Protein AF-A0A5E9BC52-F1 (afdb_monomer)

Sequence (1161 aa):
MSRKAGNPNKLNSGQIQVGRGRWITSNLLTKVRRGLVGYDMFISYARRDASAYADTLAKKLHQRYACFIDLKEAAVGSPLADTIQDALDLSRTLVLVCSEGATSSRYVSAEVAYFLTTGRPIIAIDIDDVLDRSPWSILRKRIFVDDTSEALTSGHPSGIVLDSIKTSFTITRRAVTRRRAAIAAAAIALILVGGAMLALNESRNANRIAALQGQLAAQQTASRKANVLVAVGERLVEADPTKAIEFALASARYSPEQAAVSLIRRALLGMPQFQAVKVEDRPSHDKVEVLSEDFRGVNRIFLVHGGSVAIVYHADGGLTSWEIANGKLAGTISSNPKPVIRTVLVESSETKLFALFEGGKLNSIQVHSDGSLTVTDVPGVFRELAGDMAQTQAVAWSQDGTVRDLARGRDVRKVAFDPQGDAAATLYAGGQALAVLSPAGEVQLIDLLDGKVSKFKVDGLGNGEIDRSKSVRSSITFLPAATALIVSVQDDYQLHVVVIDATTGKAVWTDKESYAALGVDAERSRFGLLSGAVTQYDVRRIDGELKVNQSDKWDVLPRGDDAGEPQGLVYGPFGRYVATLSAPIMTFVGPPPATAVLWYANPYSDTRAGDLHRGKVFAPRNPAVLNAAFDRRGEWLATFSIDGWLRIWNVFPEPLVTVRQKVQDYFAGYYHASASARLLLDDDTLDPKTFIGRASELFHERLTEAELQELDAALDRNESISAIASAALIPVPGSAALQNDGDADQRPGYFYPLPSGFNKENGLYDPVEGNTALSELVEDISINQLRDRAEILRRYAQAIRQDPLLLSGMQQKYIWESLQSSGQRQRTALVLAALSGMNSFLPMLQQVITTTSDFNTGELAKWSHDFLVDEGRSLTVGDFAPTDVDMGDWPLVAVPKTIRKSKDWQQTMLYPWSDQLRSTVVENYAAAGVATPVSRLALVAILTGGFGPLGKLQFAMCLKDAGALDAALSWGMLLTKDSKALSEVAPGSLENLIGYVLYLKKDEKQSIVWFEKAAASGRDDGWPERNIANAMIDLGQVLEAQAFLEEAYKKALARYGGKGVGSQHELAGFANALAWYLSAQKLQPSVADLEEAERLARLADKLEANEPGILDTLAMVLASQGKYRDAIDVERRAIQLVSSNSERSAYQNKIDTWNKNLPPK

Secondary structure (DSSP, 8-state):
---------------------SSSSHHHHHHHHHHHS--SEEEE--TTTSHHHHHHHHHHHHTTS-EE-HHHHS-TTS-HHHHHHHHHHH-SEEEEEE-HHHHT-HHHHHHHHHHHHTT--EEEEEETTHHHHSTTGGGGGS-EEEE-HHHHHHT---HHHHHHHHHHHHHHHHHHHHHHHHHHHHHHHHHHHHHHHHHHHHHHHHHHHHHHHHHHHHHHHHHHHHHHHHHHHHHHTTT-HHHHHHHHHHHHHH---HHHHHHHHHHHHHS--EEEEE----SSSS--PPPPTT---EEEEEEEGGGTEEEEEETTS-EEEEETTTTEEEEEE---SS-EEEEEEEGGGSSEEEEEETTS-EEEEEE-TTS-EEEEEESS-EEEEEEPTTSS-EEEEETTSEEEETTTTEEEEE----TTS--EEEEPTTSSEEEEE-TTSEEEEEETTT--EEEEE-TTS-SS---TTS--EEEEEEETTTTEEEEEEEETTEEEEEEEETTT--EEEEEEEEESEEEE-TTSSEEEEESSEEEEEEEEEETTEEEEEEEEEEES-SSS----EEEEEEE-TTSSEEEEEEE----SS-PPPBEEEEEESSGGG-TTSS-S---EES-SSBS-EEEEEE-TTSSEEEEEETTSEEEEEE---SSSS-HHHHHHHHHTT-TT--HHHHHTTS-TT--HHHHHHHHHHHS-----HHHHHHHHHHHHTT--HHHHHHHS------SGGGS-------------PPPTTEETTTTEE-TTTT-HHHHHHHHHHHTTS---HHHHHHHHHHHHHH-GGGGTTTTHHHHHHHHTS-THHHHHHHHHHHHTTBGGGHHHHHHHHHH---HHHHHHHHHHHHHHHHH-B---STT---SS--GGG-TTSSS-SGGGGSHHHHHHHTS---HHHHHHHHHHHHHS-S---HHHHHHHHHHTT-SSHHHHHHHHHHHHHTT-HHHHHHHHHHHTT-HHHHHHS-HHHHHHHHHHHHHHTT-HHHHHHHHHHHHHTT--SSHHHHHHHHHHHHTT-HHHHHHHHHHHHHHHHHHHHTTS---HHHHHHHHHHHHHIIIIISSS--HHHHHHHHHHHHHHHHHSTT-HHHHHHHHHHHHHTT-HHHHHHHHHHHHHH---HHHHHHHHHHHHHHHHTSPP-

Nearest PDB structures (foldseek):
  7s0u-assembly1_B  TM=5.809E-01  e=4.374E-06  Homo sapiens
  3fp4-assembly1_A  TM=3.237E-01  e=4.862E-05  Saccharomyces cerevisiae
  2c0m-assembly4_F  TM=5.232E-01  e=1.181E-02  Homo sapiens
  7dhg-assembly1_C  TM=3.587E-01  e=8.246E-04  Homo sapiens
  5a31-assembly1_Y  TM=2.157E-01  e=4.862E-05  Homo sapiens

pLDDT: mean 76.45, std 19.34, range [26.19, 98.0]

Structure (mmCIF, N/CA/C/O backbone):
data_AF-A0A5E9BC52-F1
#
_entry.id   AF-A0A5E9BC52-F1
#
loop_
_atom_site.group_PDB
_atom_site.id
_atom_site.type_symbol
_atom_site.label_atom_id
_atom_site.label_alt_id
_atom_site.label_comp_id
_atom_site.label_asym_id
_atom_site.label_entity_id
_atom_site.label_seq_id
_atom_site.pdbx_PDB_ins_code
_atom_site.Cartn_x
_atom_site.Cartn_y
_atom_site.Cartn_z
_atom_site.occupancy
_atom_site.B_iso_or_equiv
_atom_site.auth_seq_id
_atom_site.auth_comp_id
_atom_site.auth_asym_id
_atom_site.auth_atom_id
_atom_site.pdbx_PDB_model_num
ATOM 1 N N . MET A 1 1 ? -34.832 -82.811 23.026 1.00 32.53 1 MET A N 1
ATOM 2 C CA . MET A 1 1 ? -33.876 -83.880 22.647 1.00 32.53 1 MET A CA 1
ATOM 3 C C . MET A 1 1 ? -32.570 -83.185 22.246 1.00 32.53 1 MET A C 1
ATOM 5 O O . MET A 1 1 ? -32.608 -82.438 21.289 1.00 32.53 1 MET A O 1
ATOM 9 N N . SER A 1 2 ? -31.575 -83.024 23.135 1.00 32.78 2 SER A N 1
ATOM 10 C CA . SER A 1 2 ? -30.491 -83.968 23.521 1.00 32.78 2 SER A CA 1
ATOM 11 C C . SER A 1 2 ? -29.484 -84.216 22.385 1.00 32.78 2 SER A C 1
ATOM 13 O O . SER A 1 2 ? -29.939 -84.584 21.317 1.00 32.78 2 SER A O 1
ATOM 15 N N . ARG A 1 3 ? -28.145 -84.161 22.508 1.00 37.59 3 ARG A N 1
ATOM 16 C CA . ARG A 1 3 ? -27.135 -83.809 23.544 1.00 37.59 3 ARG A CA 1
ATOM 17 C C . ARG A 1 3 ? -25.740 -84.056 22.899 1.00 37.59 3 ARG A C 1
ATOM 19 O O . ARG A 1 3 ? -25.649 -85.032 22.172 1.00 37.59 3 ARG A O 1
ATOM 26 N N . LYS A 1 4 ? -24.699 -83.329 23.370 1.00 44.25 4 LYS A N 1
ATOM 27 C CA . LYS A 1 4 ? -23.303 -83.770 23.723 1.00 44.25 4 LYS A CA 1
ATOM 28 C C . LYS A 1 4 ? -22.414 -84.430 22.633 1.00 44.25 4 LYS A C 1
ATOM 30 O O . LYS A 1 4 ? -22.938 -84.972 21.684 1.00 44.25 4 LYS A O 1
ATOM 35 N N . ALA A 1 5 ? -21.074 -84.507 22.680 1.00 42.53 5 ALA A N 1
ATOM 36 C CA . ALA A 1 5 ? -19.932 -84.172 23.571 1.00 42.53 5 ALA A CA 1
ATOM 37 C C . ALA A 1 5 ? -18.692 -83.960 22.639 1.00 42.53 5 ALA A C 1
ATOM 39 O O . ALA A 1 5 ? -18.743 -84.426 21.509 1.00 42.53 5 ALA A O 1
ATOM 40 N N . GLY A 1 6 ? -17.592 -83.267 22.973 1.00 29.78 6 GLY A N 1
ATOM 41 C CA . GLY A 1 6 ? -16.550 -83.614 23.958 1.00 29.78 6 GLY A CA 1
ATOM 42 C C . GLY A 1 6 ? -15.216 -82.869 23.658 1.00 29.78 6 GLY A C 1
ATOM 43 O O . GLY A 1 6 ? -14.992 -82.444 22.532 1.00 29.78 6 GLY A O 1
ATOM 44 N N . ASN A 1 7 ? -14.376 -82.687 24.687 1.00 37.03 7 ASN A N 1
ATOM 45 C CA . ASN A 1 7 ? -13.131 -81.873 24.819 1.00 37.03 7 ASN A CA 1
ATOM 46 C C . ASN A 1 7 ? -11.880 -82.813 24.842 1.00 37.03 7 ASN A C 1
ATOM 48 O O . ASN A 1 7 ? -12.139 -83.963 25.217 1.00 37.03 7 ASN A O 1
ATOM 52 N N . PRO A 1 8 ? -10.581 -82.457 24.553 1.00 51.44 8 PRO A N 1
ATOM 53 C CA . PRO A 1 8 ? -9.720 -81.570 25.400 1.00 51.44 8 PRO A CA 1
ATOM 54 C C . PRO A 1 8 ? -8.431 -80.878 24.796 1.00 51.44 8 PRO A C 1
ATOM 56 O O . PRO A 1 8 ? -7.940 -81.256 23.742 1.00 51.44 8 PRO A O 1
ATOM 59 N N . ASN A 1 9 ? -7.828 -79.958 25.594 1.00 36.12 9 ASN A N 1
ATOM 60 C CA . ASN A 1 9 ? -6.391 -79.537 25.760 1.00 36.12 9 ASN A CA 1
ATOM 61 C C . ASN A 1 9 ? -5.617 -78.812 24.615 1.00 36.12 9 ASN A C 1
ATOM 63 O O . ASN A 1 9 ? -5.610 -79.295 23.498 1.00 36.12 9 ASN A O 1
ATOM 67 N N . LYS A 1 10 ? -4.953 -77.632 24.737 1.00 35.59 10 LYS A N 1
ATOM 68 C CA . LYS A 1 10 ? -3.995 -76.933 25.665 1.00 35.59 10 LYS A CA 1
ATOM 69 C C . LYS A 1 10 ? -2.570 -76.823 25.048 1.00 35.59 10 LYS A C 1
ATOM 71 O O . LYS A 1 10 ? -1.867 -77.824 25.050 1.00 35.59 10 LYS A O 1
ATOM 76 N N . LEU A 1 11 ? -2.131 -75.617 24.628 1.00 33.75 11 LEU A N 1
ATOM 77 C CA . LEU A 1 11 ? -0.854 -74.930 24.983 1.00 33.75 11 LEU A CA 1
ATOM 78 C C . LEU A 1 11 ? -0.521 -73.712 24.073 1.00 33.75 11 LEU A C 1
ATOM 80 O O . LEU A 1 11 ? -0.609 -73.798 22.857 1.00 33.75 11 LEU A O 1
ATOM 84 N N . ASN A 1 12 ? -0.027 -72.653 24.731 1.00 32.31 12 ASN A N 1
ATOM 85 C CA . ASN A 1 12 ? 0.810 -71.517 24.289 1.00 32.31 12 ASN A CA 1
ATOM 86 C C . ASN A 1 12 ? 0.258 -70.258 23.562 1.00 32.31 12 ASN A C 1
ATOM 88 O O . ASN A 1 12 ? -0.387 -70.312 22.524 1.00 32.31 12 ASN A O 1
ATOM 92 N N . SER A 1 13 ? 0.719 -69.120 24.125 1.00 31.66 13 SER A N 1
ATOM 93 C CA . SER A 1 13 ? 1.006 -67.769 23.579 1.00 31.66 13 SER A CA 1
ATOM 94 C C . SER A 1 13 ? -0.122 -66.799 23.158 1.00 31.66 13 SER A C 1
ATOM 96 O O . SER A 1 13 ? -0.884 -67.093 22.250 1.00 31.66 13 SER A O 1
ATOM 98 N N . GLY A 1 14 ? -0.112 -65.592 23.770 1.00 28.80 14 GLY A N 1
ATOM 99 C CA . GLY A 1 14 ? -0.770 -64.325 23.351 1.00 28.80 14 GLY A CA 1
ATOM 100 C C . GLY A 1 14 ? -2.293 -64.264 23.572 1.00 28.80 14 GLY A C 1
ATOM 101 O O . GLY A 1 14 ? -3.025 -64.952 22.882 1.00 28.80 14 GLY A O 1
ATOM 102 N N . GLN A 1 15 ? -2.908 -63.555 24.538 1.00 32.97 15 GLN A N 1
ATOM 103 C CA . GLN A 1 15 ? -2.852 -62.114 24.875 1.00 32.97 15 GLN A CA 1
ATOM 104 C C . GLN A 1 15 ? -2.947 -61.234 23.605 1.00 32.97 15 GLN A C 1
ATOM 106 O O . GLN A 1 15 ? -2.044 -61.292 22.787 1.00 32.97 15 GLN A O 1
ATOM 111 N N . ILE A 1 16 ? -3.982 -60.423 23.325 1.00 34.75 16 ILE A N 1
ATOM 112 C CA . ILE A 1 16 ? -4.945 -59.666 24.153 1.00 34.75 16 ILE A CA 1
ATOM 113 C C . ILE A 1 16 ? -6.282 -59.485 23.389 1.00 34.75 16 ILE A C 1
ATOM 115 O O . ILE A 1 16 ? -6.291 -59.218 22.190 1.00 34.75 16 ILE A O 1
ATOM 119 N N . GLN A 1 17 ? -7.408 -59.584 24.110 1.00 35.53 17 GLN A N 1
ATOM 120 C CA . GLN A 1 17 ? -8.760 -59.199 23.677 1.00 35.53 17 GLN A CA 1
ATOM 121 C C . GLN A 1 17 ? -8.961 -57.675 23.730 1.00 35.53 17 GLN A C 1
ATOM 123 O O . GLN A 1 17 ? -8.629 -57.042 24.731 1.00 35.53 17 GLN A O 1
ATOM 128 N N . VAL A 1 18 ? -9.619 -57.107 22.716 1.00 36.47 18 VAL A N 1
ATOM 129 C CA . VAL A 1 18 ? -10.174 -55.744 22.752 1.00 36.47 18 VAL A CA 1
ATOM 130 C C . VAL A 1 18 ? -11.635 -55.814 23.200 1.00 36.47 18 VAL A C 1
ATOM 132 O O . VAL A 1 18 ? -12.470 -56.423 22.534 1.00 36.47 18 VAL A O 1
ATOM 135 N N . GLY A 1 19 ? -11.957 -55.175 24.327 1.00 39.62 19 GLY A N 1
ATOM 136 C CA . GLY A 1 19 ? -13.326 -55.018 24.810 1.00 39.62 19 GLY A CA 1
ATOM 137 C C . GLY A 1 19 ? -13.470 -53.907 25.855 1.00 39.62 19 GLY A C 1
ATOM 138 O O . GLY A 1 19 ? -12.676 -53.825 26.785 1.00 39.62 19 GLY A O 1
ATOM 139 N N . ARG A 1 20 ? -14.569 -53.143 25.722 1.00 40.44 20 ARG A N 1
ATOM 140 C CA . ARG A 1 20 ? -15.162 -52.135 26.639 1.00 40.44 20 ARG A CA 1
ATOM 141 C C . ARG A 1 20 ? -14.589 -50.709 26.611 1.00 40.44 20 ARG A C 1
ATOM 143 O O . ARG A 1 20 ? -13.556 -50.420 27.193 1.00 40.44 20 ARG A O 1
ATOM 150 N N . GLY A 1 21 ? -15.394 -49.781 26.077 1.00 32.88 21 GLY A N 1
ATOM 151 C CA . GLY A 1 21 ? -15.145 -48.336 26.151 1.00 32.88 21 GLY A CA 1
ATOM 152 C C . GLY A 1 21 ? -16.378 -47.456 25.904 1.00 32.88 21 GLY A C 1
ATOM 153 O O . GLY A 1 21 ? -16.293 -46.513 25.129 1.00 32.88 21 GLY A O 1
ATOM 154 N N . ARG A 1 22 ? -17.544 -47.749 26.512 1.00 37.41 22 ARG A N 1
ATOM 155 C CA . ARG A 1 22 ? -18.755 -46.905 26.339 1.00 37.41 22 ARG A CA 1
ATOM 156 C C . ARG A 1 22 ? -19.568 -46.580 27.606 1.00 37.41 22 ARG A C 1
ATOM 158 O O . ARG A 1 22 ? -20.692 -46.121 27.487 1.00 37.41 22 ARG A O 1
ATOM 165 N N . TRP A 1 23 ? -19.013 -46.759 28.811 1.00 39.03 23 TRP A N 1
ATOM 166 C CA . TRP A 1 23 ? -19.745 -46.550 30.083 1.00 39.03 23 TRP A CA 1
ATOM 167 C C . TRP A 1 23 ? -19.240 -45.393 30.975 1.00 39.03 23 TRP A C 1
ATOM 169 O O . TRP A 1 23 ? -19.703 -45.253 32.103 1.00 39.03 23 TRP A O 1
ATOM 179 N N . ILE A 1 24 ? -18.309 -44.546 30.508 1.00 43.81 24 ILE A N 1
ATOM 180 C CA . ILE A 1 24 ? -17.670 -43.511 31.359 1.00 43.81 24 ILE A CA 1
ATOM 181 C C . ILE A 1 24 ? -18.176 -42.075 31.085 1.00 43.81 24 ILE A C 1
ATOM 183 O O . ILE A 1 24 ? -18.070 -41.217 31.959 1.00 43.81 24 ILE A O 1
ATOM 187 N N . THR A 1 25 ? -18.811 -41.780 29.947 1.00 43.78 25 THR A N 1
ATOM 188 C CA . THR A 1 25 ? -19.110 -40.381 29.565 1.00 43.78 25 THR A CA 1
ATOM 189 C C . THR A 1 25 ? -20.419 -39.796 30.121 1.00 43.78 25 THR A C 1
ATOM 191 O O . THR A 1 25 ? -20.516 -38.577 30.251 1.00 43.78 25 THR A O 1
ATOM 194 N N . SER A 1 26 ? -21.406 -40.598 30.544 1.00 45.00 26 SER A N 1
ATOM 195 C CA . SER A 1 26 ? -22.702 -40.075 31.035 1.00 45.00 26 SER A CA 1
ATOM 196 C C . SER A 1 26 ? -22.679 -39.569 32.490 1.00 45.00 26 SER A C 1
ATOM 198 O O . SER A 1 26 ? -23.438 -38.669 32.857 1.00 45.00 26 SER A O 1
ATOM 200 N N . ASN A 1 27 ? -21.766 -40.068 33.329 1.00 50.75 27 ASN A N 1
ATOM 201 C CA . ASN A 1 27 ? -21.689 -39.678 34.745 1.00 50.75 27 ASN A CA 1
ATOM 202 C C . ASN A 1 27 ? -20.960 -38.343 34.992 1.00 50.75 27 ASN A C 1
ATOM 204 O O . ASN A 1 27 ? -21.129 -37.746 36.059 1.00 50.75 27 ASN A O 1
ATOM 208 N N . LEU A 1 28 ? -20.169 -37.852 34.031 1.00 47.75 28 LEU A N 1
ATOM 209 C CA . LEU A 1 28 ? -19.436 -36.587 34.166 1.00 47.75 28 LEU A CA 1
ATOM 210 C C . LEU A 1 28 ? -20.314 -35.379 33.790 1.00 47.75 28 LEU A C 1
ATOM 212 O O . LEU A 1 28 ? -20.381 -34.410 34.544 1.00 47.75 28 LEU A O 1
ATOM 216 N N . LEU A 1 29 ? -21.072 -35.478 32.691 1.00 48.81 29 LEU A N 1
ATOM 217 C CA . LEU A 1 29 ? -22.004 -34.440 32.222 1.00 48.81 29 LEU A CA 1
ATOM 218 C C . LEU A 1 29 ? -23.129 -34.156 33.229 1.00 48.81 29 LEU A C 1
ATOM 220 O O . LEU A 1 29 ? -23.461 -32.999 33.487 1.00 48.81 29 LEU A O 1
ATOM 224 N N . THR A 1 30 ? -23.645 -35.194 33.890 1.00 54.47 30 THR A N 1
ATOM 225 C CA . THR A 1 30 ? -24.688 -35.054 34.921 1.00 54.47 30 THR A CA 1
ATOM 226 C C . THR A 1 30 ? -24.161 -34.355 36.185 1.00 54.47 30 THR A C 1
ATOM 228 O O . THR A 1 30 ? -24.878 -33.583 36.822 1.00 54.47 30 THR A O 1
ATOM 231 N N . LYS A 1 31 ? -22.877 -34.544 36.531 1.00 55.94 31 LYS A N 1
ATOM 232 C CA . LYS A 1 31 ? -22.227 -33.846 37.657 1.00 55.94 31 LYS A CA 1
ATOM 233 C C . LYS A 1 31 ? -21.936 -32.374 37.352 1.00 55.94 31 LYS A C 1
ATOM 235 O O . LYS A 1 31 ? -22.049 -31.551 38.257 1.00 55.94 31 LYS A O 1
ATOM 240 N N . VAL A 1 32 ? -21.618 -32.040 36.101 1.00 53.84 32 VAL A N 1
ATOM 241 C CA . VAL A 1 32 ? -21.403 -30.651 35.655 1.00 53.84 32 VAL A CA 1
ATOM 242 C C . VAL A 1 32 ? -22.730 -29.885 35.583 1.00 53.84 32 VAL A C 1
ATOM 244 O O . VAL A 1 32 ? -22.823 -28.781 36.118 1.00 53.84 32 VAL A O 1
ATOM 247 N N . ARG A 1 33 ? -23.798 -30.496 35.046 1.00 55.53 33 ARG A N 1
ATOM 248 C CA . ARG A 1 33 ? -25.141 -29.883 34.973 1.00 55.53 33 ARG A CA 1
ATOM 249 C C . ARG A 1 33 ? -25.716 -29.538 36.359 1.00 55.53 33 ARG A C 1
ATOM 251 O O . ARG A 1 33 ? -26.274 -28.458 36.537 1.00 55.53 33 ARG A O 1
ATOM 258 N N . ARG A 1 34 ? -25.480 -30.383 37.376 1.00 60.97 34 ARG A N 1
ATOM 259 C CA . ARG A 1 34 ? -25.846 -30.121 38.791 1.00 60.97 34 ARG A CA 1
ATOM 260 C C . ARG A 1 34 ? -25.126 -28.915 39.414 1.00 60.97 34 ARG A C 1
ATOM 262 O O . ARG A 1 34 ? -25.588 -28.375 40.420 1.00 60.97 34 ARG A O 1
ATOM 269 N N . GLY A 1 35 ? -23.979 -28.509 38.866 1.00 56.75 35 GLY A N 1
ATOM 270 C CA . GLY A 1 35 ? -23.209 -27.364 39.353 1.00 56.75 35 GLY A CA 1
ATOM 271 C C . GLY A 1 35 ? -23.783 -26.013 38.927 1.00 56.75 35 GLY A C 1
ATOM 272 O O . GLY A 1 35 ? -23.627 -25.046 39.669 1.00 56.75 35 GLY A O 1
ATOM 273 N N . LEU A 1 36 ? -24.462 -25.968 37.775 1.00 57.41 36 LEU A N 1
ATOM 274 C CA . LEU A 1 36 ? -24.861 -24.727 37.108 1.00 57.41 36 LEU A CA 1
ATOM 275 C C . LEU A 1 36 ? -26.376 -24.450 37.150 1.00 57.41 36 LEU A C 1
ATOM 277 O O . LEU A 1 36 ? -26.749 -23.285 37.088 1.00 57.41 36 LEU A O 1
ATOM 281 N N . VAL A 1 37 ? -27.246 -25.469 37.284 1.00 67.81 37 VAL A N 1
ATOM 282 C CA . VAL A 1 37 ? -28.717 -25.306 37.133 1.00 67.81 37 VAL A CA 1
ATOM 283 C C . VAL A 1 37 ? -29.540 -26.169 38.123 1.00 67.81 37 VAL A C 1
ATOM 285 O O . VAL A 1 37 ? -30.501 -26.822 37.737 1.00 67.81 37 VAL A O 1
ATOM 288 N N . GLY A 1 38 ? -29.144 -26.262 39.400 1.00 81.81 38 GLY A N 1
ATOM 289 C CA . GLY A 1 38 ? -29.833 -27.103 40.405 1.00 81.81 38 GLY A CA 1
ATOM 290 C C . GLY A 1 38 ? -30.627 -26.314 41.454 1.00 81.81 38 GLY A C 1
ATOM 291 O O . GLY A 1 38 ? -30.219 -25.213 41.822 1.00 81.81 38 GLY A O 1
ATOM 292 N N . TYR A 1 39 ? -31.708 -26.900 41.977 1.00 91.81 39 TYR A N 1
ATOM 293 C CA . TYR A 1 39 ? -32.488 -26.338 43.085 1.00 91.81 39 TYR A CA 1
ATOM 294 C C . TYR A 1 39 ? -31.710 -26.400 44.409 1.00 91.81 39 TYR A C 1
ATOM 296 O O . TYR A 1 39 ? -30.984 -27.358 44.702 1.00 91.81 39 TYR A O 1
ATOM 304 N N . ASP A 1 40 ? -31.868 -25.385 45.254 1.00 92.94 40 ASP A N 1
ATOM 305 C CA . ASP A 1 40 ? -31.287 -25.399 46.595 1.00 92.94 40 ASP A CA 1
ATOM 306 C C . ASP A 1 40 ? -32.085 -26.314 47.530 1.00 92.94 40 ASP A C 1
ATOM 308 O O . ASP A 1 40 ? -31.489 -26.997 48.368 1.00 92.94 40 ASP A O 1
ATOM 312 N N . MET A 1 41 ? -33.410 -26.378 47.360 1.00 94.38 41 MET A N 1
ATOM 313 C CA . MET A 1 41 ? -34.285 -27.206 48.186 1.00 94.38 41 MET A CA 1
ATOM 314 C C . MET A 1 41 ? -35.483 -27.794 47.435 1.00 94.38 41 MET A C 1
ATOM 316 O O . MET A 1 41 ? -36.086 -27.133 46.594 1.00 94.38 41 MET A O 1
ATOM 320 N N . PHE A 1 42 ? -35.850 -29.014 47.822 1.00 96.38 42 PHE A N 1
ATOM 321 C CA . PHE A 1 42 ? -37.123 -29.655 47.495 1.00 96.38 42 PHE A CA 1
ATOM 322 C C . PHE A 1 42 ? -38.014 -29.631 48.739 1.00 96.38 42 PHE A C 1
ATOM 324 O O . PHE A 1 42 ? -37.557 -30.063 49.799 1.00 96.38 42 PHE A O 1
ATOM 331 N N . ILE A 1 43 ? -39.253 -29.144 48.641 1.00 97.31 43 ILE A N 1
ATOM 332 C CA . ILE A 1 43 ? -40.188 -29.105 49.779 1.00 97.31 43 ILE A CA 1
ATOM 333 C C . ILE A 1 43 ? -41.206 -30.243 49.639 1.00 97.31 43 ILE A C 1
ATOM 335 O O . ILE A 1 43 ? -42.067 -30.203 48.764 1.00 97.31 43 ILE A O 1
ATOM 339 N N . SER A 1 44 ? -41.114 -31.238 50.523 1.00 97.06 44 SER A N 1
ATOM 340 C CA . SER A 1 44 ? -42.007 -32.400 50.590 1.00 97.06 44 SER A CA 1
ATOM 341 C C . SER A 1 44 ? -43.043 -32.221 51.701 1.00 97.06 44 SER A C 1
ATOM 343 O O . SER A 1 44 ? -42.697 -31.900 52.840 1.00 97.06 44 SER A O 1
ATOM 345 N N . TYR A 1 45 ? -44.323 -32.391 51.368 1.00 97.81 45 TYR A N 1
ATOM 346 C CA . TYR A 1 45 ? -45.450 -32.170 52.277 1.00 97.81 45 TYR A CA 1
ATOM 347 C C . TYR A 1 45 ? -46.682 -32.971 51.838 1.00 97.81 45 TYR A C 1
ATOM 349 O O . TYR A 1 45 ? -46.835 -33.330 50.668 1.00 97.81 45 TYR A O 1
ATOM 357 N N . ALA A 1 46 ? -47.605 -33.232 52.764 1.00 96.50 46 ALA A N 1
ATOM 358 C CA . ALA A 1 46 ? -48.895 -33.808 52.409 1.00 96.50 46 ALA A CA 1
ATOM 359 C C . ALA A 1 46 ? -49.881 -32.736 51.951 1.00 96.50 46 ALA A C 1
ATOM 361 O O . ALA A 1 46 ? -50.163 -31.762 52.646 1.00 96.50 46 ALA A O 1
ATOM 362 N N . ARG A 1 47 ? -50.491 -32.960 50.785 1.00 95.06 47 ARG A N 1
ATOM 363 C CA . ARG A 1 47 ? -51.492 -32.030 50.249 1.00 95.06 47 ARG A CA 1
ATOM 364 C C . ARG A 1 47 ? -52.748 -31.928 51.123 1.00 95.06 47 ARG A C 1
ATOM 366 O O . ARG A 1 47 ? -53.419 -30.900 51.087 1.00 95.06 47 ARG A O 1
ATOM 373 N N . ARG A 1 48 ? -53.056 -32.988 51.881 1.00 95.38 48 ARG A N 1
ATOM 374 C CA . ARG A 1 48 ? -54.271 -33.124 52.699 1.00 95.38 48 ARG A CA 1
ATOM 375 C C . ARG A 1 48 ? -54.386 -32.043 53.776 1.00 95.38 48 ARG A C 1
ATOM 377 O O . ARG A 1 48 ? -55.492 -31.586 54.030 1.00 95.38 48 ARG A O 1
ATOM 384 N N . ASP A 1 49 ? -53.275 -31.668 54.396 1.00 96.62 49 ASP A N 1
ATOM 385 C CA . ASP A 1 49 ? -53.250 -30.852 55.614 1.00 96.62 49 ASP A CA 1
ATOM 386 C C . ASP A 1 49 ? -52.145 -29.782 55.628 1.00 96.62 49 ASP A C 1
ATOM 388 O O . ASP A 1 49 ? -52.260 -28.818 56.374 1.00 96.62 49 ASP A O 1
ATOM 392 N N . ALA A 1 50 ? -51.114 -29.884 54.780 1.00 97.00 50 ALA A N 1
ATOM 393 C CA . ALA A 1 50 ? -49.966 -28.970 54.797 1.00 97.00 50 ALA A CA 1
ATOM 394 C C . ALA A 1 50 ? -49.834 -28.065 53.553 1.00 97.00 50 ALA A C 1
ATOM 396 O O . ALA A 1 50 ? -48.840 -27.352 53.419 1.00 97.00 50 ALA A O 1
ATOM 397 N N . SER A 1 51 ? -50.812 -28.050 52.635 1.00 95.81 51 SER A N 1
ATOM 398 C CA . SER A 1 51 ? -50.702 -27.304 51.363 1.00 95.81 51 SER A CA 1
ATOM 399 C C . SER A 1 51 ? -50.494 -25.798 51.529 1.00 95.81 51 SER A C 1
ATOM 401 O O . SER A 1 51 ? -49.591 -25.233 50.912 1.00 95.81 51 SER A O 1
ATOM 403 N N . ALA A 1 52 ? -51.310 -25.143 52.361 1.00 95.69 52 ALA A N 1
ATOM 404 C CA . ALA A 1 52 ? -51.202 -23.701 52.589 1.00 95.69 52 ALA A CA 1
ATOM 405 C C . ALA A 1 52 ? -49.876 -23.338 53.279 1.00 95.69 52 ALA A C 1
ATOM 407 O O . ALA A 1 52 ? -49.209 -22.381 52.891 1.00 95.69 52 ALA A O 1
ATOM 408 N N . TYR A 1 53 ? -49.464 -24.157 54.248 1.00 97.56 53 TYR A N 1
ATOM 409 C CA . TYR A 1 53 ? -48.204 -24.004 54.966 1.00 97.56 53 TYR A CA 1
ATOM 410 C C . TYR A 1 53 ? -46.991 -24.114 54.031 1.00 97.56 53 TYR A C 1
ATOM 412 O O . TYR A 1 53 ? -46.129 -23.233 54.025 1.00 97.56 53 TYR A O 1
ATOM 420 N N . ALA A 1 54 ? -46.944 -25.157 53.195 1.00 97.06 54 ALA A N 1
ATOM 421 C CA . ALA A 1 54 ? -45.850 -25.390 52.257 1.00 97.06 54 ALA A CA 1
ATOM 422 C C . ALA A 1 54 ? -45.745 -24.287 51.190 1.00 97.06 54 ALA A C 1
ATOM 424 O O . ALA A 1 54 ? -44.635 -23.867 50.861 1.00 97.06 54 ALA A O 1
ATOM 425 N N . ASP A 1 55 ? -46.872 -23.763 50.693 1.00 96.12 55 ASP A N 1
ATOM 426 C CA . ASP A 1 55 ? -46.866 -22.653 49.731 1.00 96.12 55 ASP A CA 1
ATOM 427 C C . ASP A 1 55 ? -46.301 -21.362 50.343 1.00 96.12 55 ASP A C 1
ATOM 429 O O . ASP A 1 55 ? -45.457 -20.689 49.742 1.00 96.12 55 ASP A O 1
ATOM 433 N N . THR A 1 56 ? -46.721 -21.023 51.564 1.00 96.62 56 THR A N 1
ATOM 434 C CA . THR A 1 56 ? -46.202 -19.853 52.285 1.00 96.62 56 THR A CA 1
ATOM 435 C C . THR A 1 56 ? -44.720 -20.017 52.619 1.00 96.62 56 THR A C 1
ATOM 437 O O . THR A 1 56 ? -43.945 -19.068 52.468 1.00 96.62 56 THR A O 1
ATOM 440 N N . LEU A 1 57 ? -44.304 -21.217 53.032 1.00 96.75 57 LEU A N 1
ATOM 441 C CA . LEU A 1 57 ? -42.903 -21.548 53.282 1.00 96.75 57 LEU A CA 1
ATOM 442 C C . LEU A 1 57 ? -42.056 -21.366 52.015 1.00 96.75 57 LEU A C 1
ATOM 444 O O . LEU A 1 57 ? -41.046 -20.661 52.053 1.00 96.75 57 LEU A O 1
ATOM 448 N N . ALA A 1 58 ? -42.504 -21.922 50.887 1.00 96.31 58 ALA A N 1
ATOM 449 C CA . ALA A 1 58 ? -41.836 -21.788 49.598 1.00 96.31 58 ALA A CA 1
ATOM 450 C C . ALA A 1 58 ? -41.701 -20.316 49.189 1.00 96.31 58 ALA A C 1
ATOM 452 O O . ALA A 1 58 ? -40.593 -19.871 48.907 1.00 96.31 58 ALA A O 1
ATOM 453 N N . LYS A 1 59 ? -42.787 -19.528 49.239 1.00 95.38 59 LYS A N 1
ATOM 454 C CA . LYS A 1 59 ? -42.779 -18.087 48.908 1.00 95.38 59 LYS A CA 1
ATOM 455 C C . LYS A 1 59 ? -41.763 -17.296 49.733 1.00 95.38 59 LYS A C 1
ATOM 457 O O . LYS A 1 59 ? -41.042 -16.464 49.183 1.00 95.38 59 LYS A O 1
ATOM 462 N N . LYS A 1 60 ? -41.689 -17.551 51.044 1.00 95.88 60 LYS A N 1
ATOM 463 C CA . LYS A 1 60 ? -40.747 -16.858 51.938 1.00 95.88 60 LYS A CA 1
ATOM 464 C C . LYS A 1 60 ? -39.291 -17.265 51.678 1.00 95.88 60 LYS A C 1
ATOM 466 O O . LYS A 1 60 ? -38.401 -16.428 51.809 1.00 95.88 60 LYS A O 1
ATOM 471 N N . LEU A 1 61 ? -39.032 -18.516 51.291 1.00 94.50 61 LEU A N 1
ATOM 472 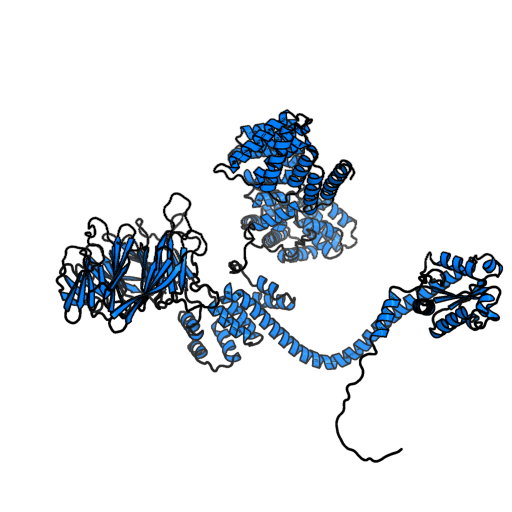C CA . LEU A 1 61 ? -37.682 -19.004 50.976 1.00 94.50 61 LEU A CA 1
ATOM 473 C C . LEU A 1 61 ? -37.221 -18.620 49.557 1.00 94.50 61 LEU A C 1
ATOM 475 O O . LEU A 1 61 ? -36.031 -18.362 49.359 1.00 94.50 61 LEU A O 1
ATOM 479 N N . HIS A 1 62 ? -38.151 -18.478 48.605 1.00 91.62 62 HIS A N 1
ATOM 480 C CA . HIS A 1 62 ? -37.869 -18.134 47.204 1.00 91.62 62 HIS A CA 1
ATOM 481 C C . HIS A 1 62 ? -37.192 -16.765 47.030 1.00 91.62 62 HIS A C 1
ATOM 483 O O . HIS A 1 62 ? -36.516 -16.526 46.036 1.00 91.62 62 HIS A O 1
ATOM 489 N N . GLN A 1 63 ? -37.300 -15.876 48.025 1.00 87.75 63 GLN A N 1
ATOM 490 C CA . GLN A 1 63 ? -36.587 -14.593 48.043 1.00 87.75 63 GLN A CA 1
ATOM 491 C C . GLN A 1 63 ? -35.055 -14.751 48.014 1.00 87.75 63 GLN A C 1
ATOM 493 O O . GLN A 1 63 ? -34.349 -13.798 47.690 1.00 87.75 63 GLN A O 1
ATOM 498 N N . ARG A 1 64 ? -34.519 -15.925 48.389 1.00 88.81 64 ARG A N 1
ATOM 499 C CA . ARG A 1 64 ? -33.066 -16.153 48.496 1.00 88.81 64 ARG A CA 1
ATOM 500 C C . ARG A 1 64 ? -32.579 -17.516 47.997 1.00 88.81 64 ARG A C 1
ATOM 502 O O . ARG A 1 64 ? -31.372 -17.673 47.811 1.00 88.81 64 ARG A O 1
ATOM 509 N N . TYR A 1 65 ? -33.471 -18.487 47.810 1.00 93.25 65 TYR A N 1
ATOM 510 C CA . TYR A 1 65 ? -33.123 -19.859 47.442 1.00 93.25 65 TYR A CA 1
ATOM 511 C C . TYR A 1 65 ? -34.008 -20.371 46.306 1.00 93.25 65 TYR A C 1
ATOM 513 O O . TYR A 1 65 ? -35.206 -20.095 46.287 1.00 93.25 65 TYR A O 1
ATOM 521 N N . ALA A 1 66 ? -33.443 -21.177 45.405 1.00 92.06 66 ALA A N 1
ATOM 522 C CA . ALA A 1 66 ? -34.236 -21.885 44.402 1.00 92.06 66 ALA A CA 1
ATOM 523 C C . ALA A 1 66 ? -34.973 -23.059 45.070 1.00 92.06 66 ALA A C 1
ATOM 525 O O . ALA A 1 66 ? -34.340 -24.030 45.496 1.00 92.06 66 ALA A O 1
ATOM 526 N N . CYS A 1 67 ? -36.296 -22.956 45.195 1.00 94.25 67 CYS A N 1
ATOM 527 C CA . CYS A 1 67 ? -37.135 -23.944 45.877 1.00 94.25 67 CYS A CA 1
ATOM 528 C C . CYS A 1 67 ? -38.063 -24.616 44.869 1.00 94.25 67 CYS A C 1
ATOM 530 O O . CYS A 1 67 ? -38.785 -23.896 44.192 1.00 94.25 67 CYS A O 1
ATOM 532 N N . PHE A 1 68 ? -38.087 -25.948 44.827 1.00 94.88 68 PHE A N 1
ATOM 533 C CA . PHE A 1 68 ? -39.057 -26.707 44.035 1.00 94.88 68 PHE A CA 1
ATOM 534 C C . PHE A 1 68 ? -40.253 -27.133 44.899 1.00 94.88 68 PHE A C 1
ATOM 536 O O . PHE A 1 68 ? -40.064 -27.682 45.993 1.00 94.88 68 PHE A O 1
ATOM 543 N N . ILE A 1 69 ? -41.474 -26.909 44.395 1.00 94.06 69 ILE A N 1
ATOM 544 C CA . ILE A 1 69 ? -42.733 -27.378 44.992 1.00 94.06 69 ILE A CA 1
ATOM 545 C C . ILE A 1 69 ? -43.640 -28.003 43.914 1.00 94.06 69 ILE A C 1
ATOM 547 O O . ILE A 1 69 ? -43.944 -27.383 42.895 1.00 94.06 69 ILE A O 1
ATOM 551 N N . ASP A 1 70 ? -44.091 -29.234 44.159 1.00 81.69 70 ASP A N 1
ATOM 552 C CA . ASP A 1 70 ? -44.769 -30.115 43.188 1.00 81.69 70 ASP A CA 1
ATOM 553 C C . ASP A 1 70 ? -46.000 -29.479 42.489 1.00 81.69 70 ASP A C 1
ATOM 555 O O . ASP A 1 70 ? -46.237 -29.673 41.302 1.00 81.69 70 ASP A O 1
ATOM 559 N N . LEU A 1 71 ? -46.763 -28.625 43.181 1.00 74.62 71 LEU A N 1
ATOM 560 C CA . LEU A 1 71 ? -48.022 -28.067 42.661 1.00 74.62 71 LEU A CA 1
ATOM 561 C C . LEU A 1 71 ? -47.885 -26.921 41.637 1.00 74.62 71 LEU A C 1
ATOM 563 O O . LEU A 1 71 ? -48.889 -26.563 41.024 1.00 74.62 71 LEU A O 1
ATOM 567 N N . LYS A 1 72 ? -46.700 -26.318 41.466 1.00 69.56 72 LYS A N 1
ATOM 568 C CA . LYS A 1 72 ? -46.534 -25.098 40.644 1.00 69.56 72 LYS A CA 1
ATOM 569 C C . LYS A 1 72 ? -45.615 -25.243 39.437 1.00 69.56 72 LYS A C 1
ATOM 571 O O . LYS A 1 72 ? -45.756 -24.467 38.498 1.00 69.56 72 LYS A O 1
ATOM 576 N N . GLU A 1 73 ? -44.686 -26.196 39.461 1.00 68.88 73 GLU A N 1
ATOM 577 C CA . GLU A 1 73 ? -43.596 -26.260 38.474 1.00 68.88 73 GLU A CA 1
ATOM 578 C C . GLU A 1 73 ? -43.711 -27.426 37.479 1.00 68.88 73 GLU A C 1
ATOM 580 O O . GLU A 1 73 ? -42.993 -27.448 36.481 1.00 68.88 73 GLU A O 1
ATOM 585 N N . ALA A 1 74 ? -44.639 -28.367 37.683 1.00 72.00 74 ALA A N 1
ATOM 586 C CA . ALA A 1 74 ? -44.922 -29.407 36.696 1.00 72.00 74 ALA A CA 1
ATOM 587 C C . ALA A 1 74 ? -45.817 -28.851 35.571 1.00 72.00 74 ALA A C 1
ATOM 589 O O . ALA A 1 74 ? -46.971 -28.482 35.801 1.00 72.00 74 ALA A O 1
ATOM 590 N N . ALA A 1 75 ? -45.288 -28.787 34.346 1.00 62.84 75 ALA A N 1
ATOM 591 C CA . ALA A 1 75 ? -46.058 -28.393 33.170 1.00 62.84 75 ALA A CA 1
ATOM 592 C C . ALA A 1 75 ? -47.237 -29.358 32.946 1.00 62.84 75 ALA A C 1
ATOM 594 O O . ALA A 1 75 ? -47.096 -30.576 33.070 1.00 62.84 75 ALA A O 1
ATOM 595 N N . VAL A 1 76 ? -48.408 -28.820 32.591 1.00 61.31 76 VAL A N 1
ATOM 596 C CA . VAL A 1 76 ? -49.603 -29.624 32.294 1.00 61.31 76 VAL A CA 1
ATOM 597 C C . VAL A 1 76 ? -49.285 -30.576 31.132 1.00 61.31 76 VAL A C 1
ATOM 599 O O . VAL A 1 76 ? -49.158 -30.136 29.993 1.00 61.31 76 VAL A O 1
ATOM 602 N N . GLY A 1 77 ? -49.133 -31.873 31.424 1.00 67.06 77 GLY A N 1
ATOM 603 C CA . GLY A 1 77 ? -48.888 -32.926 30.430 1.00 67.06 77 GLY A CA 1
ATOM 604 C C . GLY A 1 77 ? -47.576 -33.713 30.568 1.00 67.06 77 GLY A C 1
ATOM 605 O O . GLY A 1 77 ? -47.436 -34.723 29.880 1.00 67.06 77 GLY A O 1
ATOM 606 N N . SER A 1 78 ? -46.632 -33.331 31.441 1.00 61.53 78 SER A N 1
ATOM 607 C CA . SER A 1 78 ? -45.447 -34.166 31.706 1.00 61.53 78 SER A CA 1
ATOM 608 C C . SER A 1 78 ? -45.779 -35.342 32.645 1.00 61.53 78 SER A C 1
ATOM 610 O O . SER A 1 78 ? -46.620 -35.193 33.539 1.00 61.53 78 SER A O 1
ATOM 612 N N . PRO A 1 79 ? -45.152 -36.528 32.482 1.00 69.69 79 PRO A N 1
ATOM 613 C CA . PRO A 1 79 ? -45.293 -37.618 33.441 1.00 69.69 79 PRO A CA 1
ATOM 614 C C . PRO A 1 79 ? -44.822 -37.132 34.813 1.00 69.69 79 PRO A C 1
ATOM 616 O O . PRO A 1 79 ? -43.634 -36.904 35.030 1.00 69.69 79 PRO A O 1
ATOM 619 N N . LEU A 1 80 ? -45.768 -36.956 35.738 1.00 68.75 80 LEU A N 1
ATOM 620 C CA . LEU A 1 80 ? -45.530 -36.369 37.062 1.00 68.75 80 LEU A CA 1
ATOM 621 C C . LEU A 1 80 ? -44.374 -37.058 37.816 1.00 68.75 80 LEU A C 1
ATOM 623 O O . LEU A 1 80 ? -43.648 -36.411 38.563 1.00 68.75 80 LEU A O 1
ATOM 627 N N . ALA A 1 81 ? -44.170 -38.357 37.577 1.00 76.94 81 ALA A N 1
ATOM 628 C CA . ALA A 1 81 ? -43.100 -39.143 38.184 1.00 76.94 81 ALA A CA 1
ATOM 629 C C . ALA A 1 81 ? -41.688 -38.679 37.775 1.00 76.94 81 ALA A C 1
ATOM 631 O O . ALA A 1 81 ? -40.825 -38.556 38.642 1.00 76.94 81 ALA A O 1
ATOM 632 N N . ASP A 1 82 ? -41.464 -38.365 36.496 1.00 81.62 82 ASP A N 1
ATOM 633 C CA . ASP A 1 82 ? -40.126 -38.039 35.983 1.00 81.62 82 ASP A CA 1
ATOM 634 C C . ASP A 1 82 ? -39.704 -36.629 36.411 1.00 81.62 82 ASP A C 1
ATOM 636 O O . ASP A 1 82 ? -38.578 -36.417 36.853 1.00 81.62 82 ASP A O 1
ATOM 640 N N . THR A 1 83 ? -40.634 -35.665 36.378 1.00 84.44 83 THR A N 1
ATOM 641 C CA . THR A 1 83 ? -40.357 -34.280 36.799 1.00 84.44 83 THR A CA 1
ATOM 642 C C . THR A 1 83 ? -40.036 -34.190 38.293 1.00 84.44 83 THR A C 1
ATOM 644 O O . THR A 1 83 ? -39.107 -33.484 38.684 1.00 84.44 83 THR A O 1
ATOM 647 N N . ILE A 1 84 ? -40.765 -34.931 39.135 1.00 88.75 84 ILE A N 1
ATOM 648 C CA . ILE A 1 84 ? -40.498 -34.978 40.579 1.00 88.75 84 ILE A CA 1
ATOM 649 C C . ILE A 1 84 ? -39.150 -35.652 40.852 1.00 88.75 84 ILE A C 1
ATOM 651 O O . ILE A 1 84 ? -38.375 -35.158 41.672 1.00 88.75 84 ILE A O 1
ATOM 655 N N . GLN A 1 85 ? -38.836 -36.745 40.155 1.00 89.50 85 GLN A N 1
ATOM 656 C CA . GLN A 1 85 ? -37.567 -37.444 40.337 1.00 89.50 85 GLN A CA 1
ATOM 657 C C . GLN A 1 85 ? -36.369 -36.594 39.888 1.00 89.50 85 GLN A C 1
ATOM 659 O O . GLN A 1 85 ? -35.382 -36.505 40.621 1.00 89.50 85 GLN A O 1
ATOM 664 N N . ASP A 1 86 ? -36.482 -35.887 38.762 1.00 87.88 86 ASP A N 1
ATOM 665 C CA . ASP A 1 86 ? -35.471 -34.933 38.297 1.00 87.88 86 ASP A CA 1
ATOM 666 C C . ASP A 1 86 ? -35.278 -33.783 39.296 1.00 87.88 86 ASP A C 1
ATOM 668 O O . ASP A 1 86 ? -34.148 -33.417 39.633 1.00 87.88 86 ASP A O 1
ATOM 672 N N . ALA A 1 87 ? -36.368 -33.230 39.832 1.00 90.56 87 ALA A N 1
ATOM 673 C CA . ALA A 1 87 ? -36.298 -32.181 40.843 1.00 90.56 87 ALA A CA 1
ATOM 674 C C . ALA A 1 87 ? -35.647 -32.678 42.144 1.00 90.56 87 ALA A C 1
ATOM 676 O O . ALA A 1 87 ? -34.803 -31.980 42.718 1.00 90.56 87 ALA A O 1
ATOM 677 N N . LEU A 1 88 ? -35.956 -33.900 42.587 1.00 92.56 88 LEU A N 1
ATOM 678 C CA . LEU A 1 88 ? -35.273 -34.551 43.708 1.00 92.56 88 LEU A CA 1
ATOM 679 C C . LEU A 1 88 ? -33.786 -34.765 43.407 1.00 92.56 88 LEU A C 1
ATOM 681 O O . LEU A 1 88 ? -32.948 -34.582 44.289 1.00 92.56 88 LEU A O 1
ATOM 685 N N . ASP A 1 89 ? -33.416 -35.119 42.179 1.00 89.62 89 ASP A N 1
ATOM 686 C CA . ASP A 1 89 ? -32.024 -35.311 41.759 1.00 89.62 89 ASP A CA 1
ATOM 687 C C . ASP A 1 89 ? -31.219 -34.019 41.686 1.00 89.62 89 ASP A C 1
ATOM 689 O O . ASP A 1 89 ? -30.021 -34.011 41.995 1.00 89.62 89 ASP A O 1
ATOM 693 N N . LEU A 1 90 ? -31.873 -32.922 41.323 1.00 91.56 90 LEU A N 1
ATOM 694 C CA . LEU A 1 90 ? -31.261 -31.604 41.221 1.00 91.56 90 LEU A CA 1
ATOM 695 C C . LEU A 1 90 ? -31.216 -30.860 42.561 1.00 91.56 90 LEU A C 1
ATOM 697 O O . LEU A 1 90 ? -30.368 -29.983 42.730 1.00 91.56 90 LEU A O 1
ATOM 701 N N . SER A 1 91 ? -32.071 -31.225 43.519 1.00 94.12 91 SER A N 1
ATOM 702 C CA . SER A 1 91 ? -32.176 -30.544 44.812 1.00 94.12 91 SER A CA 1
ATOM 703 C C . SER A 1 91 ? -31.052 -30.905 45.781 1.00 94.12 91 SER A C 1
ATOM 705 O O . SER A 1 91 ? -30.684 -32.068 45.955 1.00 94.12 91 SER A O 1
ATOM 707 N N . ARG A 1 92 ? -30.485 -29.908 46.463 1.00 92.88 92 ARG A N 1
ATOM 708 C CA . ARG A 1 92 ? -29.371 -30.130 47.408 1.00 92.88 92 ARG A CA 1
ATOM 709 C C 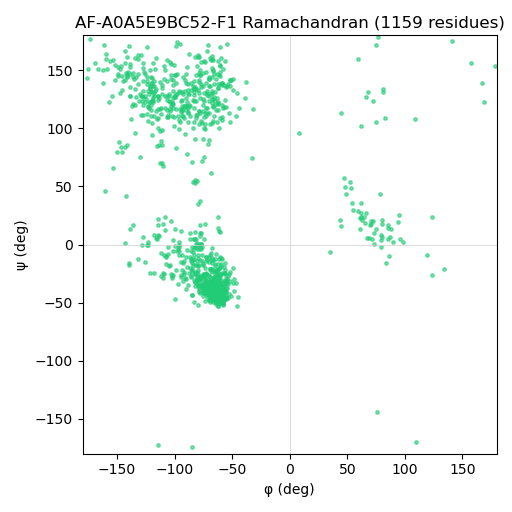. ARG A 1 92 ? -29.826 -30.600 48.786 1.00 92.88 92 ARG A C 1
ATOM 711 O O . ARG A 1 92 ? -29.109 -31.377 49.414 1.00 92.88 92 ARG A O 1
ATOM 718 N N . THR A 1 93 ? -31.001 -30.157 49.213 1.00 94.75 93 THR A N 1
ATOM 719 C CA . THR A 1 93 ? -31.594 -30.449 50.522 1.00 94.75 93 THR A CA 1
ATOM 720 C C . THR A 1 93 ? -33.072 -30.780 50.347 1.00 94.75 93 THR A C 1
ATOM 722 O O . THR A 1 93 ? -33.742 -30.170 49.516 1.00 94.75 93 THR A O 1
ATOM 725 N N . LEU A 1 94 ? -33.585 -31.709 51.149 1.00 96.88 94 LEU A N 1
ATOM 726 C CA . LEU A 1 94 ? -35.020 -31.954 51.279 1.00 96.88 94 LEU A CA 1
ATOM 727 C C . LEU A 1 94 ? -35.534 -31.239 52.530 1.00 96.88 94 LEU A C 1
ATOM 729 O O . LEU A 1 94 ? -34.971 -31.416 53.608 1.00 96.88 94 LEU A O 1
ATOM 733 N N . VAL A 1 95 ? -36.597 -30.455 52.402 1.00 97.44 95 VAL A N 1
ATOM 734 C CA . VAL A 1 95 ? -37.346 -29.903 53.535 1.00 97.44 95 VAL A CA 1
ATOM 735 C C . VAL A 1 95 ? -38.638 -30.701 53.652 1.00 97.44 95 VAL A C 1
ATOM 737 O O . VAL A 1 95 ? -39.451 -30.684 52.734 1.00 97.44 95 VAL A O 1
ATOM 740 N N . LEU A 1 96 ? -38.806 -31.429 54.753 1.00 97.88 96 LEU A N 1
ATOM 741 C CA . LEU A 1 96 ? -39.976 -32.263 55.021 1.00 97.88 96 LEU A CA 1
ATOM 742 C C . LEU A 1 96 ? -40.903 -31.533 55.994 1.00 97.88 96 LEU A C 1
ATOM 744 O O . LEU A 1 96 ? -40.507 -31.307 57.130 1.00 97.88 96 LEU A O 1
ATOM 748 N N . VAL A 1 97 ? -42.132 -31.213 55.588 1.00 97.94 97 VAL A N 1
ATOM 749 C CA . VAL A 1 97 ? -43.180 -30.751 56.514 1.00 97.94 97 VAL A CA 1
ATOM 750 C C . VAL A 1 97 ? -43.851 -31.983 57.122 1.00 97.94 97 VAL A C 1
ATOM 752 O O . VAL A 1 97 ? -44.663 -32.641 56.470 1.00 97.94 97 VAL A O 1
ATOM 755 N N . CYS A 1 98 ? -43.466 -32.338 58.347 1.00 97.81 98 CYS A N 1
ATOM 756 C CA . CYS A 1 98 ? -43.888 -33.557 59.030 1.00 97.81 98 CYS A CA 1
ATOM 757 C C . CYS A 1 98 ? -45.183 -33.325 59.824 1.00 97.81 98 CYS A C 1
ATOM 759 O O . CYS A 1 98 ? -45.158 -33.160 61.039 1.00 97.81 98 CYS A O 1
ATOM 761 N N . SER A 1 99 ? -46.314 -33.310 59.118 1.00 98.00 99 SER A N 1
ATOM 762 C CA . SER A 1 99 ? -47.667 -33.269 59.688 1.00 98.00 99 SER A CA 1
ATOM 763 C C . SER A 1 99 ? -48.319 -34.661 59.735 1.00 98.00 99 SER A C 1
ATOM 765 O O . SER A 1 99 ? -47.809 -35.618 59.147 1.00 98.00 99 SER A O 1
ATOM 767 N N . GLU A 1 100 ? -49.475 -34.803 60.390 1.00 97.06 100 GLU A N 1
ATOM 768 C CA . GLU A 1 100 ? -50.213 -36.081 60.449 1.00 97.06 100 GLU A CA 1
ATOM 769 C C . GLU A 1 100 ? -50.599 -36.616 59.055 1.00 97.06 100 GLU A C 1
ATOM 771 O O . GLU A 1 100 ? -50.576 -37.818 58.783 1.00 97.06 100 GLU A O 1
ATOM 776 N N . GLY A 1 101 ? -50.911 -35.736 58.104 1.00 96.50 101 GLY A N 1
ATOM 777 C CA . GLY A 1 101 ? -51.137 -36.127 56.716 1.00 96.50 101 GLY A CA 1
ATOM 778 C C . GLY A 1 101 ? -49.867 -36.611 56.016 1.00 96.50 101 GLY A C 1
ATOM 779 O O . GLY A 1 101 ? -49.955 -37.457 55.123 1.00 96.50 101 GLY A O 1
ATOM 780 N N . ALA A 1 102 ? -48.686 -36.126 56.413 1.00 96.94 102 ALA A N 1
ATOM 781 C CA . ALA A 1 102 ? -47.413 -36.557 55.843 1.00 96.94 102 ALA A CA 1
ATOM 782 C C . ALA A 1 102 ? -47.126 -38.023 56.180 1.00 96.94 102 ALA A C 1
ATOM 784 O O . ALA A 1 102 ? -46.780 -38.786 55.278 1.00 96.94 102 ALA A O 1
ATOM 785 N N . THR A 1 103 ? -47.362 -38.447 57.426 1.00 96.00 103 THR A N 1
ATOM 786 C CA . THR A 1 103 ? -47.099 -39.827 57.886 1.00 96.00 103 THR A CA 1
ATOM 787 C C . THR A 1 103 ? -47.898 -40.886 57.118 1.00 96.00 103 THR A C 1
ATOM 789 O O . THR A 1 103 ? -47.442 -42.020 56.973 1.00 96.00 103 THR A O 1
ATOM 792 N N . SER A 1 104 ? -49.060 -40.507 56.574 1.00 95.00 104 SER A N 1
ATOM 793 C CA . SER A 1 104 ? -49.937 -41.364 55.765 1.00 95.00 104 SER A CA 1
ATOM 794 C C . SER A 1 104 ? -49.800 -41.153 54.247 1.00 95.00 104 SER A C 1
ATOM 796 O O . SER A 1 104 ? -50.443 -41.853 53.459 1.00 95.00 104 SER A O 1
ATOM 798 N N . SER A 1 105 ? -48.952 -40.221 53.797 1.00 96.19 105 SER A N 1
ATOM 799 C CA . SER A 1 105 ? -48.776 -39.903 52.378 1.00 96.19 105 SER A CA 1
ATOM 800 C C . SER A 1 105 ? -47.736 -40.803 51.709 1.00 96.19 105 SER A C 1
ATOM 802 O O . SER A 1 105 ? -46.530 -40.641 51.898 1.00 96.19 105 SER A O 1
ATOM 804 N N . ARG A 1 106 ? -48.195 -41.690 50.813 1.00 94.38 106 ARG A N 1
ATOM 805 C CA . ARG A 1 106 ? -47.309 -42.559 50.011 1.00 94.38 106 ARG A CA 1
ATOM 806 C C . ARG A 1 106 ? -46.263 -41.791 49.190 1.00 94.38 106 ARG A C 1
ATOM 808 O O . ARG A 1 106 ? -45.181 -42.315 48.953 1.00 94.38 106 ARG A O 1
ATOM 815 N N . TYR A 1 107 ? -46.590 -40.571 48.753 1.00 93.69 107 TYR A N 1
ATOM 816 C CA . TYR A 1 107 ? -45.696 -39.734 47.947 1.00 93.69 107 TYR A CA 1
ATOM 817 C C . TYR A 1 107 ? -44.567 -39.164 48.803 1.00 93.69 107 TYR A C 1
ATOM 819 O O . TYR A 1 107 ? -43.401 -39.357 48.475 1.00 93.69 107 TYR A O 1
ATOM 827 N N . VAL A 1 108 ? -44.905 -38.597 49.965 1.00 96.25 108 VAL A N 1
ATOM 828 C CA . VAL A 1 108 ? -43.912 -38.093 50.926 1.00 96.25 108 VAL A CA 1
ATOM 829 C C . VAL A 1 108 ? -43.002 -39.235 51.392 1.00 96.25 108 VAL A C 1
ATOM 831 O O . VAL A 1 108 ? -41.785 -39.079 51.437 1.00 96.25 108 VAL A O 1
ATOM 834 N N . SER A 1 109 ? -43.554 -40.427 51.659 1.00 95.38 109 SER A N 1
ATOM 835 C CA . SER A 1 109 ? -42.740 -41.604 51.994 1.00 95.38 109 SER A CA 1
ATOM 836 C C . SER A 1 109 ? -41.753 -41.983 50.892 1.00 95.38 109 SER A C 1
ATOM 838 O O . SER A 1 109 ? -40.600 -42.281 51.205 1.00 95.38 109 SER A O 1
ATOM 840 N N . ALA A 1 110 ? -42.171 -41.956 49.623 1.00 93.69 110 ALA A N 1
ATOM 841 C CA . ALA A 1 110 ? -41.295 -42.260 48.494 1.00 93.69 110 ALA A CA 1
ATOM 842 C C . ALA A 1 110 ? -40.180 -41.212 48.332 1.00 93.69 110 ALA A C 1
ATOM 844 O O . ALA A 1 110 ? -39.018 -41.579 48.160 1.00 93.69 110 ALA A O 1
ATOM 845 N N . GLU A 1 111 ? -40.509 -39.926 48.456 1.00 95.88 111 GLU A N 1
ATOM 846 C CA . GLU A 1 111 ? -39.557 -38.812 48.359 1.00 95.88 111 GLU A CA 1
ATOM 847 C C . GLU A 1 111 ? -38.515 -38.851 49.485 1.00 95.88 111 GLU A C 1
ATOM 849 O O . GLU A 1 111 ? -37.314 -38.755 49.225 1.00 95.88 111 GLU A O 1
ATOM 854 N N . VAL A 1 112 ? -38.947 -39.061 50.734 1.00 96.19 112 VAL A N 1
ATOM 855 C CA . VAL A 1 112 ? -38.044 -39.178 51.890 1.00 96.19 112 VAL A CA 1
ATOM 856 C C . VAL A 1 112 ? -37.161 -40.419 51.765 1.00 96.19 112 VAL A C 1
ATOM 858 O O . VAL A 1 112 ? -35.950 -40.325 51.977 1.00 96.19 112 VAL A O 1
ATOM 861 N N . ALA A 1 113 ? -37.724 -41.569 51.378 1.00 94.62 113 ALA A N 1
ATOM 862 C CA . ALA A 1 113 ? -36.951 -42.789 51.153 1.00 94.62 113 ALA A CA 1
ATOM 863 C C . ALA A 1 113 ? -35.894 -42.582 50.061 1.00 94.62 113 ALA A C 1
ATOM 865 O O . ALA A 1 113 ? -34.730 -42.928 50.265 1.00 94.62 113 ALA A O 1
ATOM 866 N N . TYR A 1 114 ? -36.270 -41.950 48.946 1.00 94.25 114 TYR A N 1
ATOM 867 C CA . TYR A 1 114 ? -35.348 -41.599 47.870 1.00 94.25 114 TYR A CA 1
ATOM 868 C C . TYR A 1 114 ? -34.226 -40.684 48.361 1.00 94.25 114 TYR A C 1
ATOM 870 O O . TYR A 1 114 ? -33.045 -40.961 48.166 1.00 94.25 114 TYR A O 1
ATOM 878 N N . PHE A 1 115 ? -34.564 -39.601 49.057 1.00 94.00 115 PHE A N 1
ATOM 879 C CA . PHE A 1 115 ? -33.558 -38.645 49.502 1.00 94.00 115 PHE A CA 1
ATOM 880 C C . PHE A 1 115 ? -32.617 -39.235 50.561 1.00 94.00 115 PHE A C 1
ATOM 882 O O . PHE A 1 115 ? -31.422 -38.924 50.562 1.00 94.00 115 PHE A O 1
ATOM 889 N N . LEU A 1 116 ? -33.105 -40.152 51.402 1.00 92.94 116 LEU A N 1
ATOM 890 C CA . LEU A 1 116 ? -32.280 -40.898 52.352 1.00 92.94 116 LEU A CA 1
ATOM 891 C C . LEU A 1 116 ? -31.212 -41.753 51.659 1.00 92.94 116 LEU A C 1
ATOM 893 O O . LEU A 1 116 ? -30.076 -41.767 52.138 1.00 92.94 116 LEU A O 1
ATOM 897 N N . THR A 1 117 ? -31.520 -42.400 50.525 1.00 90.62 117 THR A N 1
ATOM 898 C CA . THR A 1 117 ? -30.511 -43.179 49.775 1.00 90.62 117 THR A CA 1
ATOM 899 C C . THR A 1 117 ? -29.413 -42.289 49.199 1.00 90.62 117 THR A C 1
ATOM 901 O O . THR A 1 117 ? -28.268 -42.719 49.070 1.00 90.62 117 THR A O 1
ATOM 904 N N . THR A 1 118 ? -29.724 -41.020 48.915 1.00 90.75 118 THR A N 1
ATOM 905 C CA . THR A 1 118 ? -28.742 -40.067 48.378 1.00 90.75 118 THR A CA 1
ATOM 906 C C . THR A 1 118 ? -27.758 -39.538 49.425 1.00 90.75 118 THR A C 1
ATOM 908 O O . THR A 1 118 ? -26.759 -38.915 49.068 1.00 90.75 118 THR A O 1
ATOM 911 N N . GLY A 1 119 ? -28.038 -39.739 50.719 1.00 89.69 119 GLY A N 1
ATOM 912 C CA . GLY A 1 119 ? -27.222 -39.226 51.825 1.00 89.69 119 GLY A CA 1
ATOM 913 C C . GLY A 1 119 ? -27.226 -37.698 51.972 1.00 89.69 119 GLY A C 1
ATOM 914 O O . GLY A 1 119 ? -26.491 -37.164 52.804 1.00 89.69 119 GLY A O 1
ATOM 915 N N . ARG A 1 120 ? -28.039 -36.984 51.184 1.00 93.12 120 ARG A N 1
ATOM 916 C CA . ARG A 1 120 ? -28.165 -35.523 51.238 1.00 93.12 120 ARG A CA 1
ATOM 917 C C . ARG A 1 120 ? -28.942 -35.071 52.491 1.00 93.12 120 ARG A C 1
ATOM 919 O O . ARG A 1 120 ? -29.681 -35.872 53.077 1.00 93.12 120 ARG A O 1
ATOM 926 N N . PRO A 1 121 ? -28.762 -33.815 52.948 1.00 93.81 121 PRO A N 1
ATOM 927 C CA . PRO A 1 121 ? -29.430 -33.315 54.145 1.00 93.81 121 PRO A CA 1
ATOM 928 C C . PRO A 1 121 ? -30.953 -33.310 53.997 1.00 93.81 121 PRO A C 1
ATOM 930 O O . PRO A 1 121 ? -31.483 -32.911 52.961 1.00 93.81 121 PRO A O 1
ATOM 933 N N . ILE A 1 122 ? -31.637 -33.718 55.063 1.00 95.94 122 ILE A N 1
ATOM 934 C CA . ILE A 1 122 ? -33.086 -33.594 55.214 1.00 95.94 122 ILE A CA 1
ATOM 935 C C . ILE A 1 122 ? -33.310 -32.716 56.441 1.00 95.94 122 ILE A C 1
ATOM 937 O O . ILE A 1 122 ? -32.731 -33.010 57.489 1.00 95.94 122 ILE A O 1
ATOM 941 N N . ILE A 1 123 ? -34.092 -31.649 56.291 1.00 96.38 123 ILE A N 1
ATOM 942 C CA . ILE A 1 123 ? -34.536 -30.780 57.382 1.00 96.38 123 ILE A CA 1
ATOM 943 C C . ILE A 1 123 ? -36.009 -31.093 57.618 1.00 96.38 123 ILE A C 1
ATOM 945 O O . ILE A 1 123 ? -36.840 -30.789 56.763 1.00 96.38 123 ILE A O 1
ATOM 949 N N . ALA A 1 124 ? -36.323 -31.734 58.740 1.00 97.62 124 ALA A N 1
ATOM 950 C CA . ALA A 1 124 ? -37.706 -32.010 59.114 1.00 97.62 124 ALA A CA 1
ATOM 951 C C . ALA A 1 124 ? -38.284 -30.822 59.893 1.00 97.62 124 ALA A C 1
ATOM 953 O O . ALA A 1 124 ? -37.663 -30.343 60.836 1.00 97.62 124 ALA A O 1
ATOM 954 N N . ILE A 1 125 ? -39.454 -30.343 59.490 1.00 98.00 125 ILE A N 1
ATOM 955 C CA . ILE A 1 125 ? -40.274 -29.416 60.263 1.00 98.00 125 ILE A CA 1
ATOM 956 C C . ILE A 1 125 ? -41.295 -30.280 60.989 1.00 98.00 125 ILE A C 1
ATOM 958 O O . ILE A 1 125 ? -42.169 -30.862 60.346 1.00 98.00 125 ILE A O 1
ATOM 962 N N . ASP A 1 126 ? -41.117 -30.436 62.289 1.00 98.00 126 ASP A N 1
ATOM 963 C CA . ASP A 1 126 ? -41.924 -31.302 63.132 1.00 98.00 126 ASP A CA 1
ATOM 964 C C . ASP A 1 126 ? -43.136 -30.530 63.652 1.00 98.00 126 ASP A C 1
ATOM 966 O O . ASP A 1 126 ? -42.974 -29.563 64.391 1.00 98.00 126 ASP A O 1
ATOM 970 N N . ILE A 1 127 ? -44.341 -30.908 63.226 1.00 98.00 127 ILE A N 1
ATOM 971 C CA . ILE A 1 127 ? -45.570 -30.260 63.688 1.00 98.00 127 ILE A CA 1
ATOM 972 C C . ILE A 1 127 ? -46.102 -31.047 64.884 1.00 98.00 127 ILE A C 1
ATOM 974 O O . ILE A 1 127 ? -46.502 -32.191 64.699 1.00 98.00 127 ILE A O 1
ATOM 978 N N . ASP A 1 128 ? -46.133 -30.453 66.079 1.00 96.31 128 ASP A N 1
ATOM 979 C CA . ASP A 1 128 ? -46.642 -31.081 67.317 1.00 96.31 128 ASP A CA 1
ATOM 980 C C . ASP A 1 128 ? -46.092 -32.506 67.582 1.00 96.31 128 ASP A C 1
ATOM 982 O O . ASP A 1 128 ? -46.842 -33.464 67.828 1.00 96.31 128 ASP A O 1
ATOM 986 N N . ASP A 1 129 ? -44.767 -32.665 67.503 1.00 96.38 129 ASP A N 1
ATOM 987 C CA . ASP A 1 129 ? -44.057 -33.928 67.775 1.00 96.38 129 ASP A CA 1
ATOM 988 C C . ASP A 1 129 ? -44.561 -35.124 66.935 1.00 96.38 129 ASP A C 1
ATOM 990 O O . ASP A 1 129 ? -44.542 -36.291 67.356 1.00 96.38 129 ASP A O 1
ATOM 994 N N . VAL A 1 130 ? -45.071 -34.866 65.729 1.00 97.12 130 VAL A N 1
ATOM 995 C CA . VAL A 1 130 ? -45.495 -35.915 64.793 1.00 97.12 130 VAL A CA 1
ATOM 996 C C . VAL A 1 130 ? -44.298 -36.729 64.302 1.00 97.12 130 VAL A C 1
ATOM 998 O O . VAL A 1 130 ? -44.439 -37.926 64.042 1.00 97.12 130 VAL A O 1
ATOM 1001 N N . LEU A 1 131 ? -43.103 -36.141 64.216 1.00 97.06 131 LEU A N 1
ATOM 1002 C CA . LEU A 1 131 ? -41.901 -36.826 63.747 1.00 97.06 131 LEU A CA 1
ATOM 1003 C C . LEU A 1 131 ? -41.574 -38.066 64.587 1.00 97.06 131 LEU A C 1
ATOM 1005 O O . LEU A 1 131 ? -41.206 -39.092 64.009 1.00 97.06 131 LEU A O 1
ATOM 1009 N N . ASP A 1 132 ? -41.775 -38.014 65.908 1.00 95.19 132 ASP A N 1
ATOM 1010 C CA . ASP A 1 132 ? -41.557 -39.149 66.822 1.00 95.19 132 ASP A CA 1
ATOM 1011 C C . ASP A 1 132 ? -42.483 -40.331 66.539 1.00 95.19 132 ASP A C 1
ATOM 1013 O O . ASP A 1 132 ? -42.101 -41.491 66.704 1.00 95.19 132 ASP A O 1
ATOM 1017 N N . ARG A 1 133 ? -43.701 -40.029 66.090 1.00 94.88 133 ARG A N 1
ATOM 1018 C CA . ARG A 1 133 ? -44.746 -41.010 65.780 1.00 94.88 133 ARG A CA 1
ATOM 1019 C C . ARG A 1 133 ? -44.737 -41.420 64.306 1.00 94.88 133 ARG A C 1
ATOM 1021 O O . ARG A 1 133 ? -45.422 -42.366 63.923 1.00 94.88 133 ARG A O 1
ATOM 1028 N N . SER A 1 134 ? -43.953 -40.730 63.478 1.00 95.38 134 SER A N 1
ATOM 1029 C CA . SER A 1 134 ? -43.821 -40.998 62.050 1.00 95.38 134 SER A CA 1
ATOM 1030 C C . SER A 1 134 ? -42.877 -42.178 61.755 1.00 95.38 134 SER A C 1
ATOM 1032 O O . SER A 1 134 ? -41.982 -42.490 62.548 1.00 95.38 134 SER A O 1
ATOM 1034 N N . PRO A 1 135 ? -42.958 -42.777 60.550 1.00 94.81 135 PRO A N 1
ATOM 1035 C CA . PRO A 1 135 ? -41.954 -43.730 60.064 1.00 94.81 135 PRO A CA 1
ATOM 1036 C C . PRO A 1 135 ? -40.531 -43.152 59.956 1.00 94.81 135 PRO A C 1
ATOM 1038 O O . PRO A 1 135 ? -39.575 -43.899 59.742 1.00 94.81 135 PRO A O 1
ATOM 1041 N N . TRP A 1 136 ? -40.373 -41.830 60.073 1.00 96.62 136 TRP A N 1
ATOM 1042 C CA . TRP A 1 136 ? -39.106 -41.119 59.922 1.00 96.62 136 TRP A CA 1
ATOM 1043 C C . TRP A 1 136 ? -38.553 -40.586 61.243 1.00 96.62 136 TRP A C 1
ATOM 1045 O O . TRP A 1 136 ? -37.716 -39.688 61.220 1.00 96.62 136 TRP A O 1
ATOM 1055 N N . SER A 1 137 ? -38.933 -41.165 62.385 1.00 95.12 137 SER A N 1
ATOM 1056 C CA . SER A 1 137 ? -38.380 -40.816 63.706 1.00 95.12 137 SER A CA 1
ATOM 1057 C C . SER A 1 137 ? -36.844 -40.857 63.761 1.00 95.12 137 SER A C 1
ATOM 1059 O O . SER A 1 137 ? -36.214 -40.130 64.524 1.00 95.12 137 SER A O 1
ATOM 1061 N N . ILE A 1 138 ? -36.195 -41.617 62.869 1.00 92.81 138 ILE A N 1
ATOM 1062 C CA . ILE A 1 138 ? -34.736 -41.586 62.674 1.00 92.81 138 ILE A CA 1
ATOM 1063 C C . ILE A 1 138 ? -34.187 -40.185 62.335 1.00 92.81 138 ILE A C 1
ATOM 1065 O O . ILE A 1 138 ? -33.021 -39.897 62.615 1.00 92.81 138 ILE A O 1
ATOM 1069 N N . LEU A 1 139 ? -35.007 -39.302 61.759 1.00 94.56 139 LEU A N 1
ATOM 1070 C CA . LEU A 1 139 ? -34.651 -37.918 61.453 1.00 94.56 139 LEU A CA 1
ATOM 1071 C C . LEU A 1 139 ? -34.552 -37.034 62.705 1.00 94.56 139 LEU A C 1
ATOM 1073 O O . LEU A 1 139 ? -33.911 -35.994 62.611 1.00 94.56 139 LEU A O 1
ATOM 1077 N N . ARG A 1 140 ? -35.035 -37.462 63.885 1.00 91.44 140 ARG A N 1
ATOM 1078 C CA . ARG A 1 140 ? -34.742 -36.781 65.169 1.00 91.44 140 ARG A CA 1
ATOM 1079 C C . ARG A 1 140 ? -33.245 -36.724 65.474 1.00 91.44 140 ARG A C 1
ATOM 1081 O O . ARG A 1 140 ? -32.779 -35.843 66.182 1.00 91.44 140 ARG A O 1
ATOM 1088 N N . LYS A 1 141 ? -32.462 -37.656 64.916 1.00 88.62 141 LYS A N 1
ATOM 1089 C CA . LYS A 1 141 ? -30.989 -37.639 64.997 1.00 88.62 141 LYS A CA 1
ATOM 1090 C C . LYS A 1 141 ? -30.344 -36.707 63.962 1.00 88.62 141 LYS A C 1
ATOM 1092 O O . LYS A 1 141 ? -29.119 -36.662 63.861 1.00 88.62 141 LYS A O 1
ATOM 1097 N N . ARG A 1 142 ? -31.146 -36.023 63.143 1.00 89.88 142 ARG A N 1
ATOM 1098 C CA . ARG A 1 142 ? -30.723 -35.046 62.133 1.00 89.88 142 ARG A CA 1
ATOM 1099 C C . ARG A 1 142 ? -31.237 -33.654 62.512 1.00 89.88 142 ARG A C 1
ATOM 1101 O O . ARG A 1 142 ? -31.724 -33.440 63.612 1.00 89.88 142 ARG A O 1
ATOM 1108 N N . ILE A 1 143 ? -31.055 -32.691 61.612 1.00 88.50 143 ILE A N 1
ATOM 1109 C CA . ILE A 1 143 ? -31.537 -31.323 61.801 1.00 88.50 143 ILE A CA 1
ATOM 1110 C C . ILE A 1 143 ? -33.061 -31.341 61.651 1.00 88.50 143 ILE A C 1
ATOM 1112 O O . ILE A 1 143 ? -33.568 -31.662 60.575 1.00 88.50 143 ILE A O 1
ATOM 1116 N N . PHE A 1 144 ? -33.770 -30.986 62.715 1.00 94.62 144 PHE A N 1
ATOM 1117 C CA . PHE A 1 144 ? -35.209 -30.763 62.697 1.00 94.62 144 PHE A CA 1
ATOM 1118 C C . PHE A 1 144 ? -35.543 -29.439 63.388 1.00 94.62 144 PHE A C 1
ATOM 1120 O O . PHE A 1 144 ? -34.693 -28.857 64.068 1.00 94.62 144 PHE A O 1
ATOM 1127 N N . VAL A 1 145 ? -36.752 -28.944 63.153 1.00 96.25 145 VAL A N 1
ATOM 1128 C CA . VAL A 1 145 ? -37.271 -27.713 63.743 1.00 96.25 145 VAL A CA 1
ATOM 1129 C C . VAL A 1 145 ? -38.721 -27.943 64.124 1.00 96.25 145 VAL A C 1
ATOM 1131 O O . VAL A 1 145 ? -39.496 -28.364 63.272 1.00 96.25 145 VAL A O 1
ATOM 1134 N N . ASP A 1 146 ? -39.080 -27.647 65.364 1.00 97.19 146 ASP A N 1
ATOM 1135 C CA . ASP A 1 146 ? -40.460 -27.774 65.819 1.00 97.19 146 ASP A CA 1
ATOM 1136 C C . ASP A 1 146 ? -41.301 -26.571 65.350 1.00 97.19 146 ASP A C 1
ATOM 1138 O O . ASP A 1 146 ? -40.836 -25.425 65.342 1.00 97.19 146 ASP A O 1
ATOM 1142 N N . ASP A 1 147 ? -42.545 -26.831 64.959 1.00 97.69 147 ASP A N 1
ATOM 1143 C CA . ASP A 1 147 ? -43.592 -25.835 64.729 1.00 97.69 147 ASP A CA 1
ATOM 1144 C C . ASP A 1 147 ? -44.931 -26.365 65.273 1.00 97.69 147 ASP A C 1
ATOM 1146 O O . ASP A 1 147 ? -45.039 -27.524 65.674 1.00 97.69 147 ASP A O 1
ATOM 1150 N N . THR A 1 148 ? -45.961 -25.523 65.319 1.00 97.00 148 THR A N 1
ATOM 1151 C CA . THR A 1 148 ? -47.232 -25.882 65.974 1.00 97.00 148 THR A CA 1
ATOM 1152 C C . THR A 1 148 ? -48.336 -26.256 64.983 1.00 97.00 148 THR A C 1
ATOM 1154 O O . THR A 1 148 ? -48.364 -25.771 63.846 1.00 97.00 148 THR A O 1
ATOM 1157 N N . SER A 1 149 ? -49.327 -27.047 65.412 1.00 95.50 149 SER A N 1
ATOM 1158 C CA . SER A 1 149 ? -50.543 -27.271 64.601 1.00 95.50 149 SER A CA 1
ATOM 1159 C C . SER A 1 149 ? -51.308 -25.980 64.300 1.00 95.50 149 SER A C 1
ATOM 1161 O O . SER A 1 149 ? -52.007 -25.897 63.288 1.00 95.50 149 SER A O 1
ATOM 1163 N N . GLU A 1 150 ? -51.176 -24.946 65.136 1.00 95.88 150 GLU A N 1
ATOM 1164 C CA . GLU A 1 150 ? -51.738 -23.618 64.868 1.00 95.88 150 GLU A CA 1
ATOM 1165 C C . GLU A 1 150 ? -51.046 -22.950 63.666 1.00 95.88 150 GLU A C 1
ATOM 1167 O O . GLU A 1 150 ? -51.717 -22.418 62.776 1.00 95.88 150 GLU A O 1
ATOM 1172 N N . ALA A 1 151 ? -49.714 -23.039 63.575 1.00 95.69 151 ALA A N 1
ATOM 1173 C CA . ALA A 1 151 ? -48.951 -22.569 62.419 1.00 95.69 151 ALA A CA 1
ATOM 1174 C C . ALA A 1 151 ? -49.333 -23.342 61.144 1.00 95.69 151 ALA A C 1
ATOM 1176 O O . ALA A 1 151 ? -49.549 -22.738 60.088 1.00 95.69 151 ALA A O 1
ATOM 1177 N N . LEU A 1 152 ? -49.505 -24.667 61.255 1.00 96.94 152 LEU A N 1
ATOM 1178 C CA . LEU A 1 152 ? -49.981 -25.519 60.161 1.00 96.94 152 LEU A CA 1
ATOM 1179 C C . LEU A 1 152 ? -51.379 -25.096 59.677 1.00 96.94 152 LEU A C 1
ATOM 1181 O O . LEU A 1 152 ? -51.572 -24.868 58.483 1.00 96.94 152 LEU A O 1
ATOM 1185 N N . THR A 1 153 ? -52.328 -24.929 60.604 1.00 94.69 153 THR A N 1
ATOM 1186 C CA . THR A 1 153 ? -53.734 -24.596 60.305 1.00 94.69 153 THR A CA 1
ATOM 1187 C C . THR A 1 153 ? -53.883 -23.183 59.746 1.00 94.69 153 THR A C 1
ATOM 1189 O O . THR A 1 153 ? -54.649 -22.959 58.811 1.00 94.69 153 THR A O 1
ATOM 1192 N N . SER A 1 154 ? -53.120 -22.224 60.275 1.00 95.56 154 SER A N 1
ATOM 1193 C CA . SER A 1 154 ? -53.080 -20.855 59.749 1.00 95.56 154 SER A CA 1
ATOM 1194 C C . SER A 1 154 ? -52.340 -20.750 58.411 1.00 95.56 154 SER A C 1
ATOM 1196 O O . SER A 1 154 ? -52.441 -19.722 57.741 1.00 95.56 154 SER A O 1
ATOM 1198 N N . GLY A 1 155 ? -51.588 -21.781 58.007 1.00 96.31 155 GLY A N 1
ATOM 1199 C CA . GLY A 1 155 ? -50.772 -21.792 56.793 1.00 96.31 155 GLY A CA 1
ATOM 1200 C C . GLY A 1 155 ? -49.544 -20.879 56.860 1.00 96.31 155 GLY A C 1
ATOM 1201 O O . GLY A 1 155 ? -48.985 -20.537 55.816 1.00 96.31 155 GLY A O 1
ATOM 1202 N N . HIS A 1 156 ? -49.129 -20.461 58.060 1.00 96.94 156 HIS A N 1
ATOM 1203 C CA . HIS A 1 156 ? -48.032 -19.522 58.272 1.00 96.94 156 HIS A CA 1
ATOM 1204 C C . HIS A 1 156 ? -46.915 -20.174 59.101 1.00 96.94 156 HIS A C 1
ATOM 1206 O O . HIS A 1 156 ? -47.057 -20.261 60.317 1.00 96.94 156 HIS A O 1
ATOM 1212 N N . PRO A 1 157 ? -45.777 -20.569 58.489 1.00 97.25 157 PRO A N 1
ATOM 1213 C CA . PRO A 1 157 ? -44.633 -21.078 59.243 1.00 97.25 157 PRO A CA 1
ATOM 1214 C C . PRO A 1 157 ? -44.140 -20.037 60.242 1.00 97.25 157 PRO A C 1
ATOM 1216 O O . PRO A 1 157 ? -44.028 -18.848 59.893 1.00 97.25 157 PRO A O 1
ATOM 1219 N N . SER A 1 158 ? -43.821 -20.488 61.457 1.00 96.19 158 SER A N 1
ATOM 1220 C CA . SER A 1 158 ? -43.290 -19.613 62.498 1.00 96.19 158 SER A CA 1
ATOM 1221 C C . SER A 1 158 ? -41.943 -19.002 62.088 1.00 96.19 158 SER A C 1
ATOM 1223 O O . SER A 1 158 ? -41.217 -19.505 61.221 1.00 96.19 158 SER A O 1
ATOM 1225 N N . GLY A 1 159 ? -41.586 -17.870 62.704 1.00 92.06 159 GLY A N 1
ATOM 1226 C CA . GLY A 1 159 ? -40.292 -17.222 62.452 1.00 92.06 159 GLY A CA 1
ATOM 1227 C C . GLY A 1 159 ? -39.107 -18.148 62.752 1.00 92.06 159 GLY A C 1
ATOM 1228 O O . GLY A 1 159 ? -38.124 -18.152 62.013 1.00 92.06 159 GLY A O 1
ATOM 1229 N N . ILE A 1 160 ? -39.260 -19.008 63.766 1.00 92.25 160 ILE A N 1
ATOM 1230 C CA . ILE A 1 160 ? -38.263 -19.995 64.196 1.00 92.25 160 ILE A CA 1
ATOM 1231 C C . ILE A 1 160 ? -37.956 -20.991 63.072 1.00 92.25 160 ILE A C 1
ATOM 1233 O O . ILE A 1 160 ? -36.783 -21.252 62.800 1.00 92.25 160 ILE A O 1
ATOM 1237 N N . VAL A 1 161 ? -38.976 -21.493 62.366 1.00 96.00 161 VAL A N 1
ATOM 1238 C CA . VAL A 1 161 ? -38.798 -22.373 61.199 1.00 96.00 161 VAL A CA 1
ATOM 1239 C C . VAL A 1 161 ? -37.974 -21.703 60.106 1.00 96.00 161 VAL A C 1
ATOM 1241 O O . VAL A 1 161 ? -36.988 -22.267 59.623 1.00 96.00 161 VAL A O 1
ATOM 1244 N N . LEU A 1 162 ? -38.324 -20.472 59.740 1.00 95.25 162 LEU A N 1
ATOM 1245 C CA . LEU A 1 162 ? -37.638 -19.748 58.669 1.00 95.25 162 LEU A CA 1
ATOM 1246 C C . LEU A 1 162 ? -36.175 -19.464 59.012 1.00 95.25 162 LEU A C 1
ATOM 1248 O O . LEU A 1 162 ? -35.292 -19.643 58.168 1.00 95.25 162 LEU A O 1
ATOM 1252 N N . ASP A 1 163 ? -35.906 -19.037 60.241 1.00 91.62 163 ASP A N 1
ATOM 1253 C CA . ASP A 1 163 ? -34.556 -18.700 60.681 1.00 91.62 163 ASP A CA 1
ATOM 1254 C C . ASP A 1 163 ? -33.694 -19.947 60.879 1.00 91.62 163 ASP A C 1
ATOM 1256 O O . ASP A 1 163 ? -32.510 -19.943 60.522 1.00 91.62 163 ASP A O 1
ATOM 1260 N N . SER A 1 164 ? -34.287 -21.053 61.327 1.00 90.56 164 SER A N 1
ATOM 1261 C CA . SER A 1 164 ? -33.596 -22.336 61.465 1.00 90.56 164 SER A CA 1
ATOM 1262 C C . SER A 1 164 ? -33.224 -22.935 60.106 1.00 90.56 164 SER A C 1
ATOM 1264 O O . SER A 1 164 ? -32.098 -23.412 59.934 1.00 90.56 164 SER A O 1
ATOM 1266 N N . ILE A 1 165 ? -34.099 -22.832 59.095 1.00 93.12 165 ILE A N 1
ATOM 1267 C CA . ILE A 1 165 ? -33.783 -23.240 57.714 1.00 93.12 165 ILE A CA 1
ATOM 1268 C C . ILE A 1 165 ? -32.656 -22.366 57.145 1.00 93.12 165 ILE A C 1
ATOM 1270 O O . ILE A 1 165 ? -31.652 -22.894 56.655 1.00 93.12 165 ILE A O 1
ATOM 1274 N N . LYS A 1 166 ? -32.744 -21.033 57.270 1.00 90.88 166 LYS A N 1
ATOM 1275 C CA . LYS A 1 166 ? -31.684 -20.106 56.815 1.00 90.88 166 LYS A CA 1
ATOM 1276 C C . LYS A 1 166 ? -30.338 -20.388 57.491 1.00 90.88 166 LYS A C 1
ATOM 1278 O O . LYS A 1 166 ? -29.289 -20.381 56.833 1.00 90.88 166 LYS A O 1
ATOM 1283 N N . THR A 1 167 ? -30.353 -20.652 58.795 1.00 84.88 167 THR A N 1
ATOM 1284 C CA . THR A 1 167 ? -29.150 -20.940 59.589 1.00 84.88 167 THR A CA 1
ATOM 1285 C C . THR A 1 167 ? -28.525 -22.264 59.162 1.00 84.88 167 THR A C 1
ATOM 1287 O O . THR A 1 167 ? -27.327 -22.311 58.865 1.00 84.88 167 THR A O 1
ATOM 1290 N N . SER A 1 168 ? -29.342 -23.306 58.998 1.00 83.19 168 SER A N 1
ATOM 1291 C CA . SER A 1 168 ? -28.909 -24.624 58.520 1.00 83.19 168 SER A CA 1
ATOM 1292 C C . SER A 1 168 ? -28.242 -24.537 57.143 1.00 83.19 168 SER A C 1
ATOM 1294 O O . SER A 1 168 ? -27.179 -25.123 56.919 1.00 83.19 168 SER A O 1
ATOM 1296 N N . PHE A 1 169 ? -28.778 -23.716 56.235 1.00 81.81 169 PHE A N 1
ATOM 1297 C CA . PHE A 1 169 ? -28.162 -23.466 54.929 1.00 81.81 169 PHE A CA 1
ATOM 1298 C C . PHE A 1 169 ? -26.867 -22.647 55.008 1.00 81.81 169 PHE A C 1
ATOM 1300 O O . PHE A 1 169 ? -25.923 -22.925 54.267 1.00 81.81 169 PHE A O 1
ATOM 1307 N N . THR A 1 170 ? -26.768 -21.672 55.913 1.00 75.06 170 THR A N 1
ATOM 1308 C CA . THR A 1 170 ? -25.553 -20.853 56.080 1.00 75.06 170 THR A CA 1
ATOM 1309 C C . THR A 1 170 ? -24.384 -21.686 56.618 1.00 75.06 170 THR A C 1
ATOM 1311 O O . THR A 1 170 ? -23.251 -21.559 56.138 1.00 75.06 170 THR A O 1
ATOM 1314 N N . ILE A 1 171 ? -24.666 -22.600 57.550 1.00 68.75 171 ILE A N 1
ATOM 1315 C CA . ILE A 1 171 ? -23.695 -23.564 58.088 1.00 68.75 171 ILE A CA 1
ATOM 1316 C C . ILE A 1 171 ? -23.270 -24.554 56.992 1.00 68.75 171 ILE A C 1
ATOM 1318 O O . ILE A 1 171 ? -22.072 -24.762 56.772 1.00 68.75 171 ILE A O 1
ATOM 1322 N N . THR A 1 172 ? -24.228 -25.080 56.223 1.00 60.97 172 THR A N 1
ATOM 1323 C CA . THR A 1 172 ? -23.962 -26.041 55.140 1.00 60.97 172 THR A CA 1
ATOM 1324 C C . THR A 1 172 ? -23.156 -25.410 53.996 1.00 60.97 172 THR A C 1
ATOM 1326 O O . THR A 1 172 ? -22.225 -26.028 53.478 1.00 60.97 172 THR A O 1
ATOM 1329 N N . ARG A 1 173 ? -23.411 -24.140 53.647 1.00 60.62 173 ARG A N 1
ATOM 1330 C CA . ARG A 1 173 ? -22.670 -23.420 52.596 1.00 60.62 173 ARG A CA 1
ATOM 1331 C C . ARG A 1 173 ? -21.231 -23.120 53.024 1.00 60.62 173 ARG A C 1
ATOM 1333 O O . ARG A 1 173 ? -20.319 -23.349 52.241 1.00 60.62 173 ARG A O 1
ATOM 1340 N N . ARG A 1 174 ? -20.981 -22.718 54.279 1.00 52.62 174 ARG A N 1
ATOM 1341 C CA . ARG A 1 174 ? -19.609 -22.505 54.792 1.00 52.62 174 ARG A CA 1
ATOM 1342 C C . ARG A 1 174 ? -18.816 -23.810 54.914 1.00 52.62 174 ARG A C 1
ATOM 1344 O O . ARG A 1 174 ? -17.625 -23.813 54.605 1.00 52.62 174 ARG A O 1
ATOM 1351 N N . ALA A 1 175 ? -19.459 -24.916 55.287 1.00 51.75 175 ALA A N 1
ATOM 1352 C CA . ALA A 1 175 ? -18.820 -26.229 55.334 1.00 51.75 175 ALA A CA 1
ATOM 1353 C C . ALA A 1 175 ? -18.501 -26.767 53.928 1.00 51.75 175 ALA A C 1
ATOM 1355 O O . ALA A 1 175 ? -17.402 -27.266 53.713 1.00 51.75 175 ALA A O 1
ATOM 1356 N N . VAL A 1 176 ? -19.395 -26.605 52.944 1.00 53.03 176 VAL A N 1
ATOM 1357 C CA . VAL A 1 176 ? -19.172 -27.068 51.561 1.00 53.03 176 VAL A CA 1
ATOM 1358 C C . VAL A 1 176 ? -18.171 -26.187 50.812 1.00 53.03 176 VAL A C 1
ATOM 1360 O O . VAL A 1 176 ? -17.342 -26.730 50.089 1.00 53.03 176 VAL A O 1
ATOM 1363 N N . THR A 1 177 ? -18.152 -24.865 51.015 1.00 49.62 177 THR A N 1
ATOM 1364 C CA . THR A 1 177 ? -17.128 -23.995 50.406 1.00 49.62 177 THR A CA 1
ATOM 1365 C C . THR A 1 177 ? -15.744 -24.250 51.009 1.00 49.62 177 THR A C 1
ATOM 1367 O O . THR A 1 177 ? -14.772 -24.308 50.265 1.00 49.62 177 THR A O 1
ATOM 1370 N N . ARG A 1 178 ? -15.636 -24.523 52.322 1.00 48.34 178 ARG A N 1
ATOM 1371 C CA . ARG A 1 178 ? -14.364 -24.935 52.953 1.00 48.34 178 ARG A CA 1
ATOM 1372 C C . ARG A 1 178 ? -13.940 -26.344 52.551 1.00 48.34 178 ARG A C 1
ATOM 1374 O O . ARG A 1 178 ? -12.762 -26.557 52.311 1.00 48.34 178 ARG A O 1
ATOM 1381 N N . ARG A 1 179 ? -14.873 -27.291 52.402 1.00 48.28 179 ARG A N 1
ATOM 1382 C CA . ARG A 1 179 ? -14.573 -28.647 51.909 1.00 48.28 179 ARG A CA 1
ATOM 1383 C C . ARG A 1 179 ? -14.219 -28.637 50.423 1.00 48.28 179 ARG A C 1
ATOM 1385 O O . ARG A 1 179 ? -13.389 -29.430 50.028 1.00 48.28 179 ARG A O 1
ATOM 1392 N N . ARG A 1 180 ? -14.763 -27.725 49.608 1.00 47.03 180 ARG A N 1
ATOM 1393 C CA . ARG A 1 180 ? -14.369 -27.529 48.199 1.00 47.03 180 ARG A CA 1
ATOM 1394 C C . ARG A 1 180 ? -13.048 -26.783 48.059 1.00 47.03 180 ARG A C 1
ATOM 1396 O O . ARG A 1 180 ? -12.271 -27.171 47.207 1.00 47.03 180 ARG A O 1
ATOM 1403 N N . ALA A 1 181 ? -12.755 -25.802 48.910 1.00 47.47 181 ALA A N 1
ATOM 1404 C CA . ALA A 1 181 ? -11.436 -25.173 48.964 1.00 47.47 181 ALA A CA 1
ATOM 1405 C C . ALA A 1 181 ? -10.370 -26.153 49.479 1.00 47.47 181 ALA A C 1
ATOM 1407 O O . ALA A 1 181 ? -9.287 -26.211 48.919 1.00 47.47 181 ALA A O 1
ATOM 1408 N N . ALA A 1 182 ? -10.695 -26.988 50.471 1.00 50.38 182 ALA A N 1
ATOM 1409 C CA . ALA A 1 182 ? -9.800 -28.013 50.998 1.00 50.38 182 ALA A CA 1
ATOM 1410 C C . ALA A 1 182 ? -9.676 -29.237 50.079 1.00 50.38 182 ALA A C 1
ATOM 1412 O O . ALA A 1 182 ? -8.597 -29.792 50.002 1.00 50.38 182 ALA A O 1
ATOM 1413 N N . ILE A 1 183 ? -10.724 -29.654 49.356 1.00 52.09 183 ILE A N 1
ATOM 1414 C CA . ILE A 1 183 ? -10.647 -30.718 48.336 1.00 52.09 183 ILE A CA 1
ATOM 1415 C C . ILE A 1 183 ? -9.998 -30.187 47.060 1.00 52.09 183 ILE A C 1
ATOM 1417 O O . ILE A 1 183 ? -9.265 -30.935 46.443 1.00 52.09 183 ILE A O 1
ATOM 1421 N N . ALA A 1 184 ? -10.187 -28.924 46.673 1.00 50.34 184 ALA A N 1
ATOM 1422 C CA . ALA A 1 184 ? -9.418 -28.320 45.587 1.00 50.34 184 ALA A CA 1
ATOM 1423 C C . ALA A 1 184 ? -7.950 -28.170 45.995 1.00 50.34 184 ALA A C 1
ATOM 1425 O O . ALA A 1 184 ? -7.089 -28.580 45.239 1.00 50.34 184 ALA A O 1
ATOM 1426 N N . ALA A 1 185 ? -7.650 -27.706 47.211 1.00 52.09 185 ALA A N 1
ATOM 1427 C CA . ALA A 1 185 ? -6.282 -27.617 47.719 1.00 52.09 185 ALA A CA 1
ATOM 1428 C C . ALA A 1 185 ? -5.647 -28.994 47.959 1.00 52.09 185 ALA A C 1
ATOM 1430 O O . ALA A 1 185 ? -4.465 -29.150 47.701 1.00 52.09 185 ALA A O 1
ATOM 1431 N N . ALA A 1 186 ? -6.407 -30.004 48.395 1.00 53.84 186 ALA A N 1
ATOM 1432 C CA . ALA A 1 186 ? -5.924 -31.371 48.586 1.00 53.84 186 ALA A CA 1
ATOM 1433 C C . ALA A 1 186 ? -5.869 -32.159 47.277 1.00 53.84 186 ALA A C 1
ATOM 1435 O O . ALA A 1 186 ? -5.004 -33.006 47.151 1.00 53.84 186 ALA A O 1
ATOM 1436 N N . ALA A 1 187 ? -6.736 -31.889 46.297 1.00 52.28 187 ALA A N 1
ATOM 1437 C CA . ALA A 1 187 ? -6.625 -32.430 44.945 1.00 52.28 187 ALA A CA 1
ATOM 1438 C C . ALA A 1 187 ? -5.463 -31.767 44.217 1.00 52.28 187 ALA A C 1
ATOM 1440 O O . ALA A 1 187 ? -4.695 -32.475 43.598 1.00 52.28 187 ALA A O 1
ATOM 1441 N N . ILE A 1 188 ? -5.258 -30.457 44.366 1.00 56.16 188 ILE A N 1
ATOM 1442 C CA . ILE A 1 188 ? -4.054 -29.769 43.896 1.00 56.16 188 ILE A CA 1
ATOM 1443 C C . ILE A 1 188 ? -2.836 -30.326 44.634 1.00 56.16 188 ILE A C 1
ATOM 1445 O O . ILE A 1 188 ? -1.883 -30.690 43.978 1.00 56.16 188 ILE A O 1
ATOM 1449 N N . ALA A 1 189 ? -2.868 -30.535 45.952 1.00 58.00 189 ALA A N 1
ATOM 1450 C CA . ALA A 1 189 ? -1.748 -31.117 46.693 1.00 58.00 189 ALA A CA 1
ATOM 1451 C C . ALA A 1 189 ? -1.507 -32.604 46.376 1.00 58.00 189 ALA A C 1
ATOM 1453 O O . ALA A 1 189 ? -0.362 -33.014 46.327 1.00 58.00 189 ALA A O 1
ATOM 1454 N N . LEU A 1 190 ? -2.532 -33.420 46.110 1.00 54.56 190 LEU A N 1
ATOM 1455 C CA . LEU A 1 190 ? -2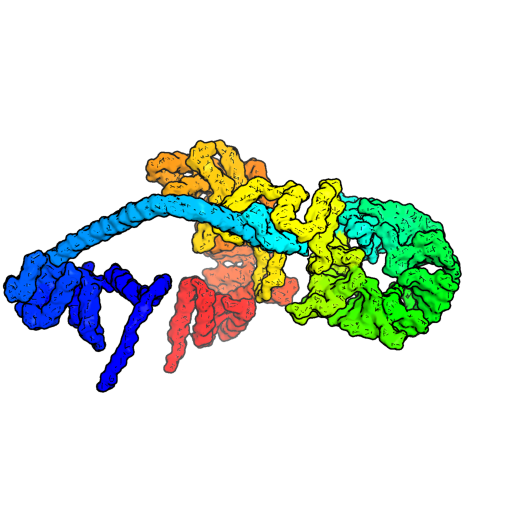.393 -34.819 45.673 1.00 54.56 190 LEU A CA 1
ATOM 1456 C C . LEU A 1 190 ? -2.024 -34.924 44.190 1.00 54.56 190 LEU A C 1
ATOM 1458 O O . LEU A 1 190 ? -1.329 -35.861 43.822 1.00 54.56 190 LEU A O 1
ATOM 1462 N N . ILE A 1 191 ? -2.425 -33.968 43.351 1.00 55.81 191 ILE A N 1
ATOM 1463 C CA . ILE A 1 191 ? -1.937 -33.803 41.975 1.00 55.81 191 ILE A CA 1
ATOM 1464 C C . ILE A 1 191 ? -0.501 -33.273 41.995 1.00 55.81 191 ILE A C 1
ATOM 1466 O O . ILE A 1 191 ? 0.278 -33.665 41.147 1.00 55.81 191 ILE A O 1
ATOM 1470 N N . LEU A 1 192 ? -0.105 -32.468 42.981 1.00 53.47 192 LEU A N 1
ATOM 1471 C CA . LEU A 1 192 ? 1.263 -31.977 43.149 1.00 53.47 192 LEU A CA 1
ATOM 1472 C C . LEU A 1 192 ? 2.171 -33.014 43.813 1.00 53.47 192 LEU A C 1
ATOM 1474 O O . LEU A 1 192 ? 3.333 -33.083 43.460 1.00 53.47 192 LEU A O 1
ATOM 1478 N N . VAL A 1 193 ? 1.677 -33.850 44.731 1.00 61.75 193 VAL A N 1
ATOM 1479 C CA . VAL A 1 193 ? 2.445 -34.921 45.399 1.00 61.75 193 VAL A CA 1
ATOM 1480 C C . VAL A 1 193 ? 2.454 -36.190 44.552 1.00 61.75 193 VAL A C 1
ATOM 1482 O O . VAL A 1 193 ? 3.503 -36.795 44.367 1.00 61.75 193 VAL A O 1
ATOM 1485 N N . GLY A 1 194 ? 1.313 -36.570 43.978 1.00 50.97 194 GLY A N 1
ATOM 1486 C CA . GLY A 1 194 ? 1.217 -37.613 42.959 1.00 50.97 194 GLY A CA 1
ATOM 1487 C C . GLY A 1 194 ? 1.919 -37.197 41.672 1.00 50.97 194 GLY A C 1
ATOM 1488 O O . GLY A 1 194 ? 2.618 -38.012 41.091 1.00 50.97 194 GLY A O 1
ATOM 1489 N N . GLY A 1 195 ? 1.832 -35.921 41.293 1.00 51.88 195 GLY A N 1
ATOM 1490 C CA . GLY A 1 195 ? 2.607 -35.315 40.215 1.00 51.88 195 GLY A CA 1
ATOM 1491 C C . GLY A 1 195 ? 4.070 -35.108 40.565 1.00 51.88 195 GLY A C 1
ATOM 1492 O O . GLY A 1 195 ? 4.861 -35.166 39.655 1.00 51.88 195 GLY A O 1
ATOM 1493 N N . ALA A 1 196 ? 4.479 -34.967 41.829 1.00 54.75 196 ALA A N 1
ATOM 1494 C CA . ALA A 1 196 ? 5.893 -34.951 42.216 1.00 54.75 196 ALA A CA 1
ATOM 1495 C C . ALA A 1 196 ? 6.481 -36.364 42.293 1.00 54.75 196 ALA A C 1
ATOM 1497 O O . ALA A 1 196 ? 7.628 -36.561 41.922 1.00 54.75 196 ALA A O 1
ATOM 1498 N N . MET A 1 197 ? 5.723 -37.373 42.734 1.00 45.12 197 MET A N 1
ATOM 1499 C CA . MET A 1 197 ? 6.176 -38.770 42.723 1.00 45.12 197 MET A CA 1
ATOM 1500 C C . MET A 1 197 ? 6.144 -39.371 41.312 1.00 45.12 197 MET A C 1
ATOM 1502 O O . MET A 1 197 ? 7.077 -40.088 40.945 1.00 45.12 197 MET A O 1
ATOM 1506 N N . LEU A 1 198 ? 5.136 -39.026 40.497 1.00 46.00 198 LEU A N 1
ATOM 1507 C CA . LEU A 1 198 ? 5.159 -39.261 39.056 1.00 46.00 198 LEU A CA 1
ATOM 1508 C C . LEU A 1 198 ? 6.268 -38.428 38.425 1.00 46.00 198 LEU A C 1
ATOM 1510 O O . LEU A 1 198 ? 7.108 -39.058 37.834 1.00 46.00 198 LEU A O 1
ATOM 1514 N N . ALA A 1 199 ? 6.436 -37.126 38.678 1.00 47.22 199 ALA A N 1
ATOM 1515 C CA . ALA A 1 199 ? 7.552 -36.319 38.156 1.00 47.22 199 ALA A CA 1
ATOM 1516 C C . ALA A 1 199 ? 8.931 -36.697 38.700 1.00 47.22 199 ALA A C 1
ATOM 1518 O O . ALA A 1 199 ? 9.907 -36.269 38.118 1.00 47.22 199 ALA A O 1
ATOM 1519 N N . LEU A 1 200 ? 9.082 -37.498 39.757 1.00 48.62 200 LEU A N 1
ATOM 1520 C CA . LEU A 1 200 ? 10.386 -38.038 40.176 1.00 48.62 200 LEU A CA 1
ATOM 1521 C C . LEU A 1 200 ? 10.694 -39.360 39.461 1.00 48.62 200 LEU A C 1
ATOM 1523 O O . LEU A 1 200 ? 11.841 -39.617 39.093 1.00 48.62 200 LEU A O 1
ATOM 1527 N N . ASN A 1 201 ? 9.674 -40.179 39.193 1.00 43.94 201 ASN A N 1
ATOM 1528 C CA . ASN A 1 201 ? 9.807 -41.400 38.393 1.00 43.94 201 ASN A CA 1
ATOM 1529 C C . ASN A 1 201 ? 9.832 -41.101 36.876 1.00 43.94 201 ASN A C 1
ATOM 1531 O O . ASN A 1 201 ? 10.574 -41.710 36.114 1.00 43.94 201 ASN A O 1
ATOM 1535 N N . GLU A 1 202 ? 9.083 -40.088 36.468 1.00 45.84 202 GLU A N 1
ATOM 1536 C CA . GLU A 1 202 ? 9.009 -39.394 35.188 1.00 45.84 202 GLU A CA 1
ATOM 1537 C C . GLU A 1 202 ? 10.094 -38.323 35.109 1.00 45.84 202 GLU A C 1
ATOM 1539 O O . GLU A 1 202 ? 10.411 -37.949 34.018 1.00 45.84 202 GLU A O 1
ATOM 1544 N N . SER A 1 203 ? 10.805 -37.903 36.159 1.00 46.16 203 SER A N 1
ATOM 1545 C CA . SER A 1 203 ? 12.101 -37.212 35.975 1.00 46.16 203 SER A CA 1
ATOM 1546 C C . SER A 1 203 ? 13.182 -38.238 35.687 1.00 46.16 203 SER A C 1
ATOM 1548 O O . SER A 1 203 ? 14.069 -37.977 34.901 1.00 46.16 203 SER A O 1
ATOM 1550 N N . ARG A 1 204 ? 13.109 -39.469 36.198 1.00 45.88 204 ARG A N 1
ATOM 1551 C CA . ARG A 1 204 ? 14.054 -40.515 35.765 1.00 45.88 204 ARG A CA 1
ATOM 1552 C C . ARG A 1 204 ? 13.730 -41.033 34.361 1.00 45.88 204 ARG A C 1
ATOM 1554 O O . ARG A 1 204 ? 14.637 -41.173 33.541 1.00 45.88 204 ARG A O 1
ATOM 1561 N N . ASN A 1 205 ? 12.448 -41.227 34.053 1.00 46.88 205 ASN A N 1
ATOM 1562 C CA . ASN A 1 205 ? 11.991 -41.621 32.723 1.00 46.88 205 ASN A CA 1
ATOM 1563 C C . ASN A 1 205 ? 11.894 -40.459 31.736 1.00 46.88 205 ASN A C 1
ATOM 1565 O O . ASN A 1 205 ? 12.122 -40.729 30.576 1.00 46.88 205 ASN A O 1
ATOM 1569 N N . ALA A 1 206 ? 11.673 -39.210 32.146 1.00 48.62 206 ALA A N 1
ATOM 1570 C CA . ALA A 1 206 ? 11.772 -37.984 31.340 1.00 48.62 206 ALA A CA 1
ATOM 1571 C C . ALA A 1 206 ? 13.104 -37.269 31.482 1.00 48.62 206 ALA A C 1
ATOM 1573 O O . ALA A 1 206 ? 13.315 -36.334 30.756 1.00 48.62 206 ALA A O 1
ATOM 1574 N N . ASN A 1 207 ? 14.091 -37.749 32.229 1.00 49.81 207 ASN A N 1
ATOM 1575 C CA . ASN A 1 207 ? 15.481 -37.418 31.899 1.00 49.81 207 ASN A CA 1
ATOM 1576 C C . ASN A 1 207 ? 15.954 -38.333 30.766 1.00 49.81 207 ASN A C 1
ATOM 1578 O O . ASN A 1 207 ? 16.735 -37.900 29.937 1.00 49.81 207 ASN A O 1
ATOM 1582 N N . ARG A 1 208 ? 15.431 -39.567 30.649 1.00 48.16 208 ARG A N 1
ATOM 1583 C CA . ARG A 1 208 ? 15.628 -40.411 29.452 1.00 48.16 208 ARG A CA 1
ATOM 1584 C C . ARG A 1 208 ? 14.725 -40.010 28.286 1.00 48.16 208 ARG A C 1
ATOM 1586 O O . ARG A 1 208 ? 15.210 -39.946 27.168 1.00 48.16 208 ARG A O 1
ATOM 1593 N N . ILE A 1 209 ? 13.458 -39.693 28.543 1.00 48.03 209 ILE A N 1
ATOM 1594 C CA . ILE A 1 209 ? 12.468 -39.217 27.573 1.00 48.03 209 ILE A CA 1
ATOM 1595 C C . ILE A 1 209 ? 12.652 -37.726 27.307 1.00 48.03 209 ILE A C 1
ATOM 1597 O O . ILE A 1 209 ? 12.345 -37.378 26.202 1.00 48.03 209 ILE A O 1
ATOM 1601 N N . ALA A 1 210 ? 13.235 -36.872 28.158 1.00 49.50 210 ALA A N 1
ATOM 1602 C CA . ALA A 1 210 ? 13.668 -35.504 27.797 1.00 49.50 210 ALA A CA 1
ATOM 1603 C C . ALA A 1 210 ? 15.146 -35.406 27.417 1.00 49.50 210 ALA A C 1
ATOM 1605 O O . ALA A 1 210 ? 15.546 -34.377 26.902 1.00 49.50 210 ALA A O 1
ATOM 1606 N N . ALA A 1 211 ? 15.948 -36.469 27.543 1.00 51.41 211 ALA A N 1
ATOM 1607 C CA . ALA A 1 211 ? 17.153 -36.608 26.722 1.00 51.41 211 ALA A CA 1
ATOM 1608 C C . ALA A 1 211 ? 16.786 -37.099 25.316 1.00 51.41 211 ALA A C 1
ATOM 1610 O O . ALA A 1 211 ? 17.301 -36.559 24.349 1.00 51.41 211 ALA A O 1
ATOM 1611 N N . LEU A 1 212 ? 15.848 -38.048 25.177 1.00 51.06 212 LEU A N 1
ATOM 1612 C CA . LEU A 1 212 ? 15.335 -38.499 23.876 1.00 51.06 212 LEU A CA 1
ATOM 1613 C C . LEU A 1 212 ? 14.384 -37.491 23.228 1.00 51.06 212 LEU A C 1
ATOM 1615 O O . LEU A 1 212 ? 14.485 -37.321 22.031 1.00 51.06 212 LEU A O 1
ATOM 1619 N N . GLN A 1 213 ? 13.521 -36.796 23.974 1.00 46.81 213 GLN A N 1
ATOM 1620 C CA . GLN A 1 213 ? 12.729 -35.621 23.565 1.00 46.81 213 GLN A CA 1
ATOM 1621 C C . GLN A 1 213 ? 13.586 -34.371 23.596 1.00 46.81 213 GLN A C 1
ATOM 1623 O O . GLN A 1 213 ? 13.216 -33.425 22.945 1.00 46.81 213 GLN A O 1
ATOM 1628 N N . GLY A 1 214 ? 14.722 -34.333 24.285 1.00 57.44 214 GLY A N 1
ATOM 1629 C CA . GLY A 1 214 ? 15.697 -33.251 24.144 1.00 57.44 214 GLY A CA 1
ATOM 1630 C C . GLY A 1 214 ? 16.463 -33.401 22.843 1.00 57.44 214 GLY A C 1
ATOM 1631 O O . GLY A 1 214 ? 16.678 -32.418 22.159 1.00 57.44 214 GLY A O 1
ATOM 1632 N N . GLN A 1 215 ? 16.781 -34.634 22.439 1.00 57.78 215 GLN A N 1
ATOM 1633 C CA . GLN A 1 215 ? 17.320 -34.953 21.121 1.00 57.78 215 GLN A CA 1
ATOM 1634 C C . GLN A 1 215 ? 16.247 -34.870 20.035 1.00 57.78 215 GLN A C 1
ATOM 1636 O O . GLN A 1 215 ? 16.526 -34.284 19.006 1.00 57.78 215 GLN A O 1
ATOM 1641 N N . LEU A 1 216 ? 15.020 -35.357 20.253 1.00 56.91 216 LEU A N 1
ATOM 1642 C CA . LEU A 1 216 ? 13.899 -35.219 19.314 1.00 56.91 216 LEU A CA 1
ATOM 1643 C C . LEU A 1 216 ? 13.393 -33.784 19.249 1.00 56.91 216 LEU A C 1
ATOM 1645 O O . LEU A 1 216 ? 13.031 -33.376 18.166 1.00 56.91 216 LEU A O 1
ATOM 1649 N N . ALA A 1 217 ? 13.395 -33.004 20.331 1.00 56.59 217 ALA A N 1
ATOM 1650 C CA . ALA A 1 217 ? 13.078 -31.577 20.298 1.00 56.59 217 ALA A CA 1
ATOM 1651 C C . ALA A 1 217 ? 14.258 -30.786 19.758 1.00 56.59 217 ALA A C 1
ATOM 1653 O O . ALA A 1 217 ? 14.019 -29.878 18.999 1.00 56.59 217 ALA A O 1
ATOM 1654 N N . ALA A 1 218 ? 15.519 -31.131 20.022 1.00 60.75 218 ALA A N 1
ATOM 1655 C CA . ALA A 1 218 ? 16.639 -30.492 19.329 1.00 60.75 218 ALA A CA 1
ATOM 1656 C C . ALA A 1 218 ? 16.616 -30.824 17.831 1.00 60.75 218 ALA A C 1
ATOM 1658 O O . ALA A 1 218 ? 16.871 -29.947 17.020 1.00 60.75 218 ALA A O 1
ATOM 1659 N N . GLN A 1 219 ? 16.243 -32.048 17.449 1.00 66.75 219 GLN A N 1
ATOM 1660 C CA . GLN A 1 219 ? 16.120 -32.482 16.058 1.00 66.75 219 GLN A CA 1
ATOM 1661 C C . GLN A 1 219 ? 14.851 -31.925 15.398 1.00 66.75 219 GLN A C 1
ATOM 1663 O O . GLN A 1 219 ? 14.899 -31.549 14.232 1.00 66.75 219 GLN A O 1
ATOM 1668 N N . GLN A 1 220 ? 13.737 -31.793 16.125 1.00 65.88 220 GLN A N 1
ATOM 1669 C CA . GLN A 1 220 ? 12.509 -31.138 15.665 1.00 65.88 220 GLN A CA 1
ATOM 1670 C C . GLN A 1 220 ? 12.690 -29.630 15.607 1.00 65.88 220 GLN A C 1
ATOM 1672 O O . GLN A 1 220 ? 12.240 -29.041 14.644 1.00 65.88 220 GLN A O 1
ATOM 1677 N N . THR A 1 221 ? 13.378 -29.005 16.559 1.00 68.38 221 THR A N 1
ATOM 1678 C CA . THR A 1 221 ? 13.732 -27.583 16.541 1.00 68.38 221 THR A CA 1
ATOM 1679 C C . THR A 1 221 ? 14.714 -27.330 15.412 1.00 68.38 221 THR A C 1
ATOM 1681 O O . THR A 1 221 ? 14.453 -26.447 14.617 1.00 68.38 221 THR A O 1
ATOM 1684 N N . ALA A 1 222 ? 15.753 -28.149 15.226 1.00 70.69 222 ALA A N 1
ATOM 1685 C CA . ALA A 1 222 ? 16.643 -28.049 14.069 1.00 70.69 222 ALA A CA 1
ATOM 1686 C C . ALA A 1 222 ? 15.888 -28.248 12.744 1.00 70.69 222 ALA A C 1
ATOM 1688 O O . ALA A 1 222 ? 16.083 -27.467 11.820 1.00 70.69 222 ALA A O 1
ATOM 1689 N N . SER A 1 223 ? 14.956 -29.205 12.666 1.00 73.19 223 SER A N 1
ATOM 1690 C CA . SER A 1 223 ? 14.104 -29.397 11.479 1.00 73.19 223 SER A CA 1
ATOM 1691 C C . SER A 1 223 ? 13.104 -28.252 11.295 1.00 73.19 223 SER A C 1
ATOM 1693 O O . SER A 1 223 ? 12.789 -27.885 10.173 1.00 73.19 223 SER A O 1
ATOM 1695 N N . ARG A 1 224 ? 12.600 -27.640 12.370 1.00 71.06 224 ARG A N 1
ATOM 1696 C CA . ARG A 1 224 ? 11.657 -26.513 12.325 1.00 71.06 224 ARG A CA 1
ATOM 1697 C C . ARG A 1 224 ? 12.376 -25.230 11.930 1.00 71.06 224 ARG A C 1
ATOM 1699 O O . ARG A 1 224 ? 11.858 -24.512 11.088 1.00 71.06 224 ARG A O 1
ATOM 1706 N N . LYS A 1 225 ? 13.588 -24.999 12.446 1.00 74.94 225 LYS A N 1
ATOM 1707 C CA . LYS A 1 225 ? 14.503 -23.942 11.999 1.00 74.94 225 LYS A CA 1
ATOM 1708 C C . LYS A 1 225 ? 14.847 -24.152 10.525 1.00 74.94 225 LYS A C 1
ATOM 1710 O O . LYS A 1 225 ? 14.623 -23.249 9.733 1.00 74.94 225 LYS A O 1
ATOM 1715 N N . ALA A 1 226 ? 15.242 -25.362 10.122 1.00 76.81 226 ALA A N 1
ATOM 1716 C CA . ALA A 1 226 ? 15.493 -25.696 8.720 1.00 76.81 226 ALA A CA 1
ATOM 1717 C C . ALA A 1 226 ? 14.271 -25.420 7.819 1.00 76.81 226 ALA A C 1
ATOM 1719 O O . ALA A 1 226 ? 14.408 -24.773 6.782 1.00 76.81 226 ALA A O 1
ATOM 1720 N N . ASN A 1 227 ? 13.069 -25.826 8.234 1.00 76.38 227 ASN A N 1
ATOM 1721 C CA . ASN A 1 227 ? 11.834 -25.611 7.477 1.00 76.38 227 ASN A CA 1
ATOM 1722 C C . ASN A 1 227 ? 11.397 -24.143 7.429 1.00 76.38 227 ASN A C 1
ATOM 1724 O O . ASN A 1 227 ? 10.885 -23.698 6.408 1.00 76.38 227 ASN A O 1
ATOM 1728 N N . VAL A 1 228 ? 11.606 -23.376 8.500 1.00 76.50 228 VAL A N 1
ATOM 1729 C CA . VAL A 1 228 ? 11.335 -21.932 8.511 1.00 76.50 228 VAL A CA 1
ATOM 1730 C C . VAL A 1 228 ? 12.310 -21.219 7.587 1.00 76.50 228 VAL A C 1
ATOM 1732 O O . VAL A 1 228 ? 11.872 -20.420 6.774 1.00 76.50 228 VAL A O 1
ATOM 1735 N N . LEU A 1 229 ? 13.601 -21.547 7.644 1.00 77.75 229 LEU A N 1
ATOM 1736 C CA . LEU A 1 229 ? 14.611 -20.983 6.748 1.00 77.75 229 LEU A CA 1
ATOM 1737 C C . LEU A 1 229 ? 14.310 -21.311 5.286 1.00 77.75 229 LEU A C 1
ATOM 1739 O O . LEU A 1 229 ? 14.411 -20.436 4.431 1.00 77.75 229 LEU A O 1
ATOM 1743 N N . VAL A 1 230 ? 13.850 -22.534 5.004 1.00 79.31 230 VAL A N 1
ATOM 1744 C CA . VAL A 1 230 ? 13.351 -22.883 3.670 1.00 79.31 230 VAL A CA 1
ATOM 1745 C C . VAL A 1 230 ? 12.110 -22.070 3.327 1.00 79.31 230 VAL A C 1
ATOM 1747 O O . VAL A 1 230 ? 12.058 -21.496 2.256 1.00 79.31 230 VAL A O 1
ATOM 1750 N N . ALA A 1 231 ? 11.127 -21.938 4.211 1.00 75.25 231 ALA A N 1
ATOM 1751 C CA . ALA A 1 231 ? 9.909 -21.185 3.917 1.00 75.25 231 ALA A CA 1
ATOM 1752 C C . ALA A 1 231 ? 10.139 -19.668 3.752 1.00 75.25 231 ALA A C 1
ATOM 1754 O O . ALA A 1 231 ? 9.438 -19.019 2.977 1.00 75.25 231 ALA A O 1
ATOM 1755 N N . VAL A 1 232 ? 11.117 -19.099 4.460 1.00 75.25 232 VAL A N 1
ATOM 1756 C CA . VAL A 1 232 ? 11.573 -17.712 4.290 1.00 75.25 232 VAL A CA 1
ATOM 1757 C C . VAL A 1 232 ? 12.281 -17.578 2.949 1.00 75.25 232 VAL A C 1
ATOM 1759 O O . VAL A 1 232 ? 11.915 -16.723 2.146 1.00 75.25 232 VAL A O 1
ATOM 1762 N N . GLY A 1 233 ? 13.224 -18.476 2.655 1.00 75.00 233 GLY A N 1
ATOM 1763 C CA . GLY A 1 233 ? 13.893 -18.491 1.364 1.00 75.00 233 GLY A CA 1
ATOM 1764 C C . GLY A 1 233 ? 12.930 -18.746 0.197 1.00 75.00 233 GLY A C 1
ATOM 1765 O O . GLY A 1 233 ? 13.080 -18.120 -0.839 1.00 75.00 233 GLY A O 1
ATOM 1766 N N . GLU A 1 234 ? 11.888 -19.570 0.351 1.00 77.56 234 GLU A N 1
ATOM 1767 C CA . GLU A 1 234 ? 10.835 -19.809 -0.658 1.00 77.56 234 GLU A CA 1
ATOM 1768 C C . GLU A 1 234 ? 10.107 -18.521 -1.040 1.00 77.56 234 GLU A C 1
ATOM 1770 O O . GLU A 1 234 ? 9.762 -18.329 -2.199 1.00 77.56 234 GLU A O 1
ATOM 1775 N N . ARG A 1 235 ? 9.889 -17.624 -0.076 1.00 75.12 235 ARG A N 1
ATOM 1776 C CA . ARG A 1 235 ? 9.271 -16.313 -0.322 1.00 75.12 235 ARG A CA 1
ATOM 1777 C C . ARG A 1 235 ? 10.249 -15.325 -0.946 1.00 75.12 235 ARG A C 1
ATOM 1779 O O . ARG A 1 235 ? 9.833 -14.413 -1.649 1.00 75.12 235 ARG A O 1
ATOM 1786 N N . LEU A 1 236 ? 11.539 -15.515 -0.684 1.00 68.06 236 LEU A N 1
ATOM 1787 C CA . LEU A 1 236 ? 12.618 -14.706 -1.238 1.00 68.06 236 LEU A CA 1
ATOM 1788 C C . LEU A 1 236 ? 13.058 -15.176 -2.625 1.00 68.06 236 LEU A C 1
ATOM 1790 O O . LEU A 1 236 ? 13.668 -14.396 -3.336 1.00 68.06 236 LEU A O 1
ATOM 1794 N N . VAL A 1 237 ? 12.725 -16.401 -3.043 1.00 71.75 237 VAL A N 1
ATOM 1795 C CA . VAL A 1 237 ? 13.099 -16.966 -4.354 1.00 71.75 237 VAL A CA 1
ATOM 1796 C C . VAL A 1 237 ? 12.800 -16.024 -5.513 1.00 71.75 237 VAL A C 1
ATOM 1798 O O . VAL A 1 237 ? 13.600 -15.941 -6.438 1.00 71.75 237 VAL A O 1
ATOM 1801 N N . GLU A 1 238 ? 11.663 -15.335 -5.468 1.00 59.09 238 GLU A N 1
ATOM 1802 C CA . GLU A 1 238 ? 11.243 -14.414 -6.528 1.00 59.09 238 GLU A CA 1
ATOM 1803 C C . GLU A 1 238 ? 11.705 -12.968 -6.287 1.00 59.09 238 GLU A C 1
ATOM 1805 O O . GLU A 1 238 ? 11.813 -12.202 -7.240 1.00 59.09 238 GLU A O 1
ATOM 1810 N N . ALA A 1 239 ? 11.968 -12.589 -5.030 1.00 56.06 239 ALA A N 1
ATOM 1811 C CA . ALA A 1 239 ? 12.237 -11.207 -4.621 1.00 56.06 239 ALA A CA 1
ATOM 1812 C C . ALA A 1 239 ? 13.736 -10.900 -4.446 1.00 56.06 239 ALA A C 1
ATOM 1814 O O . ALA A 1 239 ? 14.224 -9.887 -4.937 1.00 56.06 239 ALA A O 1
ATOM 1815 N N . ASP A 1 240 ? 14.461 -11.779 -3.752 1.00 64.19 240 ASP A N 1
ATOM 1816 C CA . ASP A 1 240 ? 15.913 -11.752 -3.562 1.00 64.19 240 ASP A CA 1
ATOM 1817 C C . ASP A 1 240 ? 16.462 -13.195 -3.509 1.00 64.19 240 ASP A C 1
ATOM 1819 O O . ASP A 1 240 ? 16.700 -13.781 -2.446 1.00 64.19 240 ASP A O 1
ATOM 1823 N N . PRO A 1 241 ? 16.620 -13.818 -4.676 1.00 66.00 241 PRO A N 1
ATOM 1824 C CA . PRO A 1 241 ? 17.097 -15.189 -4.811 1.00 66.00 241 PRO A CA 1
ATOM 1825 C C . PRO A 1 241 ? 18.519 -15.416 -4.290 1.00 66.00 241 PRO A C 1
ATOM 1827 O O . PRO A 1 241 ? 18.840 -16.544 -3.920 1.00 66.00 241 PRO A O 1
ATOM 1830 N N . THR A 1 242 ? 19.368 -14.387 -4.221 1.00 61.97 242 THR A N 1
ATOM 1831 C CA . THR A 1 242 ? 20.689 -14.498 -3.580 1.00 61.97 242 THR A CA 1
ATOM 1832 C C . THR A 1 242 ? 20.504 -14.785 -2.095 1.00 61.97 242 THR A C 1
ATOM 1834 O O . THR A 1 242 ? 20.980 -15.808 -1.598 1.00 61.97 242 THR A O 1
ATOM 1837 N N . LYS A 1 243 ? 19.679 -13.976 -1.419 1.00 68.62 243 LYS A N 1
ATOM 1838 C CA . LYS A 1 243 ? 19.281 -14.236 -0.031 1.00 68.62 243 LYS A CA 1
ATOM 1839 C C . LYS A 1 243 ? 18.547 -15.562 0.124 1.00 68.62 243 LYS A C 1
ATOM 1841 O O . LYS A 1 243 ? 18.776 -16.280 1.091 1.00 68.62 243 LYS A O 1
ATOM 1846 N N . ALA A 1 244 ? 17.689 -15.948 -0.819 1.00 75.62 244 ALA A N 1
ATOM 1847 C CA . ALA A 1 244 ? 17.008 -17.241 -0.755 1.00 75.62 244 ALA A CA 1
ATOM 1848 C C . ALA A 1 244 ? 17.985 -18.434 -0.762 1.00 75.62 244 ALA A C 1
ATOM 1850 O O . ALA A 1 244 ? 17.747 -19.414 -0.050 1.00 75.62 244 ALA A O 1
ATOM 1851 N N . ILE A 1 245 ? 19.093 -18.353 -1.513 1.00 71.88 245 ILE A N 1
ATOM 1852 C CA . ILE A 1 245 ? 20.175 -19.352 -1.482 1.00 71.88 245 ILE A CA 1
ATOM 1853 C C . ILE A 1 245 ? 20.884 -19.332 -0.128 1.00 71.88 245 ILE A C 1
ATOM 1855 O O . ILE A 1 245 ? 21.140 -20.400 0.424 1.00 71.88 245 ILE A O 1
ATOM 1859 N N . GLU A 1 246 ? 21.156 -18.157 0.440 1.00 75.81 246 GLU A N 1
ATOM 1860 C CA . GLU A 1 246 ? 21.754 -18.032 1.776 1.00 75.81 246 GLU A CA 1
ATOM 1861 C C . GLU A 1 246 ? 20.874 -18.665 2.858 1.00 75.81 246 GLU A C 1
ATOM 1863 O O . GLU A 1 246 ? 21.362 -19.468 3.656 1.00 75.81 246 GLU A O 1
ATOM 1868 N N . PHE A 1 247 ? 19.565 -18.396 2.846 1.00 76.94 247 PHE A N 1
ATOM 1869 C CA . PHE A 1 247 ? 18.599 -19.016 3.757 1.00 76.94 247 PHE A CA 1
ATOM 1870 C C . PHE A 1 247 ? 18.512 -20.532 3.561 1.00 76.94 247 PHE A C 1
ATOM 1872 O O . PHE A 1 247 ? 18.425 -21.288 4.531 1.00 76.94 247 PHE A O 1
ATOM 1879 N N . ALA A 1 248 ? 18.596 -21.009 2.321 1.00 78.69 248 ALA A N 1
ATOM 1880 C CA . ALA A 1 248 ? 18.592 -22.433 2.029 1.00 78.69 248 ALA A CA 1
ATOM 1881 C C . ALA A 1 248 ? 19.898 -23.135 2.457 1.00 78.69 248 ALA A C 1
ATOM 1883 O O . ALA A 1 248 ? 19.856 -24.234 3.011 1.00 78.69 248 ALA A O 1
ATOM 1884 N N . LEU A 1 249 ? 21.058 -22.495 2.284 1.00 74.56 249 LEU A N 1
ATOM 1885 C CA . LEU A 1 249 ? 22.348 -22.979 2.789 1.00 74.56 249 LEU A CA 1
ATOM 1886 C C . LEU A 1 249 ? 22.399 -22.943 4.322 1.00 74.56 249 LEU A C 1
ATOM 1888 O O . LEU A 1 249 ? 22.931 -23.867 4.939 1.00 74.56 249 LEU A O 1
ATOM 1892 N N . ALA A 1 250 ? 21.810 -21.921 4.948 1.00 75.44 250 ALA A N 1
ATOM 1893 C CA . ALA A 1 250 ? 21.650 -21.842 6.395 1.00 75.44 250 ALA A CA 1
ATOM 1894 C C . ALA A 1 250 ? 20.745 -22.972 6.907 1.00 75.44 250 ALA A C 1
ATOM 1896 O O . ALA A 1 250 ? 21.118 -23.660 7.853 1.00 75.44 250 ALA A O 1
ATOM 1897 N N . SER A 1 251 ? 19.619 -23.242 6.237 1.00 81.56 251 SER A N 1
ATOM 1898 C CA . SER A 1 251 ? 18.728 -24.373 6.539 1.00 81.56 251 SER A CA 1
ATOM 1899 C C . SER A 1 251 ? 19.462 -25.715 6.520 1.00 81.56 251 SER A C 1
ATOM 1901 O O . SER A 1 251 ? 19.366 -26.508 7.461 1.00 81.56 251 SER A O 1
ATOM 1903 N N . ALA A 1 252 ? 20.283 -25.923 5.489 1.00 71.88 252 ALA A N 1
ATOM 1904 C CA . ALA A 1 252 ? 21.052 -27.141 5.280 1.00 71.88 252 ALA A CA 1
ATOM 1905 C C . ALA A 1 252 ? 22.077 -27.433 6.400 1.00 71.88 252 ALA A C 1
ATOM 1907 O O . ALA A 1 252 ? 22.465 -28.590 6.582 1.00 71.88 252 ALA A O 1
ATOM 1908 N N . ARG A 1 253 ? 22.486 -26.418 7.184 1.00 71.06 253 ARG A N 1
ATOM 1909 C CA . ARG A 1 253 ? 23.339 -26.582 8.379 1.00 71.06 253 ARG A CA 1
ATOM 1910 C C . ARG A 1 253 ? 22.591 -27.173 9.577 1.00 71.06 253 ARG A C 1
ATOM 1912 O O . ARG A 1 253 ? 23.221 -27.825 10.406 1.00 71.06 253 ARG A O 1
ATOM 1919 N N . TYR A 1 254 ? 21.277 -26.961 9.670 1.00 70.19 254 TYR A N 1
ATOM 1920 C CA . TYR A 1 254 ? 20.445 -27.473 10.765 1.00 70.19 254 TYR A CA 1
ATOM 1921 C C . TYR A 1 254 ? 19.861 -28.857 10.453 1.00 70.19 254 TYR A C 1
ATOM 1923 O O . TYR A 1 254 ? 19.804 -29.709 11.339 1.00 70.19 254 TYR A O 1
ATOM 1931 N N . SER A 1 255 ? 19.463 -29.113 9.203 1.00 69.88 255 SER A N 1
ATOM 1932 C CA . SER A 1 255 ? 19.067 -30.443 8.725 1.00 69.88 255 SER A CA 1
ATOM 1933 C C . SER A 1 255 ? 19.233 -30.508 7.200 1.00 69.88 255 SER A C 1
ATOM 1935 O O . SER A 1 255 ? 18.648 -29.676 6.506 1.00 69.88 255 SER A O 1
ATOM 1937 N N . PRO A 1 256 ? 20.022 -31.446 6.639 1.00 58.44 256 PRO A N 1
ATOM 1938 C CA . PRO A 1 256 ? 20.224 -31.558 5.195 1.00 58.44 256 PRO A CA 1
ATOM 1939 C C . PRO A 1 256 ? 18.979 -32.170 4.533 1.00 58.44 256 PRO A C 1
ATOM 1941 O O . PRO A 1 256 ? 18.952 -33.348 4.180 1.00 58.44 256 PRO A O 1
ATOM 1944 N N . GLU A 1 257 ? 17.914 -31.381 4.405 1.00 70.00 257 GLU A N 1
ATOM 1945 C CA . GLU A 1 257 ? 16.666 -31.795 3.764 1.00 70.00 257 GLU A CA 1
ATOM 1946 C C . GLU A 1 257 ? 16.663 -31.485 2.260 1.00 70.00 257 GLU A C 1
ATOM 1948 O O . GLU A 1 257 ? 17.174 -30.462 1.800 1.00 70.00 257 GLU A O 1
ATOM 1953 N N . GLN A 1 258 ? 15.993 -32.344 1.482 1.00 67.12 258 GLN A N 1
ATOM 1954 C CA . GLN A 1 258 ? 15.720 -32.125 0.052 1.00 67.12 258 GLN A CA 1
ATOM 1955 C C . GLN A 1 258 ? 15.056 -30.767 -0.235 1.00 67.12 258 GLN A C 1
ATOM 1957 O O . GLN A 1 258 ? 15.205 -30.241 -1.336 1.00 67.12 258 GLN A O 1
ATOM 1962 N N . ALA A 1 259 ? 14.345 -30.194 0.740 1.00 67.56 259 ALA A N 1
ATOM 1963 C CA . ALA A 1 259 ? 13.670 -28.909 0.622 1.00 67.56 259 ALA A CA 1
ATOM 1964 C C . ALA A 1 259 ? 14.660 -27.738 0.473 1.00 67.56 259 ALA A C 1
ATOM 1966 O O . ALA A 1 259 ? 14.474 -26.900 -0.406 1.00 67.56 259 ALA A O 1
ATOM 1967 N N . ALA A 1 260 ? 15.764 -27.736 1.229 1.00 71.94 260 ALA A N 1
ATOM 1968 C CA . ALA A 1 260 ? 16.838 -26.752 1.079 1.00 71.94 260 ALA A CA 1
ATOM 1969 C C . ALA A 1 260 ? 17.521 -26.870 -0.292 1.00 71.94 260 ALA A C 1
ATOM 1971 O O . ALA A 1 260 ? 17.733 -25.873 -0.974 1.00 71.94 260 ALA A O 1
ATOM 1972 N N . VAL A 1 261 ? 17.778 -28.097 -0.756 1.00 68.44 261 VAL A N 1
ATOM 1973 C CA . VAL A 1 261 ? 18.352 -28.341 -2.092 1.00 68.44 261 VAL A CA 1
ATOM 1974 C C . VAL A 1 261 ? 17.397 -27.883 -3.204 1.00 68.44 261 VAL A C 1
ATOM 1976 O O . VAL A 1 261 ? 17.826 -27.232 -4.154 1.00 68.44 261 VAL A O 1
ATOM 1979 N N . SER A 1 262 ? 16.097 -28.174 -3.081 1.00 70.69 262 SER A N 1
ATOM 1980 C CA . SER A 1 262 ? 15.045 -27.728 -4.011 1.00 70.69 262 SER A CA 1
ATOM 1981 C C . SER A 1 262 ? 14.909 -26.204 -4.047 1.00 70.69 262 SER A C 1
ATOM 1983 O O . SER A 1 262 ? 14.708 -25.611 -5.109 1.00 70.69 262 SER A O 1
ATOM 1985 N N . LEU A 1 263 ? 15.049 -25.563 -2.890 1.00 72.25 263 LEU A N 1
ATOM 1986 C CA . LEU A 1 263 ? 15.002 -24.120 -2.750 1.00 72.25 263 LEU A CA 1
ATOM 1987 C C . LEU A 1 263 ? 16.215 -23.434 -3.382 1.00 72.25 263 LEU A C 1
ATOM 1989 O O . LEU A 1 263 ? 16.017 -22.534 -4.190 1.00 72.25 263 LEU A O 1
ATOM 1993 N N . ILE A 1 264 ? 17.442 -23.900 -3.109 1.00 67.94 264 ILE A N 1
ATOM 1994 C CA . ILE A 1 264 ? 18.656 -23.416 -3.800 1.00 67.94 264 ILE A CA 1
ATOM 1995 C C . ILE A 1 264 ? 18.451 -23.521 -5.313 1.00 67.94 264 ILE A C 1
ATOM 1997 O O . ILE A 1 264 ? 18.736 -22.586 -6.056 1.00 67.94 264 ILE A O 1
ATOM 2001 N N . ARG A 1 265 ? 17.876 -24.640 -5.773 1.00 62.28 265 ARG A N 1
ATOM 2002 C CA . ARG A 1 265 ? 17.587 -24.872 -7.189 1.00 62.28 265 ARG A CA 1
ATOM 2003 C C . ARG A 1 265 ? 16.617 -23.853 -7.788 1.00 62.28 265 ARG A C 1
ATOM 2005 O O . ARG A 1 265 ? 16.833 -23.442 -8.921 1.00 62.28 265 ARG A O 1
ATOM 2012 N N . ARG A 1 266 ? 15.559 -23.475 -7.062 1.00 64.06 266 ARG A N 1
ATOM 2013 C CA . ARG A 1 266 ? 14.551 -22.495 -7.509 1.00 64.06 266 ARG A CA 1
ATOM 2014 C C . ARG A 1 266 ? 15.019 -21.053 -7.376 1.00 64.06 266 ARG A C 1
ATOM 2016 O O . ARG A 1 266 ? 14.762 -20.263 -8.271 1.00 64.06 266 ARG A O 1
ATOM 2023 N N . ALA A 1 267 ? 15.752 -20.724 -6.323 1.00 64.50 267 ALA A N 1
ATOM 2024 C CA . ALA A 1 267 ? 16.327 -19.400 -6.129 1.00 64.50 267 ALA A CA 1
ATOM 2025 C C . ALA A 1 267 ? 17.344 -19.076 -7.234 1.00 64.50 267 ALA A C 1
ATOM 2027 O O . ALA A 1 267 ? 17.274 -18.026 -7.860 1.00 64.50 267 ALA A O 1
ATOM 2028 N N . LEU A 1 268 ? 18.185 -20.044 -7.610 1.00 51.34 268 LEU A N 1
ATOM 2029 C CA . LEU A 1 268 ? 19.062 -19.928 -8.781 1.00 51.34 268 LEU A CA 1
ATOM 2030 C C . LEU A 1 268 ? 18.307 -19.706 -10.113 1.00 51.34 268 LEU A C 1
ATOM 2032 O O . LEU A 1 268 ? 18.922 -19.307 -11.101 1.00 51.34 268 LEU A O 1
ATOM 2036 N N . LEU A 1 269 ? 16.994 -19.967 -10.176 1.00 50.19 269 LEU A N 1
ATOM 2037 C CA . LEU A 1 269 ? 16.157 -19.664 -11.344 1.00 50.19 269 LEU A CA 1
ATOM 2038 C C . LEU A 1 269 ? 15.545 -18.249 -11.308 1.00 50.19 269 LEU A C 1
ATOM 2040 O O . LEU A 1 269 ? 15.155 -17.774 -12.370 1.00 50.19 269 LEU A O 1
ATOM 2044 N N . GLY A 1 270 ? 15.474 -17.586 -10.144 1.00 47.47 270 GLY A N 1
ATOM 2045 C CA . GLY A 1 270 ? 14.777 -16.305 -9.944 1.00 47.47 270 GLY A CA 1
ATOM 2046 C C . GLY A 1 270 ? 15.636 -15.031 -9.981 1.00 47.47 270 GLY A C 1
ATOM 2047 O O . GLY A 1 270 ? 15.074 -13.945 -9.886 1.00 47.47 270 GLY A O 1
ATOM 2048 N N . MET A 1 271 ? 16.976 -15.118 -10.071 1.00 49.88 271 MET A N 1
ATOM 2049 C CA . MET A 1 271 ? 17.893 -13.950 -9.992 1.00 49.88 271 MET A CA 1
ATOM 2050 C C . MET A 1 271 ? 17.561 -12.834 -10.994 1.00 49.88 271 MET A C 1
ATOM 2052 O O . MET A 1 271 ? 17.252 -13.158 -12.144 1.00 49.88 271 MET A O 1
ATOM 2056 N N . PRO A 1 272 ? 17.594 -11.536 -10.577 1.00 37.81 272 PRO A N 1
ATOM 2057 C CA . PRO A 1 272 ? 17.127 -10.424 -11.392 1.00 37.81 272 PRO A CA 1
ATOM 2058 C C . PRO A 1 272 ? 17.850 -10.419 -12.724 1.00 37.81 272 PRO A C 1
ATOM 2060 O O . PRO A 1 272 ? 19.075 -10.426 -12.828 1.00 37.81 272 PRO A O 1
ATOM 2063 N N . GLN A 1 273 ? 17.015 -10.452 -13.747 1.00 47.56 273 GLN A N 1
ATOM 2064 C CA . GLN A 1 273 ? 17.418 -10.813 -15.078 1.00 47.56 273 GLN A CA 1
ATOM 2065 C C . GLN A 1 273 ? 17.996 -9.633 -15.859 1.00 47.56 273 GLN A C 1
ATOM 2067 O O . GLN A 1 273 ? 18.392 -9.850 -16.983 1.00 47.56 273 GLN A O 1
ATOM 2072 N N . PHE A 1 274 ? 18.077 -8.395 -15.365 1.00 43.78 274 PHE A N 1
ATOM 2073 C CA . PHE A 1 274 ? 18.488 -7.313 -16.264 1.00 43.78 274 PHE A CA 1
ATOM 2074 C C . PHE A 1 274 ? 19.377 -6.238 -15.660 1.00 43.78 274 PHE A C 1
ATOM 2076 O O . PHE A 1 274 ? 19.188 -5.804 -14.527 1.00 43.78 274 PHE A O 1
ATOM 2083 N N . GLN A 1 275 ? 20.337 -5.796 -16.469 1.00 45.84 275 GLN A N 1
ATOM 2084 C CA . GLN A 1 275 ? 21.249 -4.702 -16.176 1.00 45.84 275 GLN A CA 1
ATOM 2085 C C . GLN A 1 275 ? 20.829 -3.492 -17.017 1.00 45.84 275 GLN A C 1
ATOM 2087 O O . GLN A 1 275 ? 20.672 -3.587 -18.237 1.00 45.84 275 GLN A O 1
ATOM 2092 N N . ALA A 1 276 ? 20.583 -2.355 -16.368 1.00 41.03 276 ALA A N 1
ATOM 2093 C CA . ALA A 1 276 ? 20.295 -1.101 -17.055 1.00 41.03 276 ALA A CA 1
ATOM 2094 C C . ALA A 1 276 ? 21.594 -0.307 -17.213 1.00 41.03 276 ALA A C 1
ATOM 2096 O O . ALA A 1 276 ? 22.261 -0.012 -16.224 1.00 41.03 276 ALA A O 1
ATOM 2097 N N . VAL A 1 277 ? 21.936 0.044 -18.452 1.00 47.34 277 VAL A N 1
ATOM 2098 C CA . VAL A 1 277 ? 23.102 0.866 -18.785 1.00 47.34 277 VAL A CA 1
ATOM 2099 C C . VAL A 1 277 ? 22.596 2.185 -19.363 1.00 47.34 277 VAL A C 1
ATOM 2101 O O . VAL A 1 277 ? 21.916 2.227 -20.391 1.00 47.34 277 VAL A O 1
ATOM 2104 N N . LYS A 1 278 ? 22.892 3.285 -18.672 1.00 47.47 278 LYS A N 1
ATOM 2105 C CA . LYS A 1 278 ? 22.549 4.630 -19.136 1.00 47.47 278 LYS A CA 1
ATOM 2106 C C . LYS A 1 278 ? 23.511 5.016 -20.260 1.00 47.47 278 LYS A C 1
ATOM 2108 O O . LYS A 1 278 ? 24.705 5.117 -20.008 1.00 47.47 278 LYS A O 1
ATOM 2113 N N . VAL A 1 279 ? 23.004 5.194 -21.481 1.00 52.84 279 VAL A N 1
ATOM 2114 C CA . VAL A 1 279 ? 23.826 5.545 -22.656 1.00 52.84 279 VAL A CA 1
ATOM 2115 C C . VAL A 1 279 ? 23.877 7.068 -22.866 1.00 52.84 279 VAL A C 1
ATOM 2117 O O . VAL A 1 279 ? 24.846 7.558 -23.436 1.00 52.84 279 VAL A O 1
ATOM 2120 N N . GLU A 1 280 ? 22.907 7.834 -22.343 1.00 44.78 280 GLU A N 1
ATOM 2121 C CA . GLU A 1 280 ? 22.871 9.308 -22.387 1.00 44.78 280 GLU A CA 1
ATOM 2122 C C . GLU A 1 280 ? 22.343 9.916 -21.070 1.00 44.78 280 GLU A C 1
ATOM 2124 O O . GLU A 1 280 ? 21.471 9.348 -20.408 1.00 44.78 280 GLU A O 1
ATOM 2129 N N . ASP A 1 281 ? 22.828 11.110 -20.714 1.00 40.41 281 ASP A N 1
ATOM 2130 C CA . ASP A 1 281 ? 22.219 11.977 -19.702 1.00 40.41 281 ASP A CA 1
ATOM 2131 C C . ASP A 1 281 ? 21.636 13.226 -20.380 1.00 40.41 281 ASP A C 1
ATOM 2133 O O . ASP A 1 281 ? 22.355 14.177 -20.684 1.00 40.41 281 ASP A O 1
ATOM 2137 N N . ARG A 1 282 ? 20.323 13.239 -20.646 1.00 36.78 282 ARG A N 1
ATOM 2138 C CA . ARG A 1 282 ? 19.624 14.493 -20.967 1.00 36.78 282 ARG A CA 1
ATOM 2139 C C . ARG A 1 282 ? 19.357 15.246 -19.665 1.00 36.78 282 ARG A C 1
ATOM 2141 O O . ARG A 1 282 ? 19.019 14.615 -18.667 1.00 36.78 282 ARG A O 1
ATOM 2148 N N . PRO A 1 283 ? 19.519 16.576 -19.636 1.00 35.91 283 PRO A N 1
ATOM 2149 C CA . PRO A 1 283 ? 19.707 17.316 -18.397 1.00 35.91 283 PRO A CA 1
ATOM 2150 C C . PRO A 1 283 ? 18.548 17.138 -17.408 1.00 35.91 283 PRO A C 1
ATOM 2152 O O . PRO A 1 283 ? 17.442 17.615 -17.636 1.00 35.91 283 PRO A O 1
ATOM 2155 N N . SER A 1 284 ? 18.868 16.607 -16.229 1.00 34.47 284 SER A N 1
ATOM 2156 C CA . SER A 1 284 ? 18.792 17.425 -15.018 1.00 34.47 284 SER A CA 1
ATOM 2157 C C . SER A 1 284 ? 20.193 17.493 -14.400 1.00 34.47 284 SER A C 1
ATOM 2159 O O . SER A 1 284 ? 20.618 16.565 -13.722 1.00 34.47 284 SER A O 1
ATOM 2161 N N . HIS A 1 285 ? 20.919 18.558 -14.752 1.00 36.78 285 HIS A N 1
ATOM 2162 C CA . HIS A 1 285 ? 22.175 19.066 -14.179 1.00 36.78 285 HIS A CA 1
ATOM 2163 C C . HIS A 1 285 ? 22.887 18.193 -13.120 1.00 36.78 285 HIS A C 1
ATOM 2165 O O . HIS A 1 285 ? 22.576 18.282 -11.939 1.00 36.78 285 HIS A O 1
ATOM 2171 N N . ASP A 1 286 ? 23.874 17.383 -13.518 1.00 36.03 286 ASP A N 1
ATOM 2172 C CA . ASP A 1 286 ? 25.306 17.710 -13.378 1.00 36.03 286 ASP A CA 1
ATOM 2173 C C . ASP A 1 286 ? 26.210 16.487 -13.662 1.00 36.03 286 ASP A C 1
ATOM 2175 O O . ASP A 1 286 ? 26.150 15.471 -12.979 1.00 36.03 286 ASP A O 1
ATOM 2179 N N . LYS A 1 287 ? 27.112 16.675 -14.644 1.00 46.53 287 LYS A N 1
ATOM 2180 C CA . LYS A 1 287 ? 28.297 15.876 -15.044 1.00 46.53 287 LYS A CA 1
ATOM 2181 C C . LYS A 1 287 ? 28.098 14.427 -15.530 1.00 46.53 287 LYS A C 1
ATOM 2183 O O . LYS A 1 287 ? 28.117 13.502 -14.727 1.00 46.53 287 LYS A O 1
ATOM 2188 N N . VAL A 1 288 ? 28.150 14.227 -16.857 1.00 38.41 288 VAL A N 1
ATOM 2189 C CA . VAL A 1 288 ? 28.379 12.916 -17.509 1.00 38.41 288 VAL A CA 1
ATOM 2190 C C . VAL A 1 288 ? 29.279 13.057 -18.745 1.00 38.41 288 VAL A C 1
ATOM 2192 O O . VAL A 1 288 ? 29.277 14.092 -19.410 1.00 38.41 288 VAL A O 1
ATOM 2195 N N . GLU A 1 289 ? 30.089 12.025 -19.004 1.00 46.25 289 GLU A N 1
ATOM 2196 C CA . GLU A 1 289 ? 30.959 11.865 -20.175 1.00 46.25 289 GLU A CA 1
ATOM 2197 C C . GLU A 1 289 ? 30.135 11.932 -21.479 1.00 46.25 289 GLU A C 1
ATOM 2199 O O . GLU A 1 289 ? 29.210 11.156 -21.698 1.00 46.25 289 GLU A O 1
ATOM 2204 N N . VAL A 1 290 ? 30.443 12.924 -22.317 1.00 42.09 290 VAL A N 1
ATOM 2205 C CA . VAL A 1 290 ? 29.586 13.416 -23.408 1.00 42.09 290 VAL A CA 1
ATOM 2206 C C . VAL A 1 290 ? 29.726 12.549 -24.673 1.00 42.09 290 VAL A C 1
ATOM 2208 O O . VAL A 1 290 ? 30.802 12.488 -25.270 1.00 42.09 290 VAL A O 1
ATOM 2211 N N . LEU A 1 291 ? 28.630 11.906 -25.106 1.00 52.28 291 LEU A N 1
ATOM 2212 C CA . LEU A 1 291 ? 28.422 11.501 -26.508 1.00 52.28 291 LEU A CA 1
ATOM 2213 C C . LEU A 1 291 ? 28.209 12.745 -27.388 1.00 52.28 291 LEU A C 1
ATOM 2215 O O . LEU A 1 291 ? 27.896 13.809 -26.869 1.00 52.28 291 LEU A O 1
ATOM 2219 N N . SER A 1 292 ? 28.392 12.632 -28.708 1.00 56.28 292 SER A N 1
ATOM 2220 C CA . SER A 1 292 ? 28.329 13.783 -29.632 1.00 56.28 292 SER A CA 1
ATOM 2221 C C . SER A 1 292 ? 27.036 14.610 -29.461 1.00 56.28 292 SER A C 1
ATOM 2223 O O . SER A 1 292 ? 25.962 14.039 -29.271 1.00 56.28 292 SER A O 1
ATOM 2225 N N . GLU A 1 293 ? 27.129 15.946 -29.559 1.00 57.31 293 GLU A N 1
ATOM 2226 C CA . GLU A 1 293 ? 25.971 16.867 -29.495 1.00 57.31 293 GLU A CA 1
ATOM 2227 C C . GLU A 1 293 ? 24.915 16.586 -30.589 1.00 57.31 293 GLU A C 1
ATOM 2229 O O . GLU A 1 293 ? 23.786 17.065 -30.500 1.00 57.31 293 GLU A O 1
ATOM 2234 N N . ASP A 1 294 ? 25.259 15.771 -31.593 1.00 61.31 294 ASP A N 1
ATOM 2235 C CA . ASP A 1 294 ? 24.437 15.437 -32.754 1.00 61.31 294 ASP A CA 1
ATOM 2236 C C . ASP A 1 294 ? 23.713 14.080 -32.639 1.00 61.31 294 ASP A C 1
ATOM 2238 O O . ASP A 1 294 ? 23.190 13.586 -33.640 1.00 61.31 294 ASP A O 1
ATOM 2242 N N . PHE A 1 295 ? 23.657 13.453 -31.458 1.00 63.97 295 PHE A N 1
ATOM 2243 C CA . PHE A 1 295 ? 23.041 12.133 -31.282 1.00 63.97 295 PHE A CA 1
ATOM 2244 C C . PHE A 1 295 ? 21.575 12.078 -31.776 1.00 63.97 295 PHE A C 1
ATOM 2246 O O . PHE A 1 295 ? 20.686 12.751 -31.251 1.00 63.97 295 PHE A O 1
ATOM 2253 N N . ARG A 1 296 ? 21.297 11.227 -32.780 1.00 70.19 296 ARG A N 1
ATOM 2254 C CA . ARG A 1 296 ? 19.967 11.097 -33.426 1.00 70.19 296 ARG A CA 1
ATOM 2255 C C . ARG A 1 296 ? 19.210 9.801 -33.106 1.00 70.19 296 ARG A C 1
ATOM 2257 O O . ARG A 1 296 ? 18.229 9.497 -33.780 1.00 70.19 296 ARG A O 1
ATOM 2264 N N . GLY A 1 297 ? 19.653 9.023 -32.117 1.00 74.12 297 GLY A N 1
ATOM 2265 C CA . GLY A 1 297 ? 19.099 7.698 -31.796 1.00 74.12 297 GLY A CA 1
ATOM 2266 C C . GLY A 1 297 ? 20.048 6.548 -32.149 1.00 74.12 297 GLY A C 1
ATOM 2267 O O . GLY A 1 297 ? 21.210 6.774 -32.473 1.00 74.12 297 GLY A O 1
ATOM 2268 N N . VAL A 1 298 ? 19.565 5.302 -32.095 1.00 78.12 298 VAL A N 1
ATOM 2269 C CA . VAL A 1 298 ? 20.373 4.091 -32.342 1.00 78.12 298 VAL A CA 1
ATOM 2270 C C . VAL A 1 298 ? 19.842 3.313 -33.536 1.00 78.12 298 VAL A C 1
ATOM 2272 O O . VAL A 1 298 ? 18.696 2.869 -33.549 1.00 78.12 298 VAL A O 1
ATOM 2275 N N . ASN A 1 299 ? 20.713 3.097 -34.520 1.00 79.19 299 ASN A N 1
ATOM 2276 C CA . ASN A 1 299 ? 20.436 2.300 -35.710 1.00 79.19 299 ASN A CA 1
ATOM 2277 C C . ASN A 1 299 ? 20.537 0.794 -35.443 1.00 79.19 299 ASN A C 1
ATOM 2279 O O . ASN A 1 299 ? 19.765 0.019 -36.008 1.00 79.19 299 ASN A O 1
ATOM 2283 N N . ARG A 1 300 ? 21.509 0.351 -34.633 1.00 83.25 300 ARG A N 1
ATOM 2284 C CA . ARG A 1 300 ? 21.706 -1.075 -34.322 1.00 83.25 300 ARG A CA 1
ATOM 2285 C C . ARG A 1 300 ? 22.485 -1.266 -33.024 1.00 83.25 300 ARG A C 1
ATOM 2287 O O . ARG A 1 300 ? 23.335 -0.450 -32.683 1.00 83.25 300 ARG A O 1
ATOM 2294 N N . ILE A 1 301 ? 22.232 -2.377 -32.342 1.00 84.81 301 ILE A N 1
ATOM 2295 C CA . ILE A 1 301 ? 22.978 -2.810 -31.158 1.00 84.81 301 ILE A CA 1
ATOM 2296 C C . ILE A 1 301 ? 23.598 -4.170 -31.466 1.00 84.81 301 ILE A C 1
ATOM 2298 O O . ILE A 1 301 ? 22.948 -5.026 -32.067 1.00 84.81 301 ILE A O 1
ATOM 2302 N N . PHE A 1 302 ? 24.838 -4.372 -31.042 1.00 86.94 302 PHE A N 1
ATOM 2303 C CA . PHE A 1 302 ? 25.503 -5.668 -31.060 1.00 86.94 302 PHE A CA 1
ATOM 2304 C C . PHE A 1 302 ? 25.918 -6.036 -29.640 1.00 86.94 302 PHE A C 1
ATOM 2306 O O . PHE A 1 302 ? 26.476 -5.204 -28.931 1.00 86.94 302 PHE A O 1
ATOM 2313 N N . LEU A 1 303 ? 25.685 -7.283 -29.240 1.00 82.94 303 LEU A N 1
ATOM 2314 C CA . LEU A 1 303 ? 26.249 -7.851 -28.019 1.00 82.94 303 LEU A CA 1
ATOM 2315 C C . LEU A 1 303 ? 27.416 -8.756 -28.420 1.00 82.94 303 LEU A C 1
ATOM 2317 O O . LEU A 1 303 ? 27.236 -9.679 -29.215 1.00 82.94 303 LEU A O 1
ATOM 2321 N N . VAL A 1 304 ? 28.612 -8.460 -27.916 1.00 84.38 304 VAL A N 1
ATOM 2322 C CA . VAL A 1 304 ? 29.854 -9.188 -28.226 1.00 84.38 304 VAL A CA 1
ATOM 2323 C C . VAL A 1 304 ? 30.509 -9.695 -26.938 1.00 84.38 304 VAL A C 1
ATOM 2325 O O . VAL A 1 304 ? 30.060 -9.347 -25.845 1.00 84.38 304 VAL A O 1
ATOM 2328 N N . HIS A 1 305 ? 31.533 -10.552 -27.051 1.00 84.94 305 HIS A N 1
ATOM 2329 C CA . HIS A 1 305 ? 32.197 -11.191 -25.899 1.00 84.94 305 HIS A CA 1
ATOM 2330 C C . HIS A 1 305 ? 31.227 -11.920 -24.958 1.00 84.94 305 HIS A C 1
ATOM 2332 O O . HIS A 1 305 ? 31.212 -11.691 -23.751 1.00 84.94 305 HIS A O 1
ATOM 2338 N N . GLY A 1 306 ? 30.341 -12.750 -25.514 1.00 76.12 306 GLY A N 1
ATOM 2339 C CA . GLY A 1 306 ? 29.308 -13.425 -24.718 1.00 76.12 306 GLY A CA 1
ATOM 2340 C C . GLY A 1 306 ? 28.338 -12.476 -23.997 1.00 76.12 306 GLY A C 1
ATOM 2341 O O . GLY A 1 306 ? 27.749 -12.866 -22.996 1.00 76.12 306 GLY A O 1
ATOM 2342 N N . GLY A 1 307 ? 28.190 -11.236 -24.478 1.00 77.88 307 GLY A N 1
ATOM 2343 C CA . GLY A 1 307 ? 27.315 -10.235 -23.873 1.00 77.88 307 GLY A CA 1
ATOM 2344 C C . GLY A 1 307 ? 27.958 -9.438 -22.739 1.00 77.88 307 GLY A C 1
ATOM 2345 O O . GLY A 1 307 ? 27.230 -8.797 -21.992 1.00 77.88 307 GLY A O 1
ATOM 2346 N N . SER A 1 308 ? 29.289 -9.440 -22.594 1.00 80.56 308 SER A N 1
ATOM 2347 C CA . SER A 1 308 ? 29.975 -8.541 -21.651 1.00 80.56 308 SER A CA 1
ATOM 2348 C C . SER A 1 308 ? 30.199 -7.131 -22.211 1.00 80.56 308 SER A C 1
ATOM 2350 O O . SER A 1 308 ? 30.419 -6.196 -21.440 1.00 80.56 308 SER A O 1
ATOM 2352 N N . VAL A 1 309 ? 30.110 -6.953 -23.535 1.00 85.31 309 VAL A N 1
ATOM 2353 C CA . VAL A 1 309 ? 30.265 -5.655 -24.205 1.00 85.31 309 VAL A CA 1
ATOM 2354 C C . VAL A 1 309 ? 29.100 -5.403 -25.165 1.00 85.31 309 VAL A C 1
ATOM 2356 O O . VAL A 1 309 ? 28.800 -6.231 -26.027 1.00 85.31 309 VAL A O 1
ATOM 2359 N N . ALA A 1 310 ? 28.471 -4.230 -25.056 1.00 88.25 310 ALA A N 1
ATOM 2360 C CA . ALA A 1 310 ? 27.485 -3.739 -26.016 1.00 88.25 310 ALA A CA 1
ATOM 2361 C C . ALA A 1 310 ? 28.130 -2.739 -26.976 1.00 88.25 310 ALA A C 1
ATOM 2363 O O . ALA A 1 310 ? 28.711 -1.750 -26.542 1.00 88.25 310 ALA A O 1
ATOM 2364 N N . ILE A 1 311 ? 27.984 -2.952 -28.281 1.00 90.25 311 ILE A N 1
ATOM 2365 C CA . ILE A 1 311 ? 28.335 -1.968 -29.304 1.00 90.25 311 ILE A CA 1
ATOM 2366 C C . ILE A 1 311 ? 27.053 -1.311 -29.791 1.00 90.25 311 ILE A C 1
ATOM 2368 O O . ILE A 1 311 ? 26.151 -1.980 -30.295 1.00 90.25 311 ILE A O 1
ATOM 2372 N N . VAL A 1 312 ? 26.988 0.005 -29.669 1.00 87.75 312 VAL A N 1
ATOM 2373 C CA . VAL A 1 312 ? 25.854 0.824 -30.074 1.00 87.75 312 VAL A CA 1
ATOM 2374 C C . VAL A 1 312 ? 26.243 1.580 -31.341 1.00 87.75 312 VAL A C 1
ATOM 2376 O O . VAL A 1 312 ? 27.167 2.392 -31.339 1.00 87.75 312 VAL A O 1
ATOM 2379 N N . TYR A 1 313 ? 25.556 1.276 -32.442 1.00 87.44 313 TYR A N 1
ATOM 2380 C CA . TYR A 1 313 ? 25.654 2.000 -33.704 1.00 87.44 313 TYR A CA 1
ATOM 2381 C C . TYR A 1 313 ? 24.574 3.076 -33.743 1.00 87.44 313 TYR A C 1
ATOM 2383 O O . TYR A 1 313 ? 23.380 2.780 -33.829 1.00 87.44 313 TYR A O 1
ATOM 2391 N N . HIS A 1 314 ? 25.011 4.325 -33.668 1.00 84.56 314 HIS A N 1
ATOM 2392 C CA . HIS A 1 314 ? 24.162 5.501 -33.564 1.00 84.56 314 HIS A CA 1
ATOM 2393 C C . HIS A 1 314 ? 23.603 5.918 -34.929 1.00 84.56 314 HIS A C 1
ATOM 2395 O O . HIS A 1 314 ? 24.189 5.658 -35.981 1.00 84.56 314 HIS A O 1
ATOM 2401 N N . ALA A 1 315 ? 22.451 6.581 -34.920 1.00 78.25 315 ALA A N 1
ATOM 2402 C CA . ALA A 1 315 ? 21.769 7.076 -36.113 1.00 78.25 315 ALA A CA 1
ATOM 2403 C C . ALA A 1 315 ? 22.502 8.243 -36.792 1.00 78.25 315 ALA A C 1
ATOM 2405 O O . ALA A 1 315 ? 22.315 8.473 -37.984 1.00 78.25 315 ALA A O 1
ATOM 2406 N N . ASP A 1 316 ? 23.368 8.944 -36.058 1.00 79.56 316 ASP A N 1
ATOM 2407 C CA . ASP A 1 316 ? 24.286 9.961 -36.586 1.00 79.56 316 ASP A CA 1
ATOM 2408 C C . ASP A 1 316 ? 25.525 9.351 -37.276 1.00 79.56 316 ASP A C 1
ATOM 2410 O O . ASP A 1 316 ? 26.395 10.076 -37.757 1.00 79.56 316 ASP A O 1
ATOM 2414 N N . GLY A 1 317 ? 25.624 8.018 -37.328 1.00 81.56 317 GLY A N 1
ATOM 2415 C CA . GLY A 1 317 ? 26.749 7.307 -37.917 1.00 81.56 317 GLY A CA 1
ATOM 2416 C C . GLY A 1 317 ? 27.894 7.005 -36.948 1.00 81.56 317 GLY A C 1
ATOM 2417 O O . GLY A 1 317 ? 28.912 6.480 -37.396 1.00 81.56 317 GLY A O 1
ATOM 2418 N N . GLY A 1 318 ? 27.784 7.352 -35.663 1.00 86.31 318 GLY A N 1
ATOM 2419 C CA . GLY A 1 318 ? 28.801 7.057 -34.654 1.00 86.31 318 GLY A CA 1
ATOM 2420 C C . GLY A 1 318 ? 28.755 5.605 -34.168 1.00 86.31 318 GLY A C 1
ATOM 2421 O O . GLY A 1 318 ? 27.744 4.914 -34.297 1.00 86.31 318 GLY A O 1
ATOM 2422 N N . LEU A 1 319 ? 29.841 5.137 -33.552 1.00 89.25 319 LEU A N 1
ATOM 2423 C CA . LEU A 1 319 ? 29.893 3.848 -32.854 1.00 89.25 319 LEU A CA 1
ATOM 2424 C C . LEU A 1 319 ? 30.419 4.049 -31.439 1.00 89.25 319 LEU A C 1
ATOM 2426 O O . LEU A 1 319 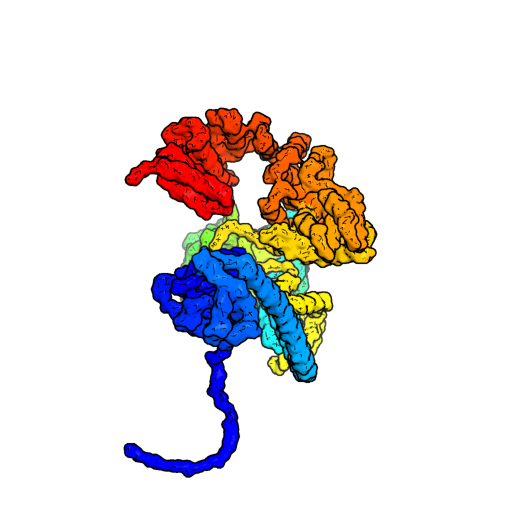? 31.457 4.681 -31.253 1.00 89.25 319 LEU A O 1
ATOM 2430 N N . THR A 1 320 ? 29.745 3.474 -30.449 1.00 90.62 320 THR A N 1
ATOM 2431 C CA . THR A 1 320 ? 30.272 3.385 -29.082 1.00 90.62 320 THR A CA 1
ATOM 2432 C C . THR A 1 320 ? 30.239 1.960 -28.576 1.00 90.62 320 THR A C 1
ATOM 2434 O O . THR A 1 320 ? 29.417 1.156 -29.006 1.00 90.62 320 THR A O 1
ATOM 2437 N N . SER A 1 321 ? 31.148 1.637 -27.672 1.00 91.94 321 SER A N 1
ATOM 2438 C CA . SER A 1 321 ? 31.189 0.366 -26.963 1.00 91.94 321 SER A CA 1
ATOM 2439 C C . SER A 1 321 ? 31.086 0.589 -25.464 1.00 91.94 321 SER A C 1
ATOM 2441 O O . SER A 1 321 ? 31.690 1.508 -24.913 1.00 91.94 321 SER A O 1
ATOM 2443 N N . TRP A 1 322 ? 30.320 -0.271 -24.809 1.00 87.69 322 TRP A N 1
ATOM 2444 C CA . TRP A 1 322 ? 29.980 -0.180 -23.399 1.00 87.69 322 TRP A CA 1
ATOM 2445 C C . TRP A 1 322 ? 30.314 -1.498 -22.733 1.00 87.69 322 TRP A C 1
ATOM 2447 O O . TRP A 1 322 ? 29.859 -2.550 -23.183 1.00 87.69 322 TRP A O 1
ATOM 2457 N N . GLU A 1 323 ? 31.091 -1.438 -21.662 1.00 84.94 323 GLU A N 1
ATOM 2458 C CA . GLU A 1 323 ? 31.265 -2.575 -20.775 1.00 84.94 323 GLU A CA 1
ATOM 2459 C C . GLU A 1 323 ? 29.970 -2.750 -19.976 1.00 84.94 323 GLU A C 1
ATOM 2461 O O . GLU A 1 323 ? 29.535 -1.859 -19.245 1.00 84.94 323 GLU A O 1
ATOM 2466 N N . ILE A 1 324 ? 29.309 -3.891 -20.155 1.00 76.62 324 ILE A N 1
ATOM 2467 C CA . ILE A 1 324 ? 27.967 -4.115 -19.612 1.00 76.62 324 ILE A CA 1
ATOM 2468 C C . ILE A 1 324 ? 28.024 -4.209 -18.092 1.00 76.62 324 ILE A C 1
ATOM 2470 O O . ILE A 1 324 ? 27.221 -3.567 -17.424 1.00 76.62 324 ILE A O 1
ATOM 2474 N N . ALA A 1 325 ? 29.029 -4.911 -17.557 1.00 71.25 325 ALA A N 1
ATOM 2475 C CA . ALA A 1 325 ? 29.170 -5.206 -16.133 1.00 71.25 325 ALA A CA 1
ATOM 2476 C C . ALA A 1 325 ? 29.150 -3.961 -15.230 1.00 71.25 325 ALA A C 1
ATOM 2478 O O . ALA A 1 325 ? 28.646 -4.032 -14.111 1.00 71.25 325 ALA A O 1
ATOM 2479 N N . ASN A 1 326 ? 29.660 -2.825 -15.703 1.00 73.31 326 ASN A N 1
ATOM 2480 C CA . ASN A 1 326 ? 29.714 -1.571 -14.946 1.00 73.31 326 ASN A CA 1
ATOM 2481 C C . ASN A 1 326 ? 29.021 -0.396 -15.661 1.00 73.31 326 ASN A C 1
ATOM 2483 O O . ASN A 1 326 ? 28.993 0.708 -15.121 1.00 73.31 326 ASN A O 1
ATOM 2487 N N . GLY A 1 327 ? 28.469 -0.621 -16.857 1.00 73.25 327 GLY A N 1
ATOM 2488 C CA . GLY A 1 327 ? 27.844 0.408 -17.683 1.00 73.25 327 GLY A CA 1
ATOM 2489 C C . GLY A 1 327 ? 28.808 1.483 -18.192 1.00 73.25 327 GLY A C 1
ATOM 2490 O O . GLY A 1 327 ? 28.362 2.570 -18.551 1.00 73.25 327 GLY A O 1
ATOM 2491 N N . LYS A 1 328 ? 30.119 1.222 -18.194 1.00 81.44 328 LYS A N 1
ATOM 2492 C CA . LYS A 1 328 ? 31.138 2.207 -18.559 1.00 81.44 328 LYS A CA 1
ATOM 2493 C C . LYS A 1 328 ? 31.309 2.284 -20.073 1.00 81.44 328 LYS A C 1
ATOM 2495 O O . LYS A 1 328 ? 31.468 1.265 -20.745 1.00 81.44 328 LYS A O 1
ATOM 2500 N N . LEU A 1 329 ? 31.358 3.505 -20.602 1.00 84.50 329 LEU A N 1
ATOM 2501 C CA . LEU A 1 329 ? 31.780 3.762 -21.975 1.00 84.50 329 LEU A CA 1
ATOM 2502 C C . LEU A 1 329 ? 33.256 3.361 -22.134 1.00 84.50 329 LEU A C 1
ATOM 2504 O O . LEU A 1 329 ? 34.146 3.929 -21.500 1.00 84.50 329 LEU A O 1
ATOM 2508 N N . ALA A 1 330 ? 33.513 2.362 -22.969 1.00 86.88 330 ALA A N 1
ATOM 2509 C CA . ALA A 1 330 ? 34.831 1.761 -23.144 1.00 86.88 330 ALA A CA 1
ATOM 2510 C C . ALA A 1 330 ? 35.532 2.216 -24.432 1.00 86.88 330 ALA A C 1
ATOM 2512 O O . ALA A 1 330 ? 36.763 2.230 -24.509 1.00 86.88 330 ALA A O 1
ATOM 2513 N N . GLY A 1 331 ? 34.770 2.630 -25.446 1.00 88.06 331 GLY A N 1
ATOM 2514 C CA . GLY A 1 331 ? 35.320 3.126 -26.700 1.00 88.06 331 GLY A CA 1
ATOM 2515 C C . GLY A 1 331 ? 34.313 3.919 -27.524 1.00 88.06 331 GLY A C 1
ATOM 2516 O O . GLY A 1 331 ? 33.112 3.666 -27.486 1.00 88.06 331 GLY A O 1
ATOM 2517 N N . THR A 1 332 ? 34.827 4.871 -28.302 1.00 89.69 332 THR A N 1
ATOM 2518 C CA . THR A 1 332 ? 34.027 5.734 -29.181 1.00 89.69 332 THR A CA 1
ATOM 2519 C C . THR A 1 332 ? 34.734 5.917 -30.515 1.00 89.69 332 THR A C 1
ATOM 2521 O O . THR A 1 332 ? 35.932 6.196 -30.565 1.00 89.69 332 THR A O 1
ATOM 2524 N N . ILE A 1 333 ? 33.981 5.808 -31.605 1.00 86.06 333 ILE A N 1
ATOM 2525 C CA . ILE A 1 333 ? 34.388 6.187 -32.955 1.00 86.06 333 ILE A CA 1
ATOM 2526 C C . ILE A 1 333 ? 33.398 7.254 -33.421 1.00 86.06 333 ILE A C 1
ATOM 2528 O O . ILE A 1 333 ? 32.217 6.972 -33.631 1.00 86.06 333 ILE A O 1
ATOM 2532 N N . SER A 1 334 ? 33.886 8.489 -33.538 1.00 80.50 334 SER A N 1
ATOM 2533 C CA . SER A 1 334 ? 33.081 9.626 -33.991 1.00 80.50 334 SER A CA 1
ATOM 2534 C C . SER A 1 334 ? 32.689 9.476 -35.464 1.00 80.50 334 SER A C 1
ATOM 2536 O O . SER A 1 334 ? 33.473 8.984 -36.278 1.00 80.50 334 SER A O 1
ATOM 2538 N N . SER A 1 335 ? 31.481 9.931 -35.800 1.00 66.00 335 SER A N 1
ATOM 2539 C CA . SER A 1 335 ? 30.940 10.004 -37.163 1.00 66.00 335 SER A CA 1
ATOM 2540 C C . SER A 1 335 ? 31.578 11.105 -38.015 1.00 66.00 335 SER A C 1
ATOM 2542 O O . SER A 1 335 ? 31.361 11.152 -39.222 1.00 66.00 335 SER A O 1
ATOM 2544 N N . ASN A 1 336 ? 32.368 12.007 -37.430 1.00 62.09 336 ASN A N 1
ATOM 2545 C CA . ASN A 1 336 ? 32.902 13.166 -38.138 1.00 62.09 336 ASN A CA 1
ATOM 2546 C C . ASN A 1 336 ? 34.254 12.829 -38.811 1.00 62.09 336 ASN A C 1
ATOM 2548 O O . ASN A 1 336 ? 35.182 12.417 -38.105 1.00 62.09 336 ASN A O 1
ATOM 2552 N N . PRO A 1 337 ? 34.423 12.991 -40.147 1.00 62.09 337 PRO A N 1
ATOM 2553 C CA . PRO A 1 337 ? 33.558 13.728 -41.087 1.00 62.09 337 PRO A CA 1
ATOM 2554 C C . PRO A 1 337 ? 32.601 12.911 -41.963 1.00 62.09 337 PRO A C 1
ATOM 2556 O O . PRO A 1 337 ? 31.958 13.495 -42.831 1.00 62.09 337 PRO A O 1
ATOM 2559 N N . LYS A 1 338 ? 32.520 11.588 -41.812 1.00 77.69 338 LYS A N 1
ATOM 2560 C CA . LYS A 1 338 ? 31.688 10.724 -42.662 1.00 77.69 338 LYS A CA 1
ATOM 2561 C C . LYS A 1 338 ? 30.955 9.702 -41.789 1.00 77.69 338 LYS A C 1
ATOM 2563 O O . LYS A 1 338 ? 31.648 8.925 -41.140 1.00 77.69 338 LYS A O 1
ATOM 2568 N N . PRO A 1 339 ? 29.613 9.661 -41.757 1.00 81.25 339 PRO A N 1
ATOM 2569 C CA . PRO A 1 339 ? 28.861 8.721 -40.933 1.00 81.25 339 PRO A CA 1
ATOM 2570 C C . PRO A 1 339 ? 29.121 7.274 -41.356 1.00 81.25 339 PRO A C 1
ATOM 2572 O O . PRO A 1 339 ? 29.304 6.978 -42.540 1.00 81.25 339 PRO A O 1
ATOM 2575 N N . VAL A 1 340 ? 29.113 6.342 -40.401 1.00 79.75 340 VAL A N 1
ATOM 2576 C CA . VAL A 1 340 ? 29.001 4.914 -40.721 1.00 79.75 340 VAL A CA 1
ATOM 2577 C C . VAL A 1 340 ? 27.649 4.694 -41.395 1.00 79.75 340 VAL A C 1
ATOM 2579 O O . VAL A 1 340 ? 26.625 5.085 -40.845 1.00 79.75 340 VAL A O 1
ATOM 2582 N N . ILE A 1 341 ? 27.650 4.080 -42.577 1.00 82.12 341 ILE A N 1
ATOM 2583 C CA . ILE A 1 341 ? 26.453 3.749 -43.366 1.00 82.12 341 ILE A CA 1
ATOM 2584 C C . ILE A 1 341 ? 26.065 2.275 -43.231 1.00 82.12 341 ILE A C 1
ATOM 2586 O O . ILE A 1 341 ? 24.894 1.927 -43.369 1.00 82.12 341 ILE A O 1
ATOM 2590 N N . ARG A 1 342 ? 27.031 1.394 -42.930 1.00 82.12 342 ARG A N 1
ATOM 2591 C CA . ARG A 1 342 ? 26.760 -0.028 -42.701 1.00 82.12 342 ARG A CA 1
ATOM 2592 C C . ARG A 1 342 ? 27.734 -0.651 -41.714 1.00 82.12 342 ARG A C 1
ATOM 2594 O O . ARG A 1 342 ? 28.916 -0.319 -41.693 1.00 82.12 342 ARG A O 1
ATOM 2601 N N . THR A 1 343 ? 27.245 -1.615 -40.944 1.00 83.06 343 THR A N 1
ATOM 2602 C CA . THR A 1 343 ? 28.043 -2.396 -39.995 1.00 83.06 343 THR A CA 1
ATOM 2603 C C . THR A 1 343 ? 27.773 -3.886 -40.156 1.00 83.06 343 THR A C 1
ATOM 2605 O O . THR A 1 343 ? 26.627 -4.312 -40.325 1.00 83.06 343 THR A O 1
ATOM 2608 N N . VAL A 1 344 ? 28.840 -4.681 -40.103 1.00 82.62 344 VAL A N 1
ATOM 2609 C CA . VAL A 1 344 ? 28.791 -6.145 -40.140 1.00 82.62 344 VAL A CA 1
ATOM 2610 C C . VAL A 1 344 ? 29.716 -6.693 -39.069 1.00 82.62 344 VAL A C 1
ATOM 2612 O O . VAL A 1 344 ? 30.917 -6.437 -39.088 1.00 82.62 344 VAL A O 1
ATOM 2615 N N . LEU A 1 345 ? 29.153 -7.455 -38.139 1.00 81.88 345 LEU A N 1
ATOM 2616 C CA . LEU A 1 345 ? 29.915 -8.204 -37.148 1.00 81.88 345 LEU A CA 1
ATOM 2617 C C . LEU A 1 345 ? 30.381 -9.530 -37.762 1.00 81.88 345 LEU A C 1
ATOM 2619 O O . LEU A 1 345 ? 29.624 -10.133 -38.521 1.00 81.88 345 LEU A O 1
ATOM 2623 N N . VAL A 1 346 ? 31.612 -9.959 -37.460 1.00 79.25 346 VAL A N 1
ATOM 2624 C CA . VAL A 1 346 ? 32.164 -11.255 -37.887 1.00 79.25 346 VAL A CA 1
ATOM 2625 C C . VAL A 1 346 ? 32.419 -12.153 -36.654 1.00 79.25 346 VAL A C 1
ATOM 2627 O O . VAL A 1 346 ? 33.333 -11.903 -35.870 1.00 79.25 346 VAL A O 1
ATOM 2630 N N . GLU A 1 347 ? 31.597 -13.199 -36.484 1.00 60.88 347 GLU A N 1
ATOM 2631 C CA . GLU A 1 347 ? 31.525 -14.214 -35.413 1.00 60.88 347 GLU A CA 1
ATOM 2632 C C . GLU A 1 347 ? 32.814 -14.987 -35.157 1.00 60.88 347 GLU A C 1
ATOM 2634 O O . GLU A 1 347 ? 33.046 -15.356 -34.008 1.00 60.88 347 GLU A O 1
ATOM 2639 N N . SER A 1 348 ? 33.651 -15.279 -36.166 1.00 57.91 348 SER A N 1
ATOM 2640 C CA . SER A 1 348 ? 34.770 -16.225 -35.974 1.00 57.91 348 SER A CA 1
ATOM 2641 C C . SER A 1 348 ? 35.823 -15.745 -34.967 1.00 57.91 348 SER A C 1
ATOM 2643 O O . SER A 1 348 ? 36.729 -16.505 -34.630 1.00 57.91 348 SER A O 1
ATOM 2645 N N . SER A 1 349 ? 35.728 -14.499 -34.497 1.00 55.03 349 SER A N 1
ATOM 2646 C CA . SER A 1 349 ? 36.574 -13.972 -33.432 1.00 55.03 349 SER A CA 1
ATOM 2647 C C . SER A 1 349 ? 35.821 -13.319 -32.265 1.00 55.03 349 SER A C 1
ATOM 2649 O O . SER A 1 349 ? 36.507 -12.826 -31.379 1.00 55.03 349 SER A O 1
ATOM 2651 N N . GLU A 1 350 ? 34.478 -13.248 -32.257 1.00 60.59 350 GLU A N 1
ATOM 2652 C CA . GLU A 1 350 ? 33.634 -12.472 -31.301 1.00 60.59 350 GLU A CA 1
ATOM 2653 C C . GLU A 1 350 ? 34.110 -11.032 -31.000 1.00 60.59 350 GLU A C 1
ATOM 2655 O O . GLU A 1 350 ? 33.676 -10.389 -30.050 1.00 60.59 350 GLU A O 1
ATOM 2660 N N . THR A 1 351 ? 35.000 -10.502 -31.835 1.00 73.12 351 THR A N 1
ATOM 2661 C CA . THR A 1 351 ? 35.811 -9.322 -31.521 1.00 73.12 351 THR A CA 1
ATOM 2662 C C . THR A 1 351 ? 36.019 -8.424 -32.728 1.00 73.12 351 THR A C 1
ATOM 2664 O O . THR A 1 351 ? 36.742 -7.448 -32.615 1.00 73.12 351 THR A O 1
ATOM 2667 N N . LYS A 1 352 ? 35.465 -8.727 -33.908 1.00 85.75 352 LYS A N 1
ATOM 2668 C CA . LYS A 1 352 ? 35.780 -7.971 -35.127 1.00 85.75 352 LYS A CA 1
ATOM 2669 C C . LYS A 1 352 ? 34.515 -7.484 -35.820 1.00 85.75 352 LYS A C 1
ATOM 2671 O O . LYS A 1 352 ? 33.734 -8.265 -36.355 1.00 85.75 352 LYS A O 1
ATOM 2676 N N . LEU A 1 353 ? 34.327 -6.170 -35.802 1.00 89.62 353 LEU A N 1
ATOM 2677 C CA . LEU A 1 353 ? 33.244 -5.443 -36.447 1.00 89.62 353 LEU A CA 1
ATOM 2678 C C . LEU A 1 353 ? 33.803 -4.707 -37.664 1.00 89.62 353 LEU A C 1
ATOM 2680 O O . LEU A 1 353 ? 34.759 -3.953 -37.547 1.00 89.62 353 LEU A O 1
ATOM 2684 N N . PHE A 1 354 ? 33.203 -4.871 -38.832 1.00 90.06 354 PHE A N 1
ATOM 2685 C CA . PHE A 1 354 ? 33.504 -4.037 -39.987 1.00 90.06 354 PHE A CA 1
ATOM 2686 C C . PHE A 1 354 ? 32.492 -2.896 -40.068 1.00 90.06 354 PHE A C 1
ATOM 2688 O O . PHE A 1 354 ? 31.285 -3.125 -39.976 1.00 90.06 354 PHE A O 1
ATOM 2695 N N . ALA A 1 355 ? 32.982 -1.672 -40.239 1.00 89.38 355 ALA A N 1
ATOM 2696 C CA . ALA A 1 355 ? 32.166 -0.474 -40.390 1.00 89.38 355 ALA A CA 1
ATOM 2697 C C . ALA A 1 355 ? 32.511 0.218 -41.708 1.00 89.38 355 ALA A C 1
ATOM 2699 O O . ALA A 1 355 ? 33.659 0.607 -41.938 1.00 89.38 355 ALA A O 1
ATOM 2700 N N . LEU A 1 356 ? 31.515 0.342 -42.578 1.00 87.75 356 LEU A N 1
ATOM 2701 C CA . LEU A 1 356 ? 31.595 1.075 -43.831 1.00 87.75 356 LEU A CA 1
ATOM 2702 C C . LEU A 1 356 ? 31.093 2.498 -43.600 1.00 87.75 356 LEU A C 1
ATOM 2704 O O . LEU A 1 356 ? 29.969 2.688 -43.146 1.00 87.75 356 LEU A O 1
ATOM 2708 N N . PHE A 1 357 ? 31.921 3.480 -43.930 1.00 87.69 357 PHE A N 1
ATOM 2709 C CA . PHE A 1 357 ? 31.656 4.905 -43.784 1.00 87.69 357 PHE A CA 1
ATOM 2710 C C . PHE A 1 357 ? 31.246 5.517 -45.123 1.00 87.69 357 PHE A C 1
ATOM 2712 O O . PHE A 1 357 ? 31.639 5.043 -46.194 1.00 87.69 357 PHE A O 1
ATOM 2719 N N . GLU A 1 358 ? 30.492 6.610 -45.060 1.00 83.44 358 GLU A N 1
ATOM 2720 C CA . GLU A 1 358 ? 30.097 7.391 -46.225 1.00 83.44 358 GLU A CA 1
ATOM 2721 C C . GLU A 1 358 ? 31.323 7.797 -47.065 1.00 83.44 358 GLU A C 1
ATOM 2723 O O . GLU A 1 358 ? 32.395 8.134 -46.559 1.00 83.44 358 GLU A O 1
ATOM 2728 N N . GLY A 1 359 ? 31.213 7.715 -48.392 1.00 84.81 359 GLY A N 1
ATOM 2729 C CA . GLY A 1 359 ? 32.353 7.890 -49.299 1.00 84.81 359 GLY A CA 1
ATOM 2730 C C . GLY A 1 359 ? 33.323 6.702 -49.340 1.00 84.81 359 GLY A C 1
ATOM 2731 O O . GLY A 1 359 ? 34.423 6.838 -49.874 1.00 84.81 359 GLY A O 1
ATOM 2732 N N . GLY A 1 360 ? 32.918 5.559 -48.784 1.00 86.00 360 GLY A N 1
ATOM 2733 C CA . GLY A 1 360 ? 33.471 4.240 -49.059 1.00 86.00 360 GLY A CA 1
ATOM 2734 C C . GLY A 1 360 ? 34.695 3.826 -48.259 1.00 86.00 360 GLY A C 1
ATOM 2735 O O . GLY A 1 360 ? 35.352 2.843 -48.600 1.00 86.00 360 GLY A O 1
ATOM 2736 N N . LYS A 1 361 ? 35.016 4.540 -47.181 1.00 90.31 361 LYS A N 1
ATOM 2737 C CA . LYS A 1 361 ? 36.066 4.098 -46.262 1.00 90.31 361 LYS A CA 1
ATOM 2738 C C . LYS A 1 361 ? 35.554 2.894 -45.469 1.00 90.31 361 LYS A C 1
ATOM 2740 O O . LYS A 1 361 ? 34.479 2.966 -44.888 1.00 90.31 361 LYS A O 1
ATOM 2745 N N . LEU A 1 362 ? 36.310 1.802 -45.429 1.00 90.44 362 LEU A N 1
ATOM 2746 C CA . LEU A 1 362 ? 35.961 0.611 -44.657 1.00 90.44 362 LEU A CA 1
ATOM 2747 C C . LEU A 1 362 ? 36.970 0.418 -43.532 1.00 90.44 362 LEU A C 1
ATOM 2749 O O . LEU A 1 362 ? 38.167 0.319 -43.795 1.00 90.44 362 LEU A O 1
ATOM 2753 N N . ASN A 1 363 ? 36.487 0.303 -42.298 1.00 91.50 363 ASN A N 1
ATOM 2754 C CA . ASN A 1 363 ? 37.333 0.011 -41.149 1.00 91.50 363 ASN A CA 1
ATOM 2755 C C . ASN A 1 363 ? 37.018 -1.370 -40.591 1.00 91.50 363 ASN A C 1
ATOM 2757 O O . ASN A 1 363 ? 35.861 -1.760 -40.453 1.00 91.50 363 ASN A O 1
ATOM 2761 N N . SER A 1 364 ? 38.072 -2.079 -40.215 1.00 91.50 364 SER A N 1
ATOM 2762 C CA . SER A 1 364 ? 38.032 -3.229 -39.328 1.00 91.50 364 SER A CA 1
ATOM 2763 C C . SER A 1 364 ? 38.210 -2.735 -37.896 1.00 91.50 364 SER A C 1
ATOM 2765 O O . SER A 1 364 ? 39.272 -2.228 -37.546 1.00 91.50 364 SER A O 1
ATOM 2767 N N . ILE A 1 365 ? 37.201 -2.910 -37.060 1.00 91.81 365 ILE A N 1
ATOM 2768 C CA . ILE A 1 365 ? 37.179 -2.511 -35.657 1.00 91.81 365 ILE A CA 1
ATOM 2769 C C . ILE A 1 365 ? 37.315 -3.773 -34.811 1.00 91.81 365 ILE A C 1
ATOM 2771 O O . ILE A 1 365 ? 36.408 -4.600 -34.753 1.00 91.81 365 ILE A O 1
ATOM 2775 N N . GLN A 1 366 ? 38.463 -3.922 -34.165 1.00 91.88 366 GLN A N 1
ATOM 2776 C CA . GLN A 1 366 ? 38.677 -4.937 -33.149 1.00 91.88 366 GLN A CA 1
ATOM 2777 C C . GLN A 1 366 ? 38.100 -4.429 -31.819 1.00 91.88 366 GLN A C 1
ATOM 2779 O O . GLN A 1 366 ? 38.479 -3.359 -31.352 1.00 91.88 366 GLN A O 1
ATOM 2784 N N . VAL A 1 367 ? 37.187 -5.186 -31.229 1.00 90.69 367 VAL A N 1
ATOM 2785 C CA . VAL A 1 367 ? 36.503 -4.927 -29.966 1.00 90.69 367 VAL A CA 1
ATOM 2786 C C . VAL A 1 367 ? 37.129 -5.844 -28.931 1.00 90.69 367 VAL A C 1
ATOM 2788 O O . VAL A 1 367 ? 37.073 -7.068 -29.066 1.00 90.69 367 VAL A O 1
ATOM 2791 N N . HIS A 1 368 ? 37.758 -5.271 -27.916 1.00 91.00 368 HIS A N 1
ATOM 2792 C CA . HIS A 1 368 ? 38.410 -6.022 -26.846 1.00 91.00 368 HIS A CA 1
ATOM 2793 C C . HIS A 1 368 ? 37.420 -6.355 -25.729 1.00 91.00 368 HIS A C 1
ATOM 2795 O O . HIS A 1 368 ? 36.321 -5.805 -25.678 1.00 91.00 368 HIS A O 1
ATOM 2801 N N . SER A 1 369 ? 37.780 -7.297 -24.858 1.00 87.06 369 SER A N 1
ATOM 2802 C CA . SER A 1 369 ? 36.897 -7.776 -23.784 1.00 87.06 369 SER A CA 1
ATOM 2803 C C . SER A 1 369 ? 36.613 -6.722 -22.712 1.00 87.06 369 SER A C 1
ATOM 2805 O O . SER A 1 369 ? 35.619 -6.834 -22.008 1.00 87.06 369 SER A O 1
ATOM 2807 N N . ASP A 1 370 ? 37.471 -5.705 -22.598 1.00 87.44 370 ASP A N 1
ATOM 2808 C CA . ASP A 1 370 ? 37.269 -4.514 -21.760 1.00 87.44 370 ASP A CA 1
ATOM 2809 C C . ASP A 1 370 ? 36.410 -3.440 -22.455 1.00 87.44 370 ASP A C 1
ATOM 2811 O O . ASP A 1 370 ? 36.251 -2.333 -21.950 1.00 87.44 370 ASP A O 1
ATOM 2815 N N . GLY A 1 371 ? 35.895 -3.751 -23.647 1.00 88.38 371 GLY A N 1
ATOM 2816 C CA . GLY A 1 371 ? 35.106 -2.866 -24.487 1.00 88.38 371 GLY A CA 1
ATOM 2817 C C . GLY A 1 371 ? 35.916 -1.850 -25.293 1.00 88.38 371 GLY A C 1
ATOM 2818 O O . GLY A 1 371 ? 35.318 -1.124 -26.084 1.00 88.38 371 GLY A O 1
ATOM 2819 N N . SER A 1 372 ? 37.244 -1.775 -25.168 1.00 91.56 372 SER A N 1
ATOM 2820 C CA . SER A 1 372 ? 38.041 -0.834 -25.961 1.00 91.56 372 SER A CA 1
ATOM 2821 C C . SER A 1 372 ? 38.032 -1.193 -27.457 1.00 91.56 372 SER A C 1
ATOM 2823 O O . SER A 1 372 ? 37.867 -2.354 -27.844 1.00 91.56 372 SER A O 1
ATOM 2825 N N . LEU A 1 373 ? 38.189 -0.185 -28.327 1.00 92.44 373 LEU A N 1
ATOM 2826 C CA . LEU A 1 373 ? 38.104 -0.338 -29.786 1.00 92.44 373 LEU A CA 1
ATOM 2827 C C . LEU A 1 373 ? 39.454 -0.054 -30.456 1.00 92.44 373 LEU A C 1
ATOM 2829 O O . LEU A 1 373 ? 40.043 1.005 -30.261 1.00 92.44 373 LEU A O 1
ATOM 2833 N N . THR A 1 374 ? 39.935 -0.967 -31.300 1.00 92.00 374 THR A N 1
ATOM 2834 C CA . THR A 1 374 ? 41.100 -0.751 -32.176 1.00 92.00 374 THR A CA 1
ATOM 2835 C C . THR A 1 374 ? 40.661 -0.719 -33.632 1.00 92.00 374 THR A C 1
ATOM 2837 O O . THR A 1 374 ? 40.160 -1.705 -34.165 1.00 92.00 374 THR A O 1
ATOM 2840 N N . VAL A 1 375 ? 40.870 0.415 -34.296 1.00 91.75 375 VAL A N 1
ATOM 2841 C CA . VAL A 1 375 ? 40.418 0.650 -35.673 1.00 91.75 375 VAL A CA 1
ATOM 2842 C C . VAL A 1 375 ? 41.574 0.437 -36.648 1.00 91.75 375 VAL A C 1
ATOM 2844 O O . VAL A 1 375 ? 42.640 1.023 -36.494 1.00 91.75 375 VAL A O 1
ATOM 2847 N N . THR A 1 376 ? 41.364 -0.403 -37.659 1.00 92.50 376 THR A N 1
ATOM 2848 C CA . THR A 1 376 ? 42.307 -0.655 -38.756 1.00 92.50 376 THR A CA 1
ATOM 2849 C C . THR A 1 376 ? 41.636 -0.342 -40.087 1.00 92.50 376 THR A C 1
ATOM 2851 O O . THR A 1 376 ? 40.605 -0.931 -40.411 1.00 92.50 376 THR A O 1
ATOM 2854 N N . ASP A 1 377 ? 42.220 0.559 -40.874 1.00 91.62 377 ASP A N 1
ATOM 2855 C CA . ASP A 1 377 ? 41.712 0.895 -42.206 1.00 91.62 377 ASP A CA 1
ATOM 2856 C C . ASP A 1 377 ? 41.875 -0.305 -43.161 1.00 91.62 377 ASP A C 1
ATOM 2858 O O . ASP A 1 377 ? 42.955 -0.892 -43.274 1.00 91.62 377 ASP A O 1
ATOM 2862 N N . VAL A 1 378 ? 40.805 -0.667 -43.876 1.00 89.88 378 VAL A N 1
ATOM 2863 C CA . VAL A 1 378 ? 40.848 -1.654 -44.961 1.00 89.88 378 VAL A CA 1
ATOM 2864 C C . VAL A 1 378 ? 41.128 -0.904 -46.271 1.00 89.88 378 VAL A C 1
ATOM 2866 O O . VAL A 1 378 ? 40.322 -0.060 -46.664 1.00 89.88 378 VAL A O 1
ATOM 2869 N N . PRO A 1 379 ? 42.235 -1.189 -46.986 1.00 88.75 379 PRO A N 1
ATOM 2870 C CA . PRO A 1 379 ? 42.606 -0.426 -48.178 1.00 88.75 379 PRO A CA 1
ATOM 2871 C C . PRO A 1 379 ? 41.562 -0.526 -49.298 1.00 88.75 379 PRO A C 1
ATOM 2873 O O . PRO A 1 379 ? 41.297 -1.619 -49.786 1.00 88.75 379 PRO A O 1
ATOM 2876 N N . GLY A 1 380 ? 41.007 0.593 -49.761 1.00 87.69 380 GLY A N 1
ATOM 2877 C CA . GLY A 1 380 ? 40.078 0.629 -50.897 1.00 87.69 380 GLY A CA 1
ATOM 2878 C C . GLY A 1 380 ? 38.926 1.611 -50.696 1.00 87.69 380 GLY A C 1
ATOM 2879 O O . GLY A 1 380 ? 38.793 2.211 -49.633 1.00 87.69 380 GLY A O 1
ATOM 2880 N N . VAL A 1 381 ? 38.102 1.775 -51.735 1.00 88.44 381 VAL A N 1
ATOM 2881 C CA . VAL A 1 381 ? 36.848 2.543 -51.681 1.00 88.44 381 VAL A CA 1
ATOM 2882 C C . VAL A 1 381 ? 35.706 1.571 -51.911 1.00 88.44 381 VAL A C 1
ATOM 2884 O O . VAL A 1 381 ? 35.535 1.075 -53.024 1.00 88.44 381 VAL A O 1
ATOM 2887 N N . PHE A 1 382 ? 34.962 1.281 -50.855 1.00 87.25 382 PHE A N 1
ATOM 2888 C CA . PHE A 1 382 ? 33.891 0.297 -50.794 1.00 87.25 382 PHE A CA 1
ATOM 2889 C C . PHE A 1 382 ? 32.528 0.953 -50.957 1.00 87.25 382 PHE A C 1
ATOM 2891 O O . PHE A 1 382 ? 32.328 2.091 -50.559 1.00 87.25 382 PHE A O 1
ATOM 2898 N N . ARG A 1 383 ? 31.587 0.260 -51.584 1.00 82.56 383 ARG A N 1
ATOM 2899 C CA . ARG A 1 383 ? 30.217 0.763 -51.725 1.00 82.56 383 ARG A CA 1
ATOM 2900 C C . ARG A 1 383 ? 29.259 0.129 -50.752 1.00 82.56 383 ARG A C 1
ATOM 2902 O O . ARG A 1 383 ? 28.286 0.761 -50.373 1.00 82.56 383 ARG A O 1
ATOM 2909 N N . GLU A 1 384 ? 29.542 -1.103 -50.364 1.00 84.88 384 GLU A N 1
ATOM 2910 C CA . GLU A 1 384 ? 28.643 -1.855 -49.517 1.00 84.88 384 GLU A CA 1
ATOM 2911 C C . GLU A 1 384 ? 29.393 -2.987 -48.814 1.00 84.88 384 GLU A C 1
ATOM 2913 O O . GLU A 1 384 ? 30.489 -3.391 -49.226 1.00 84.88 384 GLU A O 1
ATOM 2918 N N . LEU A 1 385 ? 28.801 -3.469 -47.725 1.00 86.56 385 LEU A N 1
ATOM 2919 C CA . LEU A 1 385 ? 29.413 -4.419 -46.804 1.00 86.56 385 LEU A CA 1
ATOM 2920 C C . LEU A 1 385 ? 28.401 -5.492 -46.397 1.00 86.56 385 LEU A C 1
ATOM 2922 O O . LEU A 1 385 ? 27.510 -5.227 -45.607 1.00 86.56 385 LEU A O 1
ATOM 2926 N N . ALA A 1 386 ? 28.532 -6.726 -46.861 1.00 83.69 386 ALA A N 1
ATOM 2927 C CA . ALA A 1 386 ? 27.682 -7.835 -46.429 1.00 83.69 386 ALA A CA 1
ATOM 2928 C C . ALA A 1 386 ? 28.423 -8.744 -45.435 1.00 83.69 386 ALA A C 1
ATOM 2930 O O . ALA A 1 386 ? 29.627 -8.949 -45.550 1.00 83.69 386 ALA A O 1
ATOM 2931 N N . GLY A 1 387 ? 27.702 -9.307 -44.466 1.00 80.69 387 GLY A N 1
ATOM 2932 C CA . GLY A 1 387 ? 28.173 -10.418 -43.631 1.00 80.69 387 GLY A CA 1
ATOM 2933 C C . GLY A 1 387 ? 27.536 -11.718 -44.082 1.00 80.69 387 GLY A C 1
ATOM 2934 O O . GLY A 1 387 ? 26.370 -11.704 -44.487 1.00 80.69 387 GLY A O 1
ATOM 2935 N N . ASP A 1 388 ? 28.284 -12.819 -44.055 1.00 72.81 388 ASP A N 1
ATOM 2936 C CA . ASP A 1 388 ? 27.682 -14.141 -44.173 1.00 72.81 388 ASP A CA 1
ATOM 2937 C C . ASP A 1 388 ? 26.840 -14.438 -42.924 1.00 72.81 388 ASP A C 1
ATOM 2939 O O . ASP A 1 388 ? 26.901 -13.769 -41.892 1.00 72.81 388 ASP A O 1
ATOM 2943 N N . MET A 1 389 ? 25.953 -15.415 -43.047 1.00 61.16 389 MET A N 1
ATOM 2944 C CA . MET A 1 389 ? 24.861 -15.558 -42.082 1.00 61.16 389 MET A CA 1
ATOM 2945 C C . MET A 1 389 ? 25.275 -16.239 -40.781 1.00 61.16 389 MET A C 1
ATOM 2947 O O . MET A 1 389 ? 24.600 -16.051 -39.778 1.00 61.16 389 MET A O 1
ATOM 2951 N N . ALA A 1 390 ? 26.373 -16.997 -40.816 1.00 63.22 390 ALA A N 1
ATOM 2952 C CA . ALA A 1 390 ? 27.059 -17.522 -39.636 1.00 63.22 390 ALA A CA 1
ATOM 2953 C C . ALA A 1 390 ? 28.084 -16.515 -39.080 1.00 63.22 390 ALA A C 1
ATOM 2955 O O . ALA A 1 390 ? 28.966 -16.909 -38.318 1.00 63.22 390 ALA A O 1
ATOM 2956 N N . GLN A 1 391 ? 28.043 -15.277 -39.600 1.00 69.50 391 GLN A N 1
ATOM 2957 C CA . GLN A 1 391 ? 28.984 -14.183 -39.392 1.00 69.50 391 GLN A CA 1
ATOM 2958 C C . GLN A 1 391 ? 30.457 -14.631 -39.457 1.00 69.50 391 GLN A C 1
ATOM 2960 O O . GLN A 1 391 ? 31.341 -13.960 -38.960 1.00 69.50 391 GLN A O 1
ATOM 2965 N N . THR A 1 392 ? 30.805 -15.757 -40.070 1.00 72.06 392 THR A N 1
ATOM 2966 C CA . THR A 1 392 ? 32.191 -16.218 -40.180 1.00 72.06 392 THR A CA 1
ATOM 2967 C C . THR A 1 392 ? 32.999 -15.435 -41.211 1.00 72.06 392 THR A C 1
ATOM 2969 O O . THR A 1 392 ? 34.228 -15.494 -41.214 1.00 72.06 392 THR A O 1
ATOM 2972 N N . GLN A 1 393 ? 32.325 -14.703 -42.094 1.00 78.19 393 GLN A N 1
ATOM 2973 C CA . GLN A 1 393 ? 32.907 -13.954 -43.192 1.00 78.19 393 GLN A CA 1
ATOM 2974 C C . GLN A 1 393 ? 32.174 -12.627 -43.361 1.00 78.19 393 GLN A C 1
ATOM 2976 O O . GLN A 1 393 ? 30.958 -12.528 -43.242 1.00 78.19 393 GLN A O 1
ATOM 2981 N N . ALA A 1 394 ? 32.924 -11.594 -43.713 1.00 84.75 394 ALA A N 1
ATOM 2982 C CA . ALA A 1 394 ? 32.353 -10.383 -44.272 1.00 84.75 394 ALA A CA 1
ATOM 2983 C C . ALA A 1 394 ? 32.939 -10.177 -45.657 1.00 84.75 394 ALA A C 1
ATOM 2985 O O . ALA A 1 394 ? 34.114 -10.460 -45.900 1.00 84.75 394 ALA A O 1
ATOM 2986 N N . VAL A 1 395 ? 32.115 -9.679 -46.562 1.00 85.81 395 VAL A N 1
ATOM 2987 C CA . VAL A 1 395 ? 32.519 -9.325 -47.908 1.00 85.81 395 VAL A CA 1
ATOM 2988 C C . VAL A 1 395 ? 32.140 -7.877 -48.133 1.00 85.81 395 VAL A C 1
ATOM 2990 O O . VAL A 1 395 ? 30.986 -7.495 -47.965 1.00 85.81 395 VAL A O 1
ATOM 2993 N N . ALA A 1 396 ? 33.110 -7.065 -48.521 1.00 85.81 396 ALA A N 1
ATOM 2994 C CA . ALA A 1 396 ? 32.832 -5.739 -49.050 1.00 85.81 396 ALA A CA 1
ATOM 2995 C C . ALA A 1 396 ? 33.140 -5.730 -50.533 1.00 85.81 396 ALA A C 1
ATOM 2997 O O . ALA A 1 396 ? 33.999 -6.483 -50.991 1.00 85.81 396 ALA A O 1
ATOM 2998 N N . TRP A 1 397 ? 32.482 -4.858 -51.285 1.00 85.69 397 TRP A N 1
ATOM 2999 C CA . TRP A 1 397 ? 32.881 -4.634 -52.666 1.00 85.69 397 TRP A CA 1
ATOM 3000 C C . TRP A 1 397 ? 33.193 -3.181 -52.945 1.00 85.69 397 TRP A C 1
ATOM 3002 O O . TRP A 1 397 ? 32.549 -2.261 -52.437 1.00 85.69 397 TRP A O 1
ATOM 3012 N N . SER A 1 398 ? 34.234 -2.984 -53.740 1.00 84.81 398 SER A N 1
ATOM 3013 C CA . SER A 1 398 ? 34.738 -1.676 -54.102 1.00 84.81 398 SER A CA 1
ATOM 3014 C C . SER A 1 398 ? 33.936 -1.015 -55.210 1.00 84.81 398 SER A C 1
ATOM 3016 O O . SER A 1 398 ? 33.177 -1.648 -55.944 1.00 84.81 398 SER A O 1
ATOM 3018 N N . GLN A 1 399 ? 34.122 0.295 -55.343 1.00 80.12 399 GLN A N 1
ATOM 3019 C CA . GLN A 1 399 ? 33.544 1.108 -56.408 1.00 80.12 399 GLN A CA 1
ATOM 3020 C C . GLN A 1 399 ? 33.902 0.596 -57.813 1.00 80.12 399 GLN A C 1
ATOM 3022 O O . GLN A 1 399 ? 33.154 0.844 -58.754 1.00 80.12 399 GLN A O 1
ATOM 3027 N N . ASP A 1 400 ? 35.012 -0.128 -57.963 1.00 79.88 400 ASP A N 1
ATOM 3028 C CA . ASP A 1 400 ? 35.419 -0.750 -59.225 1.00 79.88 400 ASP A CA 1
ATOM 3029 C C . ASP A 1 400 ? 34.808 -2.149 -59.455 1.00 79.88 400 ASP A C 1
ATOM 3031 O O . ASP A 1 400 ? 35.148 -2.805 -60.441 1.00 79.88 400 ASP A O 1
ATOM 3035 N N . GLY A 1 401 ? 33.926 -2.609 -58.561 1.00 74.69 401 GLY A N 1
ATOM 3036 C CA . GLY A 1 401 ? 33.261 -3.910 -58.630 1.00 74.69 401 GLY A CA 1
ATOM 3037 C C . GLY A 1 401 ? 34.057 -5.073 -58.030 1.00 74.69 401 GLY A C 1
ATOM 3038 O O . GLY A 1 401 ? 33.627 -6.221 -58.136 1.00 74.69 401 GLY A O 1
ATOM 3039 N N . THR A 1 402 ? 35.216 -4.830 -57.409 1.00 82.19 402 THR A N 1
ATOM 3040 C CA . THR A 1 402 ? 35.993 -5.903 -56.766 1.00 82.19 402 THR A CA 1
ATOM 3041 C C . THR A 1 402 ? 35.358 -6.327 -55.449 1.00 82.19 402 THR A C 1
ATOM 3043 O O . THR A 1 402 ? 35.217 -5.533 -54.531 1.00 82.19 402 THR A O 1
ATOM 3046 N N . VAL A 1 403 ? 34.984 -7.598 -55.353 1.00 82.94 403 VAL A N 1
ATOM 3047 C CA . VAL A 1 403 ? 34.434 -8.254 -54.169 1.00 82.94 403 VAL A CA 1
ATOM 3048 C C . VAL A 1 403 ? 35.595 -8.812 -53.343 1.00 82.94 403 VAL A C 1
ATOM 3050 O O . VAL A 1 403 ? 36.363 -9.652 -53.821 1.00 82.94 403 VAL A O 1
ATOM 3053 N N . ARG A 1 404 ? 35.735 -8.344 -52.102 1.00 85.56 404 ARG A N 1
ATOM 3054 C CA . ARG A 1 404 ? 36.814 -8.699 -51.174 1.00 85.56 404 ARG A CA 1
ATOM 3055 C C . ARG A 1 404 ? 36.274 -9.456 -49.972 1.00 85.56 404 ARG A C 1
ATOM 3057 O O . ARG A 1 404 ? 35.441 -8.929 -49.241 1.00 85.56 404 ARG A O 1
ATOM 3064 N N . ASP A 1 405 ? 36.822 -10.644 -49.730 1.00 85.25 405 ASP A N 1
ATOM 3065 C CA . ASP A 1 405 ? 36.624 -11.409 -48.497 1.00 85.25 405 ASP A CA 1
ATOM 3066 C C . ASP A 1 405 ? 37.493 -10.774 -47.407 1.00 85.25 405 ASP A C 1
ATOM 3068 O O . ASP A 1 405 ? 38.728 -10.854 -47.417 1.00 85.25 405 ASP A O 1
ATOM 3072 N N . LEU A 1 406 ? 36.829 -10.078 -46.489 1.00 83.88 406 LEU A N 1
ATOM 3073 C CA . LEU A 1 406 ? 37.449 -9.304 -45.421 1.00 83.88 406 LEU A CA 1
ATOM 3074 C C . LEU A 1 406 ? 38.007 -10.190 -44.310 1.00 83.88 406 LEU A C 1
ATOM 3076 O O . LEU A 1 406 ? 38.946 -9.781 -43.626 1.00 83.88 406 LEU A O 1
ATOM 3080 N N . ALA A 1 407 ? 37.466 -11.399 -44.138 1.00 75.06 407 ALA A N 1
ATOM 3081 C CA . ALA A 1 407 ? 37.975 -12.350 -43.159 1.00 75.06 407 ALA A CA 1
ATOM 3082 C C . ALA A 1 407 ? 39.321 -12.922 -43.618 1.00 75.06 407 ALA A C 1
ATOM 3084 O O . ALA A 1 407 ? 40.255 -13.034 -42.823 1.00 75.06 407 ALA A O 1
ATOM 3085 N N . ARG A 1 408 ? 39.453 -13.226 -44.915 1.00 78.69 408 ARG A N 1
ATOM 3086 C CA . ARG A 1 408 ? 40.696 -13.763 -45.492 1.00 78.69 408 ARG A CA 1
ATOM 3087 C C . ARG A 1 408 ? 41.667 -12.695 -45.992 1.00 78.69 408 ARG A C 1
ATOM 3089 O O . ARG A 1 408 ? 42.802 -13.034 -46.326 1.00 78.69 408 ARG A O 1
ATOM 3096 N N . GLY A 1 409 ? 41.239 -11.434 -46.072 1.00 79.88 409 GLY A N 1
ATOM 3097 C CA . GLY A 1 409 ? 42.041 -10.330 -46.606 1.00 79.88 409 GLY A CA 1
ATOM 3098 C C . GLY A 1 409 ? 42.417 -10.518 -48.079 1.00 79.88 409 GLY A C 1
ATOM 3099 O O . GLY A 1 409 ? 43.464 -10.037 -48.508 1.00 79.88 409 GLY A O 1
ATOM 3100 N N . ARG A 1 410 ? 41.605 -11.259 -48.844 1.00 80.69 410 ARG A N 1
ATOM 3101 C CA . ARG A 1 410 ? 41.863 -11.571 -50.255 1.00 80.69 410 ARG A CA 1
ATOM 3102 C C . ARG A 1 410 ? 40.750 -11.012 -51.125 1.00 80.69 410 ARG A C 1
ATOM 3104 O O . ARG A 1 410 ? 39.568 -11.158 -50.812 1.00 80.69 410 ARG A O 1
ATOM 3111 N N . ASP A 1 411 ? 41.141 -10.411 -52.241 1.00 80.56 411 ASP A N 1
ATOM 3112 C CA . ASP A 1 411 ? 40.208 -10.120 -53.323 1.00 80.56 411 ASP A CA 1
ATOM 3113 C C . ASP A 1 411 ? 39.711 -11.454 -53.880 1.00 80.56 411 ASP A C 1
ATOM 3115 O O . ASP A 1 411 ? 40.507 -12.294 -54.303 1.00 80.56 411 ASP A O 1
ATOM 3119 N N . VAL A 1 412 ? 38.399 -11.677 -53.815 1.00 74.81 412 VAL A N 1
ATOM 3120 C CA . VAL A 1 412 ? 37.783 -12.916 -54.299 1.00 74.81 412 VAL A CA 1
ATOM 3121 C C . VAL A 1 412 ? 37.653 -12.827 -55.808 1.00 74.81 412 VAL A C 1
ATOM 3123 O O . VAL A 1 412 ? 38.099 -13.721 -56.526 1.00 74.81 412 VAL A O 1
ATOM 3126 N N . ARG A 1 413 ? 37.045 -11.737 -56.301 1.00 74.75 413 ARG A N 1
ATOM 3127 C CA . ARG A 1 413 ? 36.800 -11.545 -57.733 1.00 74.75 413 ARG A CA 1
ATOM 3128 C C . ARG A 1 413 ? 36.340 -10.131 -58.071 1.00 74.75 413 ARG A C 1
ATOM 3130 O O . ARG A 1 413 ? 35.710 -9.470 -57.257 1.00 74.75 413 ARG A O 1
ATOM 3137 N N . LYS A 1 414 ? 36.559 -9.705 -59.316 1.00 76.88 414 LYS A N 1
ATOM 3138 C CA . LYS A 1 414 ? 35.931 -8.512 -59.898 1.00 76.88 414 LYS A CA 1
ATOM 3139 C C . LYS A 1 414 ? 34.591 -8.877 -60.537 1.00 76.88 414 LYS A C 1
ATOM 3141 O O . LYS A 1 414 ? 34.559 -9.675 -61.474 1.00 76.88 414 LYS A O 1
ATOM 3146 N N . VAL A 1 415 ? 33.500 -8.318 -60.028 1.00 70.44 415 VAL A N 1
ATOM 3147 C CA . VAL A 1 415 ? 32.145 -8.502 -60.556 1.00 70.44 415 VAL A CA 1
ATOM 3148 C C . VAL A 1 415 ? 31.711 -7.196 -61.215 1.00 70.44 415 VAL A C 1
ATOM 3150 O O . VAL A 1 415 ? 31.819 -6.121 -60.631 1.00 70.44 415 VAL A O 1
ATOM 3153 N N . ALA A 1 416 ? 31.249 -7.272 -62.462 1.00 66.06 416 ALA A N 1
ATOM 3154 C CA . ALA A 1 416 ? 30.743 -6.110 -63.183 1.00 66.06 416 ALA A CA 1
ATOM 3155 C C . ALA A 1 416 ? 29.346 -5.743 -62.656 1.00 66.06 416 ALA A C 1
ATOM 3157 O O . ALA A 1 416 ? 28.338 -6.268 -63.129 1.00 66.06 416 ALA A O 1
ATOM 3158 N N . PHE A 1 417 ? 29.299 -4.869 -61.653 1.00 66.75 417 PHE A N 1
ATOM 3159 C CA . PHE A 1 417 ? 28.064 -4.260 -61.163 1.00 66.75 417 PHE A CA 1
ATOM 3160 C C . PHE A 1 417 ? 27.750 -2.972 -61.921 1.00 66.75 417 PHE A C 1
ATOM 3162 O O . PHE A 1 417 ? 28.663 -2.294 -62.389 1.00 66.75 417 PHE A O 1
ATOM 3169 N N . ASP A 1 418 ? 26.466 -2.622 -62.005 1.00 64.81 418 ASP A N 1
ATOM 3170 C CA . ASP A 1 418 ? 26.048 -1.287 -62.428 1.00 64.81 418 ASP A CA 1
ATOM 3171 C C . ASP A 1 418 ? 26.421 -0.281 -61.319 1.00 64.81 418 ASP A C 1
ATOM 3173 O O . ASP A 1 418 ? 25.889 -0.364 -60.208 1.00 64.81 418 ASP A O 1
ATOM 3177 N N . PRO A 1 419 ? 27.363 0.646 -61.560 1.00 57.09 419 PRO A N 1
ATOM 3178 C CA . PRO A 1 419 ? 27.896 1.537 -60.539 1.00 57.09 419 PRO A CA 1
ATOM 3179 C C . PRO A 1 419 ? 26.964 2.715 -60.199 1.00 57.09 419 PRO A C 1
ATOM 3181 O O . PRO A 1 419 ? 27.441 3.696 -59.624 1.00 57.09 419 PRO A O 1
ATOM 3184 N N . GLN A 1 420 ? 25.670 2.691 -60.539 1.00 61.00 420 GLN A N 1
ATOM 3185 C CA . GLN A 1 420 ? 24.788 3.862 -60.396 1.00 61.00 420 GLN A CA 1
ATOM 3186 C C . GLN A 1 420 ? 23.631 3.767 -59.382 1.00 61.00 420 GLN A C 1
ATOM 3188 O O . GLN A 1 420 ? 22.727 4.595 -59.444 1.00 61.00 420 GLN A O 1
ATOM 3193 N N . GLY A 1 421 ? 23.667 2.896 -58.365 1.00 59.97 421 GLY A N 1
ATOM 3194 C CA . GLY A 1 421 ? 22.804 3.155 -57.199 1.00 59.97 421 GLY A CA 1
ATOM 3195 C C . GLY A 1 421 ? 22.957 2.248 -55.982 1.00 59.97 421 GLY A C 1
ATOM 3196 O O . GLY A 1 421 ? 23.767 1.320 -55.980 1.00 59.97 421 GLY A O 1
ATOM 3197 N N . ASP A 1 422 ? 22.184 2.584 -54.947 1.00 59.97 422 ASP A N 1
ATOM 3198 C CA . ASP A 1 422 ? 22.173 1.963 -53.619 1.00 59.97 422 ASP A CA 1
ATOM 3199 C C . ASP A 1 422 ? 21.588 0.550 -53.688 1.00 59.97 422 ASP A C 1
ATOM 3201 O O . ASP A 1 422 ? 20.380 0.331 -53.619 1.00 59.97 422 ASP A O 1
ATOM 3205 N N . ALA A 1 423 ? 22.466 -0.424 -53.906 1.00 62.53 423 ALA A N 1
ATOM 3206 C CA . ALA A 1 423 ? 22.098 -1.826 -53.984 1.00 62.53 423 ALA A CA 1
ATOM 3207 C C . ALA A 1 423 ? 22.186 -2.475 -52.596 1.00 62.53 423 ALA A C 1
ATOM 3209 O O . ALA A 1 423 ? 23.270 -2.545 -52.017 1.00 62.53 423 ALA A O 1
ATOM 3210 N N . ALA A 1 424 ? 21.076 -3.002 -52.077 1.00 68.69 424 ALA A N 1
ATOM 3211 C CA . ALA A 1 424 ? 21.103 -3.822 -50.870 1.00 68.69 424 ALA A CA 1
ATOM 3212 C C . ALA A 1 424 ? 21.680 -5.206 -51.204 1.00 68.69 424 ALA A C 1
ATOM 3214 O O . ALA A 1 424 ? 21.218 -5.858 -52.135 1.00 68.69 424 ALA A O 1
ATOM 3215 N N . ALA A 1 425 ? 22.653 -5.710 -50.442 1.00 68.50 425 ALA A N 1
ATOM 3216 C CA . ALA A 1 425 ? 23.083 -7.107 -50.583 1.00 68.50 425 ALA A CA 1
ATOM 3217 C C . ALA A 1 425 ? 23.195 -7.879 -49.276 1.00 68.50 425 ALA A C 1
ATOM 3219 O O . ALA A 1 425 ? 23.374 -7.307 -48.192 1.00 68.50 425 ALA A O 1
ATOM 3220 N N . THR A 1 426 ? 23.166 -9.201 -49.439 1.00 73.56 426 THR A N 1
ATOM 3221 C CA . THR A 1 426 ? 23.290 -10.217 -48.396 1.00 73.56 426 THR A CA 1
ATOM 3222 C C . THR A 1 426 ? 24.112 -11.405 -48.903 1.00 73.56 426 THR A C 1
ATOM 3224 O O . THR A 1 426 ? 24.089 -11.722 -50.093 1.00 73.56 426 THR A O 1
ATOM 3227 N N . LEU A 1 427 ? 24.866 -12.060 -48.019 1.00 69.44 427 LEU A N 1
ATOM 3228 C CA . LEU A 1 427 ? 25.691 -13.231 -48.348 1.00 69.44 427 LEU A CA 1
ATOM 3229 C C . LEU A 1 427 ? 24.995 -14.536 -47.951 1.00 69.44 427 LEU A C 1
ATOM 3231 O O . LEU A 1 427 ? 24.312 -14.615 -46.933 1.00 69.44 427 LEU A O 1
ATOM 3235 N N . TYR A 1 428 ? 25.224 -15.577 -48.744 1.00 69.81 428 TYR A N 1
ATOM 3236 C CA . TYR A 1 428 ? 24.741 -16.944 -48.557 1.00 69.81 428 TYR A CA 1
ATOM 3237 C C . TYR A 1 428 ? 25.470 -17.675 -47.409 1.00 69.81 428 TYR A C 1
ATOM 3239 O O . TYR A 1 428 ? 26.661 -17.452 -47.172 1.00 69.81 428 TYR A O 1
ATOM 3247 N N . ALA A 1 429 ? 24.777 -18.595 -46.722 1.00 52.53 429 ALA A N 1
ATOM 3248 C CA . ALA A 1 429 ? 25.346 -19.439 -45.661 1.00 52.53 429 ALA A CA 1
ATOM 3249 C C . ALA A 1 429 ? 26.543 -20.267 -46.169 1.00 52.53 429 ALA A C 1
ATOM 3251 O O . ALA A 1 429 ? 26.383 -21.115 -47.041 1.00 52.53 429 ALA A O 1
ATOM 3252 N N . GLY A 1 430 ? 27.738 -20.045 -45.617 1.00 58.53 430 GLY A N 1
ATOM 3253 C CA . GLY A 1 430 ? 28.973 -20.725 -46.036 1.00 58.53 430 GLY A CA 1
ATOM 3254 C C . GLY A 1 430 ? 29.828 -19.944 -47.041 1.00 58.53 430 GLY A C 1
ATOM 3255 O O . GLY A 1 430 ? 30.838 -20.470 -47.509 1.00 58.53 430 GLY A O 1
ATOM 3256 N N . GLY A 1 431 ? 29.448 -18.704 -47.380 1.00 62.66 431 GLY A N 1
ATOM 3257 C CA . GLY A 1 431 ? 30.268 -17.802 -48.199 1.00 62.66 431 GLY A CA 1
ATOM 3258 C C . GLY A 1 431 ? 30.379 -18.207 -49.672 1.00 62.66 431 GLY A C 1
ATOM 3259 O O . GLY A 1 431 ? 31.321 -17.804 -50.347 1.00 62.66 431 GLY A O 1
ATOM 3260 N N . GLN A 1 432 ? 29.447 -19.027 -50.173 1.00 76.44 432 GLN A N 1
ATOM 3261 C CA . GLN A 1 432 ? 29.481 -19.546 -51.546 1.00 76.44 432 GLN A CA 1
ATOM 3262 C C . GLN A 1 432 ? 28.665 -18.728 -52.544 1.00 76.44 432 GLN A C 1
ATOM 3264 O O . GLN A 1 432 ? 28.870 -18.894 -53.735 1.00 76.44 432 GLN A O 1
ATOM 3269 N N . ALA A 1 433 ? 27.766 -17.844 -52.106 1.00 80.50 433 ALA A N 1
ATOM 3270 C CA . ALA A 1 433 ? 27.040 -16.962 -53.014 1.00 80.50 433 ALA A CA 1
ATOM 3271 C C . ALA A 1 433 ? 26.740 -15.588 -52.390 1.00 80.50 433 ALA A C 1
ATOM 3273 O O . ALA A 1 433 ? 26.631 -15.450 -51.174 1.00 80.50 433 ALA A O 1
ATOM 3274 N N . LEU A 1 434 ? 26.599 -14.562 -53.223 1.00 85.00 434 LEU A N 1
ATOM 3275 C CA . LEU A 1 434 ? 26.246 -13.192 -52.859 1.00 85.00 434 LEU A CA 1
ATOM 3276 C C . LEU A 1 434 ? 24.961 -12.812 -53.599 1.00 85.00 434 LEU A C 1
ATOM 3278 O O . LEU A 1 434 ? 24.922 -12.875 -54.824 1.00 85.00 434 LEU A O 1
ATOM 3282 N N . ALA A 1 435 ? 23.921 -12.424 -52.864 1.00 86.69 435 ALA A N 1
ATOM 3283 C CA . ALA A 1 435 ? 22.672 -11.933 -53.430 1.00 86.69 435 ALA A CA 1
ATOM 3284 C C . ALA A 1 435 ? 22.640 -10.405 -53.347 1.00 86.69 435 ALA A C 1
ATOM 3286 O O . ALA A 1 435 ? 22.713 -9.843 -52.254 1.00 86.69 435 ALA A O 1
ATOM 3287 N N . VAL A 1 436 ? 22.522 -9.740 -54.491 1.00 84.56 436 VAL A N 1
ATOM 3288 C CA . VAL A 1 436 ? 22.509 -8.278 -54.607 1.00 84.56 436 VAL A CA 1
ATOM 3289 C C . VAL A 1 436 ? 21.190 -7.843 -55.221 1.00 84.56 436 VAL A C 1
ATOM 3291 O O . VAL A 1 436 ? 20.861 -8.277 -56.318 1.00 84.56 436 VAL A O 1
ATOM 3294 N N . LEU A 1 437 ? 20.449 -6.985 -54.534 1.00 84.75 437 LEU A N 1
ATOM 3295 C CA . LEU A 1 437 ? 19.261 -6.314 -55.040 1.00 84.75 437 LEU A CA 1
ATOM 3296 C C . LEU A 1 437 ? 19.670 -4.956 -55.607 1.00 84.75 437 LEU A C 1
ATOM 3298 O O . LEU A 1 437 ? 20.157 -4.095 -54.878 1.00 84.75 437 LEU A O 1
ATOM 3302 N N . SER A 1 438 ? 19.481 -4.761 -56.906 1.00 80.56 438 SER A N 1
ATOM 3303 C CA . SER A 1 438 ? 19.718 -3.474 -57.545 1.00 80.56 438 SER A CA 1
ATOM 3304 C C . SER A 1 438 ? 18.566 -2.496 -57.266 1.00 80.56 438 SER A C 1
ATOM 3306 O O . SER A 1 438 ? 17.426 -2.926 -57.069 1.00 80.56 438 SER A O 1
ATOM 3308 N N . PRO A 1 439 ? 18.810 -1.177 -57.363 1.00 72.31 439 PRO A N 1
ATOM 3309 C CA . PRO A 1 439 ? 17.751 -0.164 -57.318 1.00 72.31 439 PRO A CA 1
ATOM 3310 C C . PRO A 1 439 ? 16.663 -0.346 -58.386 1.00 72.31 439 PRO A C 1
ATOM 3312 O O . PRO A 1 439 ? 15.576 0.206 -58.269 1.00 72.31 439 PRO A O 1
ATOM 3315 N N . ALA A 1 440 ? 16.949 -1.102 -59.452 1.00 73.56 440 ALA A N 1
ATOM 3316 C CA . ALA A 1 440 ? 15.983 -1.434 -60.494 1.00 73.56 440 ALA A CA 1
ATOM 3317 C C . ALA A 1 440 ? 15.081 -2.633 -60.126 1.00 73.56 440 ALA A C 1
ATOM 3319 O O . ALA A 1 440 ? 14.317 -3.094 -60.974 1.00 73.56 440 ALA A O 1
ATOM 3320 N N . GLY A 1 441 ? 15.187 -3.167 -58.902 1.00 76.50 441 GLY A N 1
ATOM 3321 C CA . GLY A 1 441 ? 14.445 -4.351 -58.462 1.00 76.50 441 GLY A CA 1
ATOM 3322 C C . GLY A 1 441 ? 14.944 -5.656 -59.096 1.00 76.50 441 GLY A C 1
ATOM 3323 O O . GLY A 1 441 ? 14.207 -6.639 -59.158 1.00 76.50 441 GLY A O 1
ATOM 3324 N N . GLU A 1 442 ? 16.176 -5.676 -59.612 1.00 84.50 442 GLU A N 1
ATOM 3325 C CA . GLU A 1 442 ? 16.813 -6.890 -60.133 1.00 84.50 442 GLU A CA 1
ATOM 3326 C C . GLU A 1 442 ? 17.638 -7.540 -59.025 1.00 84.50 442 GLU A C 1
ATOM 3328 O O . GLU A 1 442 ? 18.481 -6.879 -58.419 1.00 84.50 442 GLU A O 1
ATOM 3333 N N . VAL A 1 443 ? 17.445 -8.835 -58.791 1.00 85.69 443 VAL A N 1
ATOM 3334 C CA . VAL A 1 443 ? 18.299 -9.601 -57.885 1.00 85.69 443 VAL A CA 1
ATOM 3335 C C . VAL A 1 443 ? 19.349 -10.362 -58.688 1.00 85.69 443 VAL A C 1
ATOM 3337 O O . VAL A 1 443 ? 19.045 -11.063 -59.655 1.00 85.69 443 VAL A O 1
ATOM 3340 N N . GLN A 1 444 ? 20.605 -10.226 -58.277 1.00 87.31 444 GLN A N 1
ATOM 3341 C CA . GLN A 1 444 ? 21.755 -10.919 -58.840 1.00 87.31 444 GLN A CA 1
ATOM 3342 C C . GLN A 1 444 ? 22.310 -11.887 -57.795 1.00 87.31 444 GLN A C 1
ATOM 3344 O O . GLN A 1 444 ? 22.768 -11.462 -56.738 1.00 87.31 444 GLN A O 1
ATOM 3349 N N . LEU A 1 445 ? 22.271 -13.185 -58.090 1.00 86.00 445 LEU A N 1
ATOM 3350 C CA . LEU A 1 445 ? 22.936 -14.235 -57.322 1.00 86.00 445 LEU A CA 1
ATOM 3351 C C . LEU A 1 445 ? 24.291 -14.537 -57.946 1.00 86.00 445 LEU A C 1
ATOM 3353 O O . LEU A 1 445 ? 24.365 -14.996 -59.083 1.00 86.00 445 LEU A O 1
ATOM 3357 N N . ILE A 1 446 ? 25.355 -14.286 -57.202 1.00 84.94 446 ILE A N 1
ATOM 3358 C CA . ILE A 1 446 ? 26.733 -14.464 -57.645 1.00 84.94 446 ILE A CA 1
ATOM 3359 C C . ILE A 1 446 ? 27.323 -15.618 -56.858 1.00 84.94 446 ILE A C 1
ATOM 3361 O O . ILE A 1 446 ? 27.535 -15.471 -55.662 1.00 84.94 446 ILE A O 1
ATOM 3365 N N . ASP A 1 447 ? 27.611 -16.736 -57.507 1.00 82.38 447 ASP A N 1
ATOM 3366 C CA . ASP A 1 447 ? 28.390 -17.813 -56.898 1.00 82.38 447 ASP A CA 1
ATOM 3367 C C . ASP A 1 447 ? 29.834 -17.319 -56.684 1.00 82.38 447 ASP A C 1
ATOM 3369 O O . ASP A 1 447 ? 30.497 -16.862 -57.610 1.00 82.38 447 ASP A O 1
ATOM 3373 N N . LEU A 1 448 ? 30.317 -17.327 -55.447 1.00 78.69 448 LEU A N 1
ATOM 3374 C CA . LEU A 1 448 ? 31.640 -16.833 -55.067 1.00 78.69 448 LEU A CA 1
ATOM 3375 C C . LEU A 1 448 ? 32.756 -17.854 -55.343 1.00 78.69 448 LEU A C 1
ATOM 3377 O O . LEU A 1 448 ? 33.925 -17.468 -55.347 1.00 78.69 448 LEU A O 1
ATOM 3381 N N . LEU A 1 449 ? 32.425 -19.126 -55.593 1.00 79.06 449 LEU A N 1
ATOM 3382 C CA . LEU A 1 449 ? 33.389 -20.166 -55.955 1.00 79.06 449 LEU A CA 1
ATOM 3383 C C . LEU A 1 449 ? 33.715 -20.132 -57.450 1.00 79.06 449 LEU A C 1
ATOM 3385 O O . LEU A 1 449 ? 34.891 -20.135 -57.816 1.00 79.06 449 LEU A O 1
ATOM 3389 N N . ASP A 1 450 ? 32.699 -20.087 -58.316 1.00 81.06 450 ASP A N 1
ATOM 3390 C CA . ASP A 1 450 ? 32.887 -20.134 -59.775 1.00 81.06 450 ASP A CA 1
ATOM 3391 C C . ASP A 1 450 ? 32.635 -18.786 -60.487 1.00 81.06 450 ASP A C 1
ATOM 3393 O O . ASP A 1 450 ? 33.025 -18.602 -61.649 1.00 81.06 450 ASP A O 1
ATOM 3397 N N . GLY A 1 451 ? 32.081 -17.796 -59.774 1.00 74.12 451 GLY A N 1
ATOM 3398 C CA . GLY A 1 451 ? 31.735 -16.451 -60.255 1.00 74.12 451 GLY A CA 1
ATOM 3399 C C . GLY A 1 451 ? 30.573 -16.390 -61.230 1.00 74.12 451 GLY A C 1
ATOM 3400 O O . GLY A 1 451 ? 30.447 -15.391 -61.946 1.00 74.12 451 GLY A O 1
ATOM 3401 N N . LYS A 1 452 ? 29.754 -17.437 -61.313 1.00 82.56 452 LYS A N 1
ATOM 3402 C CA . LYS A 1 452 ? 28.546 -17.440 -62.125 1.00 82.56 452 LYS A CA 1
ATOM 3403 C C . LYS A 1 452 ? 27.537 -16.459 -61.539 1.00 82.56 452 LYS A C 1
ATOM 3405 O O . LYS A 1 452 ? 27.164 -16.547 -60.373 1.00 82.56 452 LYS A O 1
ATOM 3410 N N . VAL A 1 453 ? 27.071 -15.534 -62.375 1.00 83.38 453 VAL A N 1
ATOM 3411 C CA . VAL A 1 453 ? 26.033 -14.563 -62.014 1.00 83.38 453 VAL A CA 1
ATOM 3412 C C . VAL A 1 453 ? 24.711 -15.006 -62.622 1.00 83.38 453 VAL A C 1
ATOM 3414 O O . VAL A 1 453 ? 24.585 -15.102 -63.842 1.00 83.38 453 VAL A O 1
ATOM 3417 N N . SER A 1 454 ? 23.722 -15.259 -61.774 1.00 84.62 454 SER A N 1
ATOM 3418 C CA . SER A 1 454 ? 22.336 -15.501 -62.165 1.00 84.62 454 SER A CA 1
ATOM 3419 C C . SER A 1 454 ? 21.530 -14.247 -61.857 1.00 84.62 454 SER A C 1
ATOM 3421 O O . SER A 1 454 ? 21.520 -13.789 -60.719 1.00 84.62 454 SER A O 1
ATOM 3423 N N . LYS A 1 455 ? 20.880 -13.672 -62.868 1.00 86.56 455 LYS A N 1
ATOM 3424 C CA . LYS A 1 455 ? 20.071 -12.460 -62.717 1.00 86.56 455 LYS A CA 1
ATOM 3425 C C . LYS A 1 455 ? 18.600 -12.787 -62.888 1.00 86.56 455 LYS A C 1
ATOM 3427 O O . LYS A 1 455 ? 18.245 -13.530 -63.802 1.00 86.56 455 LYS A O 1
ATOM 3432 N N . PHE A 1 456 ? 17.759 -12.223 -62.037 1.00 84.88 456 PHE A N 1
ATOM 3433 C CA . PHE A 1 456 ? 16.315 -12.355 -62.153 1.00 84.88 456 PHE A CA 1
ATOM 3434 C C . PHE A 1 456 ? 15.626 -11.064 -61.722 1.00 84.88 456 PHE A C 1
ATOM 3436 O O . PHE A 1 456 ? 16.037 -10.384 -60.780 1.00 84.88 456 PHE A O 1
ATOM 3443 N N . LYS A 1 457 ? 14.571 -10.718 -62.459 1.00 82.50 457 LYS A N 1
ATOM 3444 C CA . LYS A 1 457 ? 13.714 -9.577 -62.161 1.00 82.50 457 LYS A CA 1
ATOM 3445 C C . LYS A 1 457 ? 12.689 -10.003 -61.115 1.00 82.50 457 LYS A C 1
ATOM 3447 O O . LYS A 1 457 ? 12.073 -11.057 -61.264 1.00 82.50 457 LYS A O 1
ATOM 3452 N N . VAL A 1 458 ? 12.519 -9.207 -60.064 1.00 79.19 458 VAL A N 1
ATOM 3453 C CA . VAL A 1 458 ? 11.530 -9.506 -59.025 1.00 79.19 458 VAL A CA 1
ATOM 3454 C C . VAL A 1 458 ? 10.159 -9.024 -59.489 1.00 79.19 458 VAL A C 1
ATOM 3456 O O . VAL A 1 458 ? 9.774 -7.875 -59.273 1.00 79.19 458 VAL A O 1
ATOM 3459 N N . ASP A 1 459 ? 9.424 -9.906 -60.160 1.00 70.56 459 ASP A N 1
ATOM 3460 C CA . ASP A 1 459 ? 8.025 -9.665 -60.504 1.00 70.56 459 ASP A CA 1
ATOM 3461 C C . ASP A 1 459 ? 7.196 -9.637 -59.207 1.00 70.56 459 ASP A C 1
ATOM 3463 O O . ASP A 1 459 ? 7.171 -10.615 -58.464 1.00 70.56 459 ASP A O 1
ATOM 3467 N N . GLY A 1 460 ? 6.540 -8.511 -58.904 1.00 67.88 460 GLY A N 1
ATOM 3468 C CA . GLY A 1 460 ? 5.698 -8.374 -57.704 1.00 67.88 460 GLY A CA 1
ATOM 3469 C C . GLY A 1 460 ? 5.907 -7.092 -56.899 1.00 67.88 460 GLY A C 1
ATOM 3470 O O . GLY A 1 460 ? 4.968 -6.655 -56.240 1.00 67.88 460 GLY A O 1
ATOM 3471 N N . LEU A 1 461 ? 7.055 -6.420 -57.045 1.00 67.56 461 LEU A N 1
ATOM 3472 C CA . LEU A 1 461 ? 7.368 -5.138 -56.381 1.00 67.56 461 LEU A CA 1
ATOM 3473 C C . LEU A 1 461 ? 6.625 -3.916 -56.973 1.00 67.56 461 LEU A C 1
ATOM 3475 O O . LEU A 1 461 ? 7.006 -2.777 -56.740 1.00 67.56 461 LEU A O 1
ATOM 3479 N N . GLY A 1 462 ? 5.554 -4.155 -57.739 1.00 60.22 462 GLY A N 1
ATOM 3480 C CA . GLY A 1 462 ? 4.851 -3.146 -58.530 1.00 60.22 462 GLY A CA 1
ATOM 3481 C C . GLY A 1 462 ? 5.553 -2.866 -59.864 1.00 60.22 462 GLY A C 1
ATOM 3482 O O . GLY A 1 462 ? 6.761 -2.696 -59.933 1.00 60.22 462 GLY A O 1
ATOM 3483 N N . ASN A 1 463 ? 4.790 -2.818 -60.961 1.00 54.34 463 ASN A N 1
ATOM 3484 C CA . ASN A 1 463 ? 5.302 -2.368 -62.267 1.00 54.34 463 ASN A CA 1
ATOM 3485 C C . ASN A 1 463 ? 5.430 -0.835 -62.355 1.00 54.34 463 ASN A C 1
ATOM 3487 O O . ASN A 1 463 ? 5.869 -0.324 -63.383 1.00 54.34 463 ASN A O 1
ATOM 3491 N N . GLY A 1 464 ? 5.008 -0.107 -61.316 1.00 55.12 464 GLY A N 1
ATOM 3492 C CA . GLY A 1 464 ? 5.332 1.306 -61.183 1.00 55.12 464 GLY A CA 1
ATOM 3493 C C . GLY A 1 464 ? 6.817 1.406 -60.886 1.00 55.12 464 GLY A C 1
ATOM 3494 O O . GLY A 1 464 ? 7.295 0.708 -59.996 1.00 55.12 464 GLY A O 1
ATOM 3495 N N . GLU A 1 465 ? 7.547 2.209 -61.658 1.00 54.19 465 GLU A N 1
ATOM 3496 C CA . GLU A 1 465 ? 8.916 2.578 -61.310 1.00 54.19 465 GLU A CA 1
ATOM 3497 C C . GLU A 1 465 ? 8.941 2.913 -59.819 1.00 54.19 465 GLU A C 1
ATOM 3499 O O . GLU A 1 465 ? 8.217 3.811 -59.389 1.00 54.19 465 GLU A O 1
ATOM 3504 N N . ILE A 1 466 ? 9.711 2.148 -59.035 1.00 56.75 466 ILE A N 1
ATOM 3505 C CA . ILE A 1 466 ? 10.083 2.540 -57.677 1.00 56.75 466 ILE A CA 1
ATOM 3506 C C . ILE A 1 466 ? 10.534 3.988 -57.815 1.00 56.75 466 ILE A C 1
ATOM 3508 O O . ILE A 1 466 ? 11.519 4.244 -58.514 1.00 56.75 466 ILE A O 1
ATOM 3512 N N . ASP A 1 467 ? 9.749 4.922 -57.276 1.00 60.62 467 ASP A N 1
ATOM 3513 C CA . ASP A 1 467 ? 9.986 6.343 -57.473 1.00 60.62 467 ASP A CA 1
ATOM 3514 C C . ASP A 1 467 ? 11.353 6.655 -56.872 1.00 60.62 467 ASP A C 1
ATOM 3516 O O . ASP A 1 467 ? 11.506 6.764 -55.656 1.00 60.62 467 ASP A O 1
ATOM 3520 N N . ARG A 1 468 ? 12.370 6.750 -57.738 1.00 57.31 468 ARG A N 1
ATOM 3521 C CA . ARG A 1 468 ? 13.772 6.938 -57.346 1.00 57.31 468 ARG A CA 1
ATOM 3522 C C . ARG A 1 468 ? 13.983 8.248 -56.586 1.00 57.31 468 ARG A C 1
ATOM 3524 O O . ARG A 1 468 ? 15.059 8.445 -56.032 1.00 57.31 468 ARG A O 1
ATOM 3531 N N . SER A 1 469 ? 12.995 9.149 -56.594 1.00 58.12 469 SER A N 1
ATOM 3532 C CA . SER A 1 469 ? 13.028 10.385 -55.817 1.00 58.12 469 SER A CA 1
ATOM 3533 C C . SER A 1 469 ? 12.687 10.184 -54.335 1.00 58.12 469 SER A C 1
ATOM 3535 O O . SER A 1 469 ? 13.030 11.041 -53.521 1.00 58.12 469 SER A O 1
ATOM 3537 N N . LYS A 1 470 ? 12.070 9.055 -53.963 1.00 60.78 470 LYS A N 1
ATOM 3538 C CA . LYS A 1 470 ? 11.741 8.712 -52.575 1.00 60.78 470 LYS A CA 1
ATOM 3539 C C . LYS A 1 470 ? 12.796 7.768 -52.005 1.00 60.78 470 LYS A C 1
ATOM 3541 O O . LYS A 1 470 ? 13.278 6.869 -52.689 1.00 60.78 470 LYS A O 1
ATOM 3546 N N . SER A 1 471 ? 13.188 7.980 -50.749 1.00 53.81 471 SER A N 1
ATOM 3547 C CA . SER A 1 471 ? 14.202 7.157 -50.083 1.00 53.81 471 SER A CA 1
ATOM 3548 C C . SER A 1 471 ? 13.646 5.764 -49.780 1.00 53.81 471 SER A C 1
ATOM 3550 O O . SER A 1 471 ? 13.122 5.512 -48.696 1.00 53.81 471 SER A O 1
ATOM 3552 N N . VAL A 1 472 ? 13.742 4.859 -50.746 1.00 62.81 472 VAL A N 1
ATOM 3553 C CA . VAL A 1 472 ? 13.268 3.486 -50.596 1.00 62.81 472 VAL A CA 1
ATOM 3554 C C . VAL A 1 472 ? 14.316 2.673 -49.848 1.00 62.81 472 VAL A C 1
ATOM 3556 O O . VAL A 1 472 ? 15.403 2.402 -50.361 1.00 62.81 472 VAL A O 1
ATOM 3559 N N . ARG A 1 473 ? 13.996 2.267 -48.615 1.00 74.00 473 ARG A N 1
ATOM 3560 C CA . ARG A 1 473 ? 14.819 1.296 -47.889 1.00 74.00 473 ARG A CA 1
ATOM 3561 C C . ARG A 1 473 ? 14.487 -0.086 -48.423 1.00 74.00 473 ARG A C 1
ATOM 3563 O O . ARG A 1 473 ? 13.371 -0.573 -48.262 1.00 74.00 473 ARG A O 1
ATOM 3570 N N . SER A 1 474 ? 15.462 -0.717 -49.063 1.00 82.06 474 SER A N 1
ATOM 3571 C CA . SER A 1 474 ? 15.346 -2.102 -49.497 1.00 82.06 474 SER A CA 1
ATOM 3572 C C . SER A 1 474 ? 16.241 -2.999 -48.651 1.00 82.06 474 SER A C 1
ATOM 3574 O O . SER A 1 474 ? 17.340 -2.615 -48.247 1.00 82.06 474 SER A O 1
ATOM 3576 N N . SER A 1 475 ? 15.756 -4.196 -48.341 1.00 85.38 475 SER A N 1
ATOM 3577 C CA . SER A 1 475 ? 16.538 -5.225 -47.671 1.00 85.38 475 SER A CA 1
ATOM 3578 C C . SER A 1 475 ? 16.379 -6.547 -48.408 1.00 85.38 475 SER A C 1
ATOM 3580 O O . SER A 1 475 ? 15.336 -6.839 -48.993 1.00 85.38 475 SER A O 1
ATOM 3582 N N . ILE A 1 476 ? 17.439 -7.345 -48.402 1.00 87.62 476 ILE A N 1
ATOM 3583 C CA . ILE A 1 476 ? 17.424 -8.697 -48.940 1.00 87.62 476 ILE A CA 1
ATOM 3584 C C . ILE A 1 476 ? 17.993 -9.630 -47.878 1.00 87.62 476 ILE A C 1
ATOM 3586 O O . ILE A 1 476 ? 19.066 -9.386 -47.325 1.00 87.62 476 ILE A O 1
ATOM 3590 N N . THR A 1 477 ? 17.258 -10.688 -47.562 1.00 88.38 477 THR A N 1
ATOM 3591 C CA . THR A 1 477 ? 17.629 -11.670 -46.544 1.00 88.38 477 THR A CA 1
ATOM 3592 C C . THR A 1 477 ? 17.544 -13.060 -47.139 1.00 88.38 477 THR A C 1
ATOM 3594 O O . THR A 1 477 ? 16.506 -13.469 -47.647 1.00 88.38 477 THR A O 1
ATOM 3597 N N . PHE A 1 478 ? 18.641 -13.807 -47.090 1.00 86.81 478 PHE A N 1
ATOM 3598 C CA . PHE A 1 478 ? 18.664 -15.174 -47.589 1.00 86.81 478 PHE A CA 1
ATOM 3599 C C . PHE A 1 478 ? 18.197 -16.174 -46.517 1.00 86.81 478 PHE A C 1
ATOM 3601 O O . PHE A 1 478 ? 18.563 -16.044 -45.346 1.00 86.81 478 PHE A O 1
ATOM 3608 N N . LEU A 1 479 ? 17.404 -17.164 -46.935 1.00 87.62 479 LEU A N 1
ATOM 3609 C CA . LEU A 1 479 ? 16.886 -18.291 -46.159 1.00 87.62 479 LEU A CA 1
ATOM 3610 C C . LEU A 1 479 ? 17.528 -19.592 -46.679 1.00 87.62 479 LEU A C 1
ATOM 3612 O O . LEU A 1 479 ? 17.089 -20.146 -47.694 1.00 87.62 479 LEU A O 1
ATOM 3616 N N . PRO A 1 480 ? 18.583 -20.101 -46.024 1.00 82.06 480 PRO A N 1
ATOM 3617 C CA . PRO A 1 480 ? 19.394 -21.195 -46.536 1.00 82.06 480 PRO A CA 1
ATOM 3618 C C . PRO A 1 480 ? 18.646 -22.522 -46.501 1.00 82.06 480 PRO A C 1
ATOM 3620 O O . PRO A 1 480 ? 18.705 -23.266 -47.477 1.00 82.06 480 PRO A O 1
ATOM 3623 N N . ALA A 1 481 ? 17.875 -22.774 -45.438 1.00 81.62 481 ALA A N 1
ATOM 3624 C CA . ALA A 1 481 ? 17.110 -24.004 -45.259 1.00 81.62 481 ALA A CA 1
ATOM 3625 C C . ALA A 1 481 ? 16.131 -24.260 -46.416 1.00 81.62 481 ALA A C 1
ATOM 3627 O O . ALA A 1 481 ? 15.881 -25.406 -46.780 1.00 81.62 481 ALA A O 1
ATOM 3628 N N . ALA A 1 482 ? 15.616 -23.192 -47.031 1.00 83.81 482 ALA A N 1
ATOM 3629 C CA . ALA A 1 482 ? 14.683 -23.278 -48.147 1.00 83.81 482 ALA A CA 1
ATOM 3630 C C . ALA A 1 482 ? 15.314 -22.929 -49.507 1.00 83.81 482 ALA A C 1
ATOM 3632 O O . ALA A 1 482 ? 14.685 -23.107 -50.551 1.00 83.81 482 ALA A O 1
ATOM 3633 N N . THR A 1 483 ? 16.558 -22.438 -49.521 1.00 89.50 483 THR A N 1
ATOM 3634 C CA . THR A 1 483 ? 17.173 -21.819 -50.705 1.00 89.50 483 THR A CA 1
ATOM 3635 C C . THR A 1 483 ? 16.261 -20.726 -51.276 1.00 89.50 483 THR A C 1
ATOM 3637 O O . THR A 1 483 ? 15.858 -20.767 -52.441 1.00 89.50 483 THR A O 1
ATOM 3640 N N . ALA A 1 484 ? 15.876 -19.786 -50.412 1.00 91.94 484 ALA A N 1
ATOM 3641 C CA . ALA A 1 484 ? 14.948 -18.705 -50.724 1.00 91.94 484 ALA A CA 1
ATOM 3642 C C . ALA A 1 484 ? 15.533 -17.337 -50.365 1.00 91.94 484 ALA A C 1
ATOM 3644 O O . ALA A 1 484 ? 16.411 -17.226 -49.516 1.00 91.94 484 ALA A O 1
ATOM 3645 N N . LEU A 1 485 ? 15.043 -16.285 -51.009 1.00 91.44 485 LEU A N 1
ATOM 3646 C CA . LEU A 1 485 ? 15.385 -14.896 -50.716 1.00 91.44 485 LEU A CA 1
ATOM 3647 C C . LEU A 1 485 ? 14.122 -14.165 -50.283 1.00 91.44 485 LEU A C 1
ATOM 3649 O O . LEU A 1 485 ? 13.136 -14.194 -51.007 1.00 91.44 485 LEU A O 1
ATOM 3653 N N . ILE A 1 486 ? 14.165 -13.487 -49.144 1.00 92.19 486 ILE A N 1
ATOM 3654 C CA . ILE A 1 486 ? 13.170 -12.489 -48.762 1.00 92.19 486 ILE A CA 1
ATOM 3655 C C . ILE A 1 486 ? 13.686 -11.139 -49.244 1.00 92.19 486 ILE A C 1
ATOM 3657 O O . ILE A 1 486 ? 14.753 -10.698 -48.820 1.00 92.19 486 ILE A O 1
ATOM 3661 N N . VAL A 1 487 ? 12.938 -10.486 -50.119 1.00 90.69 487 VAL A N 1
ATOM 3662 C CA . VAL A 1 487 ? 13.158 -9.099 -50.521 1.00 90.69 487 VAL A CA 1
ATOM 3663 C C . VAL A 1 487 ? 12.093 -8.256 -49.844 1.00 90.69 487 VAL A C 1
ATOM 3665 O O . VAL A 1 487 ? 10.907 -8.529 -50.012 1.00 90.69 487 VAL A O 1
ATOM 3668 N N . SER A 1 488 ? 12.509 -7.248 -49.083 1.00 89.56 488 SER A N 1
ATOM 3669 C CA . SER A 1 488 ? 11.600 -6.272 -48.494 1.00 89.56 488 SER A CA 1
ATOM 3670 C C . SER A 1 488 ? 11.871 -4.886 -49.061 1.00 89.56 488 SER A C 1
ATOM 3672 O O . SER A 1 488 ? 13.026 -4.459 -49.135 1.00 89.56 488 SER A O 1
ATOM 3674 N N . VAL A 1 489 ? 10.821 -4.172 -49.442 1.00 85.56 489 VAL A N 1
ATOM 3675 C CA . VAL A 1 489 ? 10.906 -2.811 -49.978 1.00 85.56 489 VAL A CA 1
ATOM 3676 C C . VAL A 1 489 ? 9.962 -1.935 -49.177 1.00 85.56 489 VAL A C 1
ATOM 3678 O O . VAL A 1 489 ? 8.770 -2.214 -49.127 1.00 85.56 489 VAL A O 1
ATOM 3681 N N . GLN A 1 490 ? 10.507 -0.911 -48.527 1.00 82.69 490 GLN A N 1
ATOM 3682 C CA . GLN A 1 490 ? 9.727 0.053 -47.765 1.00 82.69 490 GLN A CA 1
ATOM 3683 C C . GLN A 1 490 ? 9.466 1.298 -48.624 1.00 82.69 490 GLN A C 1
ATOM 3685 O O . GLN A 1 490 ? 10.409 2.038 -48.922 1.00 82.69 490 GLN A O 1
ATOM 3690 N N . ASP A 1 491 ? 8.213 1.511 -49.029 1.00 79.31 491 ASP A N 1
ATOM 3691 C CA . ASP A 1 491 ? 7.714 2.797 -49.541 1.00 79.31 491 ASP A CA 1
ATOM 3692 C C . ASP A 1 491 ? 7.001 3.562 -48.409 1.00 79.31 491 ASP A C 1
ATOM 3694 O O . ASP A 1 491 ? 6.938 3.032 -47.306 1.00 79.31 491 ASP A O 1
ATOM 3698 N N . ASP A 1 492 ? 6.569 4.813 -48.637 1.00 67.94 492 ASP A N 1
ATOM 3699 C CA . ASP A 1 492 ? 5.925 5.756 -47.692 1.00 67.94 492 ASP A CA 1
ATOM 3700 C C . ASP A 1 492 ? 5.027 5.097 -46.607 1.00 67.94 492 ASP A C 1
ATOM 3702 O O . ASP A 1 492 ? 3.806 5.199 -46.663 1.00 67.94 492 ASP A O 1
ATOM 3706 N N . TYR A 1 493 ? 5.627 4.466 -45.592 1.00 68.62 493 TYR A N 1
ATOM 3707 C CA . TYR A 1 493 ? 5.010 3.690 -44.502 1.00 68.62 493 TYR A CA 1
ATOM 3708 C C . TYR A 1 493 ? 4.563 2.234 -44.783 1.00 68.62 493 TYR A C 1
ATOM 3710 O O . TYR A 1 493 ? 4.035 1.613 -43.862 1.00 68.62 493 TYR A O 1
ATOM 3718 N N . GLN A 1 494 ? 4.789 1.637 -45.964 1.00 75.44 494 GLN A N 1
ATOM 3719 C CA . GLN A 1 494 ? 4.439 0.223 -46.214 1.00 75.44 494 GLN A CA 1
ATOM 3720 C C . GLN A 1 494 ? 5.665 -0.632 -46.534 1.00 75.44 494 GLN A C 1
ATOM 3722 O O . GLN A 1 494 ? 6.481 -0.302 -47.391 1.00 75.44 494 GLN A O 1
ATOM 3727 N N . LEU A 1 495 ? 5.794 -1.764 -45.841 1.00 83.56 495 LEU A N 1
ATOM 3728 C CA . LEU A 1 495 ? 6.805 -2.775 -46.127 1.00 83.56 495 LEU A CA 1
ATOM 3729 C C . LEU A 1 495 ? 6.217 -3.875 -47.019 1.00 83.56 495 LEU A C 1
ATOM 3731 O O . LEU A 1 495 ? 5.500 -4.750 -46.541 1.00 83.56 495 LEU A O 1
ATOM 3735 N N . HIS A 1 496 ? 6.583 -3.870 -48.298 1.00 86.62 496 HIS A N 1
ATOM 3736 C CA . HIS A 1 496 ? 6.247 -4.940 -49.242 1.00 86.62 496 HIS A CA 1
ATOM 3737 C C . HIS A 1 496 ? 7.252 -6.076 -49.114 1.00 86.62 496 HIS A C 1
ATOM 3739 O O . HIS A 1 496 ? 8.460 -5.821 -49.097 1.00 86.62 496 HIS A O 1
ATOM 3745 N N . VAL A 1 497 ? 6.783 -7.325 -49.065 1.00 91.69 497 VAL A N 1
ATOM 3746 C CA . VAL A 1 497 ? 7.654 -8.497 -48.883 1.00 91.69 497 VAL A CA 1
ATOM 3747 C C . VAL A 1 497 ? 7.435 -9.512 -49.999 1.00 91.69 497 VAL A C 1
ATOM 3749 O O . VAL A 1 497 ? 6.317 -9.946 -50.267 1.00 91.69 497 VAL A O 1
ATOM 3752 N N . VAL A 1 498 ? 8.524 -9.919 -50.651 1.00 92.62 498 VAL A N 1
ATOM 3753 C CA . VAL A 1 498 ? 8.537 -10.928 -51.717 1.00 92.62 498 VAL A CA 1
ATOM 3754 C C . VAL A 1 498 ? 9.478 -12.058 -51.328 1.00 92.62 498 VAL A C 1
ATOM 3756 O O . VAL A 1 498 ? 10.639 -11.817 -51.005 1.00 92.62 498 VAL A O 1
ATOM 3759 N N . VAL A 1 499 ? 9.008 -13.302 -51.407 1.00 94.12 499 VAL A N 1
ATOM 3760 C CA . VAL A 1 499 ? 9.853 -14.491 -51.250 1.00 94.12 499 VAL A CA 1
ATOM 3761 C C . VAL A 1 499 ? 10.141 -15.083 -52.624 1.00 94.12 499 VAL A C 1
ATOM 3763 O O . VAL A 1 499 ? 9.227 -15.450 -53.363 1.00 94.12 499 VAL A O 1
ATOM 3766 N N . ILE A 1 500 ? 11.422 -15.191 -52.961 1.00 92.81 500 ILE A N 1
ATOM 3767 C CA . ILE A 1 500 ? 11.926 -15.666 -54.248 1.00 92.81 500 ILE A CA 1
ATOM 3768 C C . ILE A 1 500 ? 12.606 -17.016 -54.051 1.00 92.81 500 ILE A C 1
ATOM 3770 O O . ILE A 1 500 ? 13.423 -17.186 -53.145 1.00 92.81 500 ILE A O 1
ATOM 3774 N N . ASP A 1 501 ? 12.322 -17.967 -54.933 1.00 92.56 501 ASP A N 1
ATOM 3775 C CA . ASP A 1 501 ? 13.090 -19.201 -55.024 1.00 92.56 501 ASP A CA 1
ATOM 3776 C C . ASP A 1 501 ? 14.456 -18.904 -55.651 1.00 92.56 501 ASP A C 1
ATOM 3778 O O . ASP A 1 501 ? 14.554 -18.612 -56.842 1.00 92.56 501 ASP A O 1
ATOM 3782 N N . ALA A 1 502 ? 15.527 -19.006 -54.862 1.00 88.75 502 ALA A N 1
ATOM 3783 C CA . ALA A 1 502 ? 16.872 -18.665 -55.316 1.00 88.75 502 ALA A CA 1
ATOM 3784 C C . ALA A 1 502 ? 17.418 -19.626 -56.391 1.00 88.75 502 ALA A C 1
ATOM 3786 O O . ALA A 1 502 ? 18.370 -19.283 -57.085 1.00 88.75 502 ALA A O 1
ATOM 3787 N N . THR A 1 503 ? 16.820 -20.810 -56.571 1.00 88.62 503 THR A N 1
ATOM 3788 C CA . THR A 1 503 ? 17.213 -21.758 -57.629 1.00 88.62 503 THR A CA 1
ATOM 3789 C C . THR A 1 503 ? 16.590 -21.419 -58.980 1.00 88.62 503 THR A C 1
ATOM 3791 O O . THR A 1 503 ? 17.206 -21.661 -60.017 1.00 88.62 503 THR A O 1
ATOM 3794 N N . THR A 1 504 ? 15.381 -20.849 -58.982 1.00 89.56 504 THR A N 1
ATOM 3795 C CA . THR A 1 504 ? 14.637 -20.541 -60.216 1.00 89.56 504 THR A CA 1
ATOM 3796 C C . THR A 1 504 ? 14.582 -19.049 -60.535 1.00 89.56 504 THR A C 1
ATOM 3798 O O . THR A 1 504 ? 14.254 -18.684 -61.662 1.00 89.56 504 THR A O 1
ATOM 3801 N N . GLY A 1 505 ? 14.869 -18.190 -59.554 1.00 86.75 505 GLY A N 1
ATOM 3802 C CA . GLY A 1 505 ? 14.712 -16.740 -59.633 1.00 86.75 505 GLY A CA 1
ATOM 3803 C C . GLY A 1 505 ? 13.256 -16.260 -59.619 1.00 86.75 505 GLY A C 1
ATOM 3804 O O . GLY A 1 505 ? 13.015 -15.070 -59.795 1.00 86.75 505 GLY A O 1
ATOM 3805 N N . LYS A 1 506 ? 12.273 -17.154 -59.437 1.00 90.44 506 LYS A N 1
ATOM 3806 C CA . LYS A 1 506 ? 10.844 -16.808 -59.475 1.00 90.44 506 LYS A CA 1
ATOM 3807 C C . LYS A 1 506 ? 10.332 -16.382 -58.103 1.00 90.44 506 LYS A C 1
ATOM 3809 O O . LYS A 1 506 ? 10.638 -17.031 -57.103 1.00 90.44 506 LYS A O 1
ATOM 3814 N N . ALA A 1 507 ? 9.507 -15.336 -58.066 1.00 91.31 507 ALA A N 1
ATOM 3815 C CA . ALA A 1 507 ? 8.717 -14.997 -56.887 1.00 91.31 507 ALA A CA 1
ATOM 3816 C C . ALA A 1 507 ? 7.698 -16.115 -56.618 1.00 91.31 507 ALA A C 1
ATOM 3818 O O . ALA A 1 507 ? 6.915 -16.484 -57.492 1.00 91.31 507 ALA A O 1
ATOM 3819 N N . VAL A 1 508 ? 7.748 -16.682 -55.418 1.00 93.81 508 VAL A N 1
ATOM 3820 C CA . VAL A 1 508 ? 6.879 -17.783 -54.976 1.00 93.81 508 VAL A CA 1
ATOM 3821 C C . VAL A 1 508 ? 5.767 -17.273 -54.070 1.00 93.81 508 VAL A C 1
ATOM 3823 O O . VAL A 1 508 ? 4.692 -17.864 -54.013 1.00 93.81 508 VAL A O 1
ATOM 3826 N N . TRP A 1 509 ? 6.014 -16.161 -53.382 1.00 95.00 509 TRP A N 1
ATOM 3827 C CA . TRP A 1 509 ? 5.050 -15.526 -52.498 1.00 95.00 509 TRP A CA 1
ATOM 3828 C C . TRP A 1 509 ? 5.279 -14.016 -52.474 1.00 95.00 509 TRP A C 1
ATOM 3830 O O . TRP A 1 509 ? 6.411 -13.542 -52.596 1.00 95.00 509 TRP A O 1
ATOM 3840 N N . THR A 1 510 ? 4.202 -13.249 -52.364 1.00 91.88 510 THR A N 1
ATOM 3841 C CA . THR A 1 510 ? 4.234 -11.788 -52.283 1.00 91.88 510 THR A CA 1
ATOM 3842 C C . THR A 1 510 ? 3.116 -11.338 -51.373 1.00 91.88 510 THR A C 1
ATOM 3844 O O . THR A 1 510 ? 1.975 -11.764 -51.556 1.00 91.88 510 THR A O 1
ATOM 3847 N N . ASP A 1 511 ? 3.450 -10.444 -50.457 1.00 88.75 511 ASP A N 1
ATOM 3848 C CA . ASP A 1 511 ? 2.499 -9.799 -49.573 1.00 88.75 511 ASP A CA 1
ATOM 3849 C C . ASP A 1 511 ? 2.563 -8.289 -49.755 1.00 88.75 511 ASP A C 1
ATOM 3851 O O . ASP A 1 511 ? 3.641 -7.699 -49.872 1.00 88.75 511 ASP A O 1
ATOM 3855 N N . LYS A 1 512 ? 1.372 -7.706 -49.860 1.00 79.94 512 LYS A N 1
ATOM 3856 C CA . LYS A 1 512 ? 1.135 -6.287 -50.129 1.00 79.94 512 LYS A CA 1
ATOM 3857 C C . LYS A 1 512 ? 0.448 -5.596 -48.955 1.00 79.94 512 LYS A C 1
ATOM 3859 O O . LYS A 1 512 ? 0.022 -4.453 -49.101 1.00 79.94 512 LYS A O 1
ATOM 3864 N N . GLU A 1 513 ? 0.244 -6.292 -47.839 1.00 80.69 513 GLU A N 1
ATOM 3865 C CA . GLU A 1 513 ? -0.245 -5.651 -46.627 1.00 80.69 513 GLU A CA 1
ATOM 3866 C C . GLU A 1 513 ? 0.803 -4.673 -46.071 1.00 80.69 513 GLU A C 1
ATOM 3868 O O . GLU A 1 513 ? 2.012 -4.848 -46.228 1.00 80.69 513 GLU A O 1
ATOM 3873 N N . SER A 1 514 ? 0.327 -3.617 -45.410 1.00 77.88 514 SER A N 1
ATOM 3874 C CA . SER A 1 514 ? 1.192 -2.624 -44.777 1.00 77.88 514 SER A CA 1
ATOM 3875 C C . SER A 1 514 ? 1.797 -3.196 -43.498 1.00 77.88 514 SER A C 1
ATOM 3877 O O . SER A 1 514 ? 1.144 -3.221 -42.453 1.00 77.88 514 SER A O 1
ATOM 3879 N N . TYR A 1 515 ? 3.050 -3.640 -43.568 1.00 80.56 515 TYR A N 1
ATOM 3880 C CA . TYR A 1 515 ? 3.816 -4.036 -42.388 1.00 80.56 515 TYR A CA 1
ATOM 3881 C C . TYR A 1 515 ? 4.767 -2.933 -41.938 1.00 80.56 515 TYR A C 1
ATOM 3883 O O . TYR A 1 515 ? 5.330 -2.203 -42.751 1.00 80.56 515 TYR A O 1
ATOM 3891 N N . ALA A 1 516 ? 4.964 -2.840 -40.627 1.00 82.12 516 ALA A N 1
ATOM 3892 C CA . ALA A 1 516 ? 5.882 -1.897 -40.008 1.00 82.12 516 ALA A CA 1
ATOM 3893 C C . ALA A 1 516 ? 7.276 -2.507 -39.787 1.00 82.12 516 ALA A C 1
ATOM 3895 O O . ALA A 1 516 ? 8.282 -1.805 -39.874 1.00 82.12 516 ALA A O 1
ATOM 3896 N N . ALA A 1 517 ? 7.361 -3.821 -39.541 1.00 88.06 517 ALA A N 1
ATOM 3897 C CA . ALA A 1 517 ? 8.636 -4.511 -39.352 1.00 88.06 517 ALA A CA 1
ATOM 3898 C C . ALA A 1 517 ? 8.629 -5.961 -39.864 1.00 88.06 517 ALA A C 1
ATOM 3900 O O . ALA A 1 517 ? 7.605 -6.646 -39.834 1.00 88.06 517 ALA A O 1
ATOM 3901 N N . LEU A 1 518 ? 9.812 -6.427 -40.282 1.00 93.50 518 LEU A N 1
ATOM 3902 C CA . LEU A 1 518 ? 10.126 -7.804 -40.675 1.00 93.50 518 LEU A CA 1
ATOM 3903 C C . LEU A 1 518 ? 11.243 -8.334 -39.771 1.00 93.50 518 LEU A C 1
ATOM 3905 O O . LEU A 1 518 ? 12.283 -7.692 -39.624 1.00 93.50 518 LEU A O 1
ATOM 3909 N N . GLY A 1 519 ? 11.050 -9.534 -39.233 1.00 90.94 519 GLY A N 1
ATOM 3910 C CA . GLY A 1 519 ? 12.070 -10.292 -38.511 1.00 90.94 519 GLY A CA 1
ATOM 3911 C C . GLY A 1 519 ? 12.227 -11.680 -39.122 1.00 90.94 519 GLY A C 1
ATOM 3912 O O . GLY A 1 519 ? 11.255 -12.258 -39.597 1.00 90.94 519 GLY A O 1
ATOM 3913 N N . VAL A 1 520 ? 13.436 -12.236 -39.109 1.00 90.94 520 VAL A N 1
ATOM 3914 C CA . VAL A 1 520 ? 13.714 -13.591 -39.618 1.00 90.94 520 VAL A CA 1
ATOM 3915 C C . VAL A 1 520 ? 14.300 -14.429 -38.494 1.00 90.94 520 VAL A C 1
ATOM 3917 O O . VAL A 1 520 ? 15.149 -13.936 -37.750 1.00 90.94 520 VAL A O 1
ATOM 3920 N N . ASP A 1 521 ? 13.846 -15.675 -38.358 1.00 89.19 521 ASP A N 1
ATOM 3921 C CA . ASP A 1 521 ? 14.353 -16.576 -37.329 1.00 89.19 521 ASP A CA 1
ATOM 3922 C C . ASP A 1 521 ? 15.803 -16.991 -37.600 1.00 89.19 521 ASP A C 1
ATOM 3924 O O . ASP A 1 521 ? 16.309 -16.893 -38.714 1.00 89.19 521 ASP A O 1
ATOM 3928 N N . ALA A 1 522 ? 16.520 -17.427 -36.570 1.00 80.31 522 ALA A N 1
ATOM 3929 C CA . ALA A 1 522 ? 17.948 -17.707 -36.704 1.00 80.31 522 ALA A CA 1
ATOM 3930 C C . ALA A 1 522 ? 18.262 -18.930 -37.577 1.00 80.31 522 ALA A C 1
ATOM 3932 O O . ALA A 1 522 ? 19.259 -18.937 -38.297 1.00 80.31 522 ALA A O 1
ATOM 3933 N N . GLU A 1 523 ? 17.381 -19.935 -37.563 1.00 80.50 523 GLU A N 1
ATOM 3934 C CA . GLU A 1 523 ? 17.441 -21.069 -38.494 1.00 80.50 523 GLU A CA 1
ATOM 3935 C C . GLU A 1 523 ? 17.119 -20.641 -39.935 1.00 80.50 523 GLU A C 1
ATOM 3937 O O . GLU A 1 523 ? 17.376 -21.385 -40.886 1.00 80.50 523 GLU A O 1
ATOM 3942 N N . ARG A 1 524 ? 16.575 -19.427 -40.098 1.00 79.50 524 ARG A N 1
ATOM 3943 C CA . ARG A 1 524 ? 16.141 -18.819 -41.353 1.00 79.50 524 ARG A CA 1
ATOM 3944 C C . ARG A 1 524 ? 15.274 -19.769 -42.168 1.00 79.50 524 ARG A C 1
ATOM 3946 O O . ARG A 1 524 ? 15.429 -19.915 -43.382 1.00 79.50 524 ARG A O 1
ATOM 3953 N N . SER A 1 525 ? 14.372 -20.431 -41.463 1.00 87.44 525 SER A N 1
ATOM 3954 C CA . SER A 1 525 ? 13.292 -21.236 -42.019 1.00 87.44 525 SER A CA 1
ATOM 3955 C C . SER A 1 525 ? 11.942 -20.545 -41.834 1.00 87.44 525 SER A C 1
ATOM 3957 O O . SER A 1 525 ? 10.951 -20.972 -42.425 1.00 87.44 525 SER A O 1
ATOM 3959 N N . ARG A 1 526 ? 11.902 -19.467 -41.038 1.00 92.38 526 ARG A N 1
ATOM 3960 C CA . ARG A 1 526 ? 10.702 -18.696 -40.729 1.00 92.38 526 ARG A CA 1
ATOM 3961 C C . ARG A 1 526 ? 10.980 -17.203 -40.741 1.00 92.38 526 ARG A C 1
ATOM 3963 O O . ARG A 1 526 ? 12.091 -16.753 -40.460 1.00 92.38 526 ARG A O 1
ATOM 3970 N N . PHE A 1 527 ? 9.949 -16.428 -41.028 1.00 94.81 527 PHE A N 1
ATOM 3971 C CA . PHE A 1 527 ? 9.967 -14.985 -40.837 1.00 94.81 527 PHE A CA 1
ATOM 3972 C C . PHE A 1 527 ? 8.640 -14.512 -40.257 1.00 94.81 527 PHE A C 1
ATOM 3974 O O . PHE A 1 527 ? 7.615 -15.171 -40.406 1.00 94.81 527 PHE A O 1
ATOM 3981 N N . GLY A 1 528 ? 8.676 -13.375 -39.578 1.00 94.44 528 GLY A N 1
ATOM 3982 C CA . GLY A 1 528 ? 7.517 -12.734 -38.984 1.00 94.44 528 GLY A CA 1
ATOM 3983 C C . GLY A 1 528 ? 7.333 -11.338 -39.555 1.00 94.44 528 GLY A C 1
ATOM 3984 O O . GLY A 1 528 ? 8.315 -10.640 -39.825 1.00 94.44 528 GLY A O 1
ATOM 3985 N N . LEU A 1 529 ? 6.079 -10.938 -39.720 1.00 94.94 529 LEU A N 1
ATOM 3986 C CA . LEU A 1 529 ? 5.668 -9.601 -40.131 1.00 94.94 529 LEU A CA 1
ATOM 3987 C C . LEU A 1 529 ? 4.824 -8.960 -39.032 1.00 94.94 529 LEU A C 1
ATOM 3989 O O . LEU A 1 529 ? 4.019 -9.641 -38.397 1.00 94.94 529 LEU A O 1
ATOM 3993 N N . LEU A 1 530 ? 5.016 -7.662 -38.805 1.00 92.69 530 LEU A N 1
ATOM 3994 C CA . LEU A 1 530 ? 4.378 -6.918 -37.721 1.00 92.69 530 LEU A CA 1
ATOM 3995 C C . LEU A 1 530 ? 3.565 -5.733 -38.268 1.00 92.69 530 LEU A C 1
ATOM 3997 O O . LEU A 1 530 ? 4.145 -4.821 -38.849 1.00 92.69 530 LEU A O 1
ATOM 4001 N N . SER A 1 531 ? 2.243 -5.734 -38.065 1.00 86.06 531 SER A N 1
ATOM 4002 C CA . SER A 1 531 ? 1.303 -4.669 -38.503 1.00 86.06 531 SER A CA 1
ATOM 4003 C C . SER A 1 531 ? 0.218 -4.321 -37.463 1.00 86.06 531 SER A C 1
ATOM 4005 O O . SER A 1 531 ? -0.763 -3.652 -37.772 1.00 86.06 531 SER A O 1
ATOM 4007 N N . GLY A 1 532 ? 0.387 -4.790 -36.221 1.00 84.94 532 GLY A N 1
ATOM 4008 C CA . GLY A 1 532 ? -0.617 -4.783 -35.137 1.00 84.94 532 GLY A CA 1
ATOM 4009 C C . GLY A 1 532 ? -0.863 -6.193 -34.583 1.00 84.94 532 GLY A C 1
ATOM 4010 O O . GLY A 1 532 ? -1.141 -6.383 -33.401 1.00 84.94 532 GLY A O 1
ATOM 4011 N N . ALA A 1 533 ? -0.617 -7.187 -35.433 1.00 90.94 533 ALA A N 1
ATOM 4012 C CA . ALA A 1 533 ? -0.407 -8.585 -35.088 1.00 90.94 533 ALA A CA 1
ATOM 4013 C C . ALA A 1 533 ? 0.995 -9.011 -35.541 1.00 90.94 533 ALA A C 1
ATOM 4015 O O . ALA A 1 533 ? 1.547 -8.423 -36.477 1.00 90.94 533 ALA A O 1
ATOM 4016 N N . VAL A 1 534 ? 1.552 -10.043 -34.911 1.00 93.06 534 VAL A N 1
ATOM 4017 C CA . VAL A 1 534 ? 2.672 -10.793 -35.484 1.00 93.06 534 VAL A CA 1
ATOM 4018 C C . VAL A 1 534 ? 2.082 -11.893 -36.353 1.00 93.06 534 VAL A C 1
ATOM 4020 O O . VAL A 1 534 ? 1.346 -12.743 -35.860 1.00 93.06 534 VAL A O 1
ATOM 4023 N N . THR A 1 535 ? 2.402 -11.879 -37.645 1.00 94.50 535 THR A N 1
ATOM 4024 C CA . THR A 1 535 ? 2.056 -12.957 -38.582 1.00 94.50 535 THR A CA 1
ATOM 4025 C C . THR A 1 535 ? 3.327 -13.707 -38.943 1.00 94.50 535 THR A C 1
ATOM 4027 O O . THR A 1 535 ? 4.256 -13.116 -39.494 1.00 94.50 535 THR A O 1
ATOM 4030 N N . GLN A 1 536 ? 3.389 -14.993 -38.611 1.00 94.75 536 GLN A N 1
ATOM 4031 C CA . GLN A 1 536 ? 4.557 -15.832 -38.843 1.00 94.75 536 GLN A CA 1
ATOM 4032 C C . GLN A 1 536 ? 4.360 -16.720 -40.070 1.00 94.75 536 GLN A C 1
ATOM 4034 O O . GLN A 1 536 ? 3.306 -17.328 -40.259 1.00 94.75 536 GLN A O 1
ATOM 4039 N N . TYR A 1 537 ? 5.410 -16.828 -40.876 1.00 95.25 537 TYR A N 1
ATOM 4040 C CA . TYR A 1 537 ? 5.457 -17.618 -42.093 1.00 95.25 537 TYR A CA 1
ATOM 4041 C C . TYR A 1 537 ? 6.596 -18.630 -42.034 1.00 95.25 537 TYR A C 1
ATOM 4043 O O . TYR A 1 537 ? 7.742 -18.284 -41.749 1.00 95.25 537 TYR A O 1
ATOM 4051 N N . ASP A 1 538 ? 6.282 -19.875 -42.372 1.00 94.38 538 ASP A N 1
ATOM 4052 C CA . ASP A 1 538 ? 7.234 -20.954 -42.586 1.00 94.38 538 ASP A CA 1
ATOM 4053 C C . ASP A 1 538 ? 7.597 -21.035 -44.067 1.00 94.38 538 ASP A C 1
ATOM 4055 O O . ASP A 1 538 ? 6.728 -21.101 -44.940 1.00 94.38 538 ASP A O 1
ATOM 4059 N N . VAL A 1 539 ? 8.896 -21.097 -44.347 1.00 94.75 539 VAL A N 1
ATOM 4060 C CA . VAL A 1 539 ? 9.442 -21.192 -45.699 1.00 94.75 539 VAL A CA 1
ATOM 4061 C C . VAL A 1 539 ? 10.205 -22.500 -45.827 1.00 94.75 539 VAL A C 1
ATOM 4063 O O . VAL A 1 539 ? 11.248 -22.695 -45.203 1.00 94.75 539 VAL A O 1
ATOM 4066 N N . ARG A 1 540 ? 9.678 -23.435 -46.621 1.00 94.69 540 ARG A N 1
ATOM 4067 C CA . ARG A 1 540 ? 10.242 -24.788 -46.763 1.00 94.69 540 ARG A CA 1
ATOM 4068 C C . ARG A 1 540 ? 10.107 -25.286 -48.193 1.00 94.69 540 ARG A C 1
ATOM 4070 O O . ARG A 1 540 ? 9.218 -24.851 -48.921 1.00 94.69 540 ARG A O 1
ATOM 4077 N N . ARG A 1 541 ? 10.960 -26.233 -48.589 1.00 92.94 541 ARG A N 1
ATOM 4078 C CA . ARG A 1 541 ? 10.751 -26.996 -49.825 1.00 92.94 541 ARG A CA 1
ATOM 4079 C C . ARG A 1 541 ? 9.925 -28.242 -49.543 1.00 92.94 541 ARG A C 1
ATOM 4081 O O . ARG A 1 541 ? 10.301 -29.040 -48.690 1.00 92.94 541 ARG A O 1
ATOM 4088 N N . ILE A 1 542 ? 8.830 -28.405 -50.273 1.00 92.56 542 ILE A N 1
ATOM 4089 C CA . ILE A 1 542 ? 7.974 -29.593 -50.245 1.00 92.56 542 ILE A CA 1
ATOM 4090 C C . ILE A 1 542 ? 7.970 -30.138 -51.670 1.00 92.56 542 ILE A C 1
ATOM 4092 O O . ILE A 1 542 ? 7.643 -29.410 -52.603 1.00 92.56 542 ILE A O 1
ATOM 4096 N N . ASP A 1 543 ? 8.429 -31.378 -51.843 1.00 93.25 543 ASP A N 1
ATOM 4097 C CA . ASP A 1 543 ? 8.569 -32.032 -53.154 1.00 93.25 543 ASP A CA 1
ATOM 4098 C C . ASP A 1 543 ? 9.403 -31.225 -54.174 1.00 93.25 543 ASP A C 1
ATOM 4100 O O . ASP A 1 543 ? 9.136 -31.209 -55.372 1.00 93.25 543 ASP A O 1
ATOM 4104 N N . GLY A 1 544 ? 10.440 -30.532 -53.687 1.00 90.56 544 GLY A N 1
ATOM 4105 C CA . GLY A 1 544 ? 11.342 -29.704 -54.498 1.00 90.56 544 GLY A CA 1
ATOM 4106 C C . GLY A 1 544 ? 10.831 -28.286 -54.775 1.00 90.56 544 GLY A C 1
ATOM 4107 O O . GLY A 1 544 ? 11.634 -27.408 -55.098 1.00 90.56 544 GLY A O 1
ATOM 4108 N N . GLU A 1 545 ? 9.543 -28.020 -54.566 1.00 94.19 545 GLU A N 1
ATOM 4109 C CA . GLU A 1 545 ? 8.958 -26.689 -54.706 1.00 94.19 545 GLU A CA 1
ATOM 4110 C C . GLU A 1 545 ? 9.103 -25.884 -53.418 1.00 94.19 545 GLU A C 1
ATOM 4112 O O . GLU A 1 545 ? 8.791 -26.364 -52.328 1.00 94.19 545 GLU A O 1
ATOM 4117 N N . LEU A 1 546 ? 9.544 -24.632 -53.538 1.00 95.19 546 LEU A N 1
ATOM 4118 C CA . LEU A 1 546 ? 9.501 -23.696 -52.425 1.00 95.19 546 LEU A CA 1
ATOM 4119 C C . LEU A 1 546 ? 8.038 -23.365 -52.091 1.00 95.19 546 LEU A C 1
ATOM 4121 O O . LEU A 1 546 ? 7.247 -23.051 -52.980 1.00 95.19 546 LEU A O 1
ATOM 4125 N N . LYS A 1 547 ? 7.677 -23.431 -50.811 1.00 95.69 547 LYS A N 1
ATOM 4126 C CA . LYS A 1 547 ? 6.362 -23.050 -50.287 1.00 95.69 547 LYS A CA 1
ATOM 4127 C C . LYS A 1 547 ? 6.544 -22.073 -49.132 1.00 95.69 547 LYS A C 1
ATOM 4129 O O . LYS A 1 547 ? 7.445 -22.242 -48.310 1.00 95.69 547 LYS A O 1
ATOM 4134 N N . VAL A 1 548 ? 5.668 -21.074 -49.087 1.00 96.25 548 VAL A N 1
ATOM 4135 C CA . VAL A 1 548 ? 5.533 -20.127 -47.977 1.00 96.25 548 VAL A CA 1
ATOM 4136 C C . VAL A 1 548 ? 4.146 -20.329 -47.399 1.00 96.25 548 VAL A C 1
ATOM 4138 O O . VAL A 1 548 ? 3.155 -20.113 -48.092 1.00 96.25 548 VAL A O 1
ATOM 4141 N N . ASN A 1 549 ? 4.081 -20.788 -46.156 1.00 95.12 549 ASN A N 1
ATOM 4142 C CA . ASN A 1 549 ? 2.826 -21.046 -45.465 1.00 95.12 549 ASN A CA 1
ATOM 4143 C C . ASN A 1 549 ? 2.776 -20.168 -44.222 1.00 95.12 549 ASN A C 1
ATOM 4145 O O . ASN A 1 549 ? 3.732 -20.164 -43.451 1.00 95.12 549 ASN A O 1
ATOM 4149 N N . GLN A 1 550 ? 1.672 -19.459 -44.001 1.00 94.81 550 GLN A N 1
ATOM 4150 C CA . GLN A 1 550 ? 1.439 -18.813 -42.714 1.00 94.81 550 GLN A CA 1
ATOM 4151 C C . GLN A 1 550 ? 1.352 -19.909 -41.646 1.00 94.81 550 GLN A C 1
ATOM 4153 O O . GLN A 1 550 ? 0.471 -20.768 -41.716 1.00 94.81 550 GLN A O 1
ATOM 4158 N N . SER A 1 551 ? 2.296 -19.918 -40.709 1.00 91.94 551 SER A N 1
ATOM 4159 C CA . SER A 1 551 ? 2.326 -20.895 -39.623 1.00 91.94 551 SER A CA 1
ATOM 4160 C C . SER A 1 551 ? 1.562 -20.417 -38.402 1.00 91.94 551 SER A C 1
ATOM 4162 O O . SER A 1 551 ? 1.005 -21.255 -37.699 1.00 91.94 551 SER A O 1
ATOM 4164 N N . ASP A 1 552 ? 1.497 -19.102 -38.173 1.00 92.00 552 ASP A N 1
ATOM 4165 C CA . ASP A 1 552 ? 0.778 -18.548 -37.029 1.00 92.00 552 ASP A CA 1
ATOM 4166 C C . ASP A 1 552 ? 0.400 -17.070 -37.194 1.00 92.00 552 ASP A C 1
ATOM 4168 O O . ASP A 1 552 ? 0.948 -16.369 -38.051 1.00 92.00 552 ASP A O 1
ATOM 4172 N N . LYS A 1 553 ? -0.533 -16.587 -36.367 1.00 92.06 553 LYS A N 1
ATOM 4173 C CA . LYS A 1 553 ? -0.871 -15.163 -36.245 1.00 92.06 553 LYS A CA 1
ATOM 4174 C C . LYS A 1 553 ? -1.462 -14.851 -34.875 1.00 92.06 553 LYS A C 1
ATOM 4176 O O . LYS A 1 553 ? -2.463 -15.450 -34.491 1.00 92.06 553 LYS A O 1
ATOM 4181 N N . TRP A 1 554 ? -0.905 -13.854 -34.192 1.00 90.81 554 TRP A N 1
ATOM 4182 C CA . TRP A 1 554 ? -1.418 -13.392 -32.902 1.00 90.81 554 TRP A CA 1
ATOM 4183 C C . TRP A 1 554 ? -1.353 -11.872 -32.764 1.00 90.81 554 TRP A C 1
ATOM 4185 O O . TRP A 1 554 ? -0.431 -11.221 -33.261 1.00 90.81 554 TRP A O 1
ATOM 4195 N N . ASP A 1 555 ? -2.349 -11.305 -32.085 1.00 88.38 555 ASP A N 1
ATOM 4196 C CA . ASP A 1 555 ? -2.438 -9.866 -31.858 1.00 88.38 555 ASP A CA 1
ATOM 4197 C C . ASP A 1 555 ? -1.391 -9.410 -30.836 1.00 88.38 555 ASP A C 1
ATOM 4199 O O . ASP A 1 555 ? -1.167 -10.053 -29.810 1.00 88.38 555 ASP A O 1
ATOM 4203 N N . VAL A 1 556 ? -0.758 -8.265 -31.100 1.00 83.06 556 VAL A N 1
ATOM 4204 C CA . VAL A 1 556 ? 0.210 -7.648 -30.174 1.00 83.06 556 VAL A CA 1
ATOM 4205 C C . VAL A 1 556 ? -0.511 -6.884 -29.054 1.00 83.06 556 VAL A C 1
ATOM 4207 O O . VAL A 1 556 ? 0.112 -6.526 -28.057 1.00 83.06 556 VAL A O 1
ATOM 4210 N N . LEU A 1 557 ? -1.829 -6.672 -29.186 1.00 70.94 557 LEU A N 1
ATOM 4211 C CA . LEU A 1 557 ? -2.682 -5.927 -28.255 1.00 70.94 557 LEU A CA 1
ATOM 4212 C C . LEU A 1 557 ? -3.481 -6.863 -27.334 1.00 70.94 557 LEU A C 1
ATOM 4214 O O . LEU A 1 557 ? -4.538 -7.363 -27.730 1.00 70.94 557 LEU A O 1
ATOM 4218 N N . PRO A 1 558 ? -3.079 -7.063 -26.069 1.00 52.22 558 PRO A N 1
ATOM 4219 C CA . PRO A 1 558 ? -3.954 -7.696 -25.107 1.00 52.22 558 PRO A CA 1
ATOM 4220 C C . PRO A 1 558 ? -4.968 -6.648 -24.615 1.00 52.22 558 PRO A C 1
ATOM 4222 O O . PRO A 1 558 ? -4.651 -5.837 -23.757 1.00 52.22 558 PRO A O 1
ATOM 4225 N N . ARG A 1 559 ? -6.216 -6.715 -25.104 1.00 53.31 559 ARG A N 1
ATOM 4226 C CA . ARG A 1 559 ? -7.418 -6.133 -24.452 1.00 53.31 559 ARG A CA 1
ATOM 4227 C C . ARG A 1 559 ? -7.680 -4.616 -24.570 1.00 53.31 559 ARG A C 1
ATOM 4229 O O . ARG A 1 559 ? -8.172 -4.015 -23.623 1.00 53.31 559 ARG A O 1
ATOM 4236 N N . GLY A 1 560 ? -7.515 -4.027 -25.753 1.00 52.72 560 GLY A N 1
ATOM 4237 C CA . GLY A 1 560 ? -8.169 -2.746 -26.083 1.00 52.72 560 GLY A CA 1
ATOM 4238 C C . GLY A 1 560 ? -7.426 -1.464 -25.690 1.00 52.72 560 GLY A C 1
ATOM 4239 O O . GLY A 1 560 ? -7.975 -0.386 -25.902 1.00 52.72 560 GLY A O 1
ATOM 4240 N N . ASP A 1 561 ? -6.192 -1.568 -25.195 1.00 55.91 561 ASP A N 1
ATOM 4241 C CA . ASP A 1 561 ? -5.273 -0.431 -25.070 1.00 55.91 561 ASP A CA 1
ATOM 4242 C C . ASP A 1 561 ? -4.434 -0.281 -26.357 1.00 55.91 561 ASP A C 1
ATOM 4244 O O . ASP A 1 561 ? -3.961 -1.274 -26.916 1.00 55.91 561 ASP A O 1
ATOM 4248 N N . ASP A 1 562 ? -4.223 0.952 -26.829 1.00 60.97 562 ASP A N 1
ATOM 4249 C CA . ASP A 1 562 ? -3.331 1.255 -27.959 1.00 60.97 562 ASP A CA 1
ATOM 4250 C C . ASP A 1 562 ? -1.868 0.933 -27.576 1.00 60.97 562 ASP A C 1
ATOM 4252 O O . ASP A 1 562 ? -1.271 1.651 -26.775 1.00 60.97 562 ASP A O 1
ATOM 4256 N N . ALA A 1 563 ? -1.236 -0.104 -28.152 1.00 64.88 563 ALA A N 1
ATOM 4257 C CA . ALA A 1 563 ? 0.194 -0.396 -27.912 1.00 64.88 563 ALA A CA 1
ATOM 4258 C C . ALA A 1 563 ? 1.164 0.515 -28.690 1.00 64.88 563 ALA A C 1
ATOM 4260 O O . ALA A 1 563 ? 2.371 0.281 -28.671 1.00 64.88 563 ALA A O 1
ATOM 4261 N N . GLY A 1 564 ? 0.665 1.553 -29.363 1.00 72.62 564 GLY A N 1
ATOM 4262 C CA . GLY A 1 564 ? 1.454 2.378 -30.274 1.00 72.62 564 GLY A CA 1
ATOM 4263 C C . GLY A 1 564 ? 1.752 1.687 -31.612 1.00 72.62 564 GLY A C 1
ATOM 4264 O O . GLY A 1 564 ? 1.464 0.509 -31.818 1.00 72.62 564 GLY A O 1
ATOM 4265 N N . GLU A 1 565 ? 2.323 2.443 -32.544 1.00 82.50 565 GLU A N 1
ATOM 4266 C CA . GLU A 1 565 ? 2.748 1.978 -33.860 1.00 82.50 565 GLU A CA 1
ATOM 4267 C C . GLU A 1 565 ? 3.941 1.015 -33.732 1.00 82.50 565 GLU A C 1
ATOM 4269 O O . GLU A 1 565 ? 4.933 1.352 -33.071 1.00 82.50 565 GLU A O 1
ATOM 4274 N N . PRO A 1 566 ? 3.890 -0.173 -34.355 1.00 87.19 566 PRO A N 1
ATOM 4275 C CA . PRO A 1 566 ? 4.992 -1.113 -34.285 1.00 87.19 566 PRO A CA 1
ATOM 4276 C C . PRO A 1 566 ? 6.271 -0.542 -34.914 1.00 87.19 566 PRO A C 1
ATOM 4278 O O . PRO A 1 566 ? 6.247 0.028 -35.994 1.00 87.19 566 PRO A O 1
ATOM 4281 N N . GLN A 1 567 ? 7.401 -0.707 -34.234 1.00 86.94 567 GLN A N 1
ATOM 4282 C CA . GLN A 1 567 ? 8.711 -0.174 -34.621 1.00 86.94 567 GLN A CA 1
ATOM 4283 C C . GLN A 1 567 ? 9.702 -1.263 -35.035 1.00 86.94 567 GLN A C 1
ATOM 4285 O O . GLN A 1 567 ? 10.631 -1.006 -35.797 1.00 86.94 567 GLN A O 1
ATOM 4290 N N . GLY A 1 568 ? 9.550 -2.485 -34.519 1.00 89.06 568 GLY A N 1
ATOM 4291 C CA . GLY A 1 568 ? 10.541 -3.533 -34.741 1.00 89.06 568 GLY A CA 1
ATOM 4292 C C . GLY A 1 568 ? 10.061 -4.926 -34.365 1.00 89.06 568 GLY A C 1
ATOM 4293 O O . GLY A 1 568 ? 9.237 -5.097 -33.469 1.00 89.06 568 GLY A O 1
ATOM 4294 N N . LEU A 1 569 ? 10.615 -5.924 -35.052 1.00 92.81 569 LEU A N 1
ATOM 4295 C CA . LEU A 1 569 ? 10.395 -7.342 -34.795 1.00 92.81 569 LEU A CA 1
ATOM 4296 C C . LEU A 1 569 ? 11.741 -8.069 -34.854 1.00 92.81 569 LEU A C 1
ATOM 4298 O O . LEU A 1 569 ? 12.414 -8.040 -35.883 1.00 92.81 569 LEU A O 1
ATOM 4302 N N . VAL A 1 570 ? 12.139 -8.724 -33.766 1.00 92.06 570 VAL A N 1
ATOM 4303 C CA . VAL A 1 570 ? 13.450 -9.384 -33.669 1.00 92.06 570 VAL A CA 1
ATOM 4304 C C . VAL A 1 570 ? 13.271 -10.804 -33.154 1.00 92.06 570 VAL A C 1
ATOM 4306 O O . VAL A 1 570 ? 12.713 -11.004 -32.080 1.00 92.06 570 VAL A O 1
ATOM 4309 N N . TYR A 1 571 ? 13.749 -11.801 -33.897 1.00 92.31 571 TYR A N 1
ATOM 4310 C CA . TYR A 1 571 ? 13.771 -13.185 -33.421 1.00 92.31 571 TYR A CA 1
ATOM 4311 C C . TYR A 1 571 ? 14.968 -13.438 -32.505 1.00 92.31 571 TYR A C 1
ATOM 4313 O O . TYR A 1 571 ? 16.065 -12.930 -32.735 1.00 92.31 571 TYR A O 1
ATOM 4321 N N . GLY A 1 572 ? 14.767 -14.293 -31.504 1.00 87.31 572 GLY A N 1
ATOM 4322 C CA . GLY A 1 572 ? 15.865 -14.876 -30.743 1.00 87.31 572 GLY A CA 1
ATOM 4323 C C . GLY A 1 572 ? 16.708 -15.837 -31.600 1.00 87.31 572 GLY A C 1
ATOM 4324 O O . GLY A 1 572 ? 16.211 -16.390 -32.589 1.00 87.31 572 GLY A O 1
ATOM 4325 N N . PRO A 1 573 ? 17.957 -16.125 -31.199 1.00 79.81 573 PRO A N 1
ATOM 4326 C CA . PRO A 1 573 ? 18.934 -16.906 -31.972 1.00 79.81 573 PRO A CA 1
ATOM 4327 C C . PRO A 1 573 ? 18.585 -18.390 -32.157 1.00 79.81 573 PRO A C 1
ATOM 4329 O O . PRO A 1 573 ? 19.299 -19.112 -32.842 1.00 79.81 573 PRO A O 1
ATOM 4332 N N . PHE A 1 574 ? 17.483 -18.862 -31.576 1.00 82.31 574 PHE A N 1
ATOM 4333 C CA . PHE A 1 574 ? 16.961 -20.215 -31.797 1.00 82.31 574 PHE A CA 1
ATOM 4334 C C . PHE A 1 574 ? 15.568 -20.213 -32.431 1.00 82.31 574 PHE A C 1
ATOM 4336 O O . PHE A 1 574 ? 14.890 -21.236 -32.436 1.00 82.31 574 PHE A O 1
ATOM 4343 N N . GLY A 1 575 ? 15.070 -19.049 -32.863 1.00 83.06 575 GLY A N 1
ATOM 4344 C CA . GLY A 1 575 ? 13.729 -18.908 -33.433 1.00 83.06 575 GLY A CA 1
ATOM 4345 C C . GLY A 1 575 ? 12.585 -19.293 -32.485 1.00 83.06 575 GLY A C 1
ATOM 4346 O O . GLY A 1 575 ? 11.462 -19.510 -32.932 1.00 83.06 575 GLY A O 1
ATOM 4347 N N . ARG A 1 576 ? 12.855 -19.446 -31.183 1.00 83.69 576 ARG A N 1
ATOM 4348 C CA . ARG A 1 576 ? 11.852 -19.813 -30.166 1.00 83.69 576 ARG A CA 1
ATOM 4349 C C . ARG A 1 576 ? 11.105 -18.610 -29.616 1.00 83.69 576 ARG A C 1
ATOM 4351 O O . ARG A 1 576 ? 9.960 -18.745 -29.201 1.00 83.69 576 ARG A O 1
ATOM 4358 N N . TYR A 1 577 ? 11.757 -17.456 -29.636 1.00 87.75 577 TYR A N 1
ATOM 4359 C CA . TYR A 1 577 ? 11.237 -16.203 -29.118 1.00 87.75 577 TYR A CA 1
ATOM 4360 C C . TYR A 1 577 ? 11.213 -15.164 -30.225 1.00 87.75 577 TYR A C 1
ATOM 4362 O O . TYR A 1 577 ? 12.074 -15.181 -31.109 1.00 87.75 577 TYR A O 1
ATOM 4370 N N . VAL A 1 578 ? 10.268 -14.239 -30.137 1.00 91.56 578 VAL A N 1
ATOM 4371 C CA . VAL A 1 578 ? 10.258 -13.027 -30.949 1.00 91.56 578 VAL A CA 1
ATOM 4372 C C . VAL A 1 578 ? 9.942 -11.834 -30.055 1.00 91.56 578 VAL A C 1
ATOM 4374 O O . VAL A 1 578 ? 9.057 -11.908 -29.212 1.00 91.56 578 VAL A O 1
ATOM 4377 N N . ALA A 1 579 ? 10.695 -10.751 -30.185 1.00 92.62 579 ALA A N 1
ATOM 4378 C CA . ALA A 1 579 ? 10.450 -9.500 -29.486 1.00 92.62 579 ALA A CA 1
ATOM 4379 C C . ALA A 1 579 ? 9.782 -8.511 -30.447 1.00 92.62 579 ALA A C 1
ATOM 4381 O O . ALA A 1 579 ? 10.313 -8.262 -31.531 1.00 92.62 579 ALA A O 1
ATOM 4382 N N . THR A 1 580 ? 8.638 -7.948 -30.057 1.00 93.44 580 THR A N 1
ATOM 4383 C CA . THR A 1 580 ? 7.993 -6.830 -30.762 1.00 93.44 580 THR A CA 1
ATOM 4384 C C . THR A 1 580 ? 8.277 -5.530 -30.035 1.00 93.44 580 THR A C 1
ATOM 4386 O O . THR A 1 580 ? 8.244 -5.486 -28.804 1.00 93.44 580 THR A O 1
ATOM 4389 N N . LEU A 1 581 ? 8.504 -4.469 -30.796 1.00 90.88 581 LEU A N 1
ATOM 4390 C CA . LEU A 1 581 ? 8.698 -3.112 -30.301 1.00 90.88 581 LEU A CA 1
ATOM 4391 C C . LEU A 1 581 ? 7.582 -2.240 -30.861 1.00 90.88 581 LEU A C 1
ATOM 4393 O O . LEU A 1 581 ? 7.306 -2.337 -32.055 1.00 90.88 581 LEU A O 1
ATOM 4397 N N . SER A 1 582 ? 6.995 -1.380 -30.036 1.00 87.38 582 SER A N 1
ATOM 4398 C CA . SER A 1 582 ? 5.966 -0.422 -30.442 1.00 87.38 582 SER A CA 1
ATOM 4399 C C . SER A 1 582 ? 6.191 0.936 -29.773 1.00 87.38 582 SER A C 1
ATOM 4401 O O . SER A 1 582 ? 6.677 1.009 -28.640 1.00 87.38 582 SER A O 1
ATOM 4403 N N . ALA A 1 583 ? 5.850 2.023 -30.467 1.00 80.69 583 ALA A N 1
ATOM 4404 C CA . ALA A 1 583 ? 6.016 3.398 -30.003 1.00 80.69 583 ALA A CA 1
ATOM 4405 C C . ALA A 1 583 ? 4.777 4.252 -30.312 1.00 80.69 583 ALA A C 1
ATOM 4407 O O . ALA A 1 583 ? 4.125 4.030 -31.326 1.00 80.69 583 ALA A O 1
ATOM 4408 N N . PRO A 1 584 ? 4.432 5.247 -29.480 1.00 72.12 584 PRO A N 1
ATOM 4409 C CA . PRO A 1 584 ? 3.289 6.114 -29.744 1.00 72.12 584 PRO A CA 1
ATOM 4410 C C . PRO A 1 584 ? 3.401 6.852 -31.079 1.00 72.12 584 PRO A C 1
ATOM 4412 O O . PRO A 1 584 ? 4.454 7.400 -31.407 1.00 72.12 584 PRO A O 1
ATOM 4415 N N . ILE A 1 585 ? 2.277 6.943 -31.794 1.00 63.94 585 ILE A N 1
ATOM 4416 C CA . ILE A 1 585 ? 2.131 7.851 -32.934 1.00 63.94 585 ILE A CA 1
ATOM 4417 C C . ILE A 1 585 ? 2.303 9.282 -32.404 1.00 63.94 585 ILE A C 1
ATOM 4419 O O . ILE A 1 585 ? 1.716 9.643 -31.381 1.00 63.94 585 ILE A O 1
ATOM 4423 N N . MET A 1 586 ? 3.088 10.117 -33.093 1.00 52.69 586 MET A N 1
ATOM 4424 C CA . MET A 1 586 ? 3.179 11.561 -32.822 1.00 52.69 586 MET A CA 1
ATOM 4425 C C . MET A 1 586 ? 1.869 12.287 -33.191 1.00 52.69 586 MET A C 1
ATOM 4427 O O . MET A 1 586 ? 1.839 13.147 -34.067 1.00 52.69 586 MET A O 1
ATOM 4431 N N . THR A 1 587 ? 0.758 11.945 -32.546 1.00 43.22 587 THR A N 1
ATOM 4432 C CA . THR A 1 587 ? -0.520 12.653 -32.669 1.00 43.22 587 THR A CA 1
ATOM 4433 C C . THR A 1 587 ? -0.796 13.469 -31.412 1.00 43.22 587 THR A C 1
ATOM 4435 O O . THR A 1 587 ? -0.540 13.028 -30.299 1.00 43.22 587 THR A O 1
ATOM 4438 N N . PHE A 1 588 ? -1.339 14.675 -31.595 1.00 43.56 588 PHE A N 1
ATOM 4439 C CA . PHE A 1 588 ? -1.636 15.704 -30.582 1.00 43.56 588 PHE A CA 1
ATOM 4440 C C . PHE A 1 588 ? -2.645 15.300 -29.475 1.00 43.56 588 PHE A C 1
ATOM 4442 O O . PHE A 1 588 ? -3.123 16.154 -28.729 1.00 43.56 588 PHE A O 1
ATOM 4449 N N . VAL A 1 589 ? -2.988 14.018 -29.356 1.00 43.56 589 VAL A N 1
ATOM 4450 C CA . VAL A 1 589 ? -3.916 13.446 -28.373 1.00 43.56 589 VAL A CA 1
ATOM 4451 C C . VAL A 1 589 ? -3.095 12.430 -27.574 1.00 43.56 589 VAL A C 1
ATOM 4453 O O . VAL A 1 589 ? -2.422 11.617 -28.191 1.00 43.56 589 VAL A O 1
ATOM 4456 N N . GLY A 1 590 ? -3.052 12.560 -26.242 1.00 49.41 590 GLY A N 1
ATOM 4457 C CA . GLY A 1 590 ? -2.009 12.009 -25.351 1.00 49.41 590 GLY A CA 1
ATOM 4458 C C . GLY A 1 590 ? -1.446 10.616 -25.708 1.00 49.41 590 GLY A C 1
ATOM 4459 O O . GLY A 1 590 ? -2.205 9.736 -26.103 1.00 49.41 590 GLY A O 1
ATOM 4460 N N . PRO A 1 591 ? -0.122 10.399 -25.569 1.00 49.16 591 PRO A N 1
ATOM 4461 C CA . PRO A 1 591 ? 0.552 9.276 -26.210 1.00 49.16 591 PRO A CA 1
ATOM 4462 C C . PRO A 1 591 ? 0.206 7.927 -25.552 1.00 49.16 591 PRO A C 1
ATOM 4464 O O . PRO A 1 591 ? 0.333 7.810 -24.328 1.00 49.16 591 PRO A O 1
ATOM 4467 N N . PRO A 1 592 ? -0.150 6.889 -26.333 1.00 57.28 592 PRO A N 1
ATOM 4468 C CA . PRO A 1 592 ? -0.126 5.514 -25.847 1.00 57.28 592 PRO A CA 1
ATOM 4469 C C . PRO A 1 592 ? 1.282 5.112 -25.359 1.00 57.28 592 PRO A C 1
ATOM 4471 O O . PRO A 1 592 ? 2.286 5.657 -25.829 1.00 57.28 592 PRO A O 1
ATOM 4474 N N . PRO A 1 593 ? 1.407 4.187 -24.394 1.00 65.25 593 PRO A N 1
ATOM 4475 C CA . PRO A 1 593 ? 2.710 3.771 -23.886 1.00 65.25 593 PRO A CA 1
ATOM 4476 C C . PRO A 1 593 ? 3.520 3.049 -24.970 1.00 65.25 593 PRO A C 1
ATOM 4478 O O . PRO A 1 593 ? 2.999 2.196 -25.684 1.00 65.25 593 PRO A O 1
ATOM 4481 N N . ALA A 1 594 ? 4.818 3.346 -25.071 1.00 74.38 594 ALA A N 1
ATOM 4482 C CA . ALA A 1 594 ? 5.714 2.497 -25.847 1.00 74.38 594 ALA A CA 1
ATOM 4483 C C . ALA A 1 594 ? 5.911 1.163 -25.127 1.00 74.38 594 ALA A C 1
ATOM 4485 O O . ALA A 1 594 ? 6.019 1.132 -23.899 1.00 74.38 594 ALA A O 1
ATOM 4486 N N . THR A 1 595 ? 5.984 0.073 -25.889 1.00 81.94 595 THR A N 1
ATOM 4487 C CA . THR A 1 595 ? 6.079 -1.279 -25.336 1.00 81.94 595 THR A CA 1
ATOM 4488 C C . THR A 1 595 ? 7.138 -2.106 -26.059 1.00 81.94 595 THR A C 1
ATOM 4490 O O . THR A 1 595 ? 7.325 -2.010 -27.269 1.00 81.94 595 THR A O 1
ATOM 4493 N N . ALA A 1 596 ? 7.852 -2.932 -25.295 1.00 86.88 596 ALA A N 1
ATOM 4494 C CA . ALA A 1 596 ? 8.652 -4.037 -25.813 1.00 86.88 596 ALA A CA 1
ATOM 4495 C C . ALA A 1 596 ? 8.095 -5.328 -25.213 1.00 86.88 596 ALA A C 1
ATOM 4497 O O . ALA A 1 596 ? 7.988 -5.435 -23.987 1.00 86.88 596 ALA A O 1
ATOM 4498 N N . VAL A 1 597 ? 7.715 -6.284 -26.058 1.00 88.25 597 VAL A N 1
ATOM 4499 C CA . VAL A 1 597 ? 7.026 -7.510 -25.636 1.00 88.25 597 VAL A CA 1
ATOM 4500 C C . VAL A 1 597 ? 7.744 -8.730 -26.199 1.00 88.25 597 VAL A C 1
ATOM 4502 O O . VAL A 1 597 ? 8.003 -8.792 -27.398 1.00 88.25 597 VAL A O 1
ATOM 4505 N N . LEU A 1 598 ? 8.077 -9.698 -25.342 1.00 88.81 598 LEU A N 1
ATOM 4506 C CA . LEU A 1 598 ? 8.581 -11.008 -25.757 1.00 88.81 598 LEU A CA 1
ATOM 4507 C C . LEU A 1 598 ? 7.433 -11.973 -25.982 1.00 88.81 598 LEU A C 1
ATOM 4509 O O . LEU A 1 598 ? 6.642 -12.200 -25.075 1.00 88.81 598 LEU A O 1
ATOM 4513 N N . TRP A 1 599 ? 7.427 -12.636 -27.121 1.00 88.56 599 TRP A N 1
ATOM 4514 C CA . TRP A 1 599 ? 6.476 -13.675 -27.468 1.00 88.56 599 TRP A CA 1
ATOM 4515 C C . TRP A 1 599 ? 7.203 -14.996 -27.670 1.00 88.56 599 TRP A C 1
ATOM 4517 O O . TRP A 1 599 ? 8.354 -15.031 -28.118 1.00 88.56 599 TRP A O 1
ATOM 4527 N N . TYR A 1 600 ? 6.505 -16.094 -27.406 1.00 86.25 600 TYR A N 1
ATOM 4528 C CA . TYR A 1 600 ? 6.898 -17.391 -27.937 1.00 86.25 600 TYR A CA 1
ATOM 4529 C C . TYR A 1 600 ? 6.533 -17.439 -29.417 1.00 86.25 600 TYR A C 1
ATOM 4531 O O . TYR A 1 600 ? 5.386 -17.222 -29.787 1.00 86.25 600 TYR A O 1
ATOM 4539 N N . ALA A 1 601 ? 7.510 -17.736 -30.265 1.00 83.81 601 ALA A N 1
ATOM 4540 C CA . ALA A 1 601 ? 7.321 -17.842 -31.710 1.00 83.81 601 ALA A CA 1
ATOM 4541 C C . ALA A 1 601 ? 6.733 -19.203 -32.138 1.00 83.81 601 ALA A C 1
ATOM 4543 O O . ALA A 1 601 ? 6.556 -19.461 -33.327 1.00 83.81 601 ALA A O 1
ATOM 4544 N N . ASN A 1 602 ? 6.496 -20.119 -31.194 1.00 78.25 602 ASN A N 1
ATOM 4545 C CA . ASN A 1 602 ? 5.946 -21.443 -31.462 1.00 78.25 602 ASN A CA 1
ATOM 4546 C C . ASN A 1 602 ? 4.694 -21.671 -30.591 1.00 78.25 602 ASN A C 1
ATOM 4548 O O . ASN A 1 602 ? 4.824 -21.632 -29.368 1.00 78.25 602 ASN A O 1
ATOM 4552 N N . PRO A 1 603 ? 3.521 -21.963 -31.180 1.00 60.38 603 PRO A N 1
ATOM 4553 C CA . PRO A 1 603 ? 2.270 -22.133 -30.435 1.00 60.38 603 PRO A CA 1
ATOM 4554 C C . PRO A 1 603 ? 2.287 -23.342 -29.486 1.00 60.38 603 PRO A C 1
ATOM 4556 O O . PRO A 1 603 ? 1.494 -23.423 -28.552 1.00 60.38 603 PRO A O 1
ATOM 4559 N N . TYR A 1 604 ? 3.196 -24.304 -29.685 1.00 55.34 604 TYR A N 1
ATOM 4560 C CA . TYR A 1 604 ? 3.233 -25.539 -28.897 1.00 55.34 604 TYR A CA 1
ATOM 4561 C C . TYR A 1 604 ? 3.968 -25.426 -27.551 1.00 55.34 604 TYR A C 1
ATOM 4563 O O . TYR A 1 604 ? 4.012 -26.414 -26.817 1.00 55.34 604 TYR A O 1
ATOM 4571 N N . SER A 1 605 ? 4.570 -24.279 -27.208 1.00 50.22 605 SER A N 1
ATOM 4572 C CA . SER A 1 605 ? 5.455 -24.205 -26.034 1.00 50.22 605 SER A CA 1
ATOM 4573 C C . SER A 1 605 ? 4.769 -23.970 -24.682 1.00 50.22 605 SER A C 1
ATOM 4575 O O . SER A 1 605 ? 5.408 -24.256 -23.673 1.00 50.22 605 SER A O 1
ATOM 4577 N N . ASP A 1 606 ? 3.500 -23.537 -24.606 1.00 46.28 606 ASP A N 1
ATOM 4578 C CA . ASP A 1 606 ? 2.794 -23.457 -23.309 1.00 46.28 606 ASP A CA 1
ATOM 4579 C C . ASP A 1 606 ? 1.269 -23.668 -23.398 1.00 46.28 606 ASP A C 1
ATOM 4581 O O . ASP A 1 606 ? 0.461 -22.745 -23.348 1.00 46.28 606 ASP A O 1
ATOM 4585 N N . THR A 1 607 ? 0.840 -24.928 -23.488 1.00 42.06 607 THR A N 1
ATOM 4586 C CA . THR A 1 607 ? -0.583 -25.308 -23.599 1.00 42.06 607 THR A CA 1
ATOM 4587 C C . THR A 1 607 ? -1.382 -25.187 -22.290 1.00 42.06 607 THR A C 1
ATOM 4589 O O . THR A 1 607 ? -2.539 -25.600 -22.240 1.00 42.06 607 THR A O 1
ATOM 4592 N N . ARG A 1 608 ? -0.795 -24.680 -21.197 1.00 45.47 608 ARG A N 1
ATOM 4593 C CA . ARG A 1 608 ? -1.393 -24.740 -19.847 1.00 45.47 608 ARG A CA 1
ATOM 4594 C C . ARG A 1 608 ? -2.388 -23.615 -19.535 1.00 45.47 608 ARG A C 1
ATOM 4596 O O . ARG A 1 608 ? -3.107 -23.734 -18.547 1.00 45.47 608 ARG A O 1
ATOM 4603 N N . ALA A 1 609 ? -2.460 -22.558 -20.350 1.00 41.06 609 ALA A N 1
ATOM 4604 C CA . ALA A 1 609 ? -3.235 -21.348 -20.032 1.00 41.06 609 ALA A CA 1
ATOM 4605 C C . ALA A 1 609 ? -4.314 -20.943 -21.060 1.00 41.06 609 ALA A C 1
ATOM 4607 O O . ALA A 1 609 ? -4.968 -19.923 -20.863 1.00 41.06 609 ALA A O 1
ATOM 4608 N N . GLY A 1 610 ? -4.527 -21.712 -22.134 1.00 44.25 610 GLY A N 1
ATOM 4609 C CA . GLY A 1 610 ? -5.567 -21.423 -23.139 1.00 44.25 610 GLY A CA 1
ATOM 4610 C C . GLY A 1 610 ? -5.285 -20.235 -24.075 1.00 44.25 610 GLY A C 1
ATOM 4611 O O . GLY A 1 610 ? -6.097 -19.975 -24.956 1.00 44.25 610 GLY A O 1
ATOM 4612 N N . ASP A 1 611 ? -4.141 -19.565 -23.922 1.00 50.22 611 ASP A N 1
ATOM 4613 C CA . ASP A 1 611 ? -3.647 -18.483 -24.780 1.00 50.22 611 ASP A CA 1
ATOM 4614 C C . ASP A 1 611 ? -2.242 -18.868 -25.284 1.00 50.22 611 ASP A C 1
ATOM 4616 O O . ASP A 1 611 ? -1.322 -19.027 -24.478 1.00 50.22 611 ASP A O 1
ATOM 4620 N N . LEU A 1 612 ? -2.104 -19.133 -26.591 1.00 58.94 612 LEU A N 1
ATOM 4621 C CA . LEU A 1 612 ? -0.935 -19.805 -27.195 1.00 58.94 612 LEU A CA 1
ATOM 4622 C C . LEU A 1 612 ? 0.313 -18.905 -27.274 1.00 58.94 612 LEU A C 1
ATOM 4624 O O . LEU A 1 612 ? 1.430 -19.418 -27.342 1.00 58.94 612 LEU A O 1
ATOM 4628 N N . HIS A 1 613 ? 0.143 -17.579 -27.199 1.00 67.06 613 HIS A N 1
ATOM 4629 C CA . HIS A 1 613 ? 1.233 -16.599 -27.252 1.00 67.06 613 HIS A CA 1
ATOM 4630 C C . HIS A 1 613 ? 1.122 -15.597 -26.100 1.00 67.06 613 HIS A C 1
ATOM 4632 O O . HIS A 1 613 ? 0.763 -14.438 -26.293 1.00 67.06 613 HIS A O 1
ATOM 4638 N N . ARG A 1 614 ? 1.467 -16.009 -24.873 1.00 66.62 614 ARG A N 1
ATOM 4639 C CA . ARG A 1 614 ? 1.583 -15.052 -23.762 1.00 66.62 614 ARG A CA 1
ATOM 4640 C C . ARG A 1 614 ? 2.789 -14.135 -23.962 1.00 66.62 614 ARG A C 1
ATOM 4642 O O . ARG A 1 614 ? 3.929 -14.532 -23.722 1.00 66.62 614 ARG A O 1
ATOM 4649 N N . GLY A 1 615 ? 2.514 -12.903 -24.378 1.00 73.12 615 GLY A N 1
ATOM 4650 C CA . GLY A 1 615 ? 3.495 -11.828 -24.428 1.00 73.12 615 GLY A CA 1
ATOM 4651 C C . GLY A 1 615 ? 3.965 -11.424 -23.026 1.00 73.12 615 GLY A C 1
ATOM 4652 O O . GLY A 1 615 ? 3.147 -11.076 -22.175 1.00 73.12 615 GLY A O 1
ATOM 4653 N N . LYS A 1 616 ? 5.278 -11.432 -22.766 1.00 81.44 616 LYS A N 1
ATOM 4654 C CA . LYS A 1 616 ? 5.883 -10.826 -21.569 1.00 81.44 616 LYS A CA 1
ATOM 4655 C C . LYS A 1 616 ? 6.279 -9.389 -21.893 1.00 81.44 616 LYS A C 1
ATOM 4657 O O . LYS A 1 616 ? 7.225 -9.161 -22.643 1.00 81.44 616 LYS A O 1
ATOM 4662 N N . VAL A 1 617 ? 5.561 -8.422 -21.328 1.00 79.31 617 VAL A N 1
ATOM 4663 C CA . VAL A 1 617 ? 5.874 -6.995 -21.483 1.00 79.31 617 VAL A CA 1
ATOM 4664 C C . VAL A 1 617 ? 7.093 -6.652 -20.625 1.00 79.31 617 VAL A C 1
ATOM 4666 O O . VAL A 1 617 ? 7.075 -6.861 -19.414 1.00 79.31 617 VAL A O 1
ATOM 4669 N N . PHE A 1 618 ? 8.150 -6.114 -21.232 1.00 72.06 618 PHE A N 1
ATOM 4670 C CA . PHE A 1 618 ? 9.356 -5.684 -20.514 1.00 72.06 618 PHE A CA 1
ATOM 4671 C C . PHE A 1 618 ? 9.304 -4.225 -20.064 1.00 72.06 618 PHE A C 1
ATOM 4673 O O . PHE A 1 618 ? 9.900 -3.864 -19.055 1.00 72.06 618 PHE A O 1
ATOM 4680 N N . ALA A 1 619 ? 8.585 -3.373 -20.791 1.00 64.88 619 ALA A N 1
ATOM 4681 C CA . ALA A 1 619 ? 8.560 -1.939 -20.532 1.00 64.88 619 ALA A CA 1
ATOM 4682 C C . ALA A 1 619 ? 7.147 -1.382 -20.750 1.00 64.88 619 ALA A C 1
ATOM 4684 O O . ALA A 1 619 ? 6.852 -0.923 -21.845 1.00 64.88 619 ALA A O 1
ATOM 4685 N N . PRO A 1 620 ? 6.253 -1.430 -19.745 1.00 53.59 620 PRO A N 1
ATOM 4686 C CA . PRO A 1 620 ? 4.884 -0.949 -19.917 1.00 53.59 620 PRO A CA 1
ATOM 4687 C C . PRO A 1 620 ? 4.761 0.586 -19.931 1.00 53.59 620 PRO A C 1
ATOM 4689 O O . PRO A 1 620 ? 3.724 1.086 -20.349 1.00 53.59 620 PRO A O 1
ATOM 4692 N N . ARG A 1 621 ? 5.763 1.346 -19.448 1.00 55.03 621 ARG A N 1
ATOM 4693 C CA . ARG A 1 621 ? 5.741 2.828 -19.372 1.00 55.03 621 ARG A CA 1
ATOM 4694 C C . ARG A 1 621 ? 7.141 3.454 -19.413 1.00 55.03 621 ARG A C 1
ATOM 4696 O O . ARG A 1 621 ? 7.591 4.044 -18.437 1.00 55.03 621 ARG A O 1
ATOM 4703 N N . ASN A 1 622 ? 7.836 3.315 -20.533 1.00 58.94 622 ASN A N 1
ATOM 4704 C CA . ASN A 1 622 ? 9.085 4.030 -20.808 1.00 58.94 622 ASN A CA 1
ATOM 4705 C C . ASN A 1 622 ? 9.033 4.584 -22.235 1.00 58.94 622 ASN A C 1
ATOM 4707 O O . ASN A 1 622 ? 8.195 4.148 -23.020 1.00 58.94 622 ASN A O 1
ATOM 4711 N N . PRO A 1 623 ? 9.852 5.580 -22.576 1.00 72.88 623 PRO A N 1
ATOM 4712 C CA . PRO A 1 623 ? 9.755 6.240 -23.872 1.00 72.88 623 PRO A CA 1
ATOM 4713 C C . PRO A 1 623 ? 10.130 5.280 -25.019 1.00 72.88 623 PRO A C 1
ATOM 4715 O O . PRO A 1 623 ? 10.768 4.255 -24.788 1.00 72.88 623 PRO A O 1
ATOM 4718 N N . ALA A 1 624 ? 9.677 5.597 -26.242 1.00 75.75 624 ALA A N 1
ATOM 4719 C CA . ALA A 1 624 ? 9.732 4.756 -27.450 1.00 75.75 624 ALA A CA 1
ATOM 4720 C C . ALA A 1 624 ? 10.951 3.824 -27.527 1.00 75.75 624 ALA A C 1
ATOM 4722 O O . ALA A 1 624 ? 12.081 4.308 -27.615 1.00 75.75 624 ALA A O 1
ATOM 4723 N N . VAL A 1 625 ? 10.727 2.503 -27.518 1.00 80.56 625 VAL A N 1
ATOM 4724 C CA . VAL A 1 625 ? 11.787 1.514 -27.763 1.00 80.56 625 VAL A CA 1
ATOM 4725 C C . VAL A 1 625 ? 11.999 1.419 -29.268 1.00 80.56 625 VAL A C 1
ATOM 4727 O O . VAL A 1 625 ? 11.126 0.962 -30.000 1.00 80.56 625 VAL A O 1
ATOM 4730 N N . LEU A 1 626 ? 13.155 1.889 -29.725 1.00 79.06 626 LEU A N 1
ATOM 4731 C CA . LEU A 1 626 ? 13.473 2.026 -31.146 1.00 79.06 626 LEU A CA 1
ATOM 4732 C C . LEU A 1 626 ? 14.170 0.787 -31.703 1.00 79.06 626 LEU A C 1
ATOM 4734 O O . LEU A 1 626 ? 14.138 0.542 -32.905 1.00 79.06 626 LEU A O 1
ATOM 4738 N N . ASN A 1 627 ? 14.853 0.027 -30.845 1.00 84.38 627 ASN A N 1
ATOM 4739 C CA . ASN A 1 627 ? 15.671 -1.094 -31.284 1.00 84.38 627 ASN A CA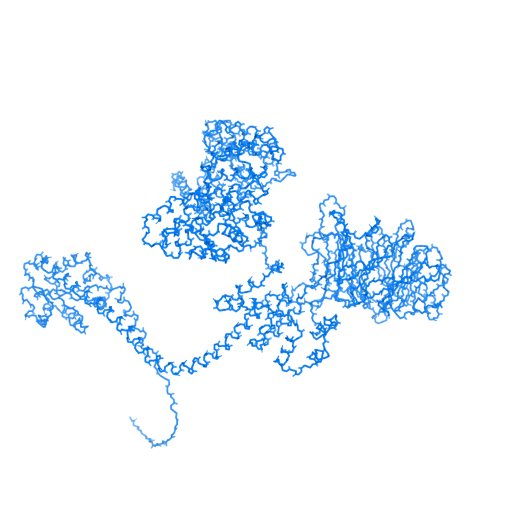 1
ATOM 4740 C C . ASN A 1 627 ? 15.788 -2.174 -30.213 1.00 84.38 627 ASN A C 1
ATOM 4742 O O . ASN A 1 627 ? 15.703 -1.885 -29.016 1.00 84.38 627 ASN A O 1
ATOM 4746 N N . ALA A 1 628 ? 16.039 -3.404 -30.650 1.00 88.62 628 ALA A N 1
ATOM 4747 C CA . ALA A 1 628 ? 16.368 -4.505 -29.770 1.00 88.62 628 ALA A CA 1
ATOM 4748 C C . ALA A 1 628 ? 17.299 -5.514 -30.447 1.00 88.62 628 ALA A C 1
ATOM 4750 O O . ALA A 1 628 ? 17.301 -5.659 -31.667 1.00 88.62 628 ALA A O 1
ATOM 4751 N N . ALA A 1 629 ? 18.089 -6.224 -29.652 1.00 87.44 629 ALA A N 1
ATOM 4752 C CA . ALA A 1 629 ? 18.996 -7.255 -30.130 1.00 87.44 629 ALA A CA 1
ATOM 4753 C C . ALA A 1 629 ? 19.126 -8.361 -29.085 1.00 87.44 629 ALA A C 1
ATOM 4755 O O . ALA A 1 629 ? 19.394 -8.075 -27.921 1.00 87.44 629 ALA A O 1
ATOM 4756 N N . PHE A 1 630 ? 18.963 -9.615 -29.497 1.00 85.31 630 PHE A N 1
ATOM 4757 C CA . PHE A 1 630 ? 19.335 -10.745 -28.651 1.00 85.31 630 PHE A CA 1
ATOM 4758 C C . PHE A 1 630 ? 20.850 -10.949 -28.676 1.00 85.31 630 PHE A C 1
ATOM 4760 O O . PHE A 1 630 ? 21.503 -10.675 -29.686 1.00 85.31 630 PHE A O 1
ATOM 4767 N N . ASP A 1 631 ? 21.408 -11.468 -27.587 1.00 82.12 631 ASP A N 1
ATOM 4768 C CA . ASP A 1 631 ? 22.740 -12.054 -27.631 1.00 82.12 631 ASP A CA 1
ATOM 4769 C C . ASP A 1 631 ? 22.706 -13.385 -28.401 1.00 82.12 631 ASP A C 1
ATOM 4771 O O . ASP A 1 631 ? 21.651 -13.922 -28.743 1.00 82.12 631 ASP A O 1
ATOM 4775 N N . ARG A 1 632 ? 23.885 -13.945 -28.670 1.00 73.31 632 ARG A N 1
ATOM 4776 C CA . ARG A 1 632 ? 24.027 -15.178 -29.452 1.00 73.31 632 ARG A CA 1
ATOM 4777 C C . ARG A 1 632 ? 23.408 -16.398 -28.774 1.00 73.31 632 ARG A C 1
ATOM 4779 O O . ARG A 1 632 ? 22.931 -17.298 -29.461 1.00 73.31 632 ARG A O 1
ATOM 4786 N N . ARG A 1 633 ? 23.430 -16.449 -27.440 1.00 76.19 633 ARG A N 1
ATOM 4787 C CA . ARG A 1 633 ? 22.831 -17.550 -26.675 1.00 76.19 633 ARG A CA 1
ATOM 4788 C C . ARG A 1 633 ? 21.330 -17.349 -26.483 1.00 76.19 633 ARG A C 1
ATOM 4790 O O . ARG A 1 633 ? 20.649 -18.256 -26.025 1.00 76.19 633 ARG A O 1
ATOM 4797 N N . GLY A 1 634 ? 20.809 -16.176 -26.833 1.00 76.69 634 GLY A N 1
ATOM 4798 C CA . GLY A 1 634 ? 19.421 -15.783 -26.628 1.00 76.69 634 GLY A CA 1
ATOM 4799 C C . GLY A 1 634 ? 19.084 -15.589 -25.159 1.00 76.69 634 GLY A C 1
ATOM 4800 O O . GLY A 1 634 ? 17.914 -15.391 -24.853 1.00 76.69 634 GLY A O 1
ATOM 4801 N N . GLU A 1 635 ? 20.091 -15.676 -24.286 1.00 77.31 635 GLU A N 1
ATOM 4802 C CA . GLU A 1 635 ? 20.047 -15.484 -22.843 1.00 77.31 635 GLU A CA 1
ATOM 4803 C C . GLU A 1 635 ? 19.741 -14.039 -22.497 1.00 77.31 635 GLU A C 1
ATOM 4805 O O . GLU A 1 635 ? 19.064 -13.805 -21.502 1.00 77.31 635 GLU A O 1
ATOM 4810 N N . TRP A 1 636 ? 20.161 -13.096 -23.339 1.00 79.94 636 TRP A N 1
ATOM 4811 C CA . TRP A 1 636 ? 19.998 -11.667 -23.141 1.00 79.94 636 TRP A CA 1
ATOM 4812 C C . TRP A 1 636 ? 19.324 -11.001 -24.344 1.00 79.94 636 TRP A C 1
ATOM 4814 O O . TRP A 1 636 ? 19.497 -11.399 -25.491 1.00 79.94 636 TRP A O 1
ATOM 4824 N N . LEU A 1 637 ? 18.564 -9.950 -24.073 1.00 86.75 637 LEU A N 1
ATOM 4825 C CA . LEU A 1 637 ? 17.881 -9.072 -25.004 1.00 86.75 637 LEU A CA 1
ATOM 4826 C C . LEU A 1 637 ? 18.257 -7.649 -24.611 1.00 86.75 637 LEU A C 1
ATOM 4828 O O . LEU A 1 637 ? 17.850 -7.161 -23.568 1.00 86.75 637 LEU A O 1
ATOM 4832 N N . ALA A 1 638 ? 19.020 -6.956 -25.436 1.00 83.56 638 ALA A N 1
ATOM 4833 C CA . ALA A 1 638 ? 19.214 -5.525 -25.307 1.00 83.56 638 ALA A CA 1
ATOM 4834 C C . ALA A 1 638 ? 18.042 -4.785 -25.961 1.00 83.56 638 ALA A C 1
ATOM 4836 O O . ALA A 1 638 ? 17.659 -5.122 -27.075 1.00 83.56 638 ALA A O 1
ATOM 4837 N N . THR A 1 639 ? 17.497 -3.760 -25.313 1.00 86.88 639 THR A N 1
ATOM 4838 C CA . THR A 1 639 ? 16.536 -2.809 -25.891 1.00 86.88 639 THR A CA 1
ATOM 4839 C C . THR A 1 639 ? 17.070 -1.395 -25.748 1.00 86.88 639 THR A C 1
ATOM 4841 O O . THR A 1 639 ? 17.561 -1.047 -24.673 1.00 86.88 639 THR A O 1
ATOM 4844 N N . PHE A 1 640 ? 16.921 -0.571 -26.780 1.00 81.56 640 PHE A N 1
ATOM 4845 C CA . PHE A 1 640 ? 17.290 0.839 -26.744 1.00 81.56 640 PHE A CA 1
ATOM 4846 C C . PHE A 1 640 ? 16.071 1.734 -26.939 1.00 81.56 640 PHE A C 1
ATOM 4848 O O . PHE A 1 640 ? 15.292 1.531 -27.873 1.00 81.56 640 PHE A O 1
ATOM 4855 N N . SER A 1 641 ? 15.924 2.735 -26.077 1.00 80.12 641 SER A N 1
ATOM 4856 C CA . SER A 1 641 ? 14.810 3.685 -26.105 1.00 80.12 641 SER A CA 1
ATOM 4857 C C . SER A 1 641 ? 15.247 5.120 -26.382 1.00 80.12 641 SER A C 1
ATOM 4859 O O . SER A 1 641 ? 16.403 5.493 -26.206 1.00 80.12 641 SER A O 1
ATOM 4861 N N . ILE A 1 642 ? 14.296 5.944 -26.824 1.00 74.56 642 ILE A N 1
ATOM 4862 C CA . ILE A 1 642 ? 14.519 7.342 -27.233 1.00 74.56 642 ILE A CA 1
ATOM 4863 C C . ILE A 1 642 ? 14.972 8.274 -26.088 1.00 74.56 642 ILE A C 1
ATOM 4865 O O . ILE A 1 642 ? 15.421 9.387 -26.346 1.00 74.56 642 ILE A O 1
ATOM 4869 N N . ASP A 1 643 ? 14.884 7.834 -24.832 1.00 69.81 643 ASP A N 1
ATOM 4870 C CA . ASP A 1 643 ? 15.498 8.498 -23.668 1.00 69.81 643 ASP A CA 1
ATOM 4871 C C . ASP A 1 643 ? 17.010 8.269 -23.547 1.00 69.81 643 ASP A C 1
ATOM 4873 O O . ASP A 1 643 ? 17.608 8.743 -22.584 1.00 69.81 643 ASP A O 1
ATOM 4877 N N . GLY A 1 644 ? 17.625 7.528 -24.470 1.00 70.69 644 GLY A N 1
ATOM 4878 C CA . GLY A 1 644 ? 19.053 7.242 -24.413 1.00 70.69 644 GLY A CA 1
ATOM 4879 C C . GLY A 1 644 ? 19.414 6.109 -23.455 1.00 70.69 644 GLY A C 1
ATOM 4880 O O . GLY A 1 644 ? 20.554 6.027 -23.007 1.00 70.69 644 GLY A O 1
ATOM 4881 N N . TRP A 1 645 ? 18.473 5.227 -23.107 1.00 74.44 645 TRP A N 1
ATOM 4882 C CA . TRP A 1 645 ? 18.754 4.074 -22.248 1.00 74.44 645 TRP A CA 1
ATOM 4883 C C . TRP A 1 645 ? 18.894 2.775 -23.035 1.00 74.44 645 TRP A C 1
ATOM 4885 O O . TRP A 1 645 ? 18.020 2.405 -23.820 1.00 74.44 645 TRP A O 1
ATOM 4895 N N . LEU A 1 646 ? 19.966 2.038 -22.734 1.00 77.12 646 LEU A N 1
ATOM 4896 C CA . LEU A 1 646 ? 20.156 0.648 -23.128 1.00 77.12 646 LEU A CA 1
ATOM 4897 C C . LEU A 1 646 ? 19.789 -0.250 -21.941 1.00 77.12 646 LEU A C 1
ATOM 4899 O O . LEU A 1 646 ? 20.420 -0.212 -20.887 1.00 77.12 646 LEU A O 1
ATOM 4903 N N . ARG A 1 647 ? 18.758 -1.076 -22.093 1.00 82.00 647 ARG A N 1
ATOM 4904 C CA . ARG A 1 647 ? 18.326 -2.033 -21.060 1.00 82.00 647 ARG A CA 1
ATOM 4905 C C . ARG A 1 647 ? 18.620 -3.445 -21.541 1.00 82.00 647 ARG A C 1
ATOM 4907 O O . ARG A 1 647 ? 18.260 -3.766 -22.667 1.00 82.00 647 ARG A O 1
ATOM 4914 N N . ILE A 1 648 ? 19.280 -4.265 -20.728 1.00 77.19 648 ILE A N 1
ATOM 4915 C CA . ILE A 1 648 ? 19.717 -5.614 -21.111 1.00 77.19 648 ILE A CA 1
ATOM 4916 C C . ILE A 1 648 ? 18.961 -6.632 -20.278 1.00 77.19 648 ILE A C 1
ATOM 4918 O O . ILE A 1 648 ? 19.318 -6.857 -19.131 1.00 77.19 648 ILE A O 1
ATOM 4922 N N . TRP A 1 649 ? 17.929 -7.231 -20.859 1.00 79.81 649 TRP A N 1
ATOM 4923 C CA . TRP A 1 649 ? 17.017 -8.199 -20.260 1.00 79.81 649 TRP A CA 1
ATOM 4924 C C . TRP A 1 649 ? 17.520 -9.622 -20.407 1.00 79.81 649 TRP A C 1
ATOM 4926 O O . TRP A 1 649 ? 17.825 -10.029 -21.510 1.00 79.81 649 TRP A O 1
ATOM 4936 N N . ASN A 1 650 ? 17.519 -10.427 -19.359 1.00 77.88 650 ASN A N 1
ATOM 4937 C CA . ASN A 1 650 ? 17.708 -11.864 -19.466 1.00 77.88 650 ASN A CA 1
ATOM 4938 C C . ASN A 1 650 ? 16.358 -12.482 -19.795 1.00 77.88 650 ASN A C 1
ATOM 4940 O O . ASN A 1 650 ? 15.339 -12.228 -19.153 1.00 77.88 650 ASN A O 1
ATOM 4944 N N . VAL A 1 651 ? 16.361 -13.222 -20.887 1.00 73.25 651 VAL A N 1
ATOM 4945 C CA . VAL A 1 651 ? 15.180 -13.725 -21.579 1.00 73.25 651 VAL A CA 1
ATOM 4946 C C . VAL A 1 651 ? 14.987 -15.224 -21.342 1.00 73.25 651 VAL A C 1
ATOM 4948 O O . VAL A 1 651 ? 13.963 -15.768 -21.748 1.00 73.25 651 VAL A O 1
ATOM 4951 N N . PHE A 1 652 ? 15.899 -15.878 -20.603 1.00 66.38 652 PHE A N 1
ATOM 4952 C CA . PHE A 1 652 ? 15.847 -17.306 -20.265 1.00 66.38 652 PHE A CA 1
ATOM 4953 C C . PHE A 1 652 ? 15.572 -17.587 -18.775 1.00 66.38 652 PHE A C 1
ATOM 4955 O O . PHE A 1 652 ? 16.489 -17.885 -17.997 1.00 66.38 652 PHE A O 1
ATOM 4962 N N . PRO A 1 653 ? 14.297 -17.623 -18.353 1.00 47.72 653 PRO A N 1
ATOM 4963 C CA . PRO A 1 653 ? 13.889 -18.310 -17.141 1.00 47.72 653 PRO A CA 1
ATOM 4964 C C . PRO A 1 653 ? 13.040 -19.545 -17.498 1.00 47.72 653 PRO A C 1
ATOM 4966 O O . PRO A 1 653 ? 11.842 -19.501 -17.299 1.00 47.72 653 PRO A O 1
ATOM 4969 N N . GLU A 1 654 ? 13.609 -20.618 -18.074 1.00 36.22 654 GLU A N 1
ATOM 4970 C CA . GLU A 1 654 ? 13.116 -22.018 -17.952 1.00 36.22 654 GLU A CA 1
ATOM 4971 C C . GLU A 1 654 ? 14.096 -23.017 -18.644 1.00 36.22 654 GLU A C 1
ATOM 4973 O O . GLU A 1 654 ? 14.882 -22.622 -19.506 1.00 36.22 654 GLU A O 1
ATOM 4978 N N . PRO A 1 655 ? 14.204 -24.286 -18.195 1.00 43.12 655 PRO A N 1
ATOM 4979 C CA . PRO A 1 655 ? 15.490 -24.924 -17.905 1.00 43.12 655 PRO A CA 1
ATOM 4980 C C . PRO A 1 655 ? 15.994 -25.874 -19.008 1.00 43.12 655 PRO A C 1
ATOM 4982 O O . PRO A 1 655 ? 15.510 -26.992 -19.146 1.00 43.12 655 PRO A O 1
ATOM 4985 N N . LEU A 1 656 ? 17.055 -25.497 -19.725 1.00 37.84 656 LEU A N 1
ATOM 4986 C CA . LEU A 1 656 ? 17.959 -26.466 -20.384 1.00 37.84 656 LEU A CA 1
ATOM 4987 C C . LEU A 1 656 ? 19.429 -26.277 -20.005 1.00 37.84 656 LEU A C 1
ATOM 4989 O O . LEU A 1 656 ? 20.231 -27.197 -20.160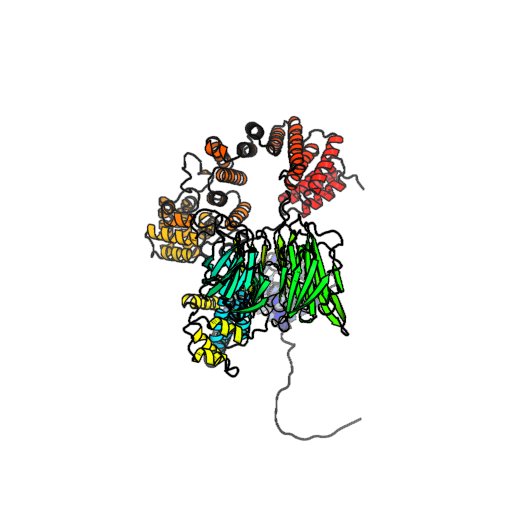 1.00 37.84 656 LEU A O 1
ATOM 4993 N N . VAL A 1 657 ? 19.777 -25.138 -19.410 1.00 42.00 657 VAL A N 1
ATOM 4994 C CA . VAL A 1 657 ? 21.035 -25.007 -18.686 1.00 42.00 657 VAL A CA 1
ATOM 4995 C C . VAL A 1 657 ? 20.846 -25.775 -17.386 1.00 42.00 657 VAL A C 1
ATOM 4997 O O . VAL A 1 657 ? 20.121 -25.343 -16.485 1.00 42.00 657 VAL A O 1
ATOM 5000 N N . THR A 1 658 ? 21.430 -26.973 -17.319 1.00 41.56 658 THR A N 1
ATOM 5001 C CA . THR A 1 658 ? 21.514 -27.703 -16.054 1.00 41.56 658 THR A CA 1
ATOM 5002 C C . THR A 1 658 ? 22.066 -26.740 -15.006 1.00 41.56 658 THR A C 1
ATOM 5004 O O . THR A 1 658 ? 22.928 -25.915 -15.304 1.00 41.56 658 THR A O 1
ATOM 5007 N N . VAL A 1 659 ? 21.564 -26.816 -13.775 1.00 42.66 659 VAL A N 1
ATOM 5008 C CA . VAL A 1 659 ? 22.040 -25.978 -12.657 1.00 42.66 659 VAL A CA 1
ATOM 5009 C C . VAL A 1 659 ? 23.579 -25.954 -12.599 1.00 42.66 659 VAL A C 1
ATOM 5011 O O . VAL A 1 659 ? 24.166 -24.914 -12.336 1.00 42.66 659 VAL A O 1
ATOM 5014 N N . ARG A 1 660 ? 24.210 -27.071 -12.990 1.00 41.41 660 ARG A N 1
ATOM 5015 C CA . ARG A 1 660 ? 25.645 -27.255 -13.251 1.00 41.41 660 ARG A CA 1
ATOM 5016 C C . ARG A 1 660 ? 26.287 -26.149 -14.103 1.00 41.41 660 ARG A C 1
ATOM 5018 O O . ARG A 1 660 ? 27.279 -25.575 -13.674 1.00 41.41 660 ARG A O 1
ATOM 5025 N N . GLN A 1 661 ? 25.738 -25.830 -15.273 1.00 43.34 661 GLN A N 1
ATOM 5026 C CA . GLN A 1 661 ? 26.346 -24.878 -16.210 1.00 43.34 661 GLN A CA 1
ATOM 5027 C C . GLN A 1 661 ? 26.082 -23.415 -15.803 1.00 43.34 661 GLN A C 1
ATOM 5029 O O . GLN A 1 661 ? 26.980 -22.589 -15.921 1.00 43.34 661 GLN A O 1
ATOM 5034 N N . LYS A 1 662 ? 24.917 -23.102 -15.204 1.00 45.00 662 LYS A N 1
ATOM 5035 C CA . LYS A 1 662 ? 24.650 -21.765 -14.620 1.00 45.00 662 LYS A CA 1
ATOM 5036 C C . LYS A 1 662 ? 25.624 -21.439 -13.487 1.00 45.00 662 LYS A C 1
ATOM 5038 O O . LYS A 1 662 ? 26.093 -20.314 -13.374 1.00 45.00 662 LYS A O 1
ATOM 5043 N N . VAL A 1 663 ? 25.940 -22.439 -12.665 1.00 42.28 663 VAL A N 1
ATOM 5044 C CA . VAL A 1 663 ? 26.893 -22.306 -11.559 1.00 42.28 663 VAL A CA 1
ATOM 5045 C C . VAL A 1 663 ? 28.333 -22.200 -12.085 1.00 42.28 663 VAL A C 1
ATOM 5047 O O . VAL A 1 663 ? 29.087 -21.361 -11.602 1.00 42.28 663 VAL A O 1
ATOM 5050 N N . GLN A 1 664 ? 28.717 -22.981 -13.102 1.00 43.47 664 GLN A N 1
ATOM 5051 C CA . GLN A 1 664 ? 30.044 -22.878 -13.729 1.00 43.47 664 GLN A CA 1
ATOM 5052 C C . GLN A 1 664 ? 30.290 -21.510 -14.383 1.00 43.47 664 GLN A C 1
ATOM 5054 O O . GLN A 1 664 ? 31.347 -20.924 -14.152 1.00 43.47 664 GLN A O 1
ATOM 5059 N N . ASP A 1 665 ? 29.323 -20.984 -15.136 1.00 46.22 665 ASP A N 1
ATOM 5060 C CA . ASP A 1 665 ? 29.450 -19.695 -15.828 1.00 46.22 665 ASP A CA 1
ATOM 5061 C C . ASP A 1 665 ? 29.454 -18.519 -14.828 1.00 46.22 665 ASP A C 1
ATOM 5063 O O . ASP A 1 665 ? 30.239 -17.584 -14.984 1.00 46.22 665 ASP A O 1
ATOM 5067 N N . TYR A 1 666 ? 28.673 -18.603 -13.741 1.00 43.44 666 TYR A N 1
ATOM 5068 C CA . TYR A 1 666 ? 28.686 -17.617 -12.650 1.00 43.44 666 TYR A CA 1
ATOM 5069 C C . TYR A 1 666 ? 30.043 -17.555 -11.926 1.00 43.44 666 TYR A C 1
ATOM 5071 O O . TYR A 1 666 ? 30.549 -16.474 -11.630 1.00 43.44 666 TYR A O 1
ATOM 5079 N N . PHE A 1 667 ? 30.684 -18.703 -11.680 1.00 42.59 667 PHE A N 1
ATOM 5080 C CA . PHE A 1 667 ? 31.979 -18.754 -10.990 1.00 42.59 667 PHE A CA 1
ATOM 5081 C C . PHE A 1 667 ? 33.200 -18.577 -11.899 1.00 42.59 667 PHE A C 1
ATOM 5083 O O . PHE A 1 667 ? 34.300 -18.343 -11.393 1.00 42.59 667 PHE A O 1
ATOM 5090 N N . ALA A 1 668 ? 33.037 -18.641 -13.223 1.00 41.75 668 ALA A N 1
ATOM 5091 C CA . ALA A 1 668 ? 34.125 -18.444 -14.179 1.00 41.75 668 ALA A CA 1
ATOM 5092 C C . ALA A 1 668 ? 34.736 -17.028 -14.119 1.00 41.75 668 ALA A C 1
ATOM 5094 O O . ALA A 1 668 ? 35.911 -16.864 -14.446 1.00 41.75 668 ALA A O 1
ATOM 5095 N N . GLY A 1 669 ? 33.978 -16.028 -13.647 1.00 39.41 669 GLY A N 1
ATOM 5096 C CA . GLY A 1 669 ? 34.446 -14.648 -13.450 1.00 39.41 669 GLY A CA 1
ATOM 5097 C C . GLY A 1 669 ? 35.194 -14.388 -12.134 1.00 39.41 669 GLY A C 1
ATOM 5098 O O . GLY A 1 669 ? 35.841 -13.352 -11.990 1.00 39.41 669 GLY A O 1
ATOM 5099 N N . TYR A 1 670 ? 35.160 -15.318 -11.173 1.00 35.12 670 TYR A N 1
ATOM 5100 C CA . TYR A 1 670 ? 35.814 -15.150 -9.874 1.00 35.12 670 TYR A CA 1
ATOM 5101 C C . TYR A 1 670 ? 37.200 -15.813 -9.886 1.00 35.12 670 TYR A C 1
ATOM 5103 O O . TYR A 1 670 ? 37.343 -17.022 -9.692 1.00 35.12 670 TYR A O 1
ATOM 5111 N N . TYR A 1 671 ? 38.251 -15.007 -10.069 1.00 31.59 671 TYR A N 1
ATOM 5112 C CA . TYR A 1 671 ? 39.666 -15.418 -10.176 1.00 31.59 671 TYR A CA 1
ATOM 5113 C C . TYR A 1 671 ? 40.271 -16.146 -8.946 1.00 31.59 671 TYR A C 1
ATOM 5115 O O . TYR A 1 671 ? 41.475 -16.401 -8.911 1.00 31.59 671 TYR A O 1
ATOM 5123 N N . HIS A 1 672 ? 39.468 -16.554 -7.956 1.00 33.22 672 HIS A N 1
ATOM 5124 C CA . HIS A 1 672 ? 39.933 -17.206 -6.724 1.00 33.22 672 HIS A CA 1
ATOM 5125 C C . HIS A 1 672 ? 39.260 -18.547 -6.376 1.00 33.22 672 HIS A C 1
ATOM 5127 O O . HIS A 1 672 ? 39.570 -19.125 -5.335 1.00 33.22 672 HIS A O 1
ATOM 5133 N N . ALA A 1 673 ? 38.407 -19.117 -7.235 1.00 38.22 673 ALA A N 1
ATOM 5134 C CA . ALA A 1 673 ? 37.855 -20.449 -6.971 1.00 38.22 673 ALA A CA 1
ATOM 5135 C C . ALA A 1 673 ? 38.915 -21.554 -7.189 1.00 38.22 673 ALA A C 1
ATOM 5137 O O . ALA A 1 673 ? 39.356 -21.793 -8.320 1.00 38.22 673 ALA A O 1
ATOM 5138 N N . SER A 1 674 ? 39.326 -22.230 -6.104 1.00 38.38 674 SER A N 1
ATOM 5139 C CA . SER A 1 674 ? 40.349 -23.292 -6.126 1.00 38.38 674 SER A CA 1
ATOM 5140 C C . SER A 1 674 ? 39.952 -24.478 -7.023 1.00 38.38 674 SER A C 1
ATOM 5142 O O . SER A 1 674 ? 38.773 -24.754 -7.227 1.00 38.38 674 SER A O 1
ATOM 5144 N N . ALA A 1 675 ? 40.921 -25.233 -7.553 1.00 38.81 675 ALA A N 1
ATOM 5145 C CA . ALA A 1 675 ? 40.643 -26.425 -8.372 1.00 38.81 675 ALA A CA 1
ATOM 5146 C C . ALA A 1 675 ? 39.752 -27.458 -7.644 1.00 38.81 675 ALA A C 1
ATOM 5148 O O . ALA A 1 675 ? 38.943 -28.140 -8.273 1.00 38.81 675 ALA A O 1
ATOM 5149 N N . SER A 1 676 ? 39.833 -27.500 -6.311 1.00 39.62 676 SER A N 1
ATOM 5150 C CA . SER A 1 676 ? 38.975 -28.306 -5.442 1.00 39.62 676 SER A CA 1
ATOM 5151 C C . SER A 1 676 ? 37.500 -27.900 -5.523 1.00 39.62 676 SER A C 1
ATOM 5153 O O . SER A 1 676 ? 36.643 -28.774 -5.489 1.00 39.62 676 SER A O 1
ATOM 5155 N N . ALA A 1 677 ? 37.198 -26.607 -5.691 1.00 40.94 677 ALA A N 1
ATOM 5156 C CA . ALA A 1 677 ? 35.838 -26.092 -5.859 1.00 40.94 677 ALA A CA 1
ATOM 5157 C C . ALA A 1 677 ? 35.198 -26.508 -7.191 1.00 40.94 677 ALA A C 1
ATOM 5159 O O . ALA A 1 677 ? 34.000 -26.767 -7.252 1.00 40.94 677 ALA A O 1
ATOM 5160 N N . ARG A 1 678 ? 36.008 -26.611 -8.251 1.00 44.88 678 ARG A N 1
ATOM 5161 C CA . ARG A 1 678 ? 35.551 -27.030 -9.585 1.00 44.88 678 ARG A CA 1
ATOM 5162 C C . ARG A 1 678 ? 35.289 -28.539 -9.640 1.00 44.88 678 ARG A C 1
ATOM 5164 O O . ARG A 1 678 ? 34.270 -28.949 -10.176 1.00 44.88 678 ARG A O 1
ATOM 5171 N N . LEU A 1 679 ? 36.147 -29.341 -8.998 1.00 41.41 679 LEU A N 1
ATOM 5172 C CA . LEU A 1 679 ? 35.992 -30.802 -8.863 1.00 41.41 679 LEU A CA 1
ATOM 5173 C C . LEU A 1 679 ? 34.788 -31.220 -8.001 1.00 41.41 679 LEU A C 1
ATOM 5175 O O . LEU A 1 679 ? 34.280 -32.325 -8.134 1.00 41.41 679 LEU A O 1
ATOM 5179 N N . LEU A 1 680 ? 34.327 -30.338 -7.117 1.00 40.69 680 LEU A N 1
ATOM 5180 C CA . LEU A 1 680 ? 33.188 -30.557 -6.223 1.00 40.69 680 LEU A CA 1
ATOM 5181 C C . LEU A 1 680 ? 31.825 -30.513 -6.916 1.00 40.69 680 LEU A C 1
ATOM 5183 O O . LEU A 1 680 ? 30.861 -31.092 -6.427 1.00 40.69 680 LEU A O 1
ATOM 5187 N N . LEU A 1 681 ? 31.764 -29.786 -8.030 1.00 39.25 681 LEU A N 1
ATOM 5188 C CA . LEU A 1 681 ? 30.566 -29.568 -8.839 1.00 39.25 681 LEU A CA 1
ATOM 5189 C C . LEU A 1 681 ? 30.477 -30.547 -10.023 1.00 39.25 681 LEU A C 1
ATOM 5191 O O . LEU A 1 681 ? 29.504 -30.505 -10.772 1.00 39.25 681 LEU A O 1
ATOM 5195 N N . ASP A 1 682 ? 31.492 -31.401 -10.180 1.00 39.22 682 ASP A N 1
ATOM 5196 C CA . ASP A 1 682 ? 31.603 -32.432 -11.217 1.00 39.22 682 ASP A CA 1
ATOM 5197 C C . ASP A 1 682 ? 31.258 -33.846 -10.704 1.00 39.22 682 ASP A C 1
ATOM 5199 O O . ASP A 1 682 ? 31.229 -34.783 -11.501 1.00 39.22 682 ASP A O 1
ATOM 5203 N N . ASP A 1 683 ? 31.008 -34.017 -9.397 1.00 45.69 683 ASP A N 1
ATOM 5204 C CA . ASP A 1 683 ? 30.748 -35.322 -8.775 1.00 45.69 683 ASP A CA 1
ATOM 5205 C C . ASP A 1 683 ? 29.292 -35.457 -8.295 1.00 45.69 683 ASP A C 1
ATOM 5207 O O . ASP A 1 683 ? 28.939 -35.168 -7.147 1.00 45.69 683 ASP A O 1
ATOM 5211 N N . ASP A 1 684 ? 28.447 -35.944 -9.204 1.00 40.94 684 ASP A N 1
ATOM 5212 C CA . ASP A 1 684 ? 27.025 -36.255 -9.010 1.00 40.94 684 ASP A CA 1
ATOM 5213 C C . ASP A 1 684 ? 26.779 -37.327 -7.927 1.00 40.94 684 ASP A C 1
ATOM 5215 O O . ASP A 1 684 ? 25.632 -37.587 -7.554 1.00 40.94 684 ASP A O 1
ATOM 5219 N N . THR A 1 685 ? 27.837 -37.995 -7.453 1.00 41.78 685 THR A N 1
ATOM 5220 C CA . THR A 1 685 ? 27.757 -39.099 -6.490 1.00 41.78 685 THR A CA 1
ATOM 5221 C C . THR A 1 685 ? 27.997 -38.663 -5.048 1.00 41.78 685 THR A C 1
ATOM 5223 O O . THR A 1 685 ? 27.840 -39.474 -4.130 1.00 41.78 685 THR A O 1
ATOM 5226 N N . LEU A 1 686 ? 28.329 -37.388 -4.821 1.00 43.59 686 LEU A N 1
ATOM 5227 C CA . LEU A 1 686 ? 28.546 -36.870 -3.476 1.00 43.59 686 LEU A CA 1
ATOM 5228 C C . LEU A 1 686 ? 27.252 -36.893 -2.665 1.00 43.59 686 LEU A C 1
ATOM 5230 O O . LEU A 1 686 ? 26.217 -36.352 -3.059 1.00 43.59 686 LEU A O 1
ATOM 5234 N N . ASP A 1 687 ? 27.328 -37.502 -1.482 1.00 54.72 687 ASP A N 1
ATOM 5235 C CA . ASP A 1 687 ? 26.206 -37.513 -0.560 1.00 54.72 687 ASP A CA 1
ATOM 5236 C C . ASP A 1 687 ? 25.848 -36.063 -0.152 1.00 54.72 687 ASP A C 1
ATOM 5238 O O . ASP A 1 687 ? 26.748 -35.221 -0.018 1.00 54.72 687 ASP A O 1
ATOM 5242 N N . PRO A 1 688 ? 24.555 -35.749 0.068 1.00 45.59 688 PRO A N 1
ATOM 5243 C CA . PRO A 1 688 ? 24.078 -34.388 0.320 1.00 45.59 688 PRO A CA 1
ATOM 5244 C C . PRO A 1 688 ? 24.870 -33.634 1.393 1.00 45.59 688 PRO A C 1
ATOM 5246 O O . PRO A 1 688 ? 25.073 -32.425 1.288 1.00 45.59 688 PRO A O 1
ATOM 5249 N N . LYS A 1 689 ? 25.366 -34.347 2.409 1.00 45.50 689 LYS A N 1
ATOM 5250 C CA . LYS A 1 689 ? 26.126 -33.769 3.516 1.00 45.50 689 LYS A CA 1
ATOM 5251 C C . LYS A 1 689 ? 27.498 -33.264 3.067 1.00 45.50 689 LYS A C 1
ATOM 5253 O O . LYS A 1 689 ? 27.923 -32.187 3.488 1.00 45.50 689 LYS A O 1
ATOM 5258 N N . THR A 1 690 ? 28.167 -34.006 2.187 1.00 50.47 690 THR A N 1
ATOM 5259 C CA . THR A 1 690 ? 29.475 -33.636 1.634 1.00 50.47 690 THR A CA 1
ATOM 5260 C C . THR A 1 690 ? 29.364 -32.484 0.630 1.00 50.47 690 THR A C 1
ATOM 5262 O O . THR A 1 690 ? 30.215 -31.592 0.630 1.00 50.47 690 THR A O 1
ATOM 5265 N N . PHE A 1 691 ? 28.287 -32.444 -0.162 1.00 52.59 691 PHE A N 1
ATOM 5266 C CA . PHE A 1 691 ? 27.989 -31.333 -1.074 1.00 52.59 691 PHE A CA 1
ATOM 5267 C C . PHE A 1 691 ? 27.732 -30.020 -0.314 1.00 52.59 691 PHE A C 1
ATOM 5269 O O . PHE A 1 691 ? 28.370 -29.004 -0.588 1.00 52.59 691 PHE A O 1
ATOM 5276 N N . ILE A 1 692 ? 26.858 -30.052 0.702 1.00 46.31 692 ILE A N 1
ATOM 5277 C CA . ILE A 1 692 ? 26.504 -28.883 1.528 1.00 46.31 692 ILE A CA 1
ATOM 5278 C C . ILE A 1 692 ? 27.723 -28.336 2.284 1.00 46.31 692 ILE A C 1
ATOM 5280 O O . ILE A 1 692 ? 27.937 -27.122 2.310 1.00 46.31 692 ILE A O 1
ATOM 5284 N N . GLY A 1 693 ? 28.540 -29.214 2.880 1.00 52.12 693 GLY A N 1
ATOM 5285 C CA . GLY A 1 693 ? 29.719 -28.802 3.648 1.00 52.12 693 GLY A CA 1
ATOM 5286 C C . GLY A 1 693 ? 30.726 -28.016 2.808 1.00 52.12 693 GLY A C 1
ATOM 5287 O O . GLY A 1 693 ? 31.217 -26.975 3.232 1.00 52.12 693 GLY A O 1
ATOM 5288 N N . ARG A 1 694 ? 30.964 -28.467 1.579 1.00 50.84 694 ARG A N 1
ATOM 5289 C CA . ARG A 1 694 ? 31.924 -27.852 0.661 1.00 50.84 694 ARG A CA 1
ATOM 5290 C C . ARG A 1 694 ? 31.352 -26.653 -0.113 1.00 50.84 694 ARG A C 1
ATOM 5292 O O . ARG A 1 694 ? 32.091 -25.709 -0.374 1.00 50.84 694 ARG A O 1
ATOM 5299 N N . ALA A 1 695 ? 30.045 -26.619 -0.403 1.00 47.59 695 ALA A N 1
ATOM 5300 C CA . ALA A 1 695 ? 29.367 -25.409 -0.885 1.00 47.59 695 ALA A CA 1
ATOM 5301 C C . ALA A 1 695 ? 29.467 -24.277 0.155 1.00 47.59 695 ALA A C 1
ATOM 5303 O O . ALA A 1 695 ? 29.813 -23.150 -0.181 1.00 47.59 695 ALA A O 1
ATOM 5304 N N . SER A 1 696 ? 29.280 -24.586 1.443 1.00 46.69 696 SER A N 1
ATOM 5305 C CA . SER A 1 696 ? 29.429 -23.606 2.527 1.00 46.69 696 SER A CA 1
ATOM 5306 C C . SER A 1 696 ? 30.854 -23.044 2.686 1.00 46.69 696 SER A C 1
ATOM 5308 O O . SER A 1 696 ? 30.998 -21.985 3.297 1.00 46.69 696 SER A O 1
ATOM 5310 N N . GLU A 1 697 ? 31.891 -23.734 2.203 1.00 46.25 697 GLU A N 1
ATOM 5311 C CA . GLU A 1 697 ? 33.275 -23.228 2.171 1.00 46.25 697 GLU A CA 1
ATOM 5312 C C . GLU A 1 697 ? 33.535 -22.318 0.958 1.00 46.25 697 GLU A C 1
ATOM 5314 O O . GLU A 1 697 ? 34.410 -21.464 1.010 1.00 46.25 697 GLU A O 1
ATOM 5319 N N . LEU A 1 698 ? 32.753 -22.464 -0.115 1.00 42.94 698 LEU A N 1
ATOM 5320 C CA . LEU A 1 698 ? 32.911 -21.760 -1.392 1.00 42.94 698 LEU A CA 1
ATOM 5321 C C . LEU A 1 698 ? 32.312 -20.348 -1.405 1.00 42.94 698 LEU A C 1
ATOM 5323 O O . LEU A 1 698 ? 32.861 -19.464 -2.055 1.00 42.94 698 LEU A O 1
ATOM 5327 N N . PHE A 1 699 ? 31.190 -20.145 -0.709 1.00 46.00 699 PHE A N 1
ATOM 5328 C CA . PHE A 1 699 ? 30.408 -18.906 -0.808 1.00 46.00 699 PHE A CA 1
ATOM 5329 C C . PHE A 1 699 ? 30.856 -17.772 0.121 1.00 46.00 699 PHE A C 1
ATOM 5331 O O . PHE A 1 699 ? 30.393 -16.669 -0.095 1.00 46.00 699 PHE A O 1
ATOM 5338 N N . HIS A 1 700 ? 31.742 -18.022 1.095 1.00 38.88 700 HIS A N 1
ATOM 5339 C CA . HIS A 1 700 ? 32.375 -17.103 2.070 1.00 38.88 700 HIS A CA 1
ATOM 5340 C C . HIS A 1 700 ? 31.629 -15.887 2.674 1.00 38.88 700 HIS A C 1
ATOM 5342 O O . HIS A 1 700 ? 32.142 -15.347 3.651 1.00 38.88 700 HIS A O 1
ATOM 5348 N N . GLU A 1 701 ? 30.423 -15.516 2.264 1.00 44.62 701 GLU A N 1
ATOM 5349 C CA . GLU A 1 701 ? 29.535 -14.639 3.011 1.00 44.62 701 GLU A CA 1
ATOM 5350 C C . GLU A 1 701 ? 28.582 -15.509 3.827 1.00 44.62 701 GLU A C 1
ATOM 5352 O O . GLU A 1 701 ? 27.823 -16.346 3.331 1.00 44.62 701 GLU A O 1
ATOM 5357 N N . ARG A 1 702 ? 28.739 -15.406 5.144 1.00 44.66 702 ARG A N 1
ATOM 5358 C CA . ARG A 1 702 ? 27.817 -15.977 6.120 1.00 44.66 702 ARG A CA 1
ATOM 5359 C C . ARG A 1 702 ? 26.814 -14.879 6.449 1.00 44.66 702 ARG A C 1
ATOM 5361 O O . ARG A 1 702 ? 27.248 -13.740 6.605 1.00 44.66 702 ARG A O 1
ATOM 5368 N N . LEU A 1 703 ? 25.545 -15.248 6.670 1.00 42.91 703 LEU A N 1
ATOM 5369 C CA . LEU A 1 703 ? 24.643 -14.444 7.506 1.00 42.91 703 LEU A CA 1
ATOM 5370 C C . LEU A 1 703 ? 25.460 -13.920 8.687 1.00 42.91 703 LEU A C 1
ATOM 5372 O O . LEU A 1 703 ? 26.170 -14.704 9.337 1.00 42.91 703 LEU A O 1
ATOM 5376 N N . THR A 1 704 ? 25.438 -12.609 8.899 1.00 51.59 704 THR A N 1
ATOM 5377 C CA . THR A 1 704 ? 26.233 -12.008 9.963 1.00 51.59 704 THR A CA 1
ATOM 5378 C C . THR A 1 704 ? 25.795 -12.595 11.302 1.00 51.59 704 THR A C 1
ATOM 5380 O O . THR A 1 704 ? 24.669 -13.066 11.470 1.00 51.59 704 THR A O 1
ATOM 5383 N N . GLU A 1 705 ? 26.694 -12.612 12.282 1.00 48.81 705 GLU A N 1
ATOM 5384 C CA . GLU A 1 705 ? 26.407 -13.226 13.584 1.00 48.81 705 GLU A CA 1
ATOM 5385 C C . GLU A 1 705 ? 25.212 -12.551 14.286 1.00 48.81 705 GLU A C 1
ATOM 5387 O O . GLU A 1 705 ? 24.477 -13.211 15.014 1.00 48.81 705 GLU A O 1
ATOM 5392 N N . ALA A 1 706 ? 24.957 -11.275 13.970 1.00 49.88 706 ALA A N 1
ATOM 5393 C CA . ALA A 1 706 ? 23.769 -10.533 14.383 1.00 49.88 706 ALA A CA 1
ATOM 5394 C C . ALA A 1 706 ? 22.481 -11.033 13.698 1.00 49.88 706 ALA A C 1
ATOM 5396 O O . ALA A 1 706 ? 21.487 -11.271 14.378 1.00 49.88 706 ALA A O 1
ATOM 5397 N N . GLU A 1 707 ? 22.498 -11.271 12.384 1.00 48.28 707 GLU A N 1
ATOM 5398 C CA . GLU A 1 707 ? 21.334 -11.780 11.638 1.00 48.28 707 GLU A CA 1
ATOM 5399 C C . GLU A 1 707 ? 20.986 -13.222 12.030 1.00 48.28 707 GLU A C 1
ATOM 5401 O O . GLU A 1 707 ? 19.813 -13.578 12.143 1.00 48.28 707 GLU A O 1
ATOM 5406 N N . LEU A 1 708 ? 22.000 -14.053 12.297 1.00 49.38 708 LEU A N 1
ATOM 5407 C CA . LEU A 1 708 ? 21.819 -15.401 12.845 1.00 49.38 708 LEU A CA 1
ATOM 5408 C C . LEU A 1 708 ? 21.209 -15.362 14.254 1.00 49.38 708 LEU A C 1
ATOM 5410 O O . LEU A 1 708 ? 20.307 -16.147 14.541 1.00 49.38 708 LEU A O 1
ATOM 5414 N N . GLN A 1 709 ? 21.653 -14.432 15.106 1.00 55.75 709 GLN A N 1
ATOM 5415 C CA . GLN A 1 709 ? 21.097 -14.242 16.450 1.00 55.75 709 GLN A CA 1
ATOM 5416 C C . GLN A 1 709 ? 19.657 -13.724 16.425 1.00 55.75 709 GLN A C 1
ATOM 5418 O O . GLN A 1 709 ? 18.837 -14.169 17.224 1.00 55.75 709 GLN A O 1
ATOM 5423 N N . GLU A 1 710 ? 19.322 -12.821 15.507 1.00 56.12 710 GLU A N 1
ATOM 5424 C CA . GLU A 1 710 ? 17.975 -12.259 15.385 1.00 56.12 710 GLU A CA 1
ATOM 5425 C C . GLU A 1 710 ? 16.970 -13.284 14.841 1.00 56.12 710 GLU A C 1
ATOM 5427 O O . GLU A 1 710 ? 15.851 -13.407 15.346 1.00 56.12 710 GLU A O 1
ATOM 5432 N N . LEU A 1 711 ? 17.407 -14.100 13.883 1.00 47.69 711 LEU A N 1
ATOM 5433 C CA . LEU A 1 711 ? 16.659 -15.228 13.339 1.00 47.69 711 LEU A CA 1
ATOM 5434 C C . LEU A 1 711 ? 16.448 -16.339 14.378 1.00 47.69 711 LEU A C 1
ATOM 5436 O O . LEU A 1 711 ? 15.334 -16.852 14.511 1.00 47.69 711 LEU A O 1
ATOM 5440 N N . ASP A 1 712 ? 17.484 -16.678 15.154 1.00 52.81 712 ASP A N 1
ATOM 5441 C CA . ASP A 1 712 ? 17.372 -17.606 16.283 1.00 52.81 712 ASP A CA 1
ATOM 5442 C C . ASP A 1 712 ? 16.415 -17.063 17.357 1.00 52.81 712 ASP A C 1
ATOM 5444 O O . ASP A 1 712 ? 15.559 -17.807 17.839 1.00 52.81 712 ASP A O 1
ATOM 5448 N N . ALA A 1 713 ? 16.474 -15.763 17.661 1.00 58.31 713 ALA A N 1
ATOM 5449 C CA . ALA A 1 713 ? 15.579 -15.121 18.618 1.00 58.31 713 ALA A CA 1
ATOM 5450 C C . ALA A 1 713 ? 14.115 -15.095 18.137 1.00 58.31 713 ALA A C 1
ATOM 5452 O O . ALA A 1 713 ? 13.206 -15.309 18.938 1.00 58.31 713 ALA A O 1
ATOM 5453 N N . ALA A 1 714 ? 13.860 -14.879 16.844 1.00 51.69 714 ALA A N 1
ATOM 5454 C CA . ALA A 1 714 ? 12.512 -14.903 16.266 1.00 51.69 714 ALA A CA 1
ATOM 5455 C C . ALA A 1 714 ? 11.895 -16.315 16.264 1.00 51.69 714 ALA A C 1
ATOM 5457 O O . ALA A 1 714 ? 10.718 -16.504 16.587 1.00 51.69 714 ALA A O 1
ATOM 5458 N N . LEU A 1 715 ? 12.715 -17.329 15.971 1.00 46.59 715 LEU A N 1
ATOM 5459 C CA . LEU A 1 715 ? 12.338 -18.741 16.053 1.00 46.59 715 LEU A CA 1
ATOM 5460 C C . LEU A 1 715 ? 12.023 -19.175 17.491 1.00 46.59 715 LEU A C 1
ATOM 5462 O O . LEU A 1 715 ? 11.044 -19.894 17.712 1.00 46.59 715 LEU A O 1
ATOM 5466 N N . ASP A 1 716 ? 12.804 -18.705 18.464 1.00 54.53 716 ASP A N 1
ATOM 5467 C CA . ASP A 1 716 ? 12.602 -18.997 19.887 1.00 54.53 716 ASP A CA 1
ATOM 5468 C C . ASP A 1 716 ? 11.348 -18.299 20.453 1.00 54.53 716 ASP A C 1
ATOM 5470 O O . ASP A 1 716 ? 10.696 -18.830 21.356 1.00 54.53 716 ASP A O 1
ATOM 5474 N N . ARG A 1 717 ? 10.932 -17.166 19.865 1.00 64.56 717 ARG A N 1
ATOM 5475 C CA . ARG A 1 717 ? 9.652 -16.490 20.163 1.00 64.56 717 ARG A CA 1
ATOM 5476 C C . ARG A 1 717 ? 8.427 -17.170 19.534 1.00 64.56 717 ARG A C 1
ATOM 5478 O O . ARG A 1 717 ? 7.300 -16.758 19.802 1.00 64.56 717 ARG A O 1
ATOM 5485 N N . ASN A 1 718 ? 8.620 -18.251 18.767 1.00 47.75 718 ASN A N 1
ATOM 5486 C CA . ASN A 1 718 ? 7.558 -19.039 18.125 1.00 47.75 718 ASN A CA 1
ATOM 5487 C C . ASN A 1 718 ? 6.688 -18.197 17.166 1.00 47.75 718 ASN A C 1
ATOM 5489 O O . ASN A 1 718 ? 5.500 -18.476 16.973 1.00 47.75 718 ASN A O 1
ATOM 5493 N N . GLU A 1 719 ? 7.287 -17.155 16.587 1.00 52.66 719 GLU A N 1
ATOM 5494 C CA . GLU A 1 719 ? 6.654 -16.272 15.616 1.00 52.66 719 GLU A CA 1
ATOM 5495 C C . GLU A 1 719 ? 6.223 -17.069 14.376 1.00 52.66 719 GLU A C 1
ATOM 5497 O O . GLU A 1 719 ? 6.857 -18.050 13.977 1.00 52.66 719 GLU A O 1
ATOM 5502 N N . SER A 1 720 ? 5.093 -16.689 13.768 1.00 48.00 720 SER A N 1
ATOM 5503 C CA . SER A 1 720 ? 4.609 -17.407 12.586 1.00 48.00 720 SER A CA 1
ATOM 5504 C C . SER A 1 720 ? 5.647 -17.329 11.460 1.00 48.00 720 SER A C 1
ATOM 5506 O O . SER A 1 720 ? 6.319 -16.309 11.311 1.00 48.00 720 SER A O 1
ATOM 5508 N N . ILE A 1 721 ? 5.725 -18.361 10.609 1.00 43.66 721 ILE A N 1
ATOM 5509 C CA . ILE A 1 721 ? 6.587 -18.373 9.406 1.00 43.66 721 ILE A CA 1
ATOM 5510 C C . ILE A 1 721 ? 6.409 -17.084 8.584 1.00 43.66 721 ILE A C 1
ATOM 5512 O O . ILE A 1 721 ? 7.346 -16.611 7.946 1.00 43.66 721 ILE A O 1
ATOM 5516 N N . SER A 1 722 ? 5.213 -16.484 8.641 1.00 43.53 722 SER A N 1
ATOM 5517 C CA . SER A 1 722 ? 4.940 -15.223 7.974 1.00 43.53 722 SER A CA 1
ATOM 5518 C C . SER A 1 722 ? 5.606 -14.007 8.602 1.00 43.53 722 SER A C 1
ATOM 5520 O O . SER A 1 722 ? 6.024 -13.146 7.844 1.00 43.53 722 SER A O 1
ATOM 5522 N N . ALA A 1 723 ? 5.719 -13.956 9.931 1.00 47.88 723 ALA A N 1
ATOM 5523 C CA . ALA A 1 723 ? 6.334 -12.862 10.682 1.00 47.88 723 ALA A CA 1
ATOM 5524 C C . ALA A 1 723 ? 7.868 -12.874 10.551 1.00 47.88 723 ALA A C 1
ATOM 5526 O O . ALA A 1 723 ? 8.469 -11.832 10.288 1.00 47.88 723 ALA A O 1
ATOM 5527 N N . ILE A 1 724 ? 8.473 -14.068 10.609 1.00 45.91 724 ILE A N 1
ATOM 5528 C CA . ILE A 1 724 ? 9.923 -14.268 10.442 1.00 45.91 724 ILE A CA 1
ATOM 5529 C C . ILE A 1 724 ? 10.360 -13.898 9.012 1.00 45.91 724 ILE A C 1
ATOM 5531 O O . ILE A 1 724 ? 11.379 -13.241 8.822 1.00 45.91 724 ILE A O 1
ATOM 5535 N N . ALA A 1 725 ? 9.557 -14.250 7.998 1.00 42.06 725 ALA A N 1
ATOM 5536 C CA . ALA A 1 725 ? 9.830 -13.885 6.606 1.00 42.06 725 ALA A CA 1
ATOM 5537 C C . ALA A 1 725 ? 9.755 -12.372 6.350 1.00 42.06 725 ALA A C 1
ATOM 5539 O O . ALA A 1 725 ? 10.548 -11.853 5.573 1.00 42.06 725 ALA A O 1
ATOM 5540 N N . SER A 1 726 ? 8.833 -11.661 7.006 1.00 45.03 726 SER A N 1
ATOM 5541 C CA . SER A 1 726 ? 8.704 -10.202 6.887 1.00 45.03 726 SER A CA 1
ATOM 5542 C C . SER A 1 726 ? 9.815 -9.415 7.589 1.00 45.03 726 SER A C 1
ATOM 5544 O O . SER A 1 726 ? 10.095 -8.303 7.162 1.00 45.03 726 SER A O 1
ATOM 5546 N N . ALA A 1 727 ? 10.467 -9.977 8.614 1.00 42.44 727 ALA A N 1
ATOM 5547 C CA . ALA A 1 727 ? 11.591 -9.334 9.304 1.00 42.44 727 ALA A CA 1
ATOM 5548 C C . ALA A 1 727 ? 12.922 -9.430 8.524 1.00 42.44 727 ALA A C 1
ATOM 5550 O O . ALA A 1 727 ? 13.745 -8.525 8.599 1.00 42.44 727 ALA A O 1
ATOM 5551 N N . ALA A 1 728 ? 13.126 -10.494 7.735 1.00 36.44 728 ALA A N 1
ATOM 5552 C CA . ALA A 1 728 ? 14.338 -10.704 6.926 1.00 36.44 728 ALA A CA 1
ATOM 5553 C C . ALA A 1 728 ? 14.373 -9.916 5.591 1.00 36.44 728 ALA A C 1
ATOM 5555 O O . ALA A 1 728 ? 15.395 -9.889 4.891 1.00 36.44 728 ALA A O 1
ATOM 5556 N N . LEU A 1 729 ? 13.256 -9.288 5.218 1.00 32.75 729 LEU A N 1
ATOM 5557 C CA . LEU A 1 729 ? 13.078 -8.550 3.969 1.00 32.75 729 LEU A CA 1
ATOM 5558 C C . LEU A 1 729 ? 13.499 -7.077 4.132 1.00 32.75 729 LEU A C 1
ATOM 5560 O O . LEU A 1 729 ? 12.760 -6.263 4.678 1.00 32.75 729 LEU A O 1
ATOM 5564 N N . ILE A 1 730 ? 14.664 -6.713 3.587 1.00 30.20 730 ILE A N 1
ATOM 5565 C CA . ILE A 1 730 ? 14.945 -5.324 3.172 1.00 30.20 730 ILE A CA 1
ATOM 5566 C C . ILE A 1 730 ? 14.056 -5.050 1.940 1.00 30.20 730 ILE A C 1
ATOM 5568 O O . ILE A 1 730 ? 13.950 -5.933 1.085 1.00 30.20 730 ILE A O 1
ATOM 5572 N N . PRO A 1 731 ? 13.386 -3.886 1.822 1.00 28.11 731 PRO A N 1
ATOM 5573 C CA . PRO A 1 731 ? 12.367 -3.679 0.803 1.00 28.11 731 PRO A CA 1
ATOM 5574 C C . PRO A 1 731 ? 12.989 -3.544 -0.590 1.00 28.11 731 PRO A C 1
ATOM 5576 O O . PRO A 1 731 ? 13.646 -2.556 -0.907 1.00 28.11 731 PRO A O 1
ATOM 5579 N N . VAL A 1 732 ? 12.704 -4.527 -1.439 1.00 27.45 732 VAL A N 1
ATOM 5580 C CA . VAL A 1 732 ? 12.765 -4.437 -2.902 1.00 27.45 732 VAL A CA 1
ATOM 5581 C C . VAL A 1 732 ? 11.373 -4.847 -3.419 1.00 27.45 732 VAL A C 1
ATOM 5583 O O . VAL A 1 732 ? 10.717 -5.672 -2.775 1.00 27.45 732 VAL A O 1
ATOM 5586 N N . PRO A 1 733 ? 10.849 -4.238 -4.501 1.00 26.61 733 PRO A N 1
ATOM 5587 C CA . PRO A 1 733 ? 9.436 -4.333 -4.874 1.00 26.61 733 PRO A CA 1
ATOM 5588 C C . PRO A 1 733 ? 9.015 -5.774 -5.189 1.00 26.61 733 PRO A C 1
ATOM 5590 O O . PRO A 1 733 ? 9.583 -6.410 -6.072 1.00 26.61 733 PRO A O 1
ATOM 5593 N N . GLY A 1 734 ? 8.006 -6.279 -4.474 1.00 26.19 734 GLY A N 1
ATOM 5594 C CA . GLY A 1 734 ? 7.499 -7.643 -4.628 1.00 26.19 734 GLY A CA 1
ATOM 5595 C C . GLY A 1 734 ? 6.471 -7.797 -5.754 1.00 26.19 734 GLY A C 1
ATOM 5596 O O . GLY A 1 734 ? 5.525 -7.021 -5.878 1.00 26.19 734 GLY A O 1
ATOM 5597 N N . SER A 1 735 ? 6.636 -8.872 -6.519 1.00 30.31 735 SER A N 1
ATOM 5598 C CA . SER A 1 735 ? 5.904 -9.375 -7.693 1.00 30.31 735 SER A CA 1
ATOM 5599 C C . SER A 1 735 ? 4.421 -9.760 -7.497 1.00 30.31 735 SER A C 1
ATOM 5601 O O . SER A 1 735 ? 3.828 -10.374 -8.382 1.00 30.31 735 SER A O 1
ATOM 5603 N N . ALA A 1 736 ? 3.761 -9.376 -6.399 1.00 28.44 736 ALA A N 1
ATOM 5604 C CA . ALA A 1 736 ? 2.381 -9.794 -6.098 1.00 28.44 736 ALA A CA 1
ATOM 5605 C C . ALA A 1 736 ? 1.271 -8.990 -6.823 1.00 28.44 736 ALA A C 1
ATOM 5607 O O . ALA A 1 736 ? 0.089 -9.238 -6.605 1.00 28.44 736 ALA A O 1
ATOM 5608 N N . ALA A 1 737 ? 1.619 -8.061 -7.719 1.00 32.09 737 ALA A N 1
ATOM 5609 C CA . ALA A 1 737 ? 0.661 -7.234 -8.467 1.00 32.09 737 ALA A CA 1
ATOM 5610 C C . ALA A 1 737 ? 0.055 -7.909 -9.720 1.00 32.09 737 ALA A C 1
ATOM 5612 O O . ALA A 1 737 ? -0.563 -7.231 -10.535 1.00 32.09 737 ALA A O 1
ATOM 5613 N N . LEU A 1 738 ? 0.241 -9.218 -9.918 1.00 31.41 738 LEU A N 1
ATOM 5614 C CA . LEU A 1 738 ? -0.133 -9.888 -11.175 1.00 31.41 738 LEU A CA 1
ATOM 5615 C C . LEU A 1 738 ? -1.239 -10.944 -11.058 1.00 31.41 738 LEU A C 1
ATOM 5617 O O . LEU A 1 738 ? -1.548 -11.594 -12.055 1.00 31.41 738 LEU A O 1
ATOM 5621 N N . GLN A 1 739 ? -1.870 -11.113 -9.890 1.00 32.06 739 GLN A N 1
ATOM 5622 C CA . GLN A 1 739 ? -2.974 -12.066 -9.721 1.00 32.06 739 GLN A CA 1
ATOM 5623 C C . GLN A 1 739 ? -4.019 -11.574 -8.707 1.00 32.06 739 GLN A C 1
ATOM 5625 O O . GLN A 1 739 ? -3.968 -11.949 -7.541 1.00 32.06 739 GLN A O 1
ATOM 5630 N N . ASN A 1 740 ? -4.967 -10.735 -9.134 1.00 28.22 740 ASN A N 1
ATOM 5631 C CA . ASN A 1 740 ? -6.396 -10.938 -8.854 1.00 28.22 740 ASN A CA 1
ATOM 5632 C C . ASN A 1 740 ? -7.259 -9.874 -9.539 1.00 28.22 740 ASN A C 1
ATOM 5634 O O . ASN A 1 740 ? -6.862 -8.721 -9.683 1.00 28.22 740 ASN A O 1
ATOM 5638 N N . ASP A 1 741 ? -8.416 -10.345 -9.995 1.00 32.34 741 ASP A N 1
ATOM 5639 C CA . ASP A 1 741 ? -9.401 -9.659 -10.821 1.00 32.34 741 ASP A CA 1
ATOM 5640 C C . ASP A 1 741 ? -9.979 -8.380 -10.200 1.00 32.34 741 ASP A C 1
ATOM 5642 O O . ASP A 1 741 ? -9.913 -8.148 -8.994 1.00 32.34 741 ASP A O 1
ATOM 5646 N N . GLY A 1 742 ? -10.543 -7.563 -11.091 1.00 42.88 742 GLY A N 1
ATOM 5647 C CA . GLY A 1 742 ? -11.002 -6.199 -10.870 1.00 42.88 742 GLY A CA 1
ATOM 5648 C C . GLY A 1 742 ? -11.827 -5.959 -9.609 1.00 42.88 742 GLY A C 1
ATOM 5649 O O . GLY A 1 742 ? -12.867 -6.571 -9.407 1.00 42.88 742 GLY A O 1
ATOM 5650 N N . ASP A 1 743 ? -11.420 -4.936 -8.868 1.00 30.38 743 ASP A N 1
ATOM 5651 C CA . ASP A 1 743 ? -12.352 -3.915 -8.415 1.00 30.38 743 ASP A CA 1
ATOM 5652 C C . ASP A 1 743 ? -11.670 -2.554 -8.559 1.00 30.38 743 ASP A C 1
ATOM 5654 O O . ASP A 1 743 ? -10.516 -2.351 -8.169 1.00 30.38 743 ASP A O 1
ATOM 5658 N N . ALA A 1 744 ? -12.371 -1.645 -9.228 1.00 44.00 744 ALA A N 1
ATOM 5659 C CA . ALA A 1 744 ? -11.940 -0.274 -9.400 1.00 44.00 744 ALA A CA 1
ATOM 5660 C C . ALA A 1 744 ? -11.944 0.441 -8.037 1.00 44.00 744 ALA A C 1
ATOM 5662 O O . ALA A 1 744 ? -12.782 0.165 -7.183 1.00 44.00 744 ALA A O 1
ATOM 5663 N N . ASP A 1 745 ? -11.037 1.408 -7.892 1.00 35.97 745 ASP A N 1
ATOM 5664 C CA . ASP A 1 745 ? -11.038 2.464 -6.867 1.00 35.97 745 ASP A CA 1
ATOM 5665 C C . ASP A 1 745 ? -10.239 2.290 -5.563 1.00 35.97 745 ASP A C 1
ATOM 5667 O O . ASP A 1 745 ? -10.477 3.001 -4.587 1.00 35.97 745 ASP A O 1
ATOM 5671 N N . GLN A 1 746 ? -9.172 1.484 -5.547 1.00 34.84 746 GLN A N 1
ATOM 5672 C CA . GLN A 1 746 ? -8.155 1.619 -4.493 1.00 34.84 746 GLN A CA 1
ATOM 5673 C C . GLN A 1 746 ? -6.771 1.923 -5.062 1.00 34.84 746 GLN A C 1
ATOM 5675 O O . GLN A 1 746 ? -6.160 1.133 -5.779 1.00 34.84 746 GLN A O 1
ATOM 5680 N N . ARG A 1 747 ? -6.272 3.120 -4.725 1.00 28.78 747 ARG A N 1
ATOM 5681 C CA . ARG A 1 747 ? -4.874 3.522 -4.928 1.00 28.78 747 ARG A CA 1
ATOM 5682 C C . ARG A 1 747 ? -3.963 2.433 -4.342 1.00 28.78 747 ARG A C 1
ATOM 5684 O O . ARG A 1 747 ? -4.289 1.917 -3.273 1.00 28.78 747 ARG A O 1
ATOM 5691 N N . PRO A 1 748 ? -2.831 2.097 -4.984 1.00 32.00 748 PRO A N 1
ATOM 5692 C CA . PRO A 1 748 ? -1.940 1.059 -4.485 1.00 32.00 748 PRO A CA 1
ATOM 5693 C C . PRO A 1 748 ? -1.391 1.490 -3.124 1.00 32.00 748 PRO A C 1
ATOM 5695 O O . PRO A 1 748 ? -0.556 2.390 -3.021 1.00 32.00 748 PRO A O 1
ATOM 5698 N N . GLY A 1 749 ? -1.917 0.868 -2.070 1.00 34.19 749 GLY A N 1
ATOM 5699 C CA . GLY A 1 749 ? -1.423 1.026 -0.719 1.00 34.19 749 GLY A CA 1
ATOM 5700 C C . GLY A 1 749 ? -0.030 0.426 -0.640 1.00 34.19 749 GLY A C 1
ATOM 5701 O O . GLY A 1 749 ? 0.128 -0.792 -0.578 1.00 34.19 749 GLY A O 1
ATOM 5702 N N . TYR A 1 750 ? 0.988 1.282 -0.572 1.00 35.94 750 TYR A N 1
ATOM 5703 C CA . TYR A 1 750 ? 2.111 0.948 0.292 1.00 35.94 750 TYR A CA 1
ATOM 5704 C C . TYR A 1 750 ? 1.503 0.613 1.665 1.00 35.94 750 TYR A C 1
ATOM 5706 O O . TYR A 1 750 ? 0.535 1.254 2.075 1.00 35.94 750 TYR A O 1
ATOM 5714 N N . PHE A 1 751 ? 1.977 -0.454 2.307 1.00 36.84 751 PHE A N 1
ATOM 5715 C CA . PHE A 1 751 ? 1.579 -0.855 3.656 1.00 36.84 751 PHE A CA 1
ATOM 5716 C C . PHE A 1 751 ? 2.802 -0.696 4.572 1.00 36.84 751 PHE A C 1
ATOM 5718 O O . PHE A 1 751 ? 3.564 -1.622 4.796 1.00 36.84 751 PHE A O 1
ATOM 5725 N N . TYR A 1 752 ? 3.006 0.502 5.097 1.00 41.88 752 TYR A N 1
ATOM 5726 C CA . TYR A 1 752 ? 3.501 0.793 6.426 1.00 41.88 752 TYR A CA 1
ATOM 5727 C C . TYR A 1 752 ? 2.588 -0.022 7.335 1.00 41.88 752 TYR A C 1
ATOM 5729 O O . TYR A 1 752 ? 1.393 0.295 7.432 1.00 41.88 752 TYR A O 1
ATOM 5737 N N . PRO A 1 753 ? 3.071 -1.139 7.893 1.00 54.00 753 PRO A N 1
ATOM 5738 C CA . PRO A 1 753 ? 2.310 -1.809 8.920 1.00 54.00 753 PRO A CA 1
ATOM 5739 C C . PRO A 1 753 ? 2.044 -0.756 9.989 1.00 54.00 753 PRO A C 1
ATOM 5741 O O . PRO A 1 753 ? 2.922 0.048 10.320 1.00 54.00 753 PRO A O 1
ATOM 5744 N N . LEU A 1 754 ? 0.810 -0.712 10.482 1.00 56.12 754 LEU A N 1
ATOM 5745 C CA . LEU A 1 754 ? 0.549 0.051 11.692 1.00 56.12 754 LEU A CA 1
ATOM 5746 C C . LEU A 1 754 ? 1.607 -0.365 12.714 1.00 56.12 754 LEU A C 1
ATOM 5748 O O . LEU A 1 754 ? 1.868 -1.572 12.810 1.00 56.12 754 LEU A O 1
ATOM 5752 N N . PRO A 1 755 ? 2.257 0.594 13.397 1.00 70.50 755 PRO A N 1
ATOM 5753 C CA . PRO A 1 755 ? 3.288 0.241 14.354 1.00 70.50 755 PRO A CA 1
ATOM 5754 C C . PRO A 1 755 ? 2.715 -0.795 15.306 1.00 70.50 755 PRO A C 1
ATOM 5756 O O . PRO A 1 755 ? 1.530 -0.739 15.633 1.00 70.50 755 PRO A O 1
ATOM 5759 N N . SER A 1 756 ? 3.522 -1.779 15.685 1.00 78.19 756 SER A N 1
ATOM 5760 C CA . SER A 1 756 ? 3.041 -2.983 16.370 1.00 78.19 756 SER A CA 1
ATOM 5761 C C . SER A 1 756 ? 2.222 -2.688 17.627 1.00 78.19 756 SER A C 1
ATOM 5763 O O . SER A 1 756 ? 1.313 -3.450 17.930 1.00 78.19 756 SER A O 1
ATOM 5765 N N . GLY A 1 757 ? 2.459 -1.556 18.294 1.00 82.69 757 GLY A N 1
ATOM 5766 C CA . GLY A 1 757 ? 1.648 -1.109 19.425 1.00 82.69 757 GLY A CA 1
ATOM 5767 C C . GLY A 1 757 ? 0.329 -0.410 19.103 1.00 82.69 757 GLY A C 1
ATOM 5768 O O . GLY A 1 757 ? -0.357 0.037 20.022 1.00 82.69 757 GLY A O 1
ATOM 5769 N N . PHE A 1 758 ? -0.053 -0.255 17.835 1.00 82.12 758 PHE A N 1
ATOM 5770 C CA . PHE A 1 758 ? -1.308 0.382 17.448 1.00 82.12 758 PHE A CA 1
ATOM 5771 C C . PHE A 1 758 ? -2.462 -0.628 17.370 1.00 82.12 758 PHE A C 1
ATOM 5773 O O . PHE A 1 758 ? -2.536 -1.473 16.477 1.00 82.12 758 PHE A O 1
ATOM 5780 N N . ASN A 1 759 ? -3.434 -0.478 18.264 1.00 80.62 759 ASN A N 1
ATOM 5781 C CA . ASN A 1 759 ? -4.667 -1.250 18.289 1.00 80.62 759 ASN A CA 1
ATOM 5782 C C . ASN A 1 759 ? -5.789 -0.512 17.533 1.00 80.62 759 ASN A C 1
ATOM 5784 O O . ASN A 1 759 ? -6.326 0.495 18.000 1.00 80.62 759 ASN A O 1
ATOM 5788 N N . LYS A 1 760 ? -6.188 -1.061 16.377 1.00 75.56 760 LYS A N 1
ATOM 5789 C CA . LYS A 1 760 ? -7.267 -0.520 15.529 1.00 75.56 760 LYS A CA 1
ATOM 5790 C C . LYS A 1 760 ? -8.634 -0.462 16.214 1.00 75.56 760 LYS A C 1
ATOM 5792 O O . LYS A 1 760 ? -9.414 0.430 15.905 1.00 75.56 760 LYS A O 1
ATOM 5797 N N . GLU A 1 761 ? -8.947 -1.404 17.103 1.00 73.12 761 GLU A N 1
ATOM 5798 C CA . GLU A 1 761 ? -10.293 -1.538 17.679 1.00 73.12 761 GLU A CA 1
ATOM 5799 C C . GLU A 1 761 ? -10.621 -0.404 18.650 1.00 73.12 761 GLU A C 1
ATOM 5801 O O . GLU A 1 761 ? -11.774 0.004 18.775 1.00 73.12 761 GLU A O 1
ATOM 5806 N N . ASN A 1 762 ? -9.609 0.112 19.348 1.00 76.69 762 ASN A N 1
ATOM 5807 C CA . ASN A 1 762 ? -9.788 1.151 20.358 1.00 76.69 762 ASN A CA 1
ATOM 5808 C C . ASN A 1 762 ? -8.954 2.417 20.093 1.00 76.69 762 ASN A C 1
ATOM 5810 O O . ASN A 1 762 ? -9.027 3.356 20.893 1.00 76.69 762 ASN A O 1
ATOM 5814 N N . GLY A 1 763 ? -8.169 2.458 19.011 1.00 73.06 763 GLY A N 1
ATOM 5815 C CA . GLY A 1 763 ? -7.275 3.567 18.668 1.00 73.06 763 GLY A CA 1
ATOM 5816 C C . GLY A 1 763 ? -6.161 3.804 19.695 1.00 73.06 763 GLY A C 1
ATOM 5817 O O . GLY A 1 763 ? -5.659 4.924 19.804 1.00 73.06 763 GLY A O 1
ATOM 5818 N N . LEU A 1 764 ? -5.831 2.800 20.516 1.00 82.56 764 LEU A N 1
ATOM 5819 C CA . LEU A 1 764 ? -4.751 2.867 21.498 1.00 82.56 764 LEU A CA 1
ATOM 5820 C C . LEU A 1 764 ? -3.417 2.605 20.799 1.00 82.56 764 LEU A C 1
ATOM 5822 O O . LEU A 1 764 ? -3.298 1.649 20.045 1.00 82.56 764 LEU A O 1
ATOM 5826 N N . TYR A 1 765 ? -2.414 3.429 21.078 1.00 89.56 765 TYR A N 1
ATOM 5827 C CA . TYR A 1 765 ? -1.072 3.295 20.522 1.00 89.56 765 TYR A CA 1
ATOM 5828 C C . TYR A 1 765 ? -0.058 3.190 21.661 1.00 89.56 765 TYR A C 1
ATOM 5830 O O . TYR A 1 765 ? 0.186 4.189 22.342 1.00 89.56 765 TYR A O 1
ATOM 5838 N N . ASP A 1 766 ? 0.481 1.991 21.893 1.00 92.75 766 ASP A N 1
ATOM 5839 C CA . ASP A 1 766 ? 1.621 1.758 22.782 1.00 92.75 766 ASP A CA 1
ATOM 5840 C C . ASP A 1 766 ? 2.921 2.031 22.007 1.00 92.75 766 ASP A C 1
ATOM 5842 O O . ASP A 1 766 ? 3.319 1.228 21.166 1.00 92.75 766 ASP A O 1
ATOM 5846 N N . PRO A 1 767 ? 3.605 3.159 22.249 1.00 91.00 767 PRO A N 1
ATOM 5847 C CA . PRO A 1 767 ? 4.776 3.507 21.458 1.00 91.00 767 PRO A CA 1
ATOM 5848 C C . PRO A 1 767 ? 6.000 2.634 21.769 1.00 91.00 767 PRO A C 1
ATOM 5850 O O . PRO A 1 767 ? 7.001 2.740 21.069 1.00 91.00 767 PRO A O 1
ATOM 5853 N N . VAL A 1 768 ? 5.965 1.822 22.832 1.00 93.25 768 VAL A N 1
ATOM 5854 C CA . VAL A 1 768 ? 7.087 0.956 23.227 1.00 93.25 768 VAL A CA 1
ATOM 5855 C C . VAL A 1 768 ? 7.043 -0.379 22.480 1.00 93.25 768 VAL A C 1
ATOM 5857 O O . VAL A 1 768 ? 8.082 -0.988 22.226 1.00 93.25 768 VAL A O 1
ATOM 5860 N N . GLU A 1 769 ? 5.856 -0.826 22.071 1.00 91.12 769 GLU A N 1
ATOM 5861 C CA . GLU A 1 769 ? 5.676 -2.081 21.348 1.00 91.12 769 GLU A CA 1
ATOM 5862 C C . GLU A 1 769 ? 6.160 -1.950 19.891 1.00 91.12 769 GLU A C 1
ATOM 5864 O O . GLU A 1 769 ? 5.462 -1.436 19.015 1.00 91.12 769 GLU A O 1
ATOM 5869 N N . GLY A 1 770 ? 7.380 -2.439 19.638 1.00 83.56 770 GLY A N 1
ATOM 5870 C CA . GLY A 1 770 ? 8.068 -2.394 18.337 1.00 83.56 770 GLY A CA 1
ATOM 5871 C C . GLY A 1 770 ? 9.075 -1.266 18.162 1.00 83.56 770 GLY A C 1
ATOM 5872 O O . GLY A 1 770 ? 9.666 -1.153 17.092 1.00 83.56 770 GLY A O 1
ATOM 5873 N N . ASN A 1 771 ? 9.297 -0.448 19.194 1.00 92.81 771 ASN A N 1
ATOM 5874 C CA . ASN A 1 771 ? 10.319 0.594 19.187 1.00 92.81 771 ASN A CA 1
ATOM 5875 C C . ASN A 1 771 ? 11.384 0.271 20.239 1.00 92.81 771 ASN A C 1
ATOM 5877 O O . ASN A 1 771 ? 11.323 0.734 21.380 1.00 92.81 771 ASN A O 1
ATOM 5881 N N . THR A 1 772 ? 12.359 -0.557 19.861 1.00 91.31 772 THR A N 1
ATOM 5882 C CA . THR A 1 772 ? 13.412 -1.026 20.773 1.00 91.31 772 THR A CA 1
ATOM 5883 C C . THR A 1 772 ? 14.214 0.140 21.350 1.00 91.31 772 THR A C 1
ATOM 5885 O O . THR A 1 772 ? 14.478 0.155 22.549 1.00 91.31 772 THR A O 1
ATOM 5888 N N . ALA A 1 773 ? 14.509 1.172 20.545 1.00 92.94 773 ALA A N 1
ATOM 5889 C CA . ALA A 1 773 ? 15.226 2.352 21.027 1.00 92.94 773 ALA A CA 1
ATOM 5890 C C . ALA A 1 773 ? 14.432 3.114 22.101 1.00 92.94 773 ALA A C 1
ATOM 5892 O O . ALA A 1 773 ? 15.014 3.604 23.071 1.00 92.94 773 ALA A O 1
ATOM 5893 N N . LEU A 1 774 ? 13.105 3.209 21.957 1.00 95.69 774 LEU A N 1
ATOM 5894 C CA . LEU A 1 774 ? 12.249 3.804 22.981 1.00 95.69 774 LEU A CA 1
ATOM 5895 C C . LEU A 1 774 ? 12.147 2.915 24.220 1.00 95.69 774 LEU A C 1
ATOM 5897 O O . LEU A 1 774 ? 12.170 3.443 25.328 1.00 95.69 774 LEU A O 1
ATOM 5901 N N . SER A 1 775 ? 12.049 1.595 24.048 1.00 95.44 775 SER A N 1
ATOM 5902 C CA . SER A 1 775 ? 11.990 0.642 25.160 1.00 95.44 775 SER A CA 1
ATOM 5903 C C . SER A 1 775 ? 13.239 0.718 26.036 1.00 95.44 775 SER A C 1
ATOM 5905 O O . SER A 1 775 ? 13.117 0.886 27.248 1.00 95.44 775 SER A O 1
ATOM 5907 N N . GLU A 1 776 ? 14.427 0.678 25.428 1.00 95.75 776 GLU A N 1
ATOM 5908 C CA . GLU A 1 776 ? 15.711 0.821 26.126 1.00 95.75 776 GLU A CA 1
ATOM 5909 C C . GLU A 1 776 ? 15.820 2.184 26.821 1.00 95.75 776 GLU A C 1
ATOM 5911 O O . GLU A 1 776 ? 16.189 2.269 27.991 1.00 95.75 776 GLU A O 1
ATOM 5916 N N . LEU A 1 777 ? 15.431 3.266 26.134 1.00 96.75 777 LEU A N 1
ATOM 5917 C CA . LEU A 1 777 ? 15.427 4.608 26.717 1.00 96.75 777 LEU A CA 1
ATOM 5918 C C . LEU A 1 777 ? 14.494 4.706 27.934 1.00 96.75 777 LEU A C 1
ATOM 5920 O O . LEU A 1 777 ? 14.860 5.296 28.952 1.00 96.75 777 LEU A O 1
ATOM 5924 N N . VAL A 1 778 ? 13.288 4.144 27.837 1.00 96.56 778 VAL A N 1
ATOM 5925 C CA . VAL A 1 778 ? 12.320 4.119 28.938 1.00 96.56 778 VAL A CA 1
ATOM 5926 C C . VAL A 1 778 ? 12.859 3.310 30.110 1.00 96.56 778 VAL A C 1
ATOM 5928 O O . VAL A 1 778 ? 12.722 3.753 31.254 1.00 96.56 778 VAL A O 1
ATOM 5931 N N . GLU A 1 779 ? 13.479 2.160 29.852 1.00 96.06 779 GLU A N 1
ATOM 5932 C CA . GLU A 1 779 ? 14.073 1.314 30.884 1.00 96.06 779 GLU A CA 1
ATOM 5933 C C . GLU A 1 779 ? 15.208 2.041 31.615 1.00 96.06 779 GLU A C 1
ATOM 5935 O O . GLU A 1 779 ? 15.113 2.214 32.833 1.00 96.06 779 GLU A O 1
ATOM 5940 N N . ASP A 1 780 ? 16.190 2.580 30.885 1.00 97.06 780 ASP A N 1
ATOM 5941 C CA . ASP A 1 780 ? 17.349 3.301 31.430 1.00 97.06 780 ASP A CA 1
ATOM 5942 C C . ASP A 1 780 ? 16.941 4.504 32.298 1.00 97.06 780 ASP A C 1
ATOM 5944 O O . ASP A 1 780 ? 17.518 4.759 33.365 1.00 97.06 780 ASP A O 1
ATOM 5948 N N . ILE A 1 781 ? 15.916 5.252 31.874 1.00 96.50 781 ILE A N 1
ATOM 5949 C CA . ILE A 1 781 ? 15.362 6.365 32.656 1.00 96.50 781 ILE A CA 1
ATOM 5950 C C . ILE A 1 781 ? 14.629 5.830 33.897 1.00 96.50 781 ILE A C 1
ATOM 5952 O O . ILE A 1 781 ? 14.799 6.379 34.995 1.00 96.50 781 ILE A O 1
ATOM 5956 N N . SER A 1 782 ? 13.835 4.766 33.755 1.00 94.25 782 SER A N 1
ATOM 5957 C CA . SER A 1 782 ? 13.024 4.200 34.842 1.00 94.25 782 SER A CA 1
ATOM 5958 C C . SER A 1 782 ? 13.872 3.615 35.970 1.00 94.25 782 SER A C 1
ATOM 5960 O O . SER A 1 782 ? 13.486 3.712 37.135 1.00 94.25 782 SER A O 1
ATOM 5962 N N . ILE A 1 783 ? 15.040 3.053 35.649 1.00 93.81 783 ILE A N 1
ATOM 5963 C CA . ILE A 1 783 ? 15.987 2.487 36.624 1.00 93.81 783 ILE A CA 1
ATOM 5964 C C . ILE A 1 783 ? 17.074 3.480 37.064 1.00 93.81 783 ILE A C 1
ATOM 5966 O O . ILE A 1 783 ? 18.027 3.091 37.737 1.00 93.81 783 ILE A O 1
ATOM 5970 N N . ASN A 1 784 ? 16.921 4.767 36.725 1.00 90.50 784 ASN A N 1
ATOM 5971 C CA . ASN A 1 784 ? 17.835 5.849 37.113 1.00 90.50 784 ASN A CA 1
ATOM 5972 C C . ASN A 1 784 ? 19.274 5.681 36.578 1.00 90.50 784 ASN A C 1
ATOM 5974 O O . ASN A 1 784 ? 20.206 6.246 37.147 1.00 90.50 784 ASN A O 1
ATOM 5978 N N . GLN A 1 785 ? 19.463 4.934 35.485 1.00 91.31 785 GLN A N 1
ATOM 5979 C CA . GLN A 1 785 ? 20.755 4.792 34.801 1.00 91.31 785 GLN A CA 1
ATOM 5980 C C . GLN A 1 785 ? 21.040 5.956 33.844 1.00 91.31 785 GLN A C 1
ATOM 5982 O O . GLN A 1 785 ? 22.203 6.290 33.623 1.00 91.31 785 GLN A O 1
ATOM 5987 N N . LEU A 1 786 ? 19.997 6.621 33.333 1.00 93.56 786 LEU A N 1
ATOM 5988 C CA . LEU A 1 786 ? 20.134 7.766 32.437 1.00 93.56 786 LEU A CA 1
ATOM 5989 C C . LEU A 1 786 ? 19.428 9.020 32.983 1.00 93.56 786 LEU A C 1
ATOM 5991 O O . LEU A 1 786 ? 18.210 9.054 33.184 1.00 93.56 786 LEU A O 1
ATOM 5995 N N . ARG A 1 787 ? 20.222 10.069 33.234 1.00 92.88 787 ARG A N 1
ATOM 5996 C CA . ARG A 1 787 ? 19.767 11.398 33.695 1.00 92.88 787 ARG A CA 1
ATOM 5997 C C . ARG A 1 787 ? 20.350 12.564 32.904 1.00 92.88 787 ARG A C 1
ATOM 5999 O O . ARG A 1 787 ? 19.860 13.682 33.047 1.00 92.88 787 ARG A O 1
ATOM 6006 N N . ASP A 1 788 ? 21.366 12.319 32.076 1.00 95.50 788 ASP A N 1
ATOM 6007 C CA . ASP A 1 788 ? 21.917 13.358 31.213 1.00 95.50 788 ASP A CA 1
ATOM 6008 C C . ASP A 1 788 ? 20.886 13.775 30.158 1.00 95.50 788 ASP A C 1
ATOM 6010 O O . ASP A 1 788 ? 20.436 12.976 29.337 1.00 95.50 788 ASP A O 1
ATOM 6014 N N . ARG A 1 789 ? 20.493 15.049 30.199 1.00 93.56 789 ARG A N 1
ATOM 6015 C CA . ARG A 1 789 ? 19.412 15.593 29.370 1.00 93.56 789 ARG A CA 1
ATOM 6016 C C . ARG A 1 789 ? 19.757 15.543 27.885 1.00 93.56 789 ARG A C 1
ATOM 6018 O O . ARG A 1 789 ? 18.882 15.237 27.081 1.00 93.56 789 ARG A O 1
ATOM 6025 N N . ALA A 1 790 ? 21.005 15.834 27.517 1.00 91.75 790 ALA A N 1
ATOM 6026 C CA . ALA A 1 790 ? 21.425 15.830 26.118 1.00 91.75 790 ALA A CA 1
ATOM 6027 C C . ALA A 1 790 ? 21.356 14.415 25.527 1.00 91.75 790 ALA A C 1
ATOM 6029 O O . ALA A 1 790 ? 20.803 14.229 24.442 1.00 91.75 790 ALA A O 1
ATOM 6030 N N . GLU A 1 791 ? 21.830 13.418 26.273 1.00 94.31 791 GLU A N 1
ATOM 6031 C CA . GLU A 1 791 ? 21.777 12.015 25.872 1.00 94.31 791 GLU A CA 1
ATOM 6032 C C . GLU A 1 791 ? 20.341 11.478 25.778 1.00 94.31 791 GLU A C 1
ATOM 6034 O O . GLU A 1 791 ? 20.008 10.799 24.805 1.00 94.31 791 GLU A O 1
ATOM 6039 N N . ILE A 1 792 ? 19.456 11.835 26.719 1.00 95.12 792 ILE A N 1
ATOM 6040 C CA . ILE A 1 792 ? 18.026 11.475 26.654 1.00 95.12 792 ILE A CA 1
ATOM 6041 C C . ILE A 1 792 ? 17.394 12.000 25.362 1.00 95.12 792 ILE A C 1
ATOM 6043 O O . ILE A 1 792 ? 16.721 11.255 24.649 1.00 95.12 792 ILE A O 1
ATOM 6047 N N . LEU A 1 793 ? 17.630 13.273 25.030 1.00 93.38 793 LEU A N 1
ATOM 6048 C CA . LEU A 1 793 ? 17.077 13.887 23.822 1.00 93.38 793 LEU A CA 1
ATOM 6049 C C . LEU A 1 793 ? 17.654 13.267 22.544 1.00 93.38 793 LEU A C 1
ATOM 6051 O O . LEU A 1 793 ? 16.914 13.071 21.580 1.00 93.38 793 LEU A O 1
ATOM 6055 N N . ARG A 1 794 ? 18.947 12.921 22.541 1.00 91.88 794 ARG A N 1
ATOM 6056 C CA . ARG A 1 794 ? 19.611 12.239 21.422 1.00 91.88 794 ARG A CA 1
ATOM 6057 C C . ARG A 1 794 ? 19.010 10.856 21.168 1.00 91.88 794 ARG A C 1
ATOM 6059 O O . ARG A 1 794 ? 18.647 10.542 20.036 1.00 91.88 794 ARG A O 1
ATOM 6066 N N . ARG A 1 795 ? 18.846 10.044 22.217 1.00 94.19 795 ARG A N 1
ATOM 6067 C CA . ARG A 1 795 ? 18.220 8.715 22.113 1.00 94.19 795 ARG A CA 1
ATOM 6068 C C . ARG A 1 795 ? 16.744 8.803 21.740 1.00 94.19 795 ARG A C 1
ATOM 6070 O O . ARG A 1 795 ? 16.273 8.009 20.932 1.00 94.19 795 ARG A O 1
ATOM 6077 N N . TYR A 1 796 ? 16.026 9.808 22.237 1.00 94.50 796 TYR A N 1
ATOM 6078 C CA . TYR A 1 796 ? 14.639 10.024 21.828 1.00 94.50 796 TYR A CA 1
ATOM 6079 C C . TYR A 1 796 ? 14.530 10.421 20.347 1.00 94.50 796 TYR A C 1
ATOM 6081 O O . TYR A 1 796 ? 13.637 9.946 19.653 1.00 94.50 796 TYR A O 1
ATOM 6089 N N . ALA A 1 797 ? 15.472 11.209 19.813 1.00 89.94 797 ALA A N 1
ATOM 6090 C CA . ALA A 1 797 ? 15.532 11.500 18.377 1.00 89.94 797 ALA A CA 1
ATOM 6091 C C . ALA A 1 797 ? 15.730 10.229 17.533 1.00 89.94 797 ALA A C 1
ATOM 6093 O O . ALA A 1 797 ? 15.141 10.112 16.459 1.00 89.94 797 ALA A O 1
ATOM 6094 N N . GLN A 1 798 ? 16.515 9.266 18.025 1.00 89.44 798 GLN A N 1
ATOM 6095 C CA . GLN A 1 798 ? 16.676 7.953 17.397 1.00 89.44 798 GLN A CA 1
ATOM 6096 C C . GLN A 1 798 ? 15.387 7.119 17.473 1.00 89.44 798 GLN A C 1
ATOM 6098 O O . GLN A 1 798 ? 14.994 6.534 16.466 1.00 89.44 798 GLN A O 1
ATOM 6103 N N . ALA A 1 799 ? 14.691 7.126 18.614 1.00 91.94 799 ALA A N 1
ATOM 6104 C CA . ALA A 1 799 ? 13.386 6.479 18.757 1.00 91.94 799 ALA A CA 1
ATOM 6105 C C . ALA A 1 799 ? 12.341 7.051 17.783 1.00 91.94 799 ALA A C 1
ATOM 6107 O O . ALA A 1 799 ? 11.585 6.291 17.185 1.00 91.94 799 ALA A O 1
ATOM 6108 N N . ILE A 1 800 ? 12.341 8.370 17.549 1.00 90.38 800 ILE A N 1
ATOM 6109 C CA . ILE A 1 800 ? 11.470 9.025 16.555 1.00 90.38 800 ILE A CA 1
ATOM 6110 C C . ILE A 1 800 ? 11.785 8.561 15.125 1.00 90.38 800 ILE A C 1
ATOM 6112 O O . ILE A 1 800 ? 10.877 8.462 14.308 1.00 90.38 800 ILE A O 1
ATOM 6116 N N . ARG A 1 801 ? 13.049 8.259 14.797 1.00 84.38 801 ARG A N 1
ATOM 6117 C CA . ARG A 1 801 ? 13.400 7.710 13.472 1.00 84.38 801 ARG A CA 1
ATOM 6118 C C . ARG A 1 801 ? 12.854 6.297 13.272 1.00 84.38 801 ARG A C 1
ATOM 6120 O O . ARG A 1 801 ? 12.526 5.949 12.145 1.00 84.38 801 ARG A O 1
ATOM 6127 N N . GLN A 1 802 ? 12.771 5.501 14.341 1.00 86.88 802 GLN A N 1
ATOM 6128 C CA . GLN A 1 802 ? 12.166 4.166 14.299 1.00 86.88 802 GLN A CA 1
ATOM 6129 C C . GLN A 1 802 ? 10.638 4.243 14.228 1.00 86.88 802 GLN A C 1
ATOM 6131 O O . GLN A 1 802 ? 10.028 3.517 13.449 1.00 86.88 802 GLN A O 1
ATOM 6136 N N . ASP A 1 803 ? 10.030 5.151 14.998 1.00 88.12 803 ASP A N 1
ATOM 6137 C CA . ASP A 1 803 ? 8.588 5.378 14.973 1.00 88.12 803 ASP A CA 1
ATOM 6138 C C . ASP A 1 803 ? 8.236 6.875 14.934 1.00 88.12 803 ASP A C 1
ATOM 6140 O O . ASP A 1 803 ? 8.141 7.549 15.972 1.00 88.12 803 ASP A O 1
ATOM 6144 N N . PRO A 1 804 ? 7.997 7.416 13.730 1.00 85.06 804 PRO A N 1
ATOM 6145 C CA . PRO A 1 804 ? 7.691 8.826 13.580 1.00 85.06 804 PRO A CA 1
ATOM 6146 C C . PRO A 1 804 ? 6.306 9.226 14.124 1.00 85.06 804 PRO A C 1
ATOM 6148 O O . PRO A 1 804 ? 6.046 10.424 14.297 1.00 85.06 804 PRO A O 1
ATOM 6151 N N . LEU A 1 805 ? 5.420 8.273 14.470 1.00 84.44 805 LEU A N 1
ATOM 6152 C CA . LEU A 1 805 ? 4.141 8.587 15.123 1.00 84.44 805 LEU A CA 1
ATOM 6153 C C . LEU A 1 805 ? 4.323 9.193 16.513 1.00 84.44 805 LEU A C 1
ATOM 6155 O O . LEU A 1 805 ? 3.411 9.874 16.990 1.00 84.44 805 LEU A O 1
ATOM 6159 N N . LEU A 1 806 ? 5.500 9.063 17.128 1.00 88.06 806 LEU A N 1
ATOM 6160 C CA . LEU A 1 806 ? 5.852 9.778 18.355 1.00 88.06 806 LEU A CA 1
ATOM 6161 C C . LEU A 1 806 ? 5.679 11.300 18.226 1.00 88.06 806 LEU A C 1
ATOM 6163 O O . LEU A 1 806 ? 5.317 11.955 19.205 1.00 88.06 806 LEU A O 1
ATOM 6167 N N . LEU A 1 807 ? 5.844 11.861 17.019 1.00 85.81 807 LEU A N 1
ATOM 6168 C CA . LEU A 1 807 ? 5.621 13.287 16.751 1.00 85.81 807 LEU A CA 1
ATOM 6169 C C . LEU A 1 807 ? 4.147 13.689 16.738 1.00 85.81 807 LEU A C 1
ATOM 6171 O O . LEU A 1 807 ? 3.828 14.863 16.942 1.00 85.81 807 LEU A O 1
ATOM 6175 N N . SER A 1 808 ? 3.252 12.741 16.467 1.00 82.88 808 SER A N 1
ATOM 6176 C CA . SER A 1 808 ? 1.830 13.016 16.271 1.00 82.88 808 SER A CA 1
ATOM 6177 C C . SER A 1 808 ? 1.105 13.277 17.593 1.00 82.88 808 SER A C 1
ATOM 6179 O O . SER A 1 808 ? 0.112 13.998 17.621 1.00 82.88 808 SER A O 1
ATOM 6181 N N . GLY A 1 809 ? 1.582 12.730 18.716 1.00 85.19 809 GLY A N 1
ATOM 6182 C CA . GLY A 1 809 ? 0.820 12.714 19.968 1.00 85.19 809 GLY A CA 1
ATOM 6183 C C . GLY A 1 809 ? -0.242 11.603 20.014 1.00 85.19 809 GLY A C 1
ATOM 6184 O O . GLY A 1 809 ? -1.184 11.666 20.809 1.00 85.19 809 GLY A O 1
ATOM 6185 N N . MET A 1 810 ? -0.156 10.583 19.154 1.00 84.50 810 MET A N 1
ATOM 6186 C CA . MET A 1 810 ? -1.027 9.400 19.215 1.00 84.50 810 MET A CA 1
ATOM 6187 C C . MET A 1 810 ? -0.874 8.616 20.527 1.00 84.50 810 MET A C 1
ATOM 6189 O O . MET A 1 810 ? -1.852 8.067 21.028 1.00 84.50 810 MET A O 1
ATOM 6193 N N . GLN A 1 811 ? 0.302 8.668 21.156 1.00 89.94 811 GLN A N 1
ATOM 6194 C CA . GLN A 1 811 ? 0.626 7.968 22.401 1.00 89.94 811 GLN A CA 1
ATOM 6195 C C . GLN A 1 811 ? -0.112 8.515 23.634 1.00 89.94 811 GLN A C 1
ATOM 6197 O O . GLN A 1 811 ? -0.060 7.926 24.709 1.00 89.94 811 GLN A O 1
ATOM 6202 N N . GLN A 1 812 ? -0.817 9.642 23.524 1.00 89.38 812 GLN A N 1
ATOM 6203 C CA . GLN A 1 812 ? -1.422 10.291 24.690 1.00 89.38 812 GLN A CA 1
ATOM 6204 C C . GLN A 1 812 ? -2.511 9.479 25.361 1.00 89.38 812 GLN A C 1
ATOM 6206 O O . GLN A 1 812 ? -2.579 9.472 26.586 1.00 89.38 812 GLN A O 1
ATOM 6211 N N . LYS A 1 813 ? -3.351 8.794 24.577 1.00 88.06 813 LYS A N 1
ATOM 6212 C CA . LYS A 1 813 ? -4.394 7.934 25.140 1.00 88.06 813 LYS A CA 1
ATOM 6213 C C . LYS A 1 813 ? -3.759 6.821 25.973 1.00 88.06 813 LYS A C 1
ATOM 6215 O O . LYS A 1 813 ? -4.171 6.594 27.106 1.00 88.06 813 LYS A O 1
ATOM 6220 N N . TYR A 1 814 ? -2.691 6.217 25.449 1.00 92.44 814 TYR A N 1
ATOM 6221 C CA . TYR A 1 814 ? -1.903 5.229 26.173 1.00 92.44 814 TYR A CA 1
ATOM 6222 C C . TYR A 1 814 ? -1.287 5.795 27.448 1.00 92.44 814 TYR A C 1
ATOM 6224 O O . TYR A 1 814 ? -1.438 5.177 28.500 1.00 92.44 814 TYR A O 1
ATOM 6232 N N . ILE A 1 815 ? -0.650 6.968 27.386 1.00 94.69 815 ILE A N 1
ATOM 6233 C CA . ILE A 1 815 ? -0.074 7.633 28.563 1.00 94.69 815 ILE A CA 1
ATOM 6234 C C . ILE A 1 815 ? -1.167 7.885 29.607 1.00 94.69 815 ILE A C 1
ATOM 6236 O O . ILE A 1 815 ? -0.994 7.529 30.767 1.00 94.69 815 ILE A O 1
ATOM 6240 N N . TRP A 1 816 ? -2.313 8.434 29.203 1.00 92.75 816 TRP A N 1
ATOM 6241 C CA . TRP A 1 816 ? -3.402 8.787 30.112 1.00 92.75 816 TRP A CA 1
ATOM 6242 C C . TRP A 1 816 ? -3.966 7.569 30.849 1.00 92.75 816 TRP A C 1
ATOM 6244 O O . TRP A 1 816 ? -4.060 7.572 32.077 1.00 92.75 816 TRP A O 1
ATOM 6254 N N . GLU A 1 817 ? -4.305 6.509 30.112 1.00 92.69 817 GLU A N 1
ATOM 6255 C CA . GLU A 1 817 ? -4.816 5.261 30.689 1.00 92.69 817 GLU A CA 1
ATOM 6256 C C . GLU A 1 817 ? -3.759 4.569 31.563 1.00 92.69 817 GLU A C 1
ATOM 6258 O O . GLU A 1 817 ? -4.070 4.028 32.624 1.00 92.69 817 GLU A O 1
ATOM 6263 N N . SER A 1 818 ? -2.491 4.625 31.152 1.00 94.94 818 SER A N 1
ATOM 6264 C CA . SER A 1 818 ? -1.389 3.955 31.842 1.00 94.94 818 SER A CA 1
ATOM 6265 C C . SER A 1 818 ? -0.915 4.704 33.092 1.00 94.94 818 SER A C 1
ATOM 6267 O O . SER A 1 818 ? -0.497 4.056 34.050 1.00 94.94 818 SER A O 1
ATOM 6269 N N . LEU A 1 819 ? -1.048 6.034 33.163 1.00 96.12 819 LEU A N 1
ATOM 6270 C CA . LEU A 1 819 ? -0.767 6.816 34.378 1.00 96.12 819 LEU A CA 1
ATOM 6271 C C . LEU A 1 819 ? -1.706 6.456 35.541 1.00 96.12 819 LEU A C 1
ATOM 6273 O O . LEU A 1 819 ? -1.310 6.573 36.700 1.00 96.12 819 LEU A O 1
ATOM 6277 N N . GLN A 1 820 ? -2.919 5.983 35.235 1.00 93.75 820 GLN A N 1
ATOM 6278 C CA . GLN A 1 820 ? -3.892 5.488 36.219 1.00 93.75 820 GLN A CA 1
ATOM 6279 C C . GLN A 1 820 ? -3.665 4.014 36.608 1.00 93.75 820 GLN A C 1
ATOM 6281 O O . GLN A 1 820 ? -4.343 3.497 37.496 1.00 93.75 820 GLN A O 1
ATOM 6286 N N . SER A 1 821 ? -2.739 3.318 35.939 1.00 93.94 821 SER A N 1
ATOM 6287 C CA . SER A 1 821 ? -2.371 1.933 36.254 1.00 93.94 821 SER A CA 1
ATOM 6288 C C . SER A 1 821 ? -1.317 1.866 37.370 1.00 93.94 821 SER A C 1
ATOM 6290 O O . SER A 1 821 ? -0.971 2.881 37.965 1.00 93.94 821 SER A O 1
ATOM 6292 N N . SER A 1 822 ? -0.800 0.675 37.678 1.00 93.44 822 SER A N 1
ATOM 6293 C CA . SER A 1 822 ? 0.302 0.483 38.628 1.00 93.44 822 SER A CA 1
ATOM 6294 C C . SER A 1 822 ? 1.416 -0.380 38.027 1.00 93.44 822 SER A C 1
ATOM 6296 O O . SER A 1 822 ? 1.230 -1.061 37.016 1.00 93.44 822 SER A O 1
ATOM 6298 N N . GLY A 1 823 ? 2.602 -0.350 38.641 1.00 94.75 823 GLY A N 1
ATOM 6299 C CA . GLY A 1 823 ? 3.745 -1.168 38.228 1.00 94.75 823 GLY A CA 1
ATOM 6300 C C . GLY A 1 823 ? 4.443 -0.652 36.966 1.00 94.75 823 GLY A C 1
ATOM 6301 O O . GLY A 1 823 ? 4.574 0.555 36.766 1.00 94.75 823 GLY A O 1
ATOM 6302 N N . GLN A 1 824 ? 4.921 -1.571 36.119 1.00 94.50 824 GLN A N 1
ATOM 6303 C CA . GLN A 1 824 ? 5.763 -1.233 34.963 1.00 94.50 824 GLN A CA 1
ATOM 6304 C C . GLN A 1 824 ? 5.055 -0.313 33.964 1.00 94.50 824 GLN A C 1
ATOM 6306 O O . GLN A 1 824 ? 5.640 0.658 33.499 1.00 94.50 824 GLN A O 1
ATOM 6311 N N . ARG A 1 825 ? 3.769 -0.566 33.697 1.00 94.50 825 ARG A N 1
ATOM 6312 C CA . ARG A 1 825 ? 2.969 0.229 32.759 1.00 94.50 825 ARG A CA 1
ATOM 6313 C C . ARG A 1 825 ? 2.839 1.694 33.199 1.00 94.50 825 ARG A C 1
ATOM 6315 O O . ARG A 1 825 ? 2.938 2.592 32.367 1.00 94.50 825 ARG A O 1
ATOM 6322 N N . GLN A 1 826 ? 2.694 1.945 34.503 1.00 96.75 826 GLN A N 1
ATOM 6323 C CA . GLN A 1 826 ? 2.674 3.305 35.049 1.00 96.75 826 GLN A CA 1
ATOM 6324 C C . GLN A 1 826 ? 4.041 3.987 34.915 1.00 96.75 826 GLN A C 1
ATOM 6326 O O . GLN A 1 826 ? 4.103 5.148 34.521 1.00 96.75 826 GLN A O 1
ATOM 6331 N N . ARG A 1 827 ? 5.140 3.267 35.177 1.00 96.50 827 ARG A N 1
ATOM 6332 C CA . ARG A 1 827 ? 6.506 3.804 35.038 1.00 96.50 827 ARG A CA 1
ATOM 6333 C C . ARG A 1 827 ? 6.835 4.184 33.596 1.00 96.50 827 ARG A C 1
ATOM 6335 O O . ARG A 1 827 ? 7.305 5.294 33.363 1.00 96.50 827 ARG A O 1
ATOM 6342 N N . THR A 1 828 ? 6.485 3.329 32.637 1.00 96.44 828 THR A N 1
ATOM 6343 C CA . THR A 1 828 ? 6.580 3.633 31.203 1.00 96.44 828 THR A CA 1
ATOM 6344 C C . THR A 1 828 ? 5.811 4.909 30.855 1.00 96.44 828 THR A C 1
ATOM 6346 O O . THR A 1 828 ? 6.349 5.80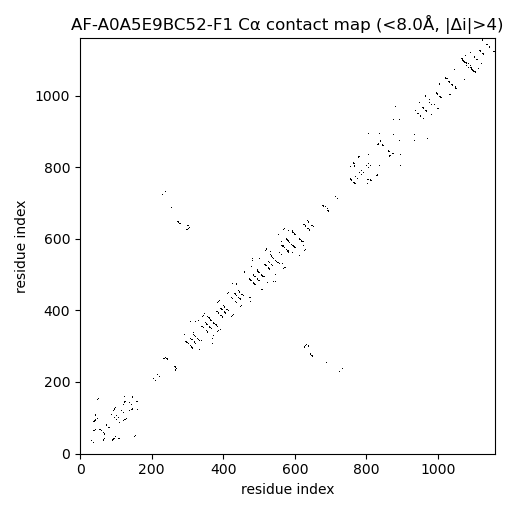1 30.201 1.00 96.44 828 THR A O 1
ATOM 6349 N N . ALA A 1 829 ? 4.578 5.050 31.349 1.00 96.69 829 ALA A N 1
ATOM 6350 C CA . ALA A 1 829 ? 3.749 6.223 31.085 1.00 96.69 829 ALA A CA 1
ATOM 6351 C C . ALA A 1 829 ? 4.325 7.528 31.658 1.00 96.69 829 ALA A C 1
ATOM 6353 O O . ALA A 1 829 ? 4.203 8.567 31.014 1.00 96.69 829 ALA A O 1
ATOM 6354 N N . LEU A 1 830 ? 4.978 7.485 32.827 1.00 97.94 830 LEU A N 1
ATOM 6355 C CA . LEU A 1 830 ? 5.655 8.650 33.412 1.00 97.94 830 LEU A CA 1
ATOM 6356 C C . LEU A 1 830 ? 6.769 9.162 32.488 1.00 97.94 830 LEU A C 1
ATOM 6358 O O . LEU A 1 830 ? 6.789 10.346 32.147 1.00 97.94 830 LEU A O 1
ATOM 6362 N N . VAL A 1 831 ? 7.627 8.261 31.997 1.00 97.62 831 VAL A N 1
ATOM 6363 C CA . VAL A 1 831 ? 8.713 8.627 31.073 1.00 97.62 831 VAL A CA 1
ATOM 6364 C C . VAL A 1 831 ? 8.166 9.162 29.751 1.00 97.62 831 VAL A C 1
ATOM 6366 O O . VAL A 1 831 ? 8.600 10.212 29.277 1.00 97.62 831 VAL A O 1
ATOM 6369 N N . LEU A 1 832 ? 7.175 8.484 29.169 1.00 96.50 832 LEU A N 1
ATOM 6370 C CA . LEU A 1 832 ? 6.556 8.920 27.917 1.00 96.50 832 LEU A CA 1
ATOM 6371 C C . LEU A 1 832 ? 5.841 10.273 28.055 1.00 96.50 832 LEU A C 1
ATOM 6373 O O . LEU A 1 832 ? 5.874 11.070 27.117 1.00 96.50 832 LEU A O 1
ATOM 6377 N N . ALA A 1 833 ? 5.239 10.574 29.212 1.00 96.12 833 ALA A N 1
ATOM 6378 C CA . ALA A 1 833 ? 4.652 11.885 29.483 1.00 96.12 833 ALA A CA 1
ATOM 6379 C C . ALA A 1 833 ? 5.714 12.995 29.409 1.00 96.12 833 ALA A C 1
ATOM 6381 O O . ALA A 1 833 ? 5.488 14.002 28.737 1.00 96.12 833 ALA A O 1
ATOM 6382 N N . ALA A 1 834 ? 6.889 12.783 30.008 1.00 96.38 834 ALA A N 1
ATOM 6383 C CA . ALA A 1 834 ? 8.012 13.719 29.936 1.00 96.38 834 ALA A CA 1
ATOM 6384 C C . ALA A 1 834 ? 8.531 13.894 28.496 1.00 96.38 834 ALA A C 1
ATOM 6386 O O . ALA A 1 834 ? 8.643 15.018 27.999 1.00 96.38 834 ALA A O 1
ATOM 6387 N N . LEU A 1 835 ? 8.785 12.781 27.797 1.00 95.94 835 LEU A N 1
ATOM 6388 C CA . LEU A 1 835 ? 9.318 12.782 26.429 1.00 95.94 835 LEU A CA 1
ATOM 6389 C C . LEU A 1 835 ? 8.320 13.312 25.388 1.00 95.94 835 LEU A C 1
ATOM 6391 O O . LEU A 1 835 ? 8.732 13.791 24.338 1.00 95.94 835 LEU A O 1
ATOM 6395 N N . SER A 1 836 ? 7.016 13.310 25.674 1.00 93.56 836 SER A N 1
ATOM 6396 C CA . SER A 1 836 ? 6.019 13.933 24.792 1.00 93.56 836 SER A CA 1
ATOM 6397 C C . SER A 1 836 ? 6.169 15.458 24.692 1.00 93.56 836 SER A C 1
ATOM 6399 O O . SER A 1 836 ? 5.706 16.066 23.728 1.00 93.56 836 SER A O 1
ATOM 6401 N N . GLY A 1 837 ? 6.791 16.103 25.689 1.00 92.50 837 GLY A N 1
ATOM 6402 C CA . GLY A 1 837 ? 6.894 17.562 25.757 1.00 92.50 837 GLY A CA 1
ATOM 6403 C C . GLY A 1 837 ? 5.544 18.277 25.912 1.00 92.50 837 GLY A C 1
ATOM 6404 O O . GLY A 1 837 ? 5.427 19.441 25.531 1.00 92.50 837 GLY A O 1
ATOM 6405 N N . MET A 1 838 ? 4.515 17.606 26.437 1.00 91.19 838 MET A N 1
ATOM 6406 C CA . MET A 1 838 ? 3.153 18.135 26.550 1.00 91.19 838 MET A CA 1
ATOM 6407 C C . MET A 1 838 ? 2.739 18.539 27.961 1.00 91.19 838 MET A C 1
ATOM 6409 O O . MET A 1 838 ? 2.441 17.689 28.797 1.00 91.19 838 MET A O 1
ATOM 6413 N N . ASN A 1 839 ? 2.568 19.840 28.192 1.00 92.31 839 ASN A N 1
ATOM 6414 C CA . ASN A 1 839 ? 2.195 20.389 29.502 1.00 92.31 839 ASN A CA 1
ATOM 6415 C C . ASN A 1 839 ? 0.826 19.927 30.019 1.00 92.31 839 ASN A C 1
ATOM 6417 O O . ASN A 1 839 ? 0.569 20.021 31.218 1.00 92.31 839 ASN A O 1
ATOM 6421 N N . SER A 1 840 ? -0.037 19.383 29.157 1.00 89.25 840 SER A N 1
ATOM 6422 C CA . SER A 1 840 ? -1.321 18.801 29.564 1.00 89.25 840 SER A CA 1
ATOM 6423 C C . SER A 1 840 ? -1.177 17.636 30.552 1.00 89.25 840 SER A C 1
ATOM 6425 O O . SER A 1 840 ? -2.139 17.322 31.249 1.00 89.25 840 SER A O 1
ATOM 6427 N N . PHE A 1 841 ? 0.004 17.014 30.656 1.00 94.19 841 PHE A N 1
ATOM 6428 C CA . PHE A 1 841 ? 0.267 15.956 31.636 1.00 94.19 841 PHE A CA 1
ATOM 6429 C C . PHE A 1 841 ? 0.700 16.463 33.018 1.00 94.19 841 PHE A C 1
ATOM 6431 O O . PHE A 1 841 ? 0.642 15.686 33.970 1.00 94.19 841 PHE A O 1
ATOM 6438 N N . LEU A 1 842 ? 1.080 17.741 33.176 1.00 95.69 842 LEU A N 1
ATOM 6439 C CA . LEU A 1 842 ? 1.561 18.278 34.461 1.00 95.69 842 LEU A CA 1
ATOM 6440 C C . LEU A 1 842 ? 0.588 18.022 35.632 1.00 95.69 842 LEU A C 1
ATOM 6442 O O . LEU A 1 842 ? 1.048 17.526 36.663 1.00 95.69 842 LEU A O 1
ATOM 6446 N N . PRO A 1 843 ? -0.741 18.247 35.504 1.00 95.69 843 PRO A N 1
ATOM 6447 C CA . PRO A 1 843 ? -1.674 17.973 36.600 1.00 95.69 843 PRO A CA 1
ATOM 6448 C C . PRO A 1 843 ? -1.720 16.492 37.002 1.00 95.69 843 PRO A C 1
ATOM 6450 O O . PRO A 1 843 ? -1.798 16.177 38.189 1.00 95.69 843 PRO A O 1
ATOM 6453 N N . MET A 1 844 ? -1.632 15.574 36.033 1.00 95.06 844 MET A N 1
ATOM 6454 C CA . MET A 1 844 ? -1.622 14.134 36.312 1.00 95.06 844 MET A CA 1
ATOM 6455 C C . MET A 1 844 ? -0.324 13.694 36.980 1.00 95.06 844 MET A C 1
ATOM 6457 O O . MET A 1 844 ? -0.360 12.906 37.919 1.00 95.06 844 MET A O 1
ATOM 6461 N N . LEU A 1 845 ? 0.823 14.207 36.524 1.00 97.12 845 LEU A N 1
ATOM 6462 C CA . LEU A 1 845 ? 2.114 13.909 37.143 1.00 97.12 845 LEU A CA 1
ATOM 6463 C C . LEU A 1 845 ? 2.131 14.387 38.601 1.00 97.12 845 LEU A C 1
ATOM 6465 O O . LEU A 1 845 ? 2.514 13.627 39.487 1.00 97.12 845 LEU A O 1
ATOM 6469 N N . GLN A 1 846 ? 1.603 15.586 38.873 1.00 97.75 846 GLN A N 1
ATOM 6470 C CA . GLN A 1 846 ? 1.427 16.104 40.232 1.00 97.75 846 GLN A CA 1
ATOM 6471 C C . GLN A 1 846 ? 0.498 15.223 41.086 1.00 97.75 846 GLN A C 1
ATOM 6473 O O . GLN A 1 846 ? 0.759 14.995 42.272 1.00 97.75 846 GLN A O 1
ATOM 6478 N N . GLN A 1 847 ? -0.575 14.692 40.497 1.00 96.38 847 GLN A N 1
ATOM 6479 C CA . GLN A 1 847 ? -1.441 13.723 41.165 1.00 96.38 847 GLN A CA 1
ATOM 6480 C C . GLN A 1 847 ? -0.688 12.425 41.503 1.00 96.38 847 GLN A C 1
ATOM 6482 O O . GLN A 1 847 ? -0.798 11.945 42.629 1.00 96.38 847 GLN A O 1
ATOM 6487 N N . VAL A 1 848 ? 0.112 11.864 40.589 1.00 96.56 848 VAL A N 1
ATOM 6488 C CA . VAL A 1 848 ? 0.903 10.648 40.869 1.00 96.56 848 VAL A CA 1
ATOM 6489 C C . VAL A 1 848 ? 1.920 10.903 41.985 1.00 96.56 848 VAL A C 1
ATOM 6491 O O . VAL A 1 848 ? 1.985 10.107 42.919 1.00 96.56 848 VAL A O 1
ATOM 6494 N N . ILE A 1 849 ? 2.632 12.039 41.956 1.00 97.25 849 ILE A N 1
ATOM 6495 C CA . ILE A 1 849 ? 3.584 12.454 43.007 1.00 97.25 849 ILE A CA 1
ATOM 6496 C C . ILE A 1 849 ? 2.914 12.484 44.387 1.00 97.25 849 ILE A C 1
ATOM 6498 O O . ILE A 1 849 ? 3.517 12.081 45.378 1.00 97.25 849 ILE A O 1
ATOM 6502 N N . THR A 1 850 ? 1.671 12.962 44.466 1.00 96.94 850 THR A N 1
ATOM 6503 C CA . THR A 1 850 ? 0.962 13.120 45.747 1.00 96.94 850 THR A CA 1
ATOM 6504 C C . THR A 1 850 ? 0.264 11.854 46.236 1.00 96.94 850 THR A C 1
ATOM 6506 O O . THR A 1 850 ? -0.019 11.752 47.428 1.00 96.94 850 THR A O 1
ATOM 6509 N N . THR A 1 851 ? -0.031 10.899 45.351 1.00 96.00 851 THR A N 1
ATOM 6510 C CA . THR A 1 851 ? -0.875 9.737 45.680 1.00 96.00 851 THR A CA 1
ATOM 6511 C C . THR A 1 851 ? -0.120 8.415 45.743 1.00 96.00 851 THR A C 1
ATOM 6513 O O . THR A 1 851 ? -0.579 7.498 46.426 1.00 96.00 851 THR A O 1
ATOM 6516 N N . THR A 1 852 ? 1.020 8.283 45.060 1.00 95.75 852 THR A N 1
ATOM 6517 C CA . THR A 1 852 ? 1.770 7.023 45.047 1.00 95.75 852 THR A CA 1
ATOM 6518 C C . THR A 1 852 ? 2.531 6.799 46.353 1.00 95.75 852 THR A C 1
ATOM 6520 O O . THR A 1 852 ? 3.166 7.704 46.890 1.00 95.75 852 THR A O 1
ATOM 6523 N N . SER A 1 853 ? 2.485 5.569 46.868 1.00 94.25 853 SER A N 1
ATOM 6524 C CA . SER A 1 853 ? 3.278 5.135 48.024 1.00 94.25 853 SER A CA 1
ATOM 6525 C C . SER A 1 853 ? 4.575 4.415 47.632 1.00 94.25 853 SER A C 1
ATOM 6527 O O . SER A 1 853 ? 5.415 4.166 48.496 1.00 94.25 853 SER A O 1
ATOM 6529 N N . ASP A 1 854 ? 4.765 4.087 46.347 1.00 96.12 854 ASP A N 1
ATOM 6530 C CA . ASP A 1 854 ? 6.013 3.516 45.832 1.00 96.12 854 ASP A CA 1
ATOM 6531 C C . ASP A 1 854 ? 7.036 4.631 45.590 1.00 96.12 854 ASP A C 1
ATOM 6533 O O . ASP A 1 854 ? 6.908 5.408 44.641 1.00 96.12 854 ASP A O 1
ATOM 6537 N N . PHE A 1 855 ? 8.071 4.678 46.433 1.00 94.06 855 PHE A N 1
ATOM 6538 C CA . PHE A 1 855 ? 9.137 5.682 46.387 1.00 94.06 855 PHE A CA 1
ATOM 6539 C C . PHE A 1 855 ? 9.760 5.825 44.991 1.00 94.06 855 PHE A C 1
ATOM 6541 O O . PHE A 1 855 ? 9.919 6.941 44.502 1.00 94.06 855 PHE A O 1
ATOM 6548 N N . ASN A 1 856 ? 10.042 4.708 44.310 1.00 94.19 856 ASN A N 1
ATOM 6549 C CA . ASN A 1 856 ? 10.668 4.737 42.984 1.00 94.19 856 ASN A CA 1
ATOM 6550 C C . ASN A 1 856 ? 9.742 5.357 41.929 1.00 94.19 856 ASN A C 1
ATOM 6552 O O . ASN A 1 856 ? 10.192 6.100 41.059 1.00 94.19 856 ASN A O 1
ATOM 6556 N N . THR A 1 857 ? 8.441 5.078 42.019 1.00 95.75 857 THR A N 1
ATOM 6557 C CA . THR A 1 857 ? 7.435 5.670 41.128 1.00 95.75 857 THR A CA 1
ATOM 6558 C C . THR A 1 857 ? 7.235 7.158 41.434 1.00 95.75 857 THR A C 1
ATOM 6560 O O . THR A 1 857 ? 7.101 7.950 40.505 1.00 95.75 857 THR A O 1
ATOM 6563 N N . GLY A 1 858 ? 7.276 7.562 42.710 1.00 96.56 858 GLY A N 1
ATOM 6564 C CA . GLY A 1 858 ? 7.206 8.969 43.123 1.00 96.56 858 GLY A CA 1
ATOM 6565 C C . GLY A 1 858 ? 8.391 9.803 42.625 1.00 96.56 858 GLY A C 1
ATOM 6566 O O . GLY A 1 858 ? 8.188 10.872 42.051 1.00 96.56 858 GLY A O 1
ATOM 6567 N N . GLU A 1 859 ? 9.617 9.291 42.766 1.00 97.06 859 GLU A N 1
ATOM 6568 C CA . GLU A 1 859 ? 10.833 9.930 42.239 1.00 97.06 859 GLU A CA 1
ATOM 6569 C C . GLU A 1 859 ? 10.806 10.036 40.706 1.00 97.06 859 GLU A C 1
ATOM 6571 O O . GLU A 1 859 ? 11.101 11.095 40.151 1.00 97.06 859 GLU A O 1
ATOM 6576 N N . LEU A 1 860 ? 10.379 8.977 40.004 1.00 97.31 860 LEU A N 1
ATOM 6577 C CA . LEU A 1 860 ? 10.244 9.005 38.544 1.00 97.31 860 LEU A CA 1
ATOM 6578 C C . LEU A 1 860 ? 9.166 9.997 38.079 1.00 97.31 860 LEU A C 1
ATOM 6580 O O . LEU A 1 860 ? 9.355 10.689 37.076 1.00 97.31 860 LEU A O 1
ATOM 6584 N N . ALA A 1 861 ? 8.052 10.104 38.808 1.00 97.56 861 ALA A N 1
ATOM 6585 C CA . ALA A 1 861 ? 6.997 11.068 38.512 1.00 97.56 861 ALA A CA 1
ATOM 6586 C C . ALA A 1 861 ? 7.464 12.510 38.723 1.00 97.56 861 ALA A C 1
ATOM 6588 O O . ALA A 1 861 ? 7.171 13.369 37.893 1.00 97.56 861 ALA A O 1
ATOM 6589 N N . LYS A 1 862 ? 8.250 12.758 39.777 1.00 97.44 862 LYS A N 1
ATOM 6590 C CA . LYS A 1 862 ? 8.885 14.054 40.026 1.00 97.44 862 LYS A CA 1
ATOM 6591 C C . LYS A 1 862 ? 9.883 14.419 38.928 1.00 97.44 862 LYS A C 1
ATOM 6593 O O . LYS A 1 862 ? 9.790 15.510 38.381 1.00 97.44 862 LYS A O 1
ATOM 6598 N N . TRP A 1 863 ? 10.760 13.491 38.534 1.00 97.38 863 TRP A N 1
ATOM 6599 C CA . TRP A 1 863 ? 11.660 13.699 37.394 1.00 97.38 863 TRP A CA 1
ATOM 6600 C C . TRP A 1 863 ? 10.882 14.033 36.116 1.00 97.38 863 TRP A C 1
ATOM 6602 O O . TRP A 1 863 ? 11.221 14.985 35.419 1.00 97.38 863 TRP A O 1
ATOM 6612 N N . SER A 1 864 ? 9.809 13.287 35.839 1.00 97.62 864 SER A N 1
ATOM 6613 C CA . SER A 1 864 ? 8.982 13.491 34.646 1.00 97.62 864 SER A CA 1
ATOM 6614 C C . SER A 1 864 ? 8.298 14.858 34.661 1.00 97.62 864 SER A C 1
ATOM 6616 O O . SER A 1 864 ? 8.245 15.531 33.635 1.00 97.62 864 SER A O 1
ATOM 6618 N N . HIS A 1 865 ? 7.802 15.279 35.828 1.00 97.81 865 HIS A N 1
ATOM 6619 C CA . HIS A 1 865 ? 7.207 16.594 36.042 1.00 97.81 865 HIS A CA 1
ATOM 6620 C C . HIS A 1 865 ? 8.228 17.710 35.805 1.00 97.81 865 HIS A C 1
ATOM 6622 O O . HIS A 1 865 ? 7.975 18.598 34.997 1.00 97.81 865 HIS A O 1
ATOM 6628 N N . ASP A 1 866 ? 9.392 17.643 36.451 1.00 97.00 866 ASP A N 1
ATOM 6629 C CA . ASP A 1 866 ? 10.424 18.680 36.357 1.00 97.00 866 ASP A CA 1
ATOM 6630 C C . ASP A 1 866 ? 10.993 18.769 34.933 1.00 97.00 866 ASP A C 1
ATOM 6632 O O . ASP A 1 866 ? 11.130 19.861 34.379 1.00 97.00 866 ASP A O 1
ATOM 6636 N N . PHE A 1 867 ? 11.219 17.620 34.283 1.00 96.88 867 PHE A N 1
ATOM 6637 C CA . PHE A 1 867 ? 11.604 17.568 32.873 1.00 96.88 867 PHE A CA 1
ATOM 6638 C C . PHE A 1 867 ? 10.559 18.255 31.991 1.00 96.88 867 PHE A C 1
ATOM 6640 O O . PHE A 1 867 ? 10.914 19.024 31.104 1.00 96.88 867 PHE A O 1
ATOM 6647 N N . LEU A 1 868 ? 9.269 18.019 32.238 1.00 95.00 868 LEU A N 1
ATOM 6648 C CA . LEU A 1 868 ? 8.177 18.598 31.462 1.00 95.00 868 LEU A CA 1
ATOM 6649 C C . LEU A 1 868 ? 7.962 20.094 31.746 1.00 95.00 868 LEU A C 1
ATOM 6651 O O . LEU A 1 868 ? 7.599 20.827 30.834 1.00 95.00 868 LEU A O 1
ATOM 6655 N N . VAL A 1 869 ? 8.220 20.580 32.962 1.00 95.50 869 VAL A N 1
ATOM 6656 C CA . VAL A 1 869 ? 8.235 22.025 33.262 1.00 95.50 869 VAL A CA 1
ATOM 6657 C C . VAL A 1 869 ? 9.306 22.732 32.426 1.00 95.50 869 VAL A C 1
ATOM 6659 O O . VAL A 1 869 ? 9.048 23.784 31.836 1.00 95.50 869 VAL A O 1
ATOM 6662 N N . ASP A 1 870 ? 10.480 22.116 32.320 1.00 94.19 870 ASP A N 1
ATOM 6663 C CA . ASP A 1 870 ? 11.619 22.657 31.586 1.00 94.19 870 ASP A CA 1
ATOM 6664 C C . ASP A 1 870 ? 11.475 22.536 30.058 1.00 94.19 870 ASP A C 1
ATOM 6666 O O . ASP A 1 870 ? 11.797 23.461 29.306 1.00 94.19 870 ASP A O 1
ATOM 6670 N N . GLU A 1 871 ? 11.035 21.371 29.579 1.00 93.19 871 GLU A N 1
ATOM 6671 C CA . GLU A 1 871 ? 11.030 20.992 28.162 1.00 93.19 871 GLU A CA 1
ATOM 6672 C C . GLU A 1 871 ? 9.657 21.060 27.495 1.00 93.19 871 GLU A C 1
ATOM 6674 O O . GLU A 1 871 ? 9.561 21.063 26.263 1.00 93.19 871 GLU A O 1
ATOM 6679 N N . GLY A 1 872 ? 8.588 21.081 28.282 1.00 89.94 872 GLY A N 1
ATOM 6680 C CA . GLY A 1 872 ? 7.226 20.948 27.798 1.00 89.94 872 GLY A CA 1
ATOM 6681 C C . GLY A 1 872 ? 6.634 22.247 27.264 1.00 89.94 872 GLY A C 1
ATOM 6682 O O . GLY A 1 872 ? 7.108 23.359 27.515 1.00 89.94 872 GLY A O 1
ATOM 6683 N N . ARG A 1 873 ? 5.578 22.105 26.468 1.00 86.75 873 ARG A N 1
ATOM 6684 C CA . ARG A 1 873 ? 4.794 23.179 25.849 1.00 86.75 873 ARG A CA 1
ATOM 6685 C C . ARG A 1 873 ? 3.315 22.818 25.863 1.00 86.75 873 ARG A C 1
ATOM 6687 O O . ARG A 1 873 ? 2.960 21.645 25.982 1.00 86.75 873 ARG A O 1
ATOM 6694 N N . SER A 1 874 ? 2.451 23.817 25.705 1.00 82.06 874 SER A N 1
ATOM 6695 C CA . SER A 1 874 ? 1.055 23.520 25.406 1.00 82.06 874 SER A CA 1
ATOM 6696 C C . SER A 1 874 ? 0.907 23.160 23.930 1.00 82.06 874 SER A C 1
ATOM 6698 O O . SER A 1 874 ? 1.357 23.898 23.056 1.00 82.06 874 SER A O 1
ATOM 6700 N N . LEU A 1 875 ? 0.315 21.995 23.676 1.00 78.12 875 LEU A N 1
ATOM 6701 C CA . LEU A 1 875 ? -0.105 21.529 22.349 1.00 78.12 875 LEU A CA 1
ATOM 6702 C C . LEU A 1 875 ? -1.632 21.413 22.272 1.00 78.12 875 LEU A C 1
ATOM 6704 O O . LEU A 1 875 ? -2.167 20.710 21.410 1.00 78.12 875 LEU A O 1
ATOM 6708 N N . THR A 1 876 ? -2.336 22.054 23.209 1.00 73.38 876 THR A N 1
ATOM 6709 C CA . THR A 1 876 ? -3.791 22.136 23.176 1.00 73.38 876 THR A CA 1
ATOM 6710 C C . THR A 1 876 ? -4.202 23.189 22.155 1.00 73.38 876 THR A C 1
ATOM 6712 O O . THR A 1 876 ? -3.533 24.202 21.955 1.00 73.38 876 THR A O 1
ATOM 6715 N N . VAL A 1 877 ? -5.324 22.934 21.493 1.00 64.69 877 VAL A N 1
ATOM 6716 C CA . VAL A 1 877 ? -5.905 23.846 20.505 1.00 64.69 877 VAL A CA 1
ATOM 6717 C C . VAL A 1 877 ? -6.226 25.211 21.126 1.00 64.69 877 VAL A C 1
ATOM 6719 O O . VAL A 1 877 ? -6.033 26.233 20.477 1.00 64.69 877 VAL A O 1
ATOM 6722 N N . GLY A 1 878 ? -6.694 25.228 22.380 1.00 62.53 878 GLY A N 1
ATOM 6723 C CA . GLY A 1 878 ? -7.124 26.446 23.074 1.00 62.53 878 GLY A CA 1
ATOM 6724 C C . GLY A 1 878 ? -5.983 27.372 23.499 1.00 62.53 878 GLY A C 1
ATOM 6725 O O . GLY A 1 878 ? -6.176 28.582 23.535 1.00 62.53 878 GLY A O 1
ATOM 6726 N N . ASP A 1 879 ? -4.792 26.828 23.761 1.00 63.56 879 ASP A N 1
ATOM 6727 C CA . ASP A 1 879 ? -3.621 27.628 24.148 1.00 63.56 879 ASP A CA 1
ATOM 6728 C C . ASP A 1 879 ? -2.807 28.104 22.933 1.00 63.56 879 ASP A C 1
ATOM 6730 O O . ASP A 1 879 ? -1.830 28.844 23.077 1.00 63.56 879 ASP A O 1
ATOM 6734 N N . PHE A 1 880 ? -3.182 27.667 21.728 1.00 66.69 880 PHE A N 1
ATOM 6735 C CA . PHE A 1 880 ? -2.454 27.952 20.502 1.00 66.69 880 PHE A CA 1
ATOM 6736 C C . PHE A 1 880 ? -3.094 29.109 19.725 1.00 66.69 880 PHE A C 1
ATOM 6738 O O . PHE A 1 880 ? -3.857 28.907 18.780 1.00 66.69 880 PHE A O 1
ATOM 6745 N N . ALA A 1 881 ? -2.758 30.342 20.108 1.00 60.78 881 ALA A N 1
ATOM 6746 C CA . ALA A 1 881 ? -3.057 31.528 19.309 1.00 60.78 881 ALA A CA 1
ATOM 6747 C C . ALA A 1 881 ? -1.884 31.835 18.354 1.00 60.78 881 ALA A C 1
ATOM 6749 O O . ALA A 1 881 ? -0.733 31.871 18.799 1.00 60.78 881 ALA A O 1
ATOM 6750 N N . PRO A 1 882 ? -2.129 32.081 17.053 1.00 64.88 882 PRO A N 1
ATOM 6751 C CA . PRO A 1 882 ? -1.090 32.489 16.116 1.00 64.88 882 PRO A CA 1
ATOM 6752 C C . PRO A 1 882 ? -0.739 33.970 16.329 1.00 64.88 882 PRO A C 1
ATOM 6754 O O . PRO A 1 882 ? -1.111 34.829 15.537 1.00 64.88 882 PRO A O 1
ATOM 6757 N N . THR A 1 883 ? -0.062 34.299 17.426 1.00 53.84 883 THR A N 1
ATOM 6758 C CA . THR A 1 883 ? 0.387 35.671 17.710 1.00 53.84 883 THR A CA 1
ATOM 6759 C C . THR A 1 883 ? 1.912 35.742 17.659 1.00 53.84 883 THR A C 1
ATOM 6761 O O . THR A 1 883 ? 2.536 35.882 18.694 1.00 53.84 883 THR A O 1
ATOM 6764 N N . ASP A 1 884 ? 2.512 35.622 16.467 1.00 51.50 884 ASP A N 1
ATOM 6765 C CA . ASP A 1 884 ? 3.949 35.882 16.182 1.00 51.50 884 ASP A CA 1
ATOM 6766 C C . ASP A 1 884 ? 4.936 34.698 16.215 1.00 51.50 884 ASP A C 1
ATOM 6768 O O . ASP A 1 884 ? 6.149 34.901 16.286 1.00 51.50 884 ASP A O 1
ATOM 6772 N N . VAL A 1 885 ? 4.478 33.447 16.114 1.00 55.06 885 VAL A N 1
ATOM 6773 C CA . VAL A 1 885 ? 5.421 32.316 16.033 1.00 55.06 885 VAL A CA 1
ATOM 6774 C C . VAL A 1 885 ? 6.005 32.208 14.621 1.00 55.06 885 VAL A C 1
ATOM 6776 O O . VAL A 1 885 ? 5.291 31.867 13.677 1.00 55.06 885 VAL A O 1
ATOM 6779 N N . ASP A 1 886 ? 7.309 32.466 14.483 1.00 54.22 886 ASP A N 1
ATOM 6780 C CA . ASP A 1 886 ? 8.083 32.113 13.290 1.00 54.22 886 ASP A CA 1
ATOM 6781 C C . ASP A 1 886 ? 8.033 30.586 13.097 1.00 54.22 886 ASP A C 1
ATOM 6783 O O . ASP A 1 886 ? 8.551 29.799 13.894 1.00 54.22 886 ASP A O 1
ATOM 6787 N N . MET A 1 887 ? 7.307 30.156 12.065 1.00 54.56 887 MET A N 1
ATOM 6788 C CA . MET A 1 887 ? 6.967 28.751 11.818 1.00 54.56 887 MET A CA 1
ATOM 6789 C C . MET A 1 887 ? 8.125 27.948 11.214 1.00 54.56 887 MET A C 1
ATOM 6791 O O . MET A 1 887 ? 7.972 26.738 11.027 1.00 54.56 887 MET A O 1
ATOM 6795 N N . GLY A 1 888 ? 9.280 28.578 10.955 1.00 56.19 888 GLY A N 1
ATOM 6796 C CA . GLY A 1 888 ? 10.506 27.876 10.560 1.00 56.19 888 GLY A CA 1
ATOM 6797 C C . GLY A 1 888 ? 10.944 26.791 11.560 1.00 56.19 888 GLY A C 1
ATOM 6798 O O . GLY A 1 888 ? 11.592 25.823 11.167 1.00 56.19 888 GLY A O 1
ATOM 6799 N N . ASP A 1 889 ? 10.498 26.892 12.820 1.00 53.53 889 ASP A N 1
ATOM 6800 C CA . ASP A 1 889 ? 10.918 26.039 13.942 1.00 53.53 889 ASP A CA 1
ATOM 6801 C C . ASP A 1 889 ? 9.904 24.947 14.365 1.00 53.53 889 ASP A C 1
ATOM 6803 O O . ASP A 1 889 ? 9.982 24.414 15.479 1.00 53.53 889 ASP A O 1
ATOM 6807 N N . TRP A 1 890 ? 8.958 24.571 13.490 1.00 63.62 890 TRP A N 1
ATOM 6808 C CA . TRP A 1 890 ? 8.055 23.409 13.655 1.00 63.62 890 TRP A CA 1
ATOM 6809 C C . TRP A 1 890 ? 7.397 23.301 15.055 1.00 63.62 890 TRP A C 1
ATOM 6811 O O . TRP A 1 890 ? 7.545 22.289 15.755 1.00 63.62 890 TRP A O 1
ATOM 6821 N N . PRO A 1 891 ? 6.661 24.331 15.520 1.00 61.91 891 PRO A N 1
ATOM 6822 C CA . PRO A 1 891 ? 6.310 24.481 16.930 1.00 61.91 891 PRO A CA 1
ATOM 6823 C C . PRO A 1 891 ? 5.323 23.452 17.499 1.00 61.91 891 PRO A C 1
ATOM 6825 O O . PRO A 1 891 ? 5.120 23.417 18.714 1.00 61.91 891 PRO A O 1
ATOM 6828 N N . LEU A 1 892 ? 4.742 22.603 16.657 1.00 68.50 892 LEU A N 1
ATOM 6829 C CA . LEU A 1 892 ? 3.498 21.919 16.977 1.00 68.50 892 LEU A CA 1
ATOM 6830 C C . LEU A 1 892 ? 3.598 20.406 17.182 1.00 68.50 892 LEU A C 1
ATOM 6832 O O . LEU A 1 892 ? 2.627 19.823 17.628 1.00 68.50 892 LEU A O 1
ATOM 6836 N N . VAL A 1 893 ? 4.733 19.756 16.927 1.00 81.88 893 VAL A N 1
ATOM 6837 C CA . VAL A 1 893 ? 4.893 18.295 17.129 1.00 81.88 893 VAL A CA 1
ATOM 6838 C C . VAL A 1 893 ? 5.007 17.905 18.617 1.00 81.88 893 VAL A C 1
ATOM 6840 O O . VAL A 1 893 ? 5.380 18.740 19.441 1.00 81.88 893 VAL A O 1
ATOM 6843 N N . ALA A 1 894 ? 4.714 16.657 18.992 1.00 85.69 894 ALA A N 1
ATOM 6844 C CA . ALA A 1 894 ? 4.748 16.155 20.377 1.00 85.69 894 ALA A CA 1
ATOM 6845 C C . ALA A 1 894 ? 6.155 15.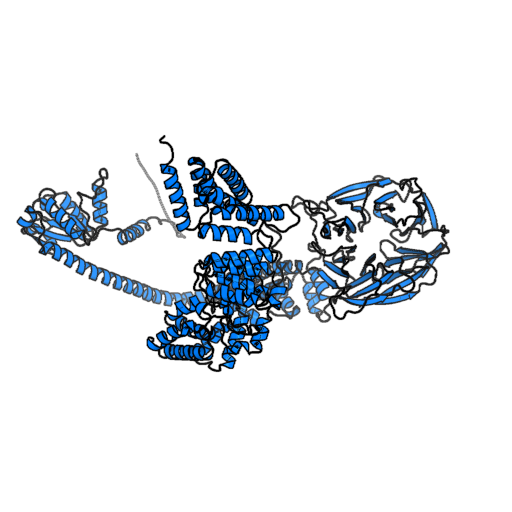702 20.824 1.00 85.69 894 ALA A C 1
ATOM 6847 O O . ALA A 1 894 ? 6.435 14.512 20.960 1.00 85.69 894 ALA A O 1
ATOM 6848 N N . VAL A 1 895 ? 7.062 16.664 21.030 1.00 89.81 895 VAL A N 1
ATOM 6849 C CA . VAL A 1 895 ? 8.444 16.411 21.488 1.00 89.81 895 VAL A CA 1
ATOM 6850 C C . VAL A 1 895 ? 8.940 17.501 22.449 1.00 89.81 895 VAL A C 1
ATOM 6852 O O . VAL A 1 895 ? 8.346 18.577 22.476 1.00 89.81 895 VAL A O 1
ATOM 6855 N N . PRO A 1 896 ? 10.053 17.319 23.182 1.00 93.00 896 PRO A N 1
ATOM 6856 C CA . PRO A 1 896 ? 10.665 18.358 24.021 1.00 93.00 896 PRO A CA 1
ATOM 6857 C C . PRO A 1 896 ? 11.017 19.633 23.229 1.00 93.00 896 PRO A C 1
ATOM 6859 O O . PRO A 1 896 ? 11.132 19.609 22.002 1.00 93.00 896 PRO A O 1
ATOM 6862 N N . LYS A 1 897 ? 11.157 20.793 23.878 1.00 90.25 897 LYS A N 1
ATOM 6863 C CA . LYS A 1 897 ? 11.544 22.054 23.209 1.00 90.25 897 LYS A CA 1
ATOM 6864 C C . LYS A 1 897 ? 12.977 21.995 22.669 1.00 90.25 897 LYS A C 1
ATOM 6866 O O . LYS A 1 897 ? 13.225 22.435 21.547 1.00 90.25 897 LYS A O 1
ATOM 6871 N N . THR A 1 898 ? 13.908 21.433 23.435 1.00 89.44 898 THR A N 1
ATOM 6872 C CA . THR A 1 898 ? 15.347 21.470 23.128 1.00 89.44 898 THR A CA 1
ATOM 6873 C C . THR A 1 898 ? 15.747 20.526 21.999 1.00 89.44 898 THR A C 1
ATOM 6875 O O . THR A 1 898 ? 16.669 20.848 21.249 1.00 89.44 898 THR A O 1
ATOM 6878 N N . ILE A 1 899 ? 15.028 19.411 21.802 1.00 87.12 899 ILE A N 1
ATOM 6879 C CA . ILE A 1 899 ? 15.342 18.440 20.737 1.00 87.12 899 ILE A CA 1
ATOM 6880 C C . ILE A 1 899 ? 15.384 19.103 19.358 1.00 87.12 899 ILE A C 1
ATOM 6882 O O . ILE A 1 899 ? 16.210 18.737 18.531 1.00 87.12 899 ILE A O 1
ATOM 6886 N N . ARG A 1 900 ? 14.575 20.147 19.137 1.00 76.88 900 ARG A N 1
ATOM 6887 C CA . ARG A 1 900 ? 14.475 20.849 17.852 1.00 76.88 900 ARG A CA 1
ATOM 6888 C C . ARG A 1 900 ? 15.757 21.555 17.432 1.00 76.88 900 ARG A C 1
ATOM 6890 O O . ARG A 1 900 ? 15.994 21.752 16.247 1.00 76.88 900 ARG A O 1
ATOM 6897 N N . LYS A 1 901 ? 16.576 21.943 18.411 1.00 81.88 901 LYS A N 1
ATOM 6898 C CA . LYS A 1 901 ? 17.864 22.604 18.180 1.00 81.88 901 LYS A CA 1
ATOM 6899 C C . LYS A 1 901 ? 18.994 21.599 17.948 1.00 81.88 901 LYS A C 1
ATOM 6901 O O . LYS A 1 901 ? 20.117 22.006 17.663 1.00 81.88 901 LYS A O 1
ATOM 6906 N N . SER A 1 902 ? 18.726 20.301 18.098 1.00 81.25 902 SER A N 1
ATOM 6907 C CA . SER A 1 902 ? 19.731 19.265 17.876 1.00 81.25 902 SER A CA 1
ATOM 6908 C C . SER A 1 902 ? 19.979 19.044 16.382 1.00 81.25 902 SER A C 1
ATOM 6910 O O . SER A 1 902 ? 19.071 19.141 15.555 1.00 81.25 902 SER A O 1
ATOM 6912 N N . LYS A 1 903 ? 21.221 18.699 16.027 1.00 79.50 903 LYS A N 1
ATOM 6913 C CA . LYS A 1 903 ? 21.566 18.285 14.657 1.00 79.50 903 LYS A CA 1
ATOM 6914 C C . LYS A 1 903 ? 20.822 17.009 14.249 1.00 79.50 903 LYS A C 1
ATOM 6916 O O . LYS A 1 903 ? 20.435 16.866 13.093 1.00 79.50 903 LYS A O 1
ATOM 6921 N N . ASP A 1 904 ? 20.576 16.118 15.209 1.00 76.94 904 ASP A N 1
ATOM 6922 C CA . ASP A 1 904 ? 19.864 14.861 14.975 1.00 76.94 904 ASP A CA 1
ATOM 6923 C C . ASP A 1 904 ? 18.412 15.090 14.561 1.00 76.94 904 ASP A C 1
ATOM 6925 O O . ASP A 1 904 ? 17.912 14.368 13.700 1.00 76.94 904 ASP A O 1
ATOM 6929 N N . TRP A 1 905 ? 17.766 16.125 15.106 1.00 76.19 905 TRP A N 1
ATOM 6930 C CA . TRP A 1 905 ? 16.421 16.541 14.714 1.00 76.19 905 TRP A CA 1
ATOM 6931 C C . TRP A 1 905 ? 16.345 16.998 13.260 1.00 76.19 905 TRP A C 1
ATOM 6933 O O . TRP A 1 905 ? 15.445 16.578 12.537 1.00 76.19 905 TRP A O 1
ATOM 6943 N N . GLN A 1 906 ? 17.309 17.805 12.804 1.00 73.00 906 GLN A N 1
ATOM 6944 C CA . GLN A 1 906 ? 17.360 18.243 11.406 1.00 73.00 906 GLN A CA 1
ATOM 6945 C C . GLN A 1 906 ? 17.453 17.045 10.454 1.00 73.00 906 GLN A C 1
ATOM 6947 O O . GLN A 1 906 ? 16.747 16.999 9.454 1.00 73.00 906 GLN A O 1
ATOM 6952 N N . GLN A 1 907 ? 18.251 16.033 10.802 1.00 71.12 907 GLN A N 1
ATOM 6953 C CA . GLN A 1 907 ? 18.339 14.791 10.030 1.00 71.12 907 GLN A CA 1
ATOM 6954 C C . GLN A 1 907 ? 17.050 13.957 10.086 1.00 71.12 907 GLN A C 1
ATOM 6956 O O . GLN A 1 907 ? 16.644 13.410 9.066 1.00 71.12 907 GLN A O 1
ATOM 6961 N N . THR A 1 908 ? 16.388 13.874 11.246 1.00 67.69 908 THR A N 1
ATOM 6962 C CA . THR A 1 908 ? 15.102 13.169 11.389 1.00 67.69 908 THR A CA 1
ATOM 6963 C C . THR A 1 908 ? 14.009 13.814 10.532 1.00 67.69 908 THR A C 1
ATOM 6965 O O . THR A 1 908 ? 13.194 13.110 9.947 1.00 67.69 908 THR A O 1
ATOM 6968 N N . MET A 1 909 ? 14.017 15.143 10.395 1.00 65.00 909 MET A N 1
ATOM 6969 C CA . MET A 1 909 ? 13.058 15.869 9.554 1.00 65.00 909 MET A CA 1
ATOM 6970 C C . MET A 1 909 ? 13.344 15.753 8.051 1.00 65.00 909 MET A C 1
ATOM 6972 O O . MET A 1 909 ? 12.414 15.870 7.259 1.00 65.00 909 MET A O 1
ATOM 6976 N N . LEU A 1 910 ? 14.598 15.500 7.657 1.00 58.53 910 LEU A N 1
ATOM 6977 C CA . LEU A 1 910 ? 14.983 15.235 6.264 1.00 58.53 910 LEU A CA 1
ATOM 6978 C C . LEU A 1 910 ? 14.620 13.820 5.795 1.00 58.53 910 LEU A C 1
ATOM 6980 O O . LEU A 1 910 ? 14.747 13.522 4.608 1.00 58.53 910 LEU A O 1
ATOM 6984 N N . TYR A 1 911 ? 14.187 12.944 6.704 1.00 58.41 911 TYR A N 1
ATOM 6985 C CA . TYR A 1 911 ? 13.745 11.610 6.331 1.00 58.41 911 TYR A CA 1
ATOM 6986 C C . TYR A 1 911 ? 12.481 11.715 5.462 1.00 58.41 911 TYR A C 1
ATOM 6988 O O . TYR A 1 911 ? 11.569 12.454 5.829 1.00 58.41 911 TYR A O 1
ATOM 6996 N N . PRO A 1 912 ? 12.394 11.031 4.309 1.00 56.41 912 PRO A N 1
ATOM 6997 C CA . PRO A 1 912 ? 11.193 11.053 3.485 1.00 56.41 912 PRO A CA 1
ATOM 6998 C C . PRO A 1 912 ? 10.059 10.345 4.233 1.00 56.41 912 PRO A C 1
ATOM 7000 O O . PRO A 1 912 ? 10.026 9.122 4.354 1.00 56.41 912 PRO A O 1
ATOM 7003 N N . TRP A 1 913 ? 9.135 11.133 4.774 1.00 63.38 913 TRP A N 1
ATOM 7004 C CA . TRP A 1 913 ? 7.931 10.632 5.422 1.00 63.38 913 TRP A CA 1
ATOM 7005 C C . TRP A 1 913 ? 7.014 10.057 4.339 1.00 63.38 913 TRP A C 1
ATOM 7007 O O . TRP A 1 913 ? 6.674 10.756 3.385 1.00 63.38 913 TRP A O 1
ATOM 7017 N N . SER A 1 914 ? 6.631 8.787 4.454 1.00 60.22 914 SER A N 1
ATOM 7018 C CA . SER A 1 914 ? 5.820 8.127 3.426 1.00 60.22 914 SER A CA 1
ATOM 7019 C C . SER A 1 914 ? 4.416 8.750 3.324 1.00 60.22 914 SER A C 1
ATOM 7021 O O . SER A 1 914 ? 3.819 9.144 4.330 1.00 60.22 914 SER A O 1
ATOM 7023 N N . ASP A 1 915 ? 3.835 8.782 2.117 1.00 56.41 915 ASP A N 1
ATOM 7024 C CA . ASP A 1 915 ? 2.443 9.224 1.872 1.00 56.41 915 ASP A CA 1
ATOM 7025 C C . ASP A 1 915 ? 1.402 8.439 2.688 1.00 56.41 915 ASP A C 1
ATOM 7027 O O . ASP A 1 915 ? 0.255 8.850 2.855 1.00 56.41 915 ASP A O 1
ATOM 7031 N N . GLN A 1 916 ? 1.802 7.304 3.234 1.00 62.06 916 GLN A N 1
ATOM 7032 C CA . GLN A 1 916 ? 0.947 6.446 4.021 1.00 62.06 916 GLN A CA 1
ATOM 7033 C C . GLN A 1 916 ? 1.039 6.705 5.525 1.00 62.06 916 GLN A C 1
ATOM 7035 O O . GLN A 1 916 ? 0.061 6.528 6.248 1.00 62.06 916 GLN A O 1
ATOM 7040 N N . LEU A 1 917 ? 2.180 7.189 6.021 1.00 61.69 917 LEU A N 1
ATOM 7041 C CA . LEU A 1 917 ? 2.204 7.807 7.341 1.00 61.69 917 LEU A CA 1
ATOM 7042 C C . LEU A 1 917 ? 1.239 9.003 7.355 1.00 61.69 917 LEU A C 1
ATOM 7044 O O . LEU A 1 917 ? 0.494 9.189 8.314 1.00 61.69 917 LEU A O 1
ATOM 7048 N N . ARG A 1 918 ? 1.166 9.741 6.236 1.00 62.03 918 ARG A N 1
ATOM 7049 C CA . ARG A 1 918 ? 0.157 10.785 6.019 1.00 62.03 918 ARG A CA 1
ATOM 7050 C C . ARG A 1 918 ? -1.267 10.215 6.060 1.00 62.03 918 ARG A C 1
ATOM 7052 O O . ARG A 1 918 ? -2.072 10.747 6.818 1.00 62.03 918 ARG A O 1
ATOM 7059 N N . SER A 1 919 ? -1.581 9.136 5.333 1.00 58.94 919 SER A N 1
ATOM 7060 C CA . SER A 1 919 ? -2.929 8.533 5.376 1.00 58.94 919 SER A CA 1
ATOM 7061 C C . SER A 1 919 ? -3.286 7.986 6.761 1.00 58.94 919 SER A C 1
ATOM 7063 O O . SER A 1 919 ? -4.373 8.250 7.251 1.00 58.94 919 SER A O 1
ATOM 7065 N N . THR A 1 920 ? -2.348 7.336 7.452 1.00 62.66 920 THR A N 1
ATOM 7066 C CA . THR A 1 920 ? -2.549 6.771 8.796 1.00 62.66 920 THR A CA 1
ATOM 7067 C C . THR A 1 920 ? -2.850 7.857 9.826 1.00 62.66 920 THR A C 1
ATOM 7069 O O . THR A 1 920 ? -3.734 7.690 10.667 1.00 62.66 920 THR A O 1
ATOM 7072 N N . VAL A 1 921 ? -2.137 8.986 9.776 1.00 64.06 921 VAL A N 1
ATOM 7073 C CA . VAL A 1 921 ? -2.407 10.121 10.669 1.00 64.06 921 VAL A CA 1
ATOM 7074 C C . VAL A 1 921 ? -3.766 10.755 10.338 1.00 64.06 921 VAL A C 1
ATOM 7076 O O . VAL A 1 921 ? -4.496 11.110 11.261 1.00 64.06 921 VAL A O 1
ATOM 7079 N N . VAL A 1 922 ? -4.137 10.850 9.054 1.00 62.25 922 VAL A N 1
ATOM 7080 C CA . VAL A 1 922 ? -5.427 11.407 8.595 1.00 62.25 922 VAL A CA 1
ATOM 7081 C C . VAL A 1 922 ? -6.618 10.503 8.947 1.00 62.25 922 VAL A C 1
ATOM 7083 O O . VAL A 1 922 ? -7.600 10.978 9.513 1.00 62.25 922 VAL A O 1
ATOM 7086 N N . GLU A 1 923 ? -6.538 9.201 8.678 1.00 63.12 923 GLU A N 1
ATOM 7087 C CA . GLU A 1 923 ? -7.587 8.218 8.987 1.00 63.12 923 GLU A CA 1
ATOM 7088 C C . GLU A 1 923 ? -7.857 8.150 10.495 1.00 63.12 923 GLU A C 1
ATOM 7090 O O . GLU A 1 923 ? -9.005 8.156 10.939 1.00 63.12 923 GLU A O 1
ATOM 7095 N N . ASN A 1 924 ? -6.797 8.166 11.309 1.00 63.72 924 ASN A N 1
ATOM 7096 C CA . ASN A 1 924 ? -6.936 8.171 12.764 1.00 63.72 924 ASN A CA 1
ATOM 7097 C C . ASN A 1 924 ? -7.396 9.515 13.321 1.00 63.72 924 ASN A C 1
ATOM 7099 O O . ASN A 1 924 ? -8.006 9.557 14.391 1.00 63.72 924 ASN A O 1
ATOM 7103 N N . TYR A 1 925 ? -7.113 10.612 12.622 1.00 62.03 925 TYR A N 1
ATOM 7104 C CA . TYR A 1 925 ? -7.665 11.906 12.980 1.00 62.03 925 TYR A CA 1
ATOM 7105 C C . TYR A 1 925 ? -9.194 11.902 12.860 1.00 62.03 925 TYR A C 1
ATOM 7107 O O . TYR A 1 925 ? -9.865 12.325 13.794 1.00 62.03 925 TYR A O 1
ATOM 7115 N N . ALA A 1 926 ? -9.743 11.329 11.785 1.00 54.78 926 ALA A N 1
ATOM 7116 C CA . ALA A 1 926 ? -11.192 11.205 11.614 1.00 54.78 926 ALA A CA 1
ATOM 7117 C C . ALA A 1 926 ? -11.860 10.342 12.707 1.00 54.78 926 ALA A C 1
ATOM 7119 O O . ALA A 1 926 ? -13.013 10.575 13.064 1.00 54.78 926 ALA A O 1
ATOM 7120 N N . ALA A 1 927 ? -11.135 9.366 13.267 1.00 52.47 927 ALA A N 1
ATOM 7121 C CA . ALA A 1 927 ? -11.638 8.472 14.313 1.00 52.47 927 ALA A CA 1
ATOM 7122 C C . ALA A 1 927 ? -11.511 9.035 15.746 1.00 52.47 927 ALA A C 1
ATOM 7124 O O . ALA A 1 927 ? -12.235 8.609 16.651 1.00 52.47 927 ALA A O 1
ATOM 7125 N N . ALA A 1 928 ? -10.587 9.969 15.989 1.00 50.53 928 ALA A N 1
ATOM 7126 C CA . ALA A 1 928 ? -10.342 10.541 17.308 1.00 50.53 928 ALA A CA 1
ATOM 7127 C C . ALA A 1 928 ? -11.157 11.831 17.491 1.00 50.53 928 ALA A C 1
ATOM 7129 O O . ALA A 1 928 ? -10.927 12.819 16.807 1.00 50.53 928 ALA A O 1
ATOM 7130 N N . GLY A 1 929 ? -12.108 11.839 18.429 1.00 54.38 929 GLY A N 1
ATOM 7131 C CA . GLY A 1 929 ? -12.962 13.005 18.690 1.00 54.38 929 GLY A CA 1
ATOM 7132 C C . GLY A 1 929 ? -12.213 14.322 18.991 1.00 54.38 929 GLY A C 1
ATOM 7133 O O . GLY A 1 929 ? -11.003 14.365 19.195 1.00 54.38 929 GLY A O 1
ATOM 7134 N N . VAL A 1 930 ? -12.975 15.413 19.083 1.00 44.53 930 VAL A N 1
ATOM 7135 C CA . VAL A 1 930 ? -12.552 16.836 19.130 1.00 44.53 930 VAL A CA 1
ATOM 7136 C C . VAL A 1 930 ? -11.444 17.198 20.145 1.00 44.53 930 VAL A C 1
ATOM 7138 O O . VAL A 1 930 ? -10.738 18.184 19.957 1.00 44.53 930 VAL A O 1
ATOM 7141 N N . ALA A 1 931 ? -11.199 16.397 21.186 1.00 54.44 931 ALA A N 1
ATOM 7142 C CA . ALA A 1 931 ? -10.130 16.629 22.169 1.00 54.44 931 ALA A CA 1
ATOM 7143 C C . ALA A 1 931 ? -8.726 16.219 21.663 1.00 54.44 931 ALA A C 1
ATOM 7145 O O . ALA A 1 931 ? -7.918 15.666 22.412 1.00 54.44 931 ALA A O 1
ATOM 7146 N N . THR A 1 932 ? -8.444 16.444 20.379 1.00 62.25 932 THR A N 1
ATOM 7147 C CA . THR A 1 932 ? -7.219 15.979 19.729 1.00 62.25 932 THR A CA 1
ATOM 7148 C C . THR A 1 932 ? -6.102 17.035 19.823 1.00 62.25 932 THR A C 1
ATOM 7150 O O . THR A 1 932 ? -6.359 18.233 19.698 1.00 62.25 932 THR A O 1
ATOM 7153 N N . PRO A 1 933 ? -4.841 16.628 20.034 1.00 67.62 933 PRO A N 1
ATOM 7154 C CA . PRO A 1 933 ? -3.687 17.526 20.091 1.00 67.62 933 PRO A CA 1
ATOM 7155 C C . PRO A 1 933 ? -3.454 18.226 18.758 1.00 67.62 933 PRO A C 1
ATOM 7157 O O . PRO A 1 933 ? -3.501 17.586 17.703 1.00 67.62 933 PRO A O 1
ATOM 7160 N N . VAL A 1 934 ? -3.053 19.497 18.810 1.00 71.81 934 VAL A N 1
ATOM 7161 C CA . VAL A 1 934 ? -2.647 20.262 17.619 1.00 71.81 934 VAL A CA 1
ATOM 7162 C C . VAL A 1 934 ? -1.498 19.571 16.874 1.00 71.81 934 VAL A C 1
ATOM 7164 O O . VAL A 1 934 ? -1.364 19.726 15.664 1.00 71.81 934 VAL A O 1
ATOM 7167 N N . SER A 1 935 ? -0.711 18.741 17.564 1.00 72.31 935 SER A N 1
ATOM 7168 C CA . SER A 1 935 ? 0.387 17.974 16.977 1.00 72.31 935 SER A CA 1
ATOM 7169 C C . SER A 1 935 ? -0.023 17.000 15.886 1.00 72.31 935 SER A C 1
ATOM 7171 O O . SER A 1 935 ? 0.739 16.832 14.936 1.00 72.31 935 SER A O 1
ATOM 7173 N N . ARG A 1 936 ? -1.223 16.407 15.954 1.00 74.06 936 ARG A N 1
ATOM 7174 C CA . ARG A 1 936 ? -1.708 15.528 14.875 1.00 74.06 936 ARG A CA 1
ATOM 7175 C C . ARG A 1 936 ? -1.990 16.339 13.620 1.00 74.06 936 ARG A C 1
ATOM 7177 O O . ARG A 1 936 ? -1.516 15.990 12.546 1.00 74.06 936 ARG A O 1
ATOM 7184 N N . LEU A 1 937 ? -2.676 17.468 13.786 1.00 69.12 937 LEU A N 1
ATOM 7185 C CA . LEU A 1 937 ? -3.021 18.376 12.693 1.00 69.12 937 LEU A CA 1
ATOM 7186 C C . LEU A 1 937 ? -1.795 19.022 12.064 1.00 69.12 937 LEU A C 1
ATOM 7188 O O . LEU A 1 937 ? -1.694 19.141 10.846 1.00 69.12 937 LEU A O 1
ATOM 7192 N N . ALA A 1 938 ? -0.840 19.401 12.904 1.00 70.25 938 ALA A N 1
ATOM 7193 C CA . ALA A 1 938 ? 0.423 19.931 12.451 1.00 70.25 938 ALA A CA 1
ATOM 7194 C C . ALA A 1 938 ? 1.176 18.889 11.641 1.00 70.25 938 ALA A C 1
ATOM 7196 O O . ALA A 1 938 ? 1.626 19.205 10.553 1.00 70.25 938 ALA A O 1
ATOM 7197 N N . LEU A 1 939 ? 1.257 17.644 12.114 1.00 70.62 939 LEU A N 1
ATOM 7198 C CA . LEU A 1 939 ? 1.926 16.587 11.370 1.00 70.62 939 LEU A CA 1
ATOM 7199 C C . LEU A 1 939 ? 1.261 16.337 10.009 1.00 70.62 939 LEU A C 1
ATOM 7201 O O . LEU A 1 939 ? 1.975 16.214 9.024 1.00 70.62 939 LEU A O 1
ATOM 7205 N N . VAL A 1 940 ? -0.073 16.368 9.907 1.00 67.56 940 VAL A N 1
ATOM 7206 C CA . VAL A 1 940 ? -0.761 16.302 8.602 1.00 67.56 940 VAL A CA 1
ATOM 7207 C C . VAL A 1 940 ? -0.316 17.445 7.684 1.00 67.56 940 VAL A C 1
ATOM 7209 O O . VAL A 1 940 ? 0.112 17.183 6.562 1.00 67.56 940 VAL A O 1
ATOM 7212 N N . ALA A 1 941 ? -0.334 18.689 8.170 1.00 65.69 941 ALA A N 1
ATOM 7213 C CA . ALA A 1 941 ? 0.068 19.863 7.391 1.00 65.69 941 ALA A CA 1
ATOM 7214 C C . ALA A 1 941 ? 1.534 19.794 6.925 1.00 65.69 941 ALA A C 1
ATOM 7216 O O . ALA A 1 941 ? 1.848 20.078 5.768 1.00 65.69 941 ALA A O 1
ATOM 7217 N N . ILE A 1 942 ? 2.423 19.352 7.819 1.00 66.44 942 ILE A N 1
ATOM 7218 C CA . ILE A 1 942 ? 3.841 19.093 7.552 1.00 66.44 942 ILE A CA 1
ATOM 7219 C C . ILE A 1 942 ? 3.982 18.068 6.431 1.00 66.44 942 ILE A C 1
ATOM 7221 O O . ILE A 1 942 ? 4.677 18.312 5.443 1.00 66.44 942 ILE A O 1
ATOM 7225 N N . LEU A 1 943 ? 3.286 16.943 6.568 1.00 63.59 943 LEU A N 1
ATOM 7226 C CA . LEU A 1 943 ? 3.354 15.856 5.613 1.00 63.59 943 LEU A CA 1
ATOM 7227 C C . LEU A 1 943 ? 2.815 16.284 4.253 1.00 63.59 943 LEU A C 1
ATOM 7229 O O . LEU A 1 943 ? 3.344 15.815 3.261 1.00 63.59 943 LEU A O 1
ATOM 7233 N N . THR A 1 944 ? 1.828 17.178 4.162 1.00 61.38 944 THR A N 1
ATOM 7234 C CA . THR A 1 944 ? 1.239 17.648 2.889 1.00 61.38 944 THR A CA 1
ATOM 7235 C C . THR A 1 944 ? 2.059 18.694 2.116 1.00 61.38 944 THR A C 1
ATOM 7237 O O . THR A 1 944 ? 1.555 19.245 1.142 1.00 61.38 944 THR A O 1
ATOM 7240 N N . GLY A 1 945 ? 3.308 18.972 2.508 1.00 56.22 945 GLY A N 1
ATOM 7241 C CA . GLY A 1 945 ? 4.175 19.943 1.816 1.00 56.22 945 GLY A CA 1
ATOM 7242 C C . GLY A 1 945 ? 4.706 21.073 2.702 1.00 56.22 945 GLY A C 1
ATOM 7243 O O . GLY A 1 945 ? 5.049 22.142 2.200 1.00 56.22 945 GLY A O 1
ATOM 7244 N N . GLY A 1 946 ? 4.779 20.848 4.018 1.00 64.94 946 GLY A N 1
ATOM 7245 C CA . GLY A 1 946 ? 5.286 21.812 4.995 1.00 64.94 946 GLY A CA 1
ATOM 7246 C C . GLY A 1 946 ? 4.301 22.936 5.327 1.00 64.94 946 GLY A C 1
ATOM 7247 O O . GLY A 1 946 ? 3.227 23.052 4.750 1.00 64.94 946 GLY A O 1
ATOM 7248 N N . PHE A 1 947 ? 4.684 23.832 6.240 1.00 67.50 947 PHE A N 1
ATOM 7249 C CA . PHE A 1 947 ? 3.904 25.034 6.580 1.00 67.50 947 PHE A CA 1
ATOM 7250 C C . PHE A 1 947 ? 4.078 26.175 5.566 1.00 67.50 947 PHE A C 1
ATOM 7252 O O . PHE A 1 947 ? 4.063 27.356 5.924 1.00 67.50 947 PHE A O 1
ATOM 7259 N N . GLY A 1 948 ? 4.222 25.825 4.287 1.00 74.81 948 GLY A N 1
ATOM 7260 C CA . GLY A 1 948 ? 3.998 26.777 3.213 1.00 74.81 948 GLY A CA 1
ATOM 7261 C C . GLY A 1 948 ? 2.551 27.292 3.242 1.00 74.81 948 GLY A C 1
ATOM 7262 O O . GLY A 1 948 ? 1.704 26.759 3.967 1.00 74.81 948 GLY A O 1
ATOM 7263 N N . PRO A 1 949 ? 2.233 28.320 2.455 1.00 80.19 949 PRO A N 1
ATOM 7264 C CA . PRO A 1 949 ? 0.889 28.887 2.340 1.00 80.19 949 PRO A CA 1
ATOM 7265 C C . PRO A 1 949 ? -0.227 27.840 2.198 1.00 80.19 949 PRO A C 1
ATOM 7267 O O . PRO A 1 949 ? -1.216 27.884 2.931 1.00 80.19 949 PRO A O 1
ATOM 7270 N N . LEU A 1 950 ? -0.025 26.838 1.335 1.00 77.88 950 LEU A N 1
ATOM 7271 C CA . LEU A 1 950 ? -0.975 25.743 1.131 1.00 77.88 950 LEU A CA 1
ATOM 7272 C C . LEU A 1 950 ? -1.110 24.830 2.361 1.00 77.88 950 LEU A C 1
ATOM 7274 O O . LEU A 1 950 ? -2.223 24.470 2.736 1.00 77.88 950 LEU A O 1
ATOM 7278 N N . GLY A 1 951 ? -0.007 24.485 3.029 1.00 77.81 951 GLY A N 1
ATOM 7279 C CA . GLY A 1 951 ? -0.047 23.666 4.243 1.00 77.81 951 GLY A CA 1
ATOM 7280 C C . GLY A 1 951 ? -0.667 24.397 5.434 1.00 77.81 951 GLY A C 1
ATOM 7281 O O . GLY A 1 951 ? -1.398 23.795 6.213 1.00 77.81 951 GLY A O 1
ATOM 7282 N N . LYS A 1 952 ? -0.468 25.716 5.546 1.00 81.69 952 LYS A N 1
ATOM 7283 C CA . LYS A 1 952 ? -1.179 26.560 6.521 1.00 81.69 952 LYS A CA 1
ATOM 7284 C C . LYS A 1 952 ? -2.688 26.607 6.233 1.00 81.69 952 LYS A C 1
ATOM 7286 O O . LYS A 1 952 ? -3.475 26.566 7.176 1.00 81.69 952 LYS A O 1
ATOM 7291 N N . LEU A 1 953 ? -3.099 26.659 4.960 1.00 84.62 953 LEU A N 1
ATOM 7292 C CA . LEU A 1 953 ? -4.514 26.568 4.576 1.00 84.62 953 LEU A CA 1
ATOM 7293 C C . LEU A 1 953 ? -5.101 25.204 4.970 1.00 84.62 953 LEU A C 1
ATOM 7295 O O . LEU A 1 953 ? -6.130 25.155 5.638 1.00 84.62 953 LEU A O 1
ATOM 7299 N N . GLN A 1 954 ? -4.423 24.108 4.615 1.00 81.12 954 GLN A N 1
ATOM 7300 C CA . GLN A 1 954 ? -4.801 22.740 4.998 1.00 81.12 954 GLN A CA 1
ATOM 7301 C C . GLN A 1 954 ? -4.898 22.586 6.522 1.00 81.12 954 GLN A C 1
ATOM 7303 O O . GLN A 1 954 ? -5.842 21.992 7.037 1.00 81.12 954 GLN A O 1
ATOM 7308 N N . PHE A 1 955 ? -3.969 23.188 7.265 1.00 82.00 955 PHE A N 1
ATOM 7309 C CA . PHE A 1 955 ? -3.992 23.204 8.724 1.00 82.00 955 PHE A CA 1
ATOM 7310 C C . PHE A 1 955 ? -5.211 23.953 9.282 1.00 82.00 955 PHE A C 1
ATOM 7312 O O . PHE A 1 955 ? -5.869 23.463 10.198 1.00 82.00 955 PHE A O 1
ATOM 7319 N N . ALA A 1 956 ? -5.565 25.105 8.707 1.00 85.88 956 ALA A N 1
ATOM 7320 C CA . ALA A 1 956 ? -6.778 25.831 9.077 1.00 85.88 956 ALA A CA 1
ATOM 7321 C C . ALA A 1 956 ? -8.058 25.033 8.751 1.00 85.88 956 ALA A C 1
ATOM 7323 O O . ALA A 1 956 ? -8.994 25.035 9.552 1.00 85.88 956 ALA A O 1
ATOM 7324 N N . MET A 1 957 ? -8.090 24.302 7.629 1.00 84.69 957 MET A N 1
ATOM 7325 C CA . MET A 1 957 ? -9.184 23.377 7.290 1.00 84.69 957 MET A CA 1
ATOM 7326 C C . MET A 1 957 ? -9.302 22.251 8.316 1.00 84.69 957 MET A C 1
ATOM 7328 O O . MET A 1 957 ? -10.386 21.996 8.831 1.00 84.69 957 MET A O 1
ATOM 7332 N N . CYS A 1 958 ? -8.175 21.653 8.691 1.00 80.00 958 CYS A N 1
ATOM 7333 C CA . CYS A 1 958 ? -8.131 20.627 9.719 1.00 80.00 958 CYS A CA 1
ATOM 7334 C C . CYS A 1 958 ? -8.632 21.144 11.078 1.00 80.00 958 CYS A C 1
ATOM 7336 O O . CYS A 1 958 ? -9.404 20.471 11.750 1.00 80.00 958 CYS A O 1
ATOM 7338 N N . LEU A 1 959 ? -8.240 22.357 11.486 1.00 82.00 959 LEU A N 1
ATOM 7339 C CA . LEU A 1 959 ? -8.754 22.986 12.709 1.00 82.00 959 LEU A CA 1
ATOM 7340 C C . LEU A 1 959 ? -10.272 23.208 12.636 1.00 82.00 959 LEU A C 1
ATOM 7342 O O . LEU A 1 959 ? -10.978 22.979 13.616 1.00 82.00 959 LEU A O 1
ATOM 7346 N N . LYS A 1 960 ? -10.794 23.621 11.477 1.00 88.12 960 LYS A N 1
ATOM 7347 C CA . LYS A 1 960 ? -12.237 23.771 11.257 1.00 88.12 960 LYS A CA 1
ATOM 7348 C C . LYS A 1 960 ? -12.962 22.437 11.433 1.00 88.12 960 LYS A C 1
ATOM 7350 O O . LYS A 1 960 ? -13.952 22.394 12.157 1.00 88.12 960 LYS A O 1
ATOM 7355 N N . ASP A 1 961 ? -12.466 21.371 10.810 1.00 79.44 961 ASP A N 1
ATOM 7356 C CA . ASP A 1 961 ? -13.054 20.029 10.916 1.00 79.44 961 ASP A CA 1
ATOM 7357 C C . ASP A 1 961 ? -12.946 19.469 12.345 1.00 79.44 961 ASP A C 1
ATOM 7359 O O . ASP A 1 961 ? -13.841 18.760 12.801 1.00 79.44 961 ASP A O 1
ATOM 7363 N N . ALA A 1 962 ? -11.930 19.895 13.107 1.00 72.88 962 ALA A N 1
ATOM 7364 C CA . ALA A 1 962 ? -11.807 19.622 14.540 1.00 72.88 962 ALA A CA 1
ATOM 7365 C C . ALA A 1 962 ? -12.876 20.314 15.401 1.00 72.88 962 ALA A C 1
ATOM 7367 O O . ALA A 1 962 ? -12.915 20.078 16.603 1.00 72.88 962 ALA A O 1
ATOM 7368 N N . GLY A 1 963 ? -13.656 21.252 14.856 1.00 80.69 963 GLY A N 1
ATOM 7369 C CA . GLY A 1 963 ? -14.487 22.167 15.646 1.00 80.69 963 GLY A CA 1
ATOM 7370 C C . GLY A 1 963 ? -13.688 23.251 16.385 1.00 80.69 963 GLY A C 1
ATOM 7371 O O . GLY A 1 963 ? -14.246 23.991 17.193 1.00 80.69 963 GLY A O 1
ATOM 7372 N N . ALA A 1 964 ? -12.392 23.399 16.097 1.00 81.69 964 ALA A N 1
ATOM 7373 C CA . ALA A 1 964 ? -11.506 24.411 16.667 1.00 81.69 964 ALA A CA 1
ATOM 7374 C C . ALA A 1 964 ? -11.674 25.774 15.977 1.00 81.69 964 ALA A C 1
ATOM 7376 O O . ALA A 1 964 ? -10.719 26.354 15.455 1.00 81.69 964 ALA A O 1
ATOM 7377 N N . LEU A 1 965 ? -12.908 26.276 15.932 1.00 88.56 965 LEU A N 1
ATOM 7378 C CA . LEU A 1 965 ? -13.294 27.349 15.018 1.00 88.56 965 LEU A CA 1
ATOM 7379 C C . LEU A 1 965 ? -12.543 28.669 15.263 1.00 88.56 965 LEU A C 1
ATOM 7381 O O . LEU A 1 965 ? -12.197 29.349 14.303 1.00 88.56 965 LEU A O 1
ATOM 7385 N N . ASP A 1 966 ? -12.239 29.030 16.514 1.00 87.19 966 ASP A N 1
ATOM 7386 C CA . ASP A 1 966 ? -11.450 30.239 16.820 1.00 87.19 966 ASP A CA 1
ATOM 7387 C C . ASP A 1 966 ? -10.001 30.140 16.331 1.00 87.19 966 ASP A C 1
ATOM 7389 O O . ASP A 1 966 ? -9.459 31.101 15.776 1.00 87.19 966 ASP A O 1
ATOM 7393 N N . ALA A 1 967 ? -9.384 28.965 16.477 1.00 82.75 967 ALA A N 1
ATOM 7394 C CA . ALA A 1 967 ? -8.046 28.711 15.960 1.00 82.75 967 ALA A CA 1
ATOM 7395 C C . ALA A 1 967 ? -8.063 28.705 14.425 1.00 82.75 967 ALA A C 1
ATOM 7397 O O . ALA A 1 967 ? -7.266 29.408 13.809 1.00 82.75 967 ALA A O 1
ATOM 7398 N N . ALA A 1 968 ? -9.008 27.991 13.804 1.00 88.50 968 ALA A N 1
ATOM 7399 C CA . ALA A 1 968 ? -9.175 27.960 12.350 1.00 88.50 968 ALA A CA 1
ATOM 7400 C C . ALA A 1 968 ? -9.351 29.371 11.764 1.00 88.50 968 ALA A C 1
ATOM 7402 O O . ALA A 1 968 ? -8.685 29.724 10.790 1.00 88.50 968 ALA A O 1
ATOM 7403 N N . LEU A 1 969 ? -10.186 30.203 12.400 1.00 92.00 969 LEU A N 1
ATOM 7404 C CA . LEU A 1 969 ? -10.409 31.591 12.001 1.00 92.00 969 LEU A CA 1
ATOM 7405 C C . LEU A 1 969 ? -9.137 32.426 12.152 1.00 92.00 969 LEU A C 1
ATOM 7407 O O . LEU A 1 969 ? -8.762 33.140 11.228 1.00 92.00 969 LEU A O 1
ATOM 7411 N N . SER A 1 970 ? -8.448 32.313 13.288 1.00 87.62 970 SER A N 1
ATOM 7412 C CA . SER A 1 970 ? -7.201 33.046 13.536 1.00 87.62 970 SER A CA 1
ATOM 7413 C C . SER A 1 970 ? -6.126 32.694 12.504 1.00 87.62 970 SER A C 1
ATOM 7415 O O . SER A 1 970 ? -5.443 33.581 11.997 1.00 87.62 970 SER A O 1
ATOM 7417 N N . TRP A 1 971 ? -6.019 31.415 12.138 1.00 84.62 971 TRP A N 1
ATOM 7418 C CA . TRP A 1 971 ? -5.103 30.931 11.105 1.00 84.62 971 TRP A CA 1
ATOM 7419 C C . TRP A 1 971 ? -5.478 31.420 9.704 1.00 84.62 971 TRP A C 1
ATOM 7421 O O . TRP A 1 971 ? -4.610 31.902 8.975 1.00 84.62 971 TRP A O 1
ATOM 7431 N N . GLY A 1 972 ? -6.763 31.374 9.345 1.00 90.50 972 GLY A N 1
ATOM 7432 C CA . GLY A 1 972 ? -7.248 31.947 8.090 1.00 90.50 972 GLY A CA 1
ATOM 7433 C C . GLY A 1 972 ? -6.971 33.453 8.001 1.00 90.50 972 GLY A C 1
ATOM 7434 O O . GLY A 1 972 ? -6.444 33.938 7.003 1.00 90.50 972 GLY A O 1
ATOM 7435 N N . MET A 1 973 ? -7.229 34.195 9.079 1.00 91.31 973 MET A N 1
ATOM 7436 C CA . MET A 1 973 ? -6.991 35.641 9.157 1.00 91.31 973 MET A CA 1
ATOM 7437 C C . MET A 1 973 ? -5.505 36.017 9.185 1.00 91.31 973 MET A C 1
ATOM 7439 O O . MET A 1 973 ? -5.146 37.115 8.768 1.00 91.31 973 MET A O 1
ATOM 7443 N N . LEU A 1 974 ? -4.624 35.138 9.667 1.00 85.94 974 LEU A N 1
ATOM 7444 C CA . LEU A 1 974 ? -3.181 35.342 9.552 1.00 85.94 974 LEU A CA 1
ATOM 7445 C C . LEU A 1 974 ? -2.737 35.228 8.088 1.00 85.94 974 LEU A C 1
ATOM 7447 O O . LEU A 1 974 ? -1.968 36.061 7.613 1.00 85.94 974 LEU A O 1
ATOM 7451 N N . LEU A 1 975 ? -3.249 34.227 7.366 1.00 87.25 975 LEU A N 1
ATOM 7452 C CA . LEU A 1 975 ? -2.907 33.994 5.962 1.00 87.25 975 LEU A CA 1
ATOM 7453 C C . LEU A 1 975 ? -3.316 35.147 5.044 1.00 87.25 975 LEU A C 1
ATOM 7455 O O . LEU A 1 975 ? -2.607 35.430 4.086 1.00 87.25 975 LEU A O 1
ATOM 7459 N N . THR A 1 976 ? -4.398 35.862 5.358 1.00 89.31 976 THR A N 1
ATOM 7460 C CA . THR A 1 976 ? -4.807 37.045 4.578 1.00 89.31 976 THR A CA 1
ATOM 7461 C C . THR A 1 976 ? -3.872 38.243 4.754 1.00 89.31 976 THR A C 1
ATOM 7463 O O . THR A 1 976 ? -3.924 39.177 3.957 1.00 89.31 976 THR A O 1
ATOM 7466 N N . LYS A 1 977 ? -3.000 38.236 5.770 1.00 86.56 977 LYS A N 1
ATOM 7467 C CA . LYS A 1 977 ? -1.978 39.276 5.983 1.00 86.56 977 LYS A CA 1
ATOM 7468 C C . LYS A 1 977 ? -0.635 38.938 5.330 1.00 86.56 977 LYS A C 1
ATOM 7470 O O . LYS A 1 977 ? 0.204 39.823 5.185 1.00 86.56 977 LYS A O 1
ATOM 7475 N N . ASP A 1 978 ? -0.422 37.681 4.947 1.00 82.88 978 ASP A N 1
ATOM 7476 C CA . ASP A 1 978 ? 0.811 37.197 4.326 1.00 82.88 978 ASP A CA 1
ATOM 7477 C C . ASP A 1 978 ? 0.688 37.312 2.795 1.00 82.88 978 ASP A C 1
ATOM 7479 O O . ASP A 1 978 ? 0.124 36.453 2.118 1.00 82.88 978 ASP A O 1
ATOM 7483 N N . SER A 1 979 ? 1.191 38.418 2.236 1.00 77.44 979 SER A N 1
ATOM 7484 C CA . SER A 1 979 ? 1.081 38.720 0.800 1.00 77.44 979 SER A CA 1
ATOM 7485 C C . SER A 1 979 ? 1.760 37.679 -0.093 1.00 77.44 979 SER A C 1
ATOM 7487 O O . SER A 1 979 ? 1.303 37.442 -1.211 1.00 77.44 979 SER A O 1
ATOM 7489 N N . LYS A 1 980 ? 2.814 37.019 0.404 1.00 76.88 980 LYS A N 1
ATOM 7490 C CA . LYS A 1 980 ? 3.462 35.908 -0.296 1.00 76.88 980 LYS A CA 1
ATOM 7491 C C . LYS A 1 980 ? 2.557 34.679 -0.282 1.00 76.88 980 LYS A C 1
ATOM 7493 O O . LYS A 1 980 ? 2.371 34.050 -1.323 1.00 76.88 980 LYS A O 1
ATOM 7498 N N . ALA A 1 981 ? 1.917 34.393 0.852 1.00 71.12 981 ALA A N 1
ATOM 7499 C CA . ALA A 1 981 ? 0.968 33.292 0.952 1.00 71.12 981 ALA A CA 1
ATOM 7500 C C . ALA A 1 981 ? -0.251 33.441 0.041 1.00 71.12 981 ALA A C 1
ATOM 7502 O O . ALA A 1 981 ? -0.664 32.466 -0.584 1.00 71.12 981 ALA A O 1
ATOM 7503 N N . LEU A 1 982 ? -0.769 34.660 -0.098 1.00 75.69 982 LEU A N 1
ATOM 7504 C CA . LEU A 1 982 ? -1.865 34.975 -1.017 1.00 75.69 982 LEU A CA 1
ATOM 7505 C C . LEU A 1 982 ? -1.506 34.786 -2.500 1.00 75.69 982 LEU A C 1
ATOM 7507 O O . LEU A 1 982 ? -2.404 34.617 -3.316 1.00 75.69 982 LEU A O 1
ATOM 7511 N N . SER A 1 983 ? -0.220 34.821 -2.865 1.00 77.00 983 SER A N 1
ATOM 7512 C CA . SER A 1 983 ? 0.213 34.548 -4.245 1.00 77.00 983 SER A CA 1
ATOM 7513 C C . SER A 1 983 ? 0.342 33.053 -4.555 1.00 77.00 983 SER A C 1
ATOM 7515 O O . SER A 1 983 ? 0.211 32.651 -5.708 1.00 77.00 983 SER A O 1
ATOM 7517 N N . GLU A 1 984 ? 0.580 32.232 -3.529 1.00 78.06 984 GLU A N 1
ATOM 7518 C CA . GLU A 1 984 ? 0.768 30.780 -3.655 1.00 78.06 984 GLU A CA 1
ATOM 7519 C C . GLU A 1 984 ? -0.537 29.996 -3.425 1.00 78.06 984 GLU A C 1
ATOM 7521 O O . GLU A 1 984 ? -0.707 28.894 -3.943 1.00 78.06 984 GLU A O 1
ATOM 7526 N N . VAL A 1 985 ? -1.478 30.558 -2.662 1.00 76.88 985 VAL A N 1
ATOM 7527 C CA . VAL A 1 985 ? -2.819 30.006 -2.437 1.00 76.88 985 VAL A CA 1
ATOM 7528 C C . VAL A 1 985 ? -3.817 30.811 -3.252 1.00 76.88 985 VAL A C 1
ATOM 7530 O O . VAL A 1 985 ? -3.854 32.027 -3.116 1.00 76.88 985 VAL A O 1
ATOM 7533 N N . ALA A 1 986 ? -4.674 30.152 -4.040 1.00 82.69 986 ALA A N 1
ATOM 7534 C CA . ALA A 1 986 ? -5.788 30.823 -4.712 1.00 82.69 986 ALA A CA 1
ATOM 7535 C C . ALA A 1 986 ? -6.609 31.619 -3.670 1.00 82.69 986 ALA A C 1
ATOM 7537 O O . ALA A 1 986 ? -7.208 30.985 -2.793 1.00 82.69 986 ALA A O 1
ATOM 7538 N N . PRO A 1 987 ? -6.643 32.969 -3.715 1.00 87.88 987 PRO A N 1
ATOM 7539 C CA . PRO A 1 987 ? -7.208 33.783 -2.635 1.00 87.88 987 PRO A CA 1
ATOM 7540 C C . PRO A 1 987 ? -8.654 33.407 -2.300 1.00 87.88 987 PRO A C 1
ATOM 7542 O O . PRO A 1 987 ? -9.007 33.279 -1.126 1.00 87.88 987 PRO A O 1
ATOM 7545 N N . GLY A 1 988 ? -9.448 33.070 -3.321 1.00 90.62 988 GLY A N 1
ATOM 7546 C CA . GLY A 1 988 ? -10.823 32.622 -3.125 1.00 90.62 988 GLY A CA 1
ATOM 7547 C C . GLY A 1 988 ? -10.960 31.315 -2.330 1.00 90.62 988 GLY A C 1
ATOM 7548 O O . GLY A 1 988 ? -11.968 31.096 -1.659 1.00 90.62 988 GLY A O 1
ATOM 7549 N N . SER A 1 989 ? -9.944 30.447 -2.310 1.00 90.75 989 SER A N 1
ATOM 7550 C CA . SER A 1 989 ? -9.962 29.243 -1.471 1.00 90.75 989 SER A CA 1
ATOM 7551 C C . SER A 1 989 ? -9.835 29.560 0.015 1.00 90.75 989 SER A C 1
ATOM 7553 O O . SER A 1 989 ? -10.574 29.000 0.827 1.00 90.75 989 SER A O 1
ATOM 7555 N N . LEU A 1 990 ? -8.938 30.485 0.358 1.00 93.12 990 LEU A N 1
ATOM 7556 C CA . LEU A 1 990 ? -8.736 30.957 1.724 1.00 93.12 990 LEU A CA 1
ATOM 7557 C C . LEU A 1 990 ? -9.949 31.747 2.230 1.00 93.12 990 LEU A C 1
ATOM 7559 O O . LEU A 1 990 ? -10.418 31.519 3.342 1.00 93.12 990 LEU A O 1
ATOM 7563 N N . GLU A 1 991 ? -10.479 32.644 1.405 1.00 95.50 991 GLU A N 1
ATOM 7564 C CA . GLU A 1 991 ? -11.641 33.467 1.745 1.00 95.50 991 GLU A CA 1
ATOM 7565 C C . GLU A 1 991 ? -12.891 32.612 1.968 1.00 95.50 991 GLU A C 1
ATOM 7567 O O . GLU A 1 991 ? -13.597 32.804 2.958 1.00 95.50 991 GLU A O 1
ATOM 7572 N N . ASN A 1 992 ? -13.110 31.589 1.132 1.00 94.94 992 ASN A N 1
ATOM 7573 C CA . ASN A 1 992 ? -14.205 30.642 1.336 1.00 94.94 992 ASN A CA 1
ATOM 7574 C C . ASN A 1 992 ? -14.023 29.837 2.632 1.00 94.94 992 ASN A C 1
ATOM 7576 O O . ASN A 1 992 ? -15.001 29.585 3.330 1.00 94.94 992 ASN A O 1
ATOM 7580 N N . LEU A 1 993 ? -12.791 29.447 2.988 1.00 94.31 993 LEU A N 1
ATOM 7581 C CA . LEU A 1 993 ? -12.524 28.778 4.266 1.00 94.31 993 LEU A CA 1
ATOM 7582 C C . LEU A 1 993 ? -12.885 29.678 5.455 1.00 94.31 993 LEU A C 1
ATOM 7584 O O . LEU A 1 993 ? -13.564 29.222 6.374 1.00 94.31 993 LEU A O 1
ATOM 7588 N N . ILE A 1 994 ? -12.458 30.943 5.436 1.00 96.44 994 ILE A N 1
ATOM 7589 C CA . ILE A 1 994 ? -12.765 31.914 6.497 1.00 96.44 994 ILE A CA 1
ATOM 7590 C C . ILE A 1 994 ? -14.278 32.108 6.616 1.00 96.44 994 ILE A C 1
ATOM 7592 O O . ILE A 1 994 ? -14.814 32.034 7.724 1.00 96.44 994 ILE A O 1
ATOM 7596 N N . GLY A 1 995 ? -14.968 32.280 5.484 1.00 97.00 995 GLY A N 1
ATOM 7597 C CA . GLY A 1 995 ? -16.426 32.353 5.446 1.00 97.00 995 GLY A CA 1
ATOM 7598 C C . GLY A 1 995 ? -17.070 31.121 6.075 1.00 97.00 995 GLY A C 1
ATOM 7599 O O . GLY A 1 995 ? -17.922 31.248 6.949 1.00 97.00 995 GLY A O 1
ATOM 7600 N N . TYR A 1 996 ? -16.599 29.921 5.734 1.00 95.44 996 TYR A N 1
ATOM 7601 C CA . TYR A 1 996 ? -17.158 28.678 6.266 1.00 95.44 996 TYR A CA 1
ATOM 7602 C C . TYR A 1 996 ? -16.927 28.521 7.768 1.00 95.44 996 TYR A C 1
ATOM 7604 O O . TYR A 1 996 ? -17.816 28.075 8.490 1.00 95.44 996 TYR A O 1
ATOM 7612 N N . VAL A 1 997 ? -15.759 28.923 8.271 1.00 95.25 997 VAL A N 1
ATOM 7613 C CA . VAL A 1 997 ? -15.489 28.933 9.713 1.00 95.25 997 VAL A CA 1
ATOM 7614 C C . VAL A 1 997 ? -16.434 29.898 10.437 1.00 95.25 997 VAL A C 1
ATOM 7616 O O . VAL A 1 997 ? -16.994 29.530 11.466 1.00 95.25 997 VAL A O 1
ATOM 7619 N N . LEU A 1 998 ? -16.659 31.102 9.901 1.00 96.75 998 LEU A N 1
ATOM 7620 C CA . LEU A 1 998 ? -17.600 32.077 10.473 1.00 96.75 998 LEU A CA 1
ATOM 7621 C C . LEU A 1 998 ? -19.047 31.570 10.451 1.00 96.75 998 LEU A C 1
ATOM 7623 O O . LEU A 1 998 ? -19.761 31.719 11.442 1.00 96.75 998 LEU A O 1
ATOM 7627 N N . TYR A 1 999 ? -19.447 30.899 9.369 1.00 96.25 999 TYR A N 1
ATOM 7628 C CA . TYR A 1 999 ? -20.755 30.255 9.259 1.00 96.25 999 TYR A CA 1
ATOM 7629 C C . TYR A 1 999 ? -20.953 29.201 10.362 1.00 96.25 999 TYR A C 1
ATOM 7631 O O . TYR A 1 999 ? -21.943 29.234 11.092 1.00 96.25 999 TYR A O 1
ATOM 7639 N N . LEU A 1 1000 ? -19.966 28.322 10.580 1.00 93.62 1000 LEU A N 1
ATOM 7640 C CA . LEU A 1 1000 ? -20.007 27.338 11.670 1.00 93.62 1000 LEU A CA 1
ATOM 7641 C C . LEU A 1 1000 ? -20.024 27.986 13.066 1.00 93.62 1000 LEU A C 1
ATOM 7643 O O . LEU A 1 1000 ? -20.602 27.421 13.994 1.00 93.62 1000 LEU A O 1
ATOM 7647 N N . LYS A 1 1001 ? -19.427 29.176 13.222 1.00 95.06 1001 LYS A N 1
ATOM 7648 C CA . LYS A 1 1001 ? -19.473 29.974 14.461 1.00 95.06 1001 LYS A CA 1
ATOM 7649 C C . LYS A 1 1001 ? -20.797 30.711 14.676 1.00 95.06 1001 LYS A C 1
ATOM 7651 O O . LYS A 1 1001 ? -20.912 31.392 15.694 1.00 95.06 1001 LYS A O 1
ATOM 7656 N N . LYS A 1 1002 ? -21.775 30.572 13.773 1.00 96.12 1002 LYS A N 1
ATOM 7657 C CA . LYS A 1 1002 ? -23.053 31.303 13.810 1.00 96.12 1002 LYS A CA 1
ATOM 7658 C C . LYS A 1 1002 ? -22.884 32.822 13.689 1.00 96.12 1002 LYS A C 1
ATOM 7660 O O . LYS A 1 1002 ? -23.580 33.594 14.340 1.00 96.12 1002 LYS A O 1
ATOM 7665 N N . ASP A 1 1003 ? -21.908 33.244 12.879 1.00 96.62 1003 ASP A N 1
ATOM 7666 C CA . ASP A 1 1003 ? -21.778 34.622 12.395 1.00 96.62 1003 ASP A CA 1
ATOM 7667 C C . ASP A 1 1003 ? -22.087 34.654 10.893 1.00 96.62 1003 ASP A C 1
ATOM 7669 O O . ASP A 1 1003 ? -21.220 34.853 10.035 1.00 96.62 1003 ASP A O 1
ATOM 7673 N N . GLU A 1 1004 ? -23.352 34.386 10.561 1.00 96.31 1004 GLU A N 1
ATOM 7674 C CA . GLU A 1 1004 ? -23.814 34.224 9.183 1.00 96.31 1004 GLU A CA 1
ATOM 7675 C C . GLU A 1 1004 ? -23.574 35.502 8.367 1.00 96.31 1004 GLU A C 1
ATOM 7677 O O . GLU A 1 1004 ? -23.167 35.437 7.206 1.00 96.31 1004 GLU A O 1
ATOM 7682 N N . LYS A 1 1005 ? -23.725 36.679 8.988 1.00 96.56 1005 LYS A N 1
ATOM 7683 C CA . LYS A 1 1005 ? -23.509 37.975 8.328 1.00 96.56 1005 LYS A CA 1
ATOM 7684 C C . LYS A 1 1005 ? -22.068 38.152 7.865 1.00 96.56 1005 LYS A C 1
ATOM 7686 O O . LYS A 1 1005 ? -21.850 38.532 6.718 1.00 96.56 1005 LYS A O 1
ATOM 7691 N N . GLN A 1 1006 ? -21.087 37.885 8.730 1.00 97.25 1006 GLN A N 1
ATOM 7692 C CA . GLN A 1 1006 ? -19.685 37.956 8.316 1.00 97.25 1006 GLN A CA 1
ATOM 7693 C C . GLN A 1 1006 ? -19.330 36.824 7.351 1.00 97.25 1006 GLN A C 1
ATOM 7695 O O . GLN A 1 1006 ? -18.537 37.043 6.437 1.00 97.25 1006 GLN A O 1
ATOM 7700 N N . SER A 1 1007 ? -19.930 35.638 7.499 1.00 97.50 1007 SER A N 1
ATOM 7701 C CA . SER A 1 1007 ? -19.676 34.521 6.584 1.00 97.50 1007 SER A CA 1
ATOM 7702 C C . SER A 1 1007 ? -20.019 34.861 5.130 1.00 97.50 1007 SER A C 1
ATOM 7704 O O . SER A 1 1007 ? -19.187 34.638 4.251 1.00 97.50 1007 SER A O 1
ATOM 7706 N N . ILE A 1 1008 ? -21.173 35.504 4.892 1.00 97.50 1008 ILE A N 1
ATOM 7707 C CA . ILE A 1 1008 ? -21.619 35.939 3.560 1.00 97.50 1008 ILE A CA 1
ATOM 7708 C C . ILE A 1 1008 ? -20.596 36.891 2.938 1.00 97.50 1008 ILE A C 1
ATOM 7710 O O . ILE A 1 1008 ? -20.167 36.660 1.812 1.00 97.50 1008 ILE A O 1
ATOM 7714 N N . VAL A 1 1009 ? -20.114 37.886 3.694 1.00 97.62 1009 VAL A N 1
ATOM 7715 C CA . VAL A 1 1009 ? -19.095 38.840 3.216 1.00 97.62 1009 VAL A CA 1
ATOM 7716 C C . VAL A 1 1009 ? -17.829 38.123 2.736 1.00 97.62 1009 VAL A C 1
ATOM 7718 O O . VAL A 1 1009 ? -17.221 38.520 1.743 1.00 97.62 1009 VAL A O 1
ATOM 7721 N N . TRP A 1 1010 ? -17.401 37.066 3.428 1.00 97.62 1010 TRP A N 1
ATOM 7722 C CA . TRP A 1 1010 ? -16.211 36.306 3.038 1.00 97.62 1010 TRP A CA 1
ATOM 7723 C C . TRP A 1 1010 ? -16.450 35.359 1.861 1.00 97.62 1010 TRP A C 1
ATOM 7725 O O . TRP A 1 1010 ? -15.558 35.213 1.027 1.00 97.62 1010 TRP A O 1
ATOM 7735 N N . PHE A 1 1011 ? -17.634 34.760 1.737 1.00 97.56 1011 PHE A N 1
ATOM 7736 C CA . PHE A 1 1011 ? -17.981 33.985 0.545 1.00 97.56 1011 PHE A CA 1
ATOM 7737 C C . PHE A 1 1011 ? -18.107 34.874 -0.702 1.00 97.56 1011 PHE A C 1
ATOM 7739 O O . PHE A 1 1011 ? -17.628 34.500 -1.769 1.00 97.56 1011 PHE A O 1
ATOM 7746 N N . GLU A 1 1012 ? -18.666 36.080 -0.576 1.00 96.56 1012 GLU A N 1
ATOM 7747 C CA . GLU A 1 1012 ? -18.714 37.059 -1.670 1.00 96.56 1012 GLU A CA 1
ATOM 7748 C C . GLU A 1 1012 ? -17.307 37.480 -2.109 1.00 96.56 1012 GLU A C 1
ATOM 7750 O O . GLU A 1 1012 ? -17.018 37.521 -3.307 1.00 96.56 1012 GLU A O 1
ATOM 7755 N N . LYS A 1 1013 ? -16.400 37.722 -1.150 1.00 96.19 1013 LYS A N 1
ATOM 7756 C CA . LYS A 1 1013 ? -14.976 37.944 -1.448 1.00 96.19 1013 LYS A CA 1
ATOM 7757 C C . LYS A 1 1013 ? -14.370 36.760 -2.192 1.00 96.19 1013 LYS A C 1
ATOM 7759 O O . LYS A 1 1013 ? -13.733 36.974 -3.217 1.00 96.19 1013 LYS A O 1
ATOM 7764 N N . ALA A 1 1014 ? -14.646 35.533 -1.749 1.00 95.56 1014 ALA A N 1
ATOM 7765 C CA . ALA A 1 1014 ? -14.126 34.335 -2.395 1.00 95.56 1014 ALA A CA 1
ATOM 7766 C C . ALA A 1 1014 ? -14.525 34.231 -3.874 1.00 95.56 1014 ALA A C 1
ATOM 7768 O O . ALA A 1 1014 ? -13.677 33.944 -4.724 1.00 95.56 1014 ALA A O 1
ATOM 7769 N N . ALA A 1 1015 ? -15.796 34.506 -4.178 1.00 93.88 1015 ALA A N 1
ATOM 7770 C CA . ALA A 1 1015 ? -16.302 34.563 -5.546 1.00 93.88 1015 ALA A CA 1
ATOM 7771 C C . ALA A 1 1015 ? -15.642 35.702 -6.348 1.00 93.88 1015 ALA A C 1
ATOM 7773 O O . ALA A 1 1015 ? -15.208 35.490 -7.481 1.00 93.88 1015 ALA A O 1
ATOM 7774 N N . ALA A 1 1016 ? -15.497 36.892 -5.752 1.00 94.81 1016 ALA A N 1
ATOM 7775 C CA . ALA A 1 1016 ? -14.831 38.037 -6.379 1.00 94.81 1016 ALA A CA 1
ATOM 7776 C C . ALA A 1 1016 ? -13.336 37.789 -6.662 1.00 94.81 1016 ALA A C 1
ATOM 7778 O O . ALA A 1 1016 ? -12.808 38.275 -7.661 1.00 94.81 1016 ALA A O 1
ATOM 7779 N N . SER A 1 1017 ? -12.672 36.982 -5.835 1.00 92.62 1017 SER A N 1
ATOM 7780 C CA . SER A 1 1017 ? -11.288 36.527 -6.012 1.00 92.62 1017 SER A CA 1
ATOM 7781 C C . SER A 1 1017 ? -11.121 35.412 -7.056 1.00 92.62 1017 SER A C 1
ATOM 7783 O O . SER A 1 1017 ? -10.045 34.820 -7.162 1.00 92.62 1017 SER A O 1
ATOM 7785 N N . GLY A 1 1018 ? -12.165 35.110 -7.835 1.00 88.75 1018 GLY A N 1
ATOM 7786 C CA . GLY A 1 1018 ? -12.098 34.199 -8.978 1.00 88.75 1018 GLY A CA 1
ATOM 7787 C C . GLY A 1 1018 ? -12.340 32.727 -8.649 1.00 88.75 1018 GLY A C 1
ATOM 7788 O O . GLY A 1 1018 ? -12.068 31.879 -9.495 1.00 88.75 1018 GLY A O 1
ATOM 7789 N N . ARG A 1 1019 ? -12.850 32.393 -7.454 1.00 90.12 1019 ARG A N 1
ATOM 7790 C CA . ARG A 1 1019 ? -13.303 31.026 -7.162 1.00 90.12 1019 ARG A CA 1
ATOM 7791 C C . ARG A 1 1019 ? -14.662 30.786 -7.827 1.00 90.12 1019 ARG A C 1
ATOM 7793 O O . ARG A 1 1019 ? -15.683 31.274 -7.355 1.00 90.12 1019 ARG A O 1
ATOM 7800 N N . ASP A 1 1020 ? -14.665 30.038 -8.926 1.00 89.19 1020 ASP A N 1
ATOM 7801 C CA . ASP A 1 1020 ? -15.821 29.817 -9.806 1.00 89.19 1020 ASP A CA 1
ATOM 7802 C C . ASP A 1 1020 ? -16.396 28.389 -9.741 1.00 89.19 1020 ASP A C 1
ATOM 7804 O O . ASP A 1 1020 ? -17.164 27.970 -10.605 1.00 89.19 1020 ASP A O 1
ATOM 7808 N N . ASP A 1 1021 ? -16.061 27.641 -8.690 1.00 87.81 1021 ASP A N 1
ATOM 7809 C CA . ASP A 1 1021 ? -16.443 26.239 -8.505 1.00 87.81 1021 ASP A CA 1
ATOM 7810 C C . ASP A 1 1021 ? -17.872 26.019 -7.973 1.00 87.81 1021 ASP A C 1
ATOM 7812 O O . ASP A 1 1021 ? -18.300 24.870 -7.875 1.00 87.81 1021 ASP A O 1
ATOM 7816 N N . GLY A 1 1022 ? -18.609 27.089 -7.656 1.00 92.31 1022 GLY A N 1
ATOM 7817 C CA . GLY A 1 1022 ? -19.974 27.049 -7.115 1.00 92.31 1022 GLY A CA 1
ATOM 7818 C C . GLY A 1 1022 ? -20.050 26.920 -5.588 1.00 92.31 1022 GLY A C 1
ATOM 7819 O O . GLY A 1 1022 ? -21.128 27.067 -5.005 1.00 92.31 1022 GLY A O 1
ATOM 7820 N N . TRP A 1 1023 ? -18.926 26.651 -4.909 1.00 94.00 1023 TRP A N 1
ATOM 7821 C CA . TRP A 1 1023 ? -18.896 26.519 -3.450 1.00 94.00 1023 TRP A CA 1
ATOM 7822 C C . TRP A 1 1023 ? -19.228 27.825 -2.713 1.00 94.00 1023 TRP A C 1
ATOM 7824 O O . TRP A 1 1023 ? -20.026 27.756 -1.772 1.00 94.00 1023 TRP A O 1
ATOM 7834 N N . PRO A 1 1024 ? -18.690 28.999 -3.107 1.00 96.19 1024 PRO A N 1
ATOM 7835 C CA . PRO A 1 1024 ? -19.058 30.265 -2.483 1.00 96.19 1024 PRO A CA 1
ATOM 7836 C C . PRO A 1 1024 ? -20.565 30.529 -2.534 1.00 96.19 1024 PRO A C 1
ATOM 7838 O O . PRO A 1 1024 ? -21.160 30.834 -1.505 1.00 96.19 1024 PRO A O 1
ATOM 7841 N N . GLU A 1 1025 ? -21.206 30.336 -3.688 1.00 96.94 1025 GLU A N 1
ATOM 7842 C CA . GLU A 1 1025 ? -22.637 30.593 -3.864 1.00 96.94 1025 GLU A CA 1
ATOM 7843 C C . GLU A 1 1025 ? -23.490 29.654 -3.009 1.00 96.94 1025 GLU A C 1
ATOM 7845 O O . GLU A 1 1025 ? -24.376 30.107 -2.284 1.00 96.94 1025 GLU A O 1
ATOM 7850 N N . ARG A 1 1026 ? -23.183 28.350 -3.003 1.00 95.69 1026 ARG A N 1
ATOM 7851 C CA . ARG A 1 1026 ? -23.884 27.390 -2.134 1.00 95.69 1026 ARG A CA 1
ATOM 7852 C C . ARG A 1 1026 ? -23.764 27.777 -0.659 1.00 95.69 1026 ARG A C 1
ATOM 7854 O O . ARG A 1 1026 ? -24.733 27.669 0.090 1.00 95.69 1026 ARG A O 1
ATOM 7861 N N . ASN A 1 1027 ? -22.584 28.218 -0.236 1.00 96.19 1027 ASN A N 1
ATOM 7862 C CA . ASN A 1 1027 ? -22.350 28.601 1.149 1.00 96.19 1027 ASN A CA 1
ATOM 7863 C C . ASN A 1 1027 ? -23.066 29.912 1.525 1.00 96.19 1027 ASN A C 1
ATOM 7865 O O . ASN A 1 1027 ? -23.611 29.996 2.626 1.00 96.19 1027 ASN A O 1
ATOM 7869 N N . ILE A 1 1028 ? -23.139 30.890 0.611 1.00 97.06 1028 ILE A N 1
ATOM 7870 C CA . ILE A 1 1028 ? -23.965 32.101 0.777 1.00 97.06 1028 ILE A CA 1
ATOM 7871 C C . ILE A 1 1028 ? -25.427 31.713 0.968 1.00 97.06 1028 ILE A C 1
ATOM 7873 O O . ILE A 1 1028 ? -26.058 32.177 1.915 1.00 97.06 1028 ILE A O 1
ATOM 7877 N N . ALA A 1 1029 ? -25.950 30.827 0.119 1.00 95.94 1029 ALA A N 1
ATOM 7878 C CA . ALA A 1 1029 ? -27.332 30.379 0.221 1.00 95.94 1029 ALA A CA 1
ATOM 7879 C C . ALA A 1 1029 ? -27.637 29.741 1.583 1.00 95.94 1029 ALA A C 1
ATOM 7881 O O . ALA A 1 1029 ? -28.624 30.104 2.218 1.00 95.94 1029 ALA A O 1
ATOM 7882 N N . ASN A 1 1030 ? -26.770 28.844 2.065 1.00 94.12 1030 ASN A N 1
ATOM 7883 C CA . ASN A 1 1030 ? -26.927 28.215 3.381 1.00 94.12 1030 ASN A CA 1
ATOM 7884 C C . ASN A 1 1030 ? -26.940 29.253 4.517 1.00 94.12 1030 ASN A C 1
ATOM 7886 O O . ASN A 1 1030 ? -27.796 29.193 5.397 1.00 94.12 1030 ASN A O 1
ATOM 7890 N N . ALA A 1 1031 ? -26.034 30.235 4.478 1.00 95.62 1031 ALA A N 1
ATOM 7891 C CA . ALA A 1 1031 ? -26.002 31.319 5.459 1.00 95.62 1031 ALA A CA 1
ATOM 7892 C C . ALA A 1 1031 ? -27.253 32.215 5.391 1.00 95.62 1031 ALA A C 1
ATOM 7894 O O . ALA A 1 1031 ? -27.776 32.628 6.425 1.00 95.62 1031 ALA A O 1
ATOM 7895 N N . MET A 1 1032 ? -27.773 32.483 4.189 1.00 95.12 1032 MET A N 1
ATOM 7896 C CA . MET A 1 1032 ? -29.022 33.224 3.988 1.00 95.12 1032 MET A CA 1
ATOM 7897 C C . MET A 1 1032 ? -30.235 32.466 4.536 1.00 95.12 1032 MET A C 1
ATOM 7899 O O . MET A 1 1032 ? -31.070 33.065 5.213 1.00 95.12 1032 MET A O 1
ATOM 7903 N N . ILE A 1 1033 ? -30.315 31.152 4.308 1.00 92.81 1033 ILE A N 1
ATOM 7904 C CA . ILE A 1 1033 ? -31.374 30.295 4.862 1.00 92.81 1033 ILE A CA 1
ATOM 7905 C C . ILE A 1 1033 ? -31.369 30.360 6.393 1.00 92.81 1033 ILE A C 1
ATOM 7907 O O . ILE A 1 1033 ? -32.425 30.580 6.987 1.00 92.81 1033 ILE A O 1
ATOM 7911 N N . ASP A 1 1034 ? -30.196 30.257 7.026 1.00 92.31 1034 ASP A N 1
ATOM 7912 C CA . ASP A 1 1034 ? -30.055 30.345 8.487 1.00 92.31 1034 ASP A CA 1
ATOM 7913 C C . ASP A 1 1034 ? -30.426 31.739 9.037 1.00 92.31 1034 ASP A C 1
ATOM 7915 O O . ASP A 1 1034 ? -30.939 31.854 10.151 1.00 92.31 1034 ASP A O 1
ATOM 7919 N N . LEU A 1 1035 ? -30.259 32.800 8.237 1.00 93.69 1035 LEU A N 1
ATOM 7920 C CA . LEU A 1 1035 ? -30.740 34.156 8.543 1.00 93.69 1035 LEU A CA 1
ATOM 7921 C C . LEU A 1 1035 ? -32.243 34.363 8.275 1.00 93.69 1035 LEU A C 1
ATOM 7923 O O . LEU A 1 1035 ? -32.769 35.444 8.553 1.00 93.69 1035 LEU A O 1
ATOM 7927 N N . GLY A 1 1036 ? -32.942 33.366 7.725 1.00 91.62 1036 GLY A N 1
ATOM 7928 C CA . GLY A 1 1036 ? -34.345 33.468 7.314 1.00 91.62 1036 GLY A CA 1
ATOM 7929 C C . GLY A 1 1036 ? -34.567 34.179 5.972 1.00 91.62 1036 GLY A C 1
ATOM 7930 O O . GLY A 1 1036 ? -35.713 34.421 5.594 1.00 91.62 1036 GLY A O 1
ATOM 7931 N N . GLN A 1 1037 ? -33.502 34.478 5.226 1.00 92.62 1037 GLN A N 1
ATOM 7932 C CA . GLN A 1 1037 ? -33.516 35.047 3.869 1.00 92.62 1037 GLN A CA 1
ATOM 7933 C C . GLN A 1 1037 ? -33.696 33.937 2.825 1.00 92.62 1037 GLN A C 1
ATOM 7935 O O . GLN A 1 1037 ? -32.882 33.718 1.926 1.00 92.62 1037 GLN A O 1
ATOM 7940 N N . VAL A 1 1038 ? -34.758 33.150 3.007 1.00 88.38 1038 VAL A N 1
ATOM 7941 C CA . VAL A 1 1038 ? -34.990 31.923 2.239 1.00 88.38 1038 VAL A CA 1
ATOM 7942 C C . VAL A 1 1038 ? -35.198 32.234 0.759 1.00 88.38 1038 VAL A C 1
ATOM 7944 O O . VAL A 1 1038 ? -34.766 31.449 -0.075 1.00 88.38 1038 VAL A O 1
ATOM 7947 N N . LEU A 1 1039 ? -35.831 33.357 0.409 1.00 87.12 1039 LEU A N 1
ATOM 7948 C CA . LEU A 1 1039 ? -36.136 33.699 -0.986 1.00 87.12 1039 LEU A CA 1
ATOM 7949 C C . LEU A 1 1039 ? -34.874 34.058 -1.779 1.00 87.12 1039 LEU A C 1
ATOM 7951 O O . LEU A 1 1039 ? -34.732 33.647 -2.928 1.00 87.12 1039 LEU A O 1
ATOM 7955 N N . GLU A 1 1040 ? -33.950 34.786 -1.160 1.00 90.94 1040 GLU A N 1
ATOM 7956 C CA . GLU A 1 1040 ? -32.689 35.204 -1.767 1.00 90.94 1040 GLU A CA 1
ATOM 7957 C C . GLU A 1 1040 ? -31.739 34.018 -1.991 1.00 90.94 1040 GLU A C 1
ATOM 7959 O O . GLU A 1 1040 ? -31.016 33.981 -2.989 1.00 90.94 1040 GLU A O 1
ATOM 7964 N N . ALA A 1 1041 ? -31.792 33.007 -1.118 1.00 93.00 1041 ALA A N 1
ATOM 7965 C CA . ALA A 1 1041 ? -30.939 31.822 -1.189 1.00 93.00 1041 ALA A CA 1
ATOM 7966 C C . ALA A 1 1041 ? -31.128 30.983 -2.468 1.00 93.00 1041 ALA A C 1
ATOM 7968 O O . ALA A 1 1041 ? -30.174 30.344 -2.920 1.00 93.00 1041 ALA A O 1
ATOM 7969 N N . GLN A 1 1042 ? -32.323 30.997 -3.080 1.00 93.00 1042 GLN A N 1
ATOM 7970 C CA . GLN A 1 1042 ? -32.609 30.205 -4.284 1.00 93.00 1042 GLN A CA 1
ATOM 7971 C C . GLN A 1 1042 ? -31.662 30.559 -5.436 1.00 93.00 1042 GLN A C 1
ATOM 7973 O O . GLN A 1 1042 ? -31.060 29.668 -6.032 1.00 93.00 1042 GLN A O 1
ATOM 7978 N N . ALA A 1 1043 ? -31.498 31.855 -5.719 1.00 94.25 1043 ALA A N 1
ATOM 7979 C CA . ALA A 1 1043 ? -30.688 32.326 -6.842 1.00 94.25 1043 ALA A CA 1
ATOM 7980 C C . ALA A 1 1043 ? -29.221 31.883 -6.715 1.00 94.25 1043 ALA A C 1
ATOM 7982 O O . ALA A 1 1043 ? -28.580 31.527 -7.703 1.00 94.25 1043 ALA A O 1
ATOM 7983 N N . PHE A 1 1044 ? -28.700 31.848 -5.487 1.00 96.31 1044 PHE A N 1
ATOM 7984 C CA . PHE A 1 1044 ? -27.349 31.375 -5.211 1.00 96.31 1044 PHE A CA 1
ATOM 7985 C C . PHE A 1 1044 ? -27.211 29.853 -5.365 1.00 96.31 1044 PHE A C 1
ATOM 7987 O O . PHE A 1 1044 ? -26.215 29.393 -5.919 1.00 96.31 1044 PHE A O 1
ATOM 7994 N N . LEU A 1 1045 ? -28.200 29.053 -4.945 1.00 95.44 1045 LEU A N 1
ATOM 7995 C CA . LEU A 1 1045 ? -28.172 27.597 -5.166 1.00 95.44 1045 LEU A CA 1
ATOM 7996 C C . LEU A 1 1045 ? -28.272 27.230 -6.651 1.00 95.44 1045 LEU A C 1
ATOM 7998 O O . LEU A 1 1045 ? -27.583 26.315 -7.103 1.00 95.44 1045 LEU A O 1
ATOM 8002 N N . GLU A 1 1046 ? -29.093 27.952 -7.413 1.00 95.44 1046 GLU A N 1
ATOM 8003 C CA . GLU A 1 1046 ? -29.195 27.784 -8.865 1.00 95.44 1046 GLU A CA 1
ATOM 8004 C C . GLU A 1 1046 ? -27.868 28.113 -9.561 1.00 95.44 1046 GLU A C 1
ATOM 8006 O O . GLU A 1 1046 ? -27.394 27.332 -10.392 1.00 95.44 1046 GLU A O 1
ATOM 8011 N N . GLU A 1 1047 ? -27.225 29.224 -9.189 1.00 95.69 1047 GLU A N 1
ATOM 8012 C CA . GLU A 1 1047 ? -25.922 29.602 -9.743 1.00 95.69 1047 GLU A CA 1
ATOM 8013 C C . GLU A 1 1047 ? -24.820 28.607 -9.336 1.00 95.69 1047 GLU A C 1
ATOM 8015 O O . GLU A 1 1047 ? -24.012 28.215 -10.181 1.00 95.69 1047 GLU A O 1
ATOM 8020 N N . ALA A 1 1048 ? -24.824 28.113 -8.091 1.00 95.50 1048 ALA A N 1
ATOM 8021 C CA . ALA A 1 1048 ? -23.905 27.070 -7.630 1.00 95.50 1048 ALA A CA 1
ATOM 8022 C C . ALA A 1 1048 ? -24.029 25.783 -8.467 1.00 95.50 1048 ALA A C 1
ATOM 8024 O O . ALA A 1 1048 ? -23.030 25.261 -8.970 1.00 95.50 1048 ALA A O 1
ATOM 8025 N N . TYR A 1 1049 ? -25.260 25.295 -8.669 1.00 95.25 1049 TYR A N 1
ATOM 8026 C CA . TYR A 1 1049 ? -25.530 24.112 -9.491 1.00 95.25 1049 TYR A CA 1
ATOM 8027 C C . TYR A 1 1049 ? -25.109 24.320 -10.950 1.00 95.25 1049 TYR A C 1
ATOM 8029 O O . TYR A 1 1049 ? -24.469 23.450 -11.543 1.00 95.25 1049 TYR A O 1
ATOM 8037 N N . LYS A 1 1050 ? -25.403 25.489 -11.526 1.00 94.25 1050 LYS A N 1
ATOM 8038 C CA . LYS A 1 1050 ? -25.019 25.838 -12.898 1.00 94.25 1050 LYS A CA 1
ATOM 8039 C C . LYS A 1 1050 ? -23.501 25.858 -13.089 1.00 94.25 1050 LYS A C 1
ATOM 8041 O O . LYS A 1 1050 ? -23.016 25.316 -14.084 1.00 94.25 1050 LYS A O 1
ATOM 8046 N N . LYS A 1 1051 ? -22.747 26.433 -12.145 1.00 92.06 1051 LYS A N 1
ATOM 8047 C CA . LYS A 1 1051 ? -21.273 26.432 -12.165 1.00 92.06 1051 LYS A CA 1
ATOM 8048 C C . LYS A 1 1051 ? -20.705 25.016 -12.074 1.00 92.06 1051 LYS A C 1
ATOM 8050 O O . LYS A 1 1051 ? -19.852 24.646 -12.883 1.00 92.06 1051 LYS A O 1
ATOM 8055 N N . ALA A 1 1052 ? -21.233 24.191 -11.170 1.00 90.62 1052 ALA A N 1
ATOM 8056 C CA . ALA A 1 1052 ? -20.840 22.787 -11.054 1.00 90.62 1052 ALA A CA 1
ATOM 8057 C C . ALA A 1 1052 ? -21.126 21.991 -12.343 1.00 90.62 1052 ALA A C 1
ATOM 8059 O O . ALA A 1 1052 ? -20.267 21.251 -12.827 1.00 90.62 1052 ALA A O 1
ATOM 8060 N N . LEU A 1 1053 ? -22.300 22.193 -12.950 1.00 90.38 1053 LEU A N 1
ATOM 8061 C CA . LEU A 1 1053 ? -22.693 21.536 -14.198 1.00 90.38 1053 LEU A CA 1
ATOM 8062 C C . LEU A 1 1053 ? -21.798 21.947 -15.378 1.00 90.38 1053 LEU A C 1
ATOM 8064 O O . LEU A 1 1053 ? -21.392 21.094 -16.169 1.00 90.38 1053 LEU A O 1
ATOM 8068 N N . ALA A 1 1054 ? -21.446 23.233 -15.484 1.00 87.50 1054 ALA A N 1
ATOM 8069 C CA . ALA A 1 1054 ? -20.537 23.730 -16.517 1.00 87.50 1054 ALA A CA 1
ATOM 8070 C C . ALA A 1 1054 ? -19.138 23.096 -16.415 1.00 87.50 1054 ALA A C 1
ATOM 8072 O O . ALA A 1 1054 ? -18.523 22.792 -17.438 1.00 87.50 1054 ALA A O 1
ATOM 8073 N N . ARG A 1 1055 ? -18.653 22.842 -15.191 1.00 83.00 1055 ARG A N 1
ATOM 8074 C CA . ARG A 1 1055 ? -17.373 22.158 -14.947 1.00 83.00 1055 ARG A CA 1
ATOM 8075 C C . ARG A 1 1055 ? -17.426 20.665 -15.269 1.00 83.00 1055 ARG A C 1
ATOM 8077 O O . ARG A 1 1055 ? -16.433 20.145 -15.759 1.00 83.00 1055 ARG A O 1
ATOM 8084 N N . TYR A 1 1056 ? -18.562 20.005 -15.040 1.00 80.44 1056 TYR A N 1
ATOM 8085 C CA . TYR A 1 1056 ? -18.764 18.592 -15.384 1.00 80.44 1056 TYR A CA 1
ATOM 8086 C C . TYR A 1 1056 ? -18.864 18.358 -16.905 1.00 80.44 1056 TYR A C 1
ATOM 8088 O O . TYR A 1 1056 ? -18.394 17.341 -17.406 1.00 80.44 1056 TYR A O 1
ATOM 8096 N N . GLY A 1 1057 ? -19.463 19.298 -17.652 1.00 64.12 1057 GLY A N 1
ATOM 8097 C CA . GLY A 1 1057 ? -19.625 19.207 -19.114 1.00 64.12 1057 GLY A CA 1
ATOM 8098 C C . GLY A 1 1057 ? -18.507 19.845 -19.955 1.00 64.12 1057 GLY A C 1
ATOM 8099 O O . GLY A 1 1057 ? -18.446 19.619 -21.164 1.00 64.12 1057 GLY A O 1
ATOM 8100 N N . GLY A 1 1058 ? -17.643 20.666 -19.350 1.00 53.44 1058 GLY A N 1
ATOM 8101 C CA . GLY A 1 1058 ? -16.485 21.296 -19.992 1.00 53.44 1058 GLY A CA 1
ATOM 8102 C C . GLY A 1 1058 ? -15.193 20.503 -19.774 1.00 53.44 1058 GLY A C 1
ATOM 8103 O O . GLY A 1 1058 ? -15.155 19.572 -18.985 1.00 53.44 1058 GLY A O 1
ATOM 8104 N N . LYS A 1 1059 ? -14.095 20.891 -20.436 1.00 44.44 1059 LYS A N 1
ATOM 8105 C CA . LYS A 1 1059 ? -12.740 20.296 -20.306 1.00 44.44 1059 LYS A CA 1
ATOM 8106 C C . LYS A 1 1059 ? -12.105 20.424 -18.892 1.00 44.44 1059 LYS A C 1
ATOM 8108 O O . LYS A 1 1059 ? -10.883 20.462 -18.778 1.00 44.44 1059 LYS A O 1
ATOM 8113 N N . GLY A 1 1060 ? -12.901 20.579 -17.834 1.00 47.84 1060 GLY A N 1
ATOM 8114 C CA . GLY A 1 1060 ? -12.471 20.801 -16.456 1.00 47.84 1060 GLY A CA 1
ATOM 8115 C C . GLY A 1 1060 ? -12.602 19.558 -15.572 1.00 47.84 1060 GLY A C 1
ATOM 8116 O O . GLY A 1 1060 ? -13.390 18.657 -15.831 1.00 47.84 1060 GLY A O 1
ATOM 8117 N N . VAL A 1 1061 ? -11.819 19.533 -14.493 1.00 46.97 1061 VAL A N 1
ATOM 8118 C CA . VAL A 1 1061 ? -11.721 18.443 -13.503 1.00 46.97 1061 VAL A CA 1
ATOM 8119 C C . VAL A 1 1061 ? -12.858 18.536 -12.463 1.00 46.97 1061 VAL A C 1
ATOM 8121 O O . VAL A 1 1061 ? -12.604 18.643 -11.267 1.00 46.97 1061 VAL A O 1
ATOM 8124 N N . GLY A 1 1062 ? -14.120 18.617 -12.895 1.00 59.56 1062 GLY A N 1
ATOM 8125 C CA . GLY A 1 1062 ? -15.272 18.554 -11.982 1.00 59.56 1062 GLY A CA 1
ATOM 8126 C C . GLY A 1 1062 ? -15.631 17.102 -11.667 1.00 59.56 1062 GLY A C 1
ATOM 8127 O O . GLY A 1 1062 ? -15.869 16.329 -12.593 1.00 59.56 1062 GLY A O 1
ATOM 8128 N N . SER A 1 1063 ? -15.665 16.708 -10.388 1.00 74.19 1063 SER A N 1
ATOM 8129 C CA . SER A 1 1063 ? -16.009 15.323 -10.030 1.00 74.19 1063 SER A CA 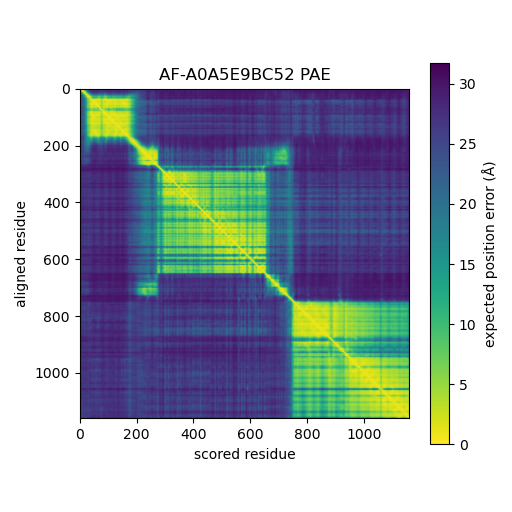1
ATOM 8130 C C . SER A 1 1063 ? -17.523 15.079 -10.074 1.00 74.19 1063 SER A C 1
ATOM 8132 O O . SER A 1 1063 ? -18.327 15.961 -9.770 1.00 74.19 1063 SER A O 1
ATOM 8134 N N . GLN A 1 1064 ? -17.918 13.856 -10.427 1.00 85.12 1064 GLN A N 1
ATOM 8135 C CA . GLN A 1 1064 ? -19.308 13.388 -10.398 1.00 85.12 1064 GLN A CA 1
ATOM 8136 C C . GLN A 1 1064 ? -19.962 13.571 -9.013 1.00 85.12 1064 GLN A C 1
ATOM 8138 O O . GLN A 1 1064 ? -21.119 13.983 -8.936 1.00 85.12 1064 GLN A O 1
ATOM 8143 N N . HIS A 1 1065 ? -19.187 13.355 -7.944 1.00 86.69 1065 HIS A N 1
ATOM 8144 C CA . HIS A 1 1065 ? -19.578 13.564 -6.545 1.00 86.69 1065 HIS A CA 1
ATOM 8145 C C . HIS A 1 1065 ? -19.944 15.029 -6.245 1.00 86.69 1065 HIS A C 1
ATOM 8147 O O . HIS A 1 1065 ? -20.985 15.315 -5.658 1.00 86.69 1065 HIS A O 1
ATOM 8153 N N . GLU A 1 1066 ? -19.136 15.992 -6.708 1.00 87.25 1066 GLU A N 1
ATOM 8154 C CA . GLU A 1 1066 ? -19.436 17.416 -6.499 1.00 87.25 1066 GLU A CA 1
ATOM 8155 C C . GLU A 1 1066 ? -20.768 17.805 -7.150 1.00 87.25 1066 GLU A C 1
ATOM 8157 O O . GLU A 1 1066 ? -21.620 18.409 -6.495 1.00 87.25 1066 GLU A O 1
ATOM 8162 N N . LEU A 1 1067 ? -20.985 17.421 -8.414 1.00 92.38 1067 LEU A N 1
ATOM 8163 C CA . LEU A 1 1067 ? -22.237 17.715 -9.117 1.00 92.38 1067 LEU A CA 1
ATOM 8164 C C . LEU A 1 1067 ? -23.452 17.091 -8.410 1.00 92.38 1067 LEU A C 1
ATOM 8166 O O . LEU A 1 1067 ? -24.485 17.757 -8.298 1.00 92.38 1067 LEU A O 1
ATOM 8170 N N . ALA A 1 1068 ? -23.324 15.857 -7.910 1.00 93.25 1068 ALA A N 1
ATOM 8171 C CA . ALA A 1 1068 ? -24.363 15.203 -7.116 1.00 93.25 1068 ALA A CA 1
ATOM 8172 C C . ALA A 1 1068 ? -24.696 16.021 -5.857 1.00 93.25 1068 ALA A C 1
ATOM 8174 O O . ALA A 1 1068 ? -25.867 16.303 -5.599 1.00 93.25 1068 ALA A O 1
ATOM 8175 N N . GLY A 1 1069 ? -23.679 16.502 -5.137 1.00 93.19 1069 GLY A N 1
ATOM 8176 C CA . GLY A 1 1069 ? -23.844 17.341 -3.949 1.00 93.19 1069 GLY A CA 1
ATOM 8177 C C . GLY A 1 1069 ? -24.545 18.681 -4.214 1.00 93.19 1069 GLY A C 1
ATOM 8178 O O . GLY A 1 1069 ? -25.408 19.083 -3.428 1.00 93.19 1069 GLY A O 1
ATOM 8179 N N . PHE A 1 1070 ? -24.221 19.372 -5.313 1.00 95.31 1070 PHE A N 1
ATOM 8180 C CA . PHE A 1 1070 ? -24.900 20.623 -5.689 1.00 95.31 1070 PHE A CA 1
ATOM 8181 C C . PHE A 1 1070 ? -26.347 20.387 -6.142 1.00 95.31 1070 PHE A C 1
ATOM 8183 O O . PHE A 1 1070 ? -27.240 21.131 -5.733 1.00 95.31 1070 PHE A O 1
ATOM 8190 N N . ALA A 1 1071 ? -26.595 19.336 -6.932 1.00 96.12 1071 ALA A N 1
ATOM 8191 C CA . ALA A 1 1071 ? -27.947 18.947 -7.334 1.00 96.12 1071 ALA A CA 1
ATOM 8192 C C . ALA A 1 1071 ? -28.812 18.589 -6.114 1.00 96.12 1071 ALA A C 1
ATOM 8194 O O . ALA A 1 1071 ? -29.945 19.053 -6.002 1.00 96.12 1071 ALA A O 1
ATOM 8195 N N . ASN A 1 1072 ? -28.251 17.826 -5.171 1.00 96.81 1072 ASN A N 1
ATOM 8196 C CA . ASN A 1 1072 ? -28.914 17.442 -3.929 1.00 96.81 1072 ASN A CA 1
ATOM 8197 C C . ASN A 1 1072 ? -29.269 18.661 -3.060 1.00 96.81 1072 ASN A C 1
ATOM 8199 O O . ASN A 1 1072 ? -30.384 18.758 -2.556 1.00 96.81 1072 ASN A O 1
ATOM 8203 N N . ALA A 1 1073 ? -28.350 19.624 -2.921 1.00 95.50 1073 ALA A N 1
ATOM 8204 C CA . ALA A 1 1073 ? -28.591 20.839 -2.140 1.00 95.50 1073 ALA A CA 1
ATOM 8205 C C . ALA A 1 1073 ? -29.736 21.693 -2.714 1.00 95.50 1073 ALA A C 1
ATOM 8207 O O . ALA A 1 1073 ? -30.598 22.149 -1.961 1.00 95.50 1073 ALA A O 1
ATOM 8208 N N . LEU A 1 1074 ? -29.777 21.876 -4.039 1.00 96.62 1074 LEU A N 1
ATOM 8209 C CA . LEU A 1 1074 ? -30.860 22.610 -4.698 1.00 96.62 1074 LEU A CA 1
ATOM 8210 C C . LEU A 1 1074 ? -32.196 21.853 -4.602 1.00 96.62 1074 LEU A C 1
ATOM 8212 O O . LEU A 1 1074 ? -33.221 22.467 -4.310 1.00 96.62 1074 LEU A O 1
ATOM 8216 N N . ALA A 1 1075 ? -32.186 20.525 -4.765 1.00 96.88 1075 ALA A N 1
ATOM 8217 C CA . ALA A 1 1075 ? -33.376 19.694 -4.581 1.00 96.88 1075 ALA A CA 1
ATOM 8218 C C . ALA A 1 1075 ? -33.951 19.819 -3.162 1.00 96.88 1075 ALA A C 1
ATOM 8220 O O . ALA A 1 1075 ? -35.143 20.080 -3.001 1.00 96.88 1075 ALA A O 1
ATOM 8221 N N . TRP A 1 1076 ? -33.094 19.704 -2.141 1.00 95.69 1076 TRP A N 1
ATOM 8222 C CA . TRP A 1 1076 ? -33.487 19.844 -0.740 1.00 95.69 1076 TRP A CA 1
ATOM 8223 C C . TRP A 1 1076 ? -34.119 21.207 -0.461 1.00 95.69 1076 TRP A C 1
ATOM 8225 O O . TRP A 1 1076 ? -35.187 21.282 0.152 1.00 95.69 1076 TRP A O 1
ATOM 8235 N N . TYR A 1 1077 ? -33.504 22.286 -0.953 1.00 94.25 1077 TYR A N 1
ATOM 8236 C CA . TYR A 1 1077 ? -34.046 23.632 -0.803 1.00 94.25 1077 TYR A CA 1
ATOM 8237 C C . TYR A 1 1077 ? -35.452 23.749 -1.406 1.00 94.25 1077 TYR A C 1
ATOM 8239 O O . TYR A 1 1077 ? -36.389 24.166 -0.715 1.00 94.25 1077 TYR A O 1
ATOM 8247 N N . LEU A 1 1078 ? -35.606 23.324 -2.666 1.00 93.56 1078 LEU A N 1
ATOM 8248 C CA . LEU A 1 1078 ? -36.865 23.402 -3.406 1.00 93.56 1078 LEU A CA 1
ATOM 8249 C C . LEU A 1 1078 ? -37.978 22.568 -2.763 1.00 93.56 1078 LEU A C 1
ATOM 8251 O O . LEU A 1 1078 ? -39.138 22.940 -2.896 1.00 93.56 1078 LEU A O 1
ATOM 8255 N N . SER A 1 1079 ? -37.661 21.480 -2.053 1.00 92.50 1079 SER A N 1
ATOM 8256 C CA . SER A 1 1079 ? -38.678 20.621 -1.430 1.00 92.50 1079 SER A CA 1
ATOM 8257 C C . SER A 1 1079 ? -38.959 20.886 0.047 1.00 92.50 1079 SER A C 1
ATOM 8259 O O . SER A 1 1079 ? -40.085 20.656 0.488 1.00 92.50 1079 SER A O 1
ATOM 8261 N N . ALA A 1 1080 ? -37.942 21.278 0.822 1.00 86.44 1080 ALA A N 1
ATOM 8262 C CA . ALA A 1 1080 ? -37.976 21.221 2.287 1.00 86.44 1080 ALA A CA 1
ATOM 8263 C C . ALA A 1 1080 ? -37.776 22.579 2.975 1.00 86.44 1080 ALA A C 1
ATOM 8265 O O . ALA A 1 1080 ? -38.203 22.743 4.116 1.00 86.44 1080 ALA A O 1
ATOM 8266 N N . GLN A 1 1081 ? -37.130 23.546 2.316 1.00 85.38 1081 GLN A N 1
ATOM 8267 C CA . GLN A 1 1081 ? -36.814 24.849 2.922 1.00 85.38 1081 GLN A CA 1
ATOM 8268 C C . GLN A 1 1081 ? -37.628 25.994 2.326 1.00 85.38 1081 GLN A C 1
ATOM 8270 O O . GLN A 1 1081 ? -37.935 26.960 3.026 1.00 85.38 1081 GLN A O 1
ATOM 8275 N N . LYS A 1 1082 ? -38.028 25.888 1.056 1.00 85.00 1082 LYS A N 1
ATOM 8276 C CA . LYS A 1 1082 ? -38.934 26.848 0.429 1.00 85.00 1082 LYS A CA 1
ATOM 8277 C C . LYS A 1 1082 ? -40.285 26.826 1.154 1.00 85.00 1082 LYS A C 1
ATOM 8279 O O . LYS A 1 1082 ? -40.943 25.796 1.218 1.00 85.00 1082 LYS A O 1
ATOM 8284 N N . LEU A 1 1083 ? -40.706 27.976 1.693 1.00 80.62 1083 LEU A N 1
ATOM 8285 C CA . LEU A 1 1083 ? -41.913 28.115 2.531 1.00 80.62 1083 LEU A CA 1
ATOM 8286 C C . LEU A 1 1083 ? -43.198 27.585 1.868 1.00 80.62 1083 LEU A C 1
ATOM 8288 O O . LEU A 1 1083 ? -44.098 27.127 2.569 1.00 80.62 1083 LEU A O 1
ATOM 8292 N N . GLN A 1 1084 ? -43.294 27.669 0.536 1.00 84.06 1084 GLN A N 1
ATOM 8293 C CA . GLN A 1 1084 ? -44.405 27.151 -0.268 1.00 84.06 1084 GLN A CA 1
ATOM 8294 C C . GLN A 1 1084 ? -43.879 26.712 -1.645 1.00 84.06 1084 GLN A C 1
ATOM 8296 O O . GLN A 1 1084 ? -43.834 27.531 -2.567 1.00 84.06 1084 GLN A O 1
ATOM 8301 N N . PRO A 1 1085 ? -43.430 25.458 -1.800 1.00 87.88 1085 PRO A N 1
ATOM 8302 C CA . PRO A 1 1085 ? -42.940 24.984 -3.083 1.00 87.88 1085 PRO A CA 1
ATOM 8303 C C . PRO A 1 1085 ? -44.108 24.804 -4.056 1.00 87.88 1085 PRO A C 1
ATOM 8305 O O . PRO A 1 1085 ? -45.133 24.203 -3.729 1.00 87.88 1085 PRO A O 1
ATOM 8308 N N . SER A 1 1086 ? -43.973 25.362 -5.257 1.00 91.12 1086 SER A N 1
ATOM 8309 C CA . SER A 1 1086 ? -44.921 25.138 -6.345 1.00 91.12 1086 SER A CA 1
ATOM 8310 C C . SER A 1 1086 ? -44.788 23.717 -6.899 1.00 91.12 1086 SER A C 1
ATOM 8312 O O . SER A 1 1086 ? -43.801 23.024 -6.655 1.00 91.12 1086 SER A O 1
ATOM 8314 N N . VAL A 1 1087 ? -45.761 23.276 -7.701 1.00 90.75 1087 VAL A N 1
ATOM 8315 C CA . VAL A 1 1087 ? -45.670 21.977 -8.392 1.00 90.75 1087 VAL A CA 1
ATOM 8316 C C . VAL A 1 1087 ? -44.409 21.907 -9.261 1.00 90.75 1087 VAL A C 1
ATOM 8318 O O . VAL A 1 1087 ? -43.704 20.906 -9.215 1.00 90.75 1087 VAL A O 1
ATOM 8321 N N . ALA A 1 1088 ? -44.077 22.991 -9.969 1.00 91.81 1088 ALA A N 1
ATOM 8322 C CA . ALA A 1 1088 ? -42.865 23.071 -10.782 1.00 91.81 1088 ALA A CA 1
ATOM 8323 C C . ALA A 1 1088 ? -41.583 22.970 -9.935 1.00 91.81 1088 ALA A C 1
ATOM 8325 O O . ALA A 1 1088 ? -40.635 22.307 -10.346 1.00 91.81 1088 ALA A O 1
ATOM 8326 N N . ASP A 1 1089 ? -41.566 23.569 -8.736 1.00 92.25 1089 ASP A N 1
ATOM 8327 C CA . ASP A 1 1089 ? -40.432 23.438 -7.810 1.00 92.25 1089 ASP A CA 1
ATOM 8328 C C . ASP A 1 1089 ? -40.240 21.979 -7.374 1.00 92.25 1089 ASP A C 1
ATOM 8330 O O . ASP A 1 1089 ? -39.116 21.485 -7.347 1.00 92.25 1089 ASP A O 1
ATOM 8334 N N . LEU A 1 1090 ? -41.332 21.272 -7.058 1.00 94.56 1090 LEU A N 1
ATOM 8335 C CA . LEU A 1 1090 ? -41.279 19.871 -6.634 1.00 94.56 1090 LEU A CA 1
ATOM 8336 C C . LEU A 1 1090 ? -40.920 18.913 -7.777 1.00 94.56 1090 LEU A C 1
ATOM 8338 O O . LEU A 1 1090 ? -40.278 17.892 -7.530 1.00 94.56 1090 LEU A O 1
ATOM 8342 N N . GLU A 1 1091 ? -41.331 19.209 -9.010 1.00 95.19 1091 GLU A N 1
ATOM 8343 C CA . GLU A 1 1091 ? -40.928 18.450 -10.201 1.00 95.19 1091 GLU A CA 1
ATOM 8344 C C . GLU A 1 1091 ? -39.430 18.618 -10.483 1.00 95.19 1091 GLU A C 1
ATOM 8346 O O . GLU A 1 1091 ? -38.726 17.630 -10.715 1.00 95.19 1091 GLU A O 1
ATOM 8351 N N . GLU A 1 1092 ? -38.920 19.848 -10.392 1.00 96.00 1092 GLU A N 1
ATOM 8352 C CA . GLU A 1 1092 ? -37.494 20.122 -10.567 1.00 96.00 1092 GLU A CA 1
ATOM 8353 C C . GLU A 1 1092 ? -36.655 19.533 -9.424 1.00 96.00 1092 GLU A C 1
ATOM 8355 O O . GLU A 1 1092 ? -35.611 18.926 -9.675 1.00 96.00 1092 GLU A O 1
ATOM 8360 N N . ALA A 1 1093 ? -37.138 19.609 -8.179 1.00 96.75 1093 ALA A N 1
ATOM 8361 C CA . ALA A 1 1093 ? -36.509 18.955 -7.034 1.00 96.75 1093 ALA A CA 1
ATOM 8362 C C . ALA A 1 1093 ? -36.391 17.437 -7.241 1.00 96.75 1093 ALA A C 1
ATOM 8364 O O . ALA A 1 1093 ? -35.347 16.854 -6.952 1.00 96.75 1093 ALA A O 1
ATOM 8365 N N . GLU A 1 1094 ? -37.424 16.785 -7.792 1.00 97.25 1094 GLU A N 1
ATOM 8366 C CA . GLU A 1 1094 ? -37.390 15.341 -8.059 1.00 97.25 1094 GLU A CA 1
ATOM 8367 C C . GLU A 1 1094 ? -36.380 15.018 -9.162 1.00 97.25 1094 GLU A C 1
ATOM 8369 O O . GLU A 1 1094 ? -35.593 14.078 -9.024 1.00 97.25 1094 GLU A O 1
ATOM 8374 N N . ARG A 1 1095 ? -36.354 15.816 -10.238 1.00 97.69 1095 ARG A N 1
ATOM 8375 C CA . ARG A 1 1095 ? -35.380 15.667 -11.326 1.00 97.69 1095 ARG A CA 1
ATOM 8376 C C . ARG A 1 1095 ? -33.944 15.765 -10.803 1.00 97.69 1095 ARG A C 1
ATOM 8378 O O . ARG A 1 1095 ? -33.106 14.938 -11.169 1.00 97.69 1095 ARG A O 1
ATOM 8385 N N . LEU A 1 1096 ? -33.666 16.752 -9.952 1.00 97.56 1096 LEU A N 1
ATOM 8386 C CA . LEU A 1 1096 ? -32.350 16.993 -9.358 1.00 97.56 1096 LEU A CA 1
ATOM 8387 C C . LEU A 1 1096 ? -31.953 15.906 -8.350 1.00 97.56 1096 LEU A C 1
ATOM 8389 O O . LEU A 1 1096 ? -30.836 15.401 -8.430 1.00 97.56 1096 LEU A O 1
ATOM 8393 N N . ALA A 1 1097 ? -32.859 15.487 -7.462 1.00 96.88 1097 ALA A N 1
ATOM 8394 C CA . ALA A 1 1097 ? -32.591 14.419 -6.496 1.00 96.88 1097 ALA A CA 1
ATOM 8395 C C . ALA A 1 1097 ? -32.325 13.071 -7.190 1.00 96.88 1097 ALA A C 1
ATOM 8397 O O . ALA A 1 1097 ? -31.406 12.345 -6.819 1.00 96.88 1097 ALA A O 1
ATOM 8398 N N . ARG A 1 1098 ? -33.067 12.752 -8.262 1.00 96.62 1098 ARG A N 1
ATOM 8399 C CA . ARG A 1 1098 ? -32.811 11.555 -9.084 1.00 96.62 1098 ARG A CA 1
ATOM 8400 C C . ARG A 1 1098 ? -31.510 11.647 -9.874 1.00 96.62 1098 ARG A C 1
ATOM 8402 O O . ARG A 1 1098 ? -30.853 10.629 -10.076 1.00 96.62 1098 ARG A O 1
ATOM 8409 N N . LEU A 1 1099 ? -31.138 12.841 -10.340 1.00 95.00 1099 LEU A N 1
ATOM 8410 C CA . LEU A 1 1099 ? -29.829 13.060 -10.951 1.00 95.00 1099 LEU A CA 1
ATOM 8411 C C . LEU A 1 1099 ? -28.716 12.810 -9.927 1.00 95.00 1099 LEU A C 1
ATOM 8413 O O . LEU A 1 1099 ? -27.773 12.100 -10.255 1.00 95.00 1099 LEU A O 1
ATOM 8417 N N . ALA A 1 1100 ? -28.846 13.335 -8.707 1.00 95.69 1100 ALA A N 1
ATOM 8418 C CA . ALA A 1 1100 ? -27.887 13.111 -7.633 1.00 95.69 1100 ALA A CA 1
ATOM 8419 C C . ALA A 1 1100 ? -27.745 11.613 -7.299 1.00 95.69 1100 ALA A C 1
ATOM 8421 O O . ALA A 1 1100 ? -26.626 11.121 -7.311 1.00 95.69 1100 ALA A O 1
ATOM 8422 N N . ASP A 1 1101 ? -28.846 10.865 -7.138 1.00 95.38 1101 ASP A N 1
ATOM 8423 C CA . ASP A 1 1101 ? -28.816 9.407 -6.871 1.00 95.38 1101 ASP A CA 1
ATOM 8424 C C . ASP A 1 1101 ? -28.207 8.613 -8.039 1.00 95.38 1101 ASP A C 1
ATOM 8426 O O . ASP A 1 1101 ? -27.500 7.628 -7.847 1.00 95.38 1101 ASP A O 1
ATOM 8430 N N . LYS A 1 1102 ? -28.425 9.058 -9.283 1.00 94.25 1102 LYS A N 1
ATOM 8431 C CA . LYS A 1 1102 ? -27.793 8.441 -10.457 1.00 94.25 1102 LYS A CA 1
ATOM 8432 C C . LYS A 1 1102 ? -26.286 8.706 -10.509 1.00 94.25 1102 LYS A C 1
ATOM 8434 O O . LYS A 1 1102 ? -25.536 7.840 -10.957 1.00 94.25 1102 LYS A O 1
ATOM 8439 N N . LEU A 1 1103 ? -25.861 9.913 -10.138 1.00 90.81 1103 LEU A N 1
ATOM 8440 C CA . LEU A 1 1103 ? -24.450 10.290 -10.095 1.00 90.81 1103 LEU A CA 1
ATOM 8441 C C . LEU A 1 1103 ? -23.749 9.653 -8.887 1.00 90.81 1103 LEU A C 1
ATOM 8443 O O . LEU A 1 1103 ? -22.579 9.309 -8.984 1.00 90.81 1103 LEU A O 1
ATOM 8447 N N . GLU A 1 1104 ? -24.440 9.436 -7.779 1.00 90.88 1104 GLU A N 1
ATOM 8448 C CA . GLU A 1 1104 ? -23.856 8.861 -6.574 1.00 90.88 1104 GLU A CA 1
ATOM 8449 C C . GLU A 1 1104 ? -24.850 7.927 -5.888 1.00 90.88 1104 GLU A C 1
ATOM 8451 O O . GLU A 1 1104 ? -25.600 8.294 -4.983 1.00 90.88 1104 GLU A O 1
ATOM 8456 N N . ALA A 1 1105 ? -24.869 6.689 -6.379 1.00 87.31 1105 ALA A N 1
ATOM 8457 C CA . ALA A 1 1105 ? -25.800 5.682 -5.907 1.00 87.31 1105 ALA A CA 1
ATOM 8458 C C . ALA A 1 1105 ? -25.460 5.240 -4.479 1.00 87.31 1105 ALA A C 1
ATOM 8460 O O . ALA A 1 1105 ? -24.300 5.005 -4.146 1.00 87.31 1105 ALA A O 1
ATOM 8461 N N . ASN A 1 1106 ? -26.503 5.003 -3.680 1.00 83.56 1106 ASN A N 1
ATOM 8462 C CA . ASN A 1 1106 ? -26.405 4.506 -2.302 1.00 83.56 1106 ASN A CA 1
ATOM 8463 C C . ASN A 1 1106 ? -25.751 5.484 -1.307 1.00 83.56 1106 ASN A C 1
ATOM 8465 O O . ASN A 1 1106 ? -25.218 5.049 -0.287 1.00 83.56 1106 ASN A O 1
ATOM 8469 N N . GLU A 1 1107 ? -25.835 6.791 -1.554 1.00 93.25 1107 GLU A N 1
ATOM 8470 C CA . GLU A 1 1107 ? -25.516 7.807 -0.546 1.00 93.25 1107 GLU A CA 1
ATOM 8471 C C . GLU A 1 1107 ? -26.780 8.101 0.302 1.00 93.25 1107 GLU A C 1
ATOM 8473 O O . GLU A 1 1107 ? -27.818 8.482 -0.254 1.00 93.25 1107 GLU A O 1
ATOM 8478 N N . PRO A 1 1108 ? -26.765 7.876 1.635 1.00 93.38 1108 PRO A N 1
ATOM 8479 C CA . PRO A 1 1108 ? -27.964 7.999 2.469 1.00 93.38 1108 PRO A CA 1
ATOM 8480 C C . PRO A 1 1108 ? -28.603 9.392 2.482 1.00 93.38 1108 PRO A C 1
ATOM 8482 O O . PRO A 1 1108 ? -29.828 9.487 2.518 1.00 93.38 1108 PRO A O 1
ATOM 8485 N N . GLY A 1 1109 ? -27.808 10.463 2.442 1.00 94.00 1109 GLY A N 1
ATOM 8486 C CA . GLY A 1 1109 ? -28.295 11.842 2.430 1.00 94.00 1109 GLY A CA 1
ATOM 8487 C C . GLY A 1 1109 ? -28.991 12.235 1.123 1.00 94.00 1109 GLY A C 1
ATOM 8488 O O . GLY A 1 1109 ? -29.973 12.975 1.149 1.00 94.00 1109 GLY A O 1
ATOM 8489 N N . ILE A 1 1110 ? -28.541 11.719 -0.022 1.00 96.81 1110 ILE A N 1
ATOM 8490 C CA . ILE A 1 1110 ? -29.203 11.892 -1.322 1.00 96.81 1110 ILE A CA 1
ATOM 8491 C C . ILE A 1 1110 ? -30.535 11.136 -1.345 1.00 96.81 1110 ILE A C 1
ATOM 8493 O O . ILE A 1 1110 ? -31.547 11.668 -1.812 1.00 96.81 1110 ILE A O 1
ATOM 8497 N N . LEU A 1 1111 ? -30.559 9.911 -0.808 1.00 96.69 1111 LEU A N 1
ATOM 8498 C CA . LEU A 1 1111 ? -31.791 9.132 -0.679 1.00 96.69 1111 LEU A CA 1
ATOM 8499 C C . LEU A 1 1111 ? -32.796 9.816 0.259 1.00 96.69 1111 LEU A C 1
ATOM 8501 O O . LEU A 1 1111 ? -33.977 9.869 -0.077 1.00 96.69 1111 LEU A O 1
ATOM 8505 N N . ASP A 1 1112 ? -32.340 10.387 1.376 1.00 96.38 1112 ASP A N 1
ATOM 8506 C CA . ASP A 1 1112 ? -33.177 11.180 2.288 1.00 96.38 1112 ASP A CA 1
ATOM 8507 C C . ASP A 1 1112 ? -33.788 12.401 1.577 1.00 96.38 1112 ASP A C 1
ATOM 8509 O O . ASP A 1 1112 ? -34.998 12.632 1.639 1.00 96.38 1112 ASP A O 1
ATOM 8513 N N . THR A 1 1113 ? -32.995 13.149 0.801 1.00 97.31 1113 THR A N 1
ATOM 8514 C CA . THR A 1 1113 ? -33.540 14.245 -0.013 1.00 97.31 1113 THR A CA 1
ATOM 8515 C C . THR A 1 1113 ? -34.591 13.739 -0.992 1.00 97.31 1113 THR A C 1
ATOM 8517 O O . THR A 1 1113 ? -35.683 14.300 -1.043 1.00 97.31 1113 THR A O 1
ATOM 8520 N N . LEU A 1 1114 ? -34.314 12.670 -1.748 1.00 97.25 1114 LEU A N 1
ATOM 8521 C CA . LEU A 1 1114 ? -35.276 12.106 -2.699 1.00 97.25 1114 LEU A CA 1
ATOM 8522 C C . LEU A 1 1114 ? -36.572 11.662 -2.002 1.00 97.25 1114 LEU A C 1
ATOM 8524 O O . LEU A 1 1114 ? -37.662 11.932 -2.510 1.00 97.25 1114 LEU A O 1
ATOM 8528 N N . ALA A 1 1115 ? -36.472 11.021 -0.838 1.00 96.81 1115 ALA A N 1
ATOM 8529 C CA . ALA A 1 1115 ? -37.623 10.633 -0.033 1.00 96.81 1115 ALA A CA 1
ATOM 8530 C C . ALA A 1 1115 ? -38.427 11.857 0.431 1.00 96.81 1115 ALA A C 1
ATOM 8532 O O . ALA A 1 1115 ? -39.654 11.868 0.300 1.00 96.81 1115 ALA A O 1
ATOM 8533 N N . MET A 1 1116 ? -37.753 12.919 0.879 1.00 96.12 1116 MET A N 1
ATOM 8534 C CA . MET A 1 1116 ? -38.390 14.184 1.244 1.00 96.12 1116 MET A CA 1
ATOM 8535 C C . MET A 1 1116 ? -39.115 14.828 0.058 1.00 96.12 1116 MET A C 1
ATOM 8537 O O . MET A 1 1116 ? -40.268 15.232 0.206 1.00 96.12 1116 MET A O 1
ATOM 8541 N N . VAL A 1 1117 ? -38.501 14.868 -1.133 1.00 96.69 1117 VAL A N 1
ATOM 8542 C CA . VAL A 1 1117 ? -39.163 15.388 -2.341 1.00 96.69 1117 VAL A CA 1
ATOM 8543 C C . VAL A 1 1117 ? -40.445 14.606 -2.635 1.00 96.69 1117 VAL A C 1
ATOM 8545 O O . VAL A 1 1117 ? -41.508 15.200 -2.832 1.00 96.69 1117 VAL A O 1
ATOM 8548 N N . LEU A 1 1118 ? -40.370 13.272 -2.625 1.00 96.31 1118 LEU A N 1
ATOM 8549 C CA . LEU A 1 1118 ? -41.522 12.403 -2.879 1.00 96.31 1118 LEU A CA 1
ATOM 8550 C C . LEU A 1 1118 ? -42.621 12.603 -1.824 1.00 96.31 1118 LEU A C 1
ATOM 8552 O O . LEU A 1 1118 ? -43.805 12.651 -2.165 1.00 96.31 1118 LEU A O 1
ATOM 8556 N N . ALA A 1 1119 ? -42.252 12.775 -0.554 1.00 95.06 1119 ALA A N 1
ATOM 8557 C CA . ALA A 1 1119 ? -43.196 13.059 0.521 1.00 95.06 1119 ALA A CA 1
ATOM 8558 C C . ALA A 1 1119 ? -43.871 14.431 0.358 1.00 95.06 1119 ALA A C 1
ATOM 8560 O O . ALA A 1 1119 ? -45.088 14.522 0.535 1.00 95.06 1119 ALA A O 1
ATOM 8561 N N . SER A 1 1120 ? -43.128 15.472 -0.035 1.00 93.69 1120 SER A N 1
ATOM 8562 C CA . SER A 1 1120 ? -43.671 16.808 -0.330 1.00 93.69 1120 SER A CA 1
ATOM 8563 C C . SER A 1 1120 ? -44.632 16.805 -1.526 1.00 93.69 1120 SER A C 1
ATOM 8565 O O . SER A 1 1120 ? -45.556 17.612 -1.576 1.00 93.69 1120 SER A O 1
ATOM 8567 N N . GLN A 1 1121 ? -44.482 15.855 -2.452 1.00 94.62 1121 GLN A N 1
ATOM 8568 C CA . GLN A 1 1121 ? -45.433 15.602 -3.543 1.00 94.62 1121 GLN A CA 1
ATOM 8569 C C . GLN A 1 1121 ? -46.640 14.729 -3.131 1.00 94.62 1121 GLN A C 1
ATOM 8571 O O . GLN A 1 1121 ? -47.506 14.442 -3.958 1.00 94.62 1121 GLN A O 1
ATOM 8576 N N . GLY A 1 1122 ? -46.702 14.254 -1.882 1.00 93.44 1122 GLY A N 1
ATOM 8577 C CA . GLY A 1 1122 ? -47.747 13.346 -1.391 1.00 93.44 1122 GLY A CA 1
ATOM 8578 C C . GLY A 1 1122 ? -47.553 11.870 -1.770 1.00 93.44 1122 GLY A C 1
ATOM 8579 O O . GLY A 1 1122 ? -48.416 11.039 -1.475 1.00 93.44 1122 GLY A O 1
ATOM 8580 N N . LYS A 1 1123 ? -46.419 11.498 -2.379 1.00 95.56 1123 LYS A N 1
ATOM 8581 C CA . LYS A 1 1123 ? -46.060 10.113 -2.741 1.00 95.56 1123 LYS A CA 1
ATOM 8582 C C . LYS A 1 1123 ? -45.462 9.365 -1.537 1.00 95.56 1123 LYS A C 1
ATOM 8584 O O . LYS A 1 1123 ? -44.359 8.829 -1.595 1.00 95.56 1123 LYS A O 1
ATOM 8589 N N . TYR A 1 1124 ? -46.194 9.311 -0.421 1.00 95.44 1124 TYR A N 1
ATOM 8590 C CA . TYR A 1 1124 ? -45.674 8.803 0.860 1.00 95.44 1124 TYR A CA 1
ATOM 8591 C C . TYR A 1 1124 ? -45.183 7.348 0.821 1.00 95.44 1124 TYR A C 1
ATOM 8593 O O . TYR A 1 1124 ? -44.273 7.002 1.566 1.00 95.44 1124 TYR A O 1
ATOM 8601 N N . ARG A 1 1125 ? -45.756 6.485 -0.031 1.00 95.00 1125 ARG A N 1
ATOM 8602 C CA . ARG A 1 1125 ? -45.291 5.090 -0.168 1.00 95.00 1125 ARG A CA 1
ATOM 8603 C C . ARG A 1 1125 ? -43.888 5.024 -0.767 1.00 95.00 1125 ARG A C 1
ATOM 8605 O O . ARG A 1 1125 ? -43.016 4.403 -0.170 1.00 95.00 1125 ARG A O 1
ATOM 8612 N N . ASP A 1 1126 ? -43.676 5.725 -1.877 1.00 96.06 1126 ASP A N 1
ATOM 8613 C CA . ASP A 1 1126 ? -42.380 5.775 -2.556 1.00 96.06 1126 ASP A CA 1
ATOM 8614 C C . ASP A 1 1126 ? -41.325 6.432 -1.654 1.00 96.06 1126 ASP A C 1
ATOM 8616 O O . ASP A 1 1126 ? -40.205 5.938 -1.555 1.00 96.06 1126 ASP A O 1
ATOM 8620 N N . ALA A 1 1127 ? -41.705 7.492 -0.926 1.00 96.81 1127 ALA A N 1
ATOM 8621 C CA . ALA A 1 1127 ? -40.844 8.134 0.067 1.00 96.81 1127 ALA A CA 1
ATOM 8622 C C . ALA A 1 1127 ? -40.381 7.153 1.160 1.00 96.81 1127 ALA A C 1
ATOM 8624 O O . ALA A 1 1127 ? -39.190 7.063 1.443 1.00 96.81 1127 ALA A O 1
ATOM 8625 N N . ILE A 1 1128 ? -41.299 6.364 1.734 1.00 97.00 1128 ILE A N 1
ATOM 8626 C CA . ILE A 1 1128 ? -40.972 5.362 2.762 1.00 97.00 1128 ILE A CA 1
ATOM 8627 C C . ILE A 1 1128 ? -40.023 4.287 2.220 1.00 97.00 1128 ILE A C 1
ATOM 8629 O O . ILE A 1 1128 ? -39.108 3.869 2.930 1.00 97.00 1128 ILE A O 1
ATOM 8633 N N . ASP A 1 1129 ? -40.225 3.820 0.988 1.00 96.56 1129 ASP A N 1
ATOM 8634 C CA . ASP A 1 1129 ? -39.373 2.785 0.399 1.00 96.56 1129 ASP A CA 1
ATOM 8635 C C . ASP A 1 1129 ? -37.952 3.301 0.116 1.00 96.56 1129 ASP A C 1
ATOM 8637 O O . ASP A 1 1129 ? -36.977 2.584 0.363 1.00 96.56 1129 ASP A O 1
ATOM 8641 N N . VAL A 1 1130 ? -37.814 4.555 -0.328 1.00 96.69 1130 VAL A N 1
ATOM 8642 C CA . VAL A 1 1130 ? -36.511 5.218 -0.508 1.00 96.69 1130 VAL A CA 1
ATOM 8643 C C . VAL A 1 1130 ? -35.809 5.429 0.841 1.00 96.69 1130 VAL A C 1
ATOM 8645 O O . VAL A 1 1130 ? -34.648 5.051 0.992 1.00 96.69 1130 VAL A O 1
ATOM 8648 N N . GLU A 1 1131 ? -36.514 5.924 1.856 1.00 96.94 1131 GLU A N 1
ATOM 8649 C CA . GLU A 1 1131 ? -35.963 6.166 3.200 1.00 96.94 1131 GLU A CA 1
ATOM 8650 C C . GLU A 1 1131 ? -35.517 4.867 3.895 1.00 96.94 1131 GLU A C 1
ATOM 8652 O O . GLU A 1 1131 ? -34.503 4.819 4.591 1.00 96.94 1131 GLU A O 1
ATOM 8657 N N . ARG A 1 1132 ? -36.222 3.751 3.656 1.00 96.50 1132 ARG A N 1
ATOM 8658 C CA . ARG A 1 1132 ? -35.795 2.423 4.131 1.00 96.50 1132 ARG A CA 1
ATOM 8659 C C . ARG A 1 1132 ? -34.469 1.984 3.523 1.00 96.50 1132 ARG A C 1
ATOM 8661 O O . ARG A 1 1132 ? -33.692 1.327 4.216 1.00 96.50 1132 ARG A O 1
ATOM 8668 N N . ARG A 1 1133 ? -34.203 2.328 2.258 1.00 95.75 1133 ARG A N 1
ATOM 8669 C CA . ARG A 1 1133 ? -32.895 2.080 1.635 1.00 95.75 1133 ARG A CA 1
ATOM 8670 C C . ARG A 1 1133 ? -31.815 2.925 2.310 1.00 95.75 1133 ARG A C 1
ATOM 8672 O O . ARG A 1 1133 ? -30.770 2.375 2.635 1.00 95.75 1133 ARG A O 1
ATOM 8679 N N . ALA A 1 1134 ? -32.088 4.197 2.617 1.00 95.50 1134 ALA A N 1
ATOM 8680 C CA . ALA A 1 1134 ? -31.156 5.049 3.367 1.00 95.50 1134 ALA A CA 1
ATOM 8681 C C . ALA A 1 1134 ? -30.819 4.456 4.753 1.00 95.50 1134 ALA A C 1
ATOM 8683 O O . ALA A 1 1134 ? -29.650 4.348 5.120 1.00 95.50 1134 ALA A O 1
ATOM 8684 N N . ILE A 1 1135 ? -31.825 3.955 5.485 1.00 95.25 1135 ILE A N 1
ATOM 8685 C CA . ILE A 1 1135 ? -31.656 3.290 6.794 1.00 95.25 1135 ILE A CA 1
ATOM 8686 C C . ILE A 1 1135 ? -30.722 2.072 6.741 1.00 95.25 1135 ILE A C 1
ATOM 8688 O O . ILE A 1 1135 ? -29.991 1.819 7.703 1.00 95.25 1135 ILE A O 1
ATOM 8692 N N . GLN A 1 1136 ? -30.759 1.301 5.651 1.00 93.81 1136 GLN A N 1
ATOM 8693 C CA . GLN A 1 1136 ? -29.912 0.115 5.484 1.00 93.81 1136 GLN A CA 1
ATOM 8694 C C . GLN A 1 1136 ? -28.432 0.466 5.296 1.00 93.81 1136 GLN A C 1
ATOM 8696 O O . GLN A 1 1136 ? -27.578 -0.381 5.549 1.00 93.81 1136 GLN A O 1
ATOM 8701 N N . LEU A 1 1137 ? -28.138 1.698 4.877 1.00 92.50 1137 LEU A N 1
ATOM 8702 C CA . LEU A 1 1137 ? -26.797 2.157 4.524 1.00 92.50 1137 LEU A CA 1
ATOM 8703 C C . LEU A 1 1137 ? -26.115 2.936 5.665 1.00 92.50 1137 LEU A C 1
ATOM 8705 O O . LEU A 1 1137 ? -24.888 2.979 5.720 1.00 92.50 1137 LEU A O 1
ATOM 8709 N N . VAL A 1 1138 ? -26.874 3.497 6.617 1.00 91.38 1138 VAL A N 1
ATOM 8710 C CA . VAL A 1 1138 ? -26.308 4.223 7.772 1.00 91.38 1138 VAL A CA 1
ATOM 8711 C C . VAL A 1 1138 ? -25.816 3.302 8.891 1.00 91.38 1138 VAL A C 1
ATOM 8713 O O . VAL A 1 1138 ? -26.519 2.402 9.371 1.00 91.38 1138 VAL A O 1
ATOM 8716 N N . SER A 1 1139 ? -24.604 3.586 9.374 1.00 81.44 1139 SER A N 1
ATOM 8717 C CA . SER A 1 1139 ? -23.973 2.917 10.518 1.00 81.44 1139 SER A CA 1
ATOM 8718 C C . SER A 1 1139 ? -24.335 3.565 11.863 1.00 81.44 1139 SER A C 1
ATOM 8720 O O . SER A 1 1139 ? -24.331 2.887 12.893 1.00 81.44 1139 SER A O 1
ATOM 8722 N N . SER A 1 1140 ? -24.704 4.852 11.863 1.00 85.44 1140 SER A N 1
ATOM 8723 C CA . SER A 1 1140 ? -25.046 5.613 13.066 1.00 85.44 1140 SER A CA 1
ATOM 8724 C C . SER A 1 1140 ? -26.466 5.329 13.570 1.00 85.44 1140 SER A C 1
ATOM 8726 O O . SER A 1 1140 ? -27.455 5.439 12.841 1.00 85.44 1140 SER A O 1
ATOM 8728 N N . ASN A 1 1141 ? -26.596 5.037 14.869 1.00 84.81 1141 ASN A N 1
ATOM 8729 C CA . ASN A 1 1141 ? -27.902 4.862 15.513 1.00 84.81 1141 ASN A CA 1
ATOM 8730 C C . ASN A 1 1141 ? -28.719 6.166 15.573 1.00 84.81 1141 ASN A C 1
ATOM 8732 O O . ASN A 1 1141 ? -29.951 6.103 15.581 1.00 84.81 1141 ASN A O 1
ATOM 8736 N N . SER A 1 1142 ? -28.069 7.337 15.625 1.00 84.50 1142 SER A N 1
ATOM 8737 C CA . SER A 1 1142 ? -28.776 8.626 15.667 1.00 84.50 1142 SER A CA 1
ATOM 8738 C C . SER A 1 1142 ? -29.423 8.950 14.321 1.00 84.50 1142 SER A C 1
ATOM 8740 O O . SER A 1 1142 ? -30.602 9.292 14.285 1.00 84.50 1142 SER A O 1
ATOM 8742 N N . GLU A 1 1143 ? -28.693 8.758 13.222 1.00 86.88 1143 GLU A N 1
ATOM 8743 C CA . GLU A 1 1143 ? -29.196 8.952 11.855 1.00 86.88 1143 GLU A CA 1
ATOM 8744 C C . GLU A 1 1143 ? -30.314 7.966 11.537 1.00 86.88 1143 GLU A C 1
ATOM 8746 O O . GLU A 1 1143 ? -31.393 8.368 11.106 1.00 86.88 1143 GLU A O 1
ATOM 8751 N N . ARG A 1 1144 ? -30.121 6.685 11.877 1.00 90.50 1144 ARG A N 1
ATOM 8752 C CA . ARG A 1 1144 ? -31.164 5.664 11.724 1.00 90.50 1144 ARG A CA 1
ATOM 8753 C C . ARG A 1 1144 ? -32.455 6.049 12.447 1.00 90.50 1144 ARG A C 1
ATOM 8755 O O . ARG A 1 1144 ? -33.542 5.844 11.914 1.00 90.50 1144 ARG A O 1
ATOM 8762 N N . SER A 1 1145 ? -32.342 6.619 13.648 1.00 91.31 1145 SER A N 1
ATOM 8763 C CA . SER A 1 1145 ? -33.501 7.090 14.414 1.00 91.31 1145 SER A CA 1
ATOM 8764 C C . SER A 1 1145 ? -34.170 8.300 13.753 1.00 91.31 1145 SER A C 1
ATOM 8766 O O . SER A 1 1145 ? -35.396 8.377 13.728 1.00 91.31 1145 SER A O 1
ATOM 8768 N N . ALA A 1 1146 ? -33.392 9.229 13.188 1.00 91.75 1146 ALA A N 1
ATOM 8769 C CA . ALA A 1 1146 ? -33.923 10.386 12.470 1.00 91.75 1146 ALA A CA 1
ATOM 8770 C C . ALA A 1 1146 ? -34.720 9.973 11.220 1.00 91.75 1146 ALA A C 1
ATOM 8772 O O . ALA A 1 1146 ? -35.850 10.430 11.042 1.00 91.75 1146 ALA A O 1
ATOM 8773 N N . TYR A 1 1147 ? -34.180 9.058 10.413 1.00 95.00 1147 TYR A N 1
ATOM 8774 C CA . TYR A 1 1147 ? -34.856 8.507 9.234 1.00 95.00 1147 TYR A CA 1
ATOM 8775 C C . TYR A 1 1147 ? -36.103 7.697 9.616 1.00 95.00 1147 TYR A C 1
ATOM 8777 O O . TYR A 1 1147 ? -37.174 7.859 9.028 1.00 95.00 1147 TYR A O 1
ATOM 8785 N N . GLN A 1 1148 ? -36.028 6.897 10.687 1.00 95.25 1148 GLN A N 1
ATOM 8786 C CA . GLN A 1 1148 ? -37.187 6.156 11.189 1.00 95.25 1148 GLN A CA 1
ATOM 8787 C C . GLN A 1 1148 ? -38.324 7.089 11.638 1.00 95.25 1148 GLN A C 1
ATOM 8789 O O . GLN A 1 1148 ? -39.488 6.828 11.336 1.00 95.25 1148 GLN A O 1
ATOM 8794 N N . ASN A 1 1149 ? -38.008 8.215 12.284 1.00 94.75 1149 ASN A N 1
ATOM 8795 C CA . ASN A 1 1149 ? -39.015 9.201 12.685 1.00 94.75 1149 ASN A CA 1
ATOM 8796 C C . ASN A 1 1149 ? -39.752 9.817 11.478 1.00 94.75 1149 ASN A C 1
ATOM 8798 O O . ASN A 1 1149 ? -40.954 10.101 11.570 1.00 94.75 1149 ASN A O 1
ATOM 8802 N N . LYS A 1 1150 ? -39.069 10.008 10.338 1.00 95.19 1150 LYS A N 1
ATOM 8803 C CA . LYS A 1 1150 ? -39.698 10.466 9.085 1.00 95.19 1150 LYS A CA 1
ATOM 8804 C C . LYS A 1 1150 ? -40.661 9.413 8.543 1.00 95.19 1150 LYS A C 1
ATOM 8806 O O . LYS A 1 1150 ? -41.825 9.733 8.300 1.00 95.19 1150 LYS A O 1
ATOM 8811 N N . ILE A 1 1151 ? -40.230 8.151 8.477 1.00 96.06 1151 ILE A N 1
ATOM 8812 C CA . ILE A 1 1151 ? -41.084 7.015 8.086 1.00 96.06 1151 ILE A CA 1
ATOM 8813 C C . ILE A 1 1151 ? -42.336 6.941 8.965 1.00 96.06 1151 ILE A C 1
ATOM 8815 O O . ILE A 1 1151 ? -43.449 6.814 8.454 1.00 96.06 1151 ILE A O 1
ATOM 8819 N N . ASP A 1 1152 ? -42.182 7.046 10.284 1.00 94.75 1152 ASP A N 1
ATOM 8820 C CA . ASP A 1 1152 ? -43.298 6.993 11.233 1.00 94.75 1152 ASP A CA 1
ATOM 8821 C C . ASP A 1 1152 ? -44.269 8.165 11.045 1.00 94.75 1152 ASP A C 1
ATOM 8823 O O . ASP A 1 1152 ? -45.480 8.015 11.226 1.00 94.75 1152 ASP A O 1
ATOM 8827 N N . THR A 1 1153 ? -43.752 9.328 10.648 1.00 94.88 1153 THR A N 1
ATOM 8828 C CA . THR A 1 1153 ? -44.557 10.508 10.317 1.00 94.88 1153 THR A CA 1
ATOM 8829 C C . THR A 1 1153 ? -45.330 10.301 9.016 1.00 94.88 1153 THR A C 1
ATOM 8831 O O . THR A 1 1153 ? -46.541 10.511 8.987 1.00 94.88 1153 THR A O 1
ATOM 8834 N N . TRP A 1 1154 ? -44.680 9.827 7.952 1.00 95.62 1154 TRP A N 1
ATOM 8835 C CA . TRP A 1 1154 ? -45.328 9.594 6.658 1.00 95.62 1154 TRP A CA 1
ATOM 8836 C C . TRP A 1 1154 ? -46.326 8.435 6.689 1.00 95.62 1154 TRP A C 1
ATOM 8838 O O . TRP A 1 1154 ? -47.371 8.518 6.048 1.00 95.62 1154 TRP A O 1
ATOM 8848 N N . ASN A 1 1155 ? -46.082 7.402 7.501 1.00 93.06 1155 ASN A N 1
ATOM 8849 C CA . ASN A 1 1155 ? -47.031 6.306 7.718 1.00 93.06 1155 ASN A CA 1
ATOM 8850 C C . ASN A 1 1155 ? -48.382 6.793 8.258 1.00 93.06 1155 ASN A C 1
ATOM 8852 O O . ASN A 1 1155 ? -49.417 6.246 7.884 1.00 93.06 1155 ASN A O 1
ATOM 8856 N N . LYS A 1 1156 ? -48.391 7.830 9.106 1.00 92.56 1156 LYS A N 1
ATOM 8857 C CA . LYS A 1 1156 ? -49.634 8.425 9.632 1.00 92.56 1156 LYS A CA 1
ATOM 8858 C C . LYS A 1 1156 ? -50.443 9.151 8.554 1.00 92.56 1156 LYS A C 1
ATOM 8860 O O . LYS A 1 1156 ? -51.647 9.308 8.721 1.00 92.56 1156 LYS A O 1
ATOM 8865 N N . ASN A 1 1157 ? -49.792 9.564 7.466 1.00 89.38 1157 ASN A N 1
ATOM 8866 C CA . ASN A 1 1157 ? -50.404 10.280 6.346 1.00 89.38 1157 ASN A CA 1
ATOM 8867 C C . ASN A 1 1157 ? -50.800 9.354 5.184 1.00 89.38 1157 ASN A C 1
ATOM 8869 O O . ASN A 1 1157 ? -51.339 9.823 4.182 1.00 89.38 1157 ASN A O 1
ATOM 8873 N N . LEU A 1 1158 ? -50.555 8.042 5.292 1.00 89.06 1158 LEU A N 1
ATOM 8874 C CA . LEU A 1 1158 ? -51.051 7.088 4.307 1.00 89.06 1158 LEU A CA 1
ATOM 8875 C C . LEU A 1 1158 ? -52.581 6.979 4.405 1.00 89.06 1158 LEU A C 1
ATOM 8877 O O . LEU A 1 1158 ? -53.115 6.868 5.511 1.00 89.06 1158 LEU A O 1
ATOM 8881 N N . PRO A 1 1159 ? -53.305 6.955 3.271 1.00 81.56 1159 PRO A N 1
ATOM 8882 C CA . PRO A 1 1159 ? -54.740 6.715 3.295 1.00 81.56 1159 PRO A CA 1
ATOM 8883 C C . PRO A 1 1159 ? -55.034 5.346 3.939 1.00 81.56 1159 PRO A C 1
ATOM 8885 O O . PRO A 1 1159 ? -54.302 4.383 3.665 1.00 81.56 1159 PRO A O 1
ATOM 8888 N N . PRO A 1 1160 ? -56.075 5.240 4.792 1.00 71.81 1160 PRO A N 1
ATOM 8889 C CA . PRO A 1 1160 ? -56.476 3.968 5.381 1.00 71.81 1160 PRO A CA 1
ATOM 8890 C C . PRO A 1 1160 ? -56.786 2.961 4.268 1.00 71.81 1160 PRO A C 1
ATOM 8892 O O . PRO A 1 1160 ? -57.371 3.321 3.245 1.00 71.81 1160 PRO A O 1
ATOM 8895 N N . LYS A 1 1161 ? -56.314 1.724 4.456 1.00 55.81 1161 LYS A N 1
ATOM 8896 C CA . LYS A 1 1161 ? -56.516 0.624 3.505 1.00 55.81 1161 LYS A CA 1
ATOM 8897 C C . LYS A 1 1161 ? -57.981 0.254 3.343 1.00 55.81 1161 LYS A C 1
ATOM 8899 O O . LYS A 1 1161 ? -58.692 0.250 4.373 1.00 55.81 1161 LYS A O 1
#

Solvent-accessible surface area (backbone atoms only — not comparable to full-atom values): 62697 Å² total; per-residue (Å²): 136,89,78,90,86,90,86,86,90,92,87,86,83,81,88,83,87,91,80,90,91,86,85,71,71,69,69,54,57,56,55,53,50,51,73,77,74,43,34,52,26,30,58,42,55,18,74,87,62,35,47,58,20,51,52,46,46,46,60,67,44,50,81,82,39,49,64,46,49,79,92,78,73,67,60,94,84,62,64,67,67,59,59,52,50,51,50,58,71,34,24,57,28,41,36,35,46,31,38,76,44,22,67,73,27,69,64,42,52,51,53,52,55,52,42,56,78,69,70,49,57,55,40,38,35,23,33,71,66,32,36,74,78,28,96,56,35,74,46,73,83,46,58,61,40,76,48,46,61,65,31,40,73,71,20,45,69,50,71,65,45,58,52,50,52,54,47,53,49,54,53,50,50,55,52,48,53,49,48,48,52,48,46,50,52,46,48,51,46,46,51,49,50,51,44,45,56,45,47,53,56,42,40,59,49,34,49,53,46,41,47,52,43,42,48,47,44,50,50,46,48,26,42,47,51,18,50,43,29,27,55,31,14,59,66,22,16,74,66,41,12,68,59,8,31,51,31,10,56,55,12,39,74,52,39,81,44,71,61,23,57,52,38,33,58,49,6,73,58,34,53,87,48,59,54,77,29,71,73,50,84,74,87,79,88,80,89,76,91,78,71,68,98,69,73,66,54,64,70,47,64,45,54,31,62,95,54,42,21,38,35,43,32,31,57,53,16,25,39,36,20,25,22,52,91,78,42,41,82,38,29,78,45,77,21,79,94,44,31,42,77,44,74,34,60,28,51,79,66,50,25,40,35,37,37,34,23,54,92,15,45,34,32,41,32,37,44,47,87,73,14,34,67,47,78,40,83,47,92,64,47,33,74,50,70,27,31,22,72,72,14,62,34,34,37,35,28,30,72,87,25,37,34,26,35,61,68,76,73,39,78,73,46,77,45,94,64,81,86,83,62,81,49,34,50,30,32,29,74,85,65,46,32,37,40,36,35,40,74,86,49,35,37,35,41,29,31,64,81,81,63,52,72,48,76,30,64,57,72,80,80,59,94,60,74,75,60,82,89,52,90,63,56,57,46,47,45,69,20,67,74,35,46,28,33,41,39,37,41,32,53,102,81,31,35,34,40,36,35,25,32,65,86,77,45,43,62,72,43,76,47,80,63,64,23,55,25,70,23,56,24,57,71,25,36,35,37,36,38,32,66,64,34,47,39,29,33,38,39,41,58,58,95,84,41,67,44,78,43,79,72,47,74,49,71,73,52,86,82,86,58,65,48,36,49,56,50,36,38,42,40,23,52,75,39,52,32,32,37,42,20,10,20,42,61,98,52,103,59,87,68,42,42,10,31,37,31,41,28,50,62,44,64,83,78,46,81,87,72,88,52,52,59,69,61,48,71,78,34,79,80,46,64,37,34,62,42,68,34,50,24,82,83,33,45,34,33,38,38,33,26,76,72,34,38,39,36,36,36,47,66,67,79,74,89,78,70,50,72,63,54,58,52,49,62,65,50,69,78,46,98,76,74,50,73,68,61,59,57,62,72,70,47,93,78,58,53,70,68,61,48,52,58,53,51,65,67,70,65,76,74,67,79,49,73,64,58,52,49,51,51,52,51,43,58,73,67,67,56,53,68,68,55,57,38,60,71,73,55,75,95,65,89,68,85,76,87,78,78,79,81,89,74,90,90,70,78,86,71,74,76,78,70,72,58,75,25,51,41,82,92,77,68,39,25,42,72,50,46,84,24,65,55,39,40,53,52,42,48,35,45,73,72,68,74,50,78,58,64,68,60,52,42,53,48,47,47,53,22,35,67,75,40,60,59,54,37,28,49,56,43,50,62,37,30,58,61,23,57,76,48,70,66,71,57,19,51,49,18,32,49,51,45,24,56,29,9,41,45,85,46,47,68,57,32,54,47,46,44,74,67,52,86,51,64,72,57,24,53,47,21,47,51,22,38,54,49,22,70,75,28,30,40,80,44,46,59,89,79,50,69,92,79,80,75,73,68,91,70,64,87,40,50,26,40,40,60,66,44,69,76,36,71,63,38,57,54,54,68,67,50,86,76,53,77,51,60,42,46,54,55,50,60,50,48,77,71,50,63,71,92,54,50,40,9,40,49,42,46,47,18,42,67,73,66,29,81,42,46,59,16,47,49,52,34,23,51,48,28,39,76,46,66,38,39,70,44,14,38,51,48,39,59,51,45,76,71,34,70,69,32,46,74,72,28,66,51,14,61,53,29,32,50,40,11,50,36,31,41,75,69,71,37,36,74,62,12,38,57,25,14,53,46,7,40,75,56,66,45,68,70,21,60,34,34,40,52,35,17,54,35,29,43,76,71,67,40,49,78,68,18,50,62,28,29,53,51,14,32,50,33,28,48,50,29,56,76,42,104,49,97,45,53,58,63,57,41,19,53,36,28,30,52,42,15,37,38,32,42,74,62,45,94,77,57,49,72,69,37,41,52,51,17,43,54,27,16,52,48,15,36,70,55,43,68,89,43,42,70,42,31,42,39,38,15,48,30,33,40,70,72,66,41,39,68,63,13,42,57,37,35,53,53,22,48,74,68,55,87,50,69,67,59,39,50,54,54,49,52,49,42,59,54,41,59,71,70,50,79,83,130

Radius of gyration: 46.89 Å; Cα contacts (8 Å, |Δi|>4): 1980; chains: 1; bounding box: 99×123×131 Å

Mean predicted aligned error: 21.31 Å

Foldseek 3Di:
DDDDDDDDDDDDDDDDDDDDDDDPPPVVVLVVCLVPDFWQEEEFEFPPQQVLLSVQLCVVCVVPTRYDDLPPPDDPPDPSVVVVVVNLSSYQEYEYAQDPSLLVDPVNVVSVVVNVVVVGYYEYAQEPNSCCVHPNVVCVVPHYHYDYSVCSNVSHTDPRVNVSVVVVVVVVVVVVVVVCVVCVVVVVVCCVVVVVVCCVVCVVVCVVVVVVVVVVVLLVLLQVQLVLLLLLLQQCLQPPLVSSLQSLLVSCVSPVDVSSVVSNVSSLLRPAFWFWAFQDDDDPDDDDDDDDPPFDAFPDWAQFPLRQKIWTQTPLQKIWIARRVVSDTAEIDDCPPWHFPDKAAAPPVSFWIWTATPQAWIWTWGQDSSRYTDIDTLPARFQDKEAALNSNWIWTAHLQQFIATPNVSDGLDRDDDDSPDDWAKYAYHPRQWIWIQDLQQKIWIAGSVPRDIDIAHAPAPDPPRPPPVFDKDWYWDAQHQQCWIWIWIDDPQAIKIFIANNVVRYTPDTDGDRFQEKEAALNRQKIWTHFQKTWIWGWHDDPNDTDIDGPDIDGPDDDDAPQAGWQYWYAFNHNQKIKTWHAFDPDPPDTGATWIWIWGSDQPPDPPPVDSIDIDTPPRHDHGFNDWDAHNVSQWIWTAHPSSMTMIGGPDSDDPDDPLNSVVVVCVPPPPQDPVNNVLSVDPPDDSSRNSVVVVVRPPDRCPPVNVVVLVVCSVVVHPSVVSSVVPDDDDPDPPPPDDDDDPDDDDDPDPDDQQQQDPVVLARDLCRNQVLLVVLLVCLLVVVDDPPVVSLLSVLVSCLRPVCLFQCSNVVQLVVQCPPDDPSVSSSLQSLLFQLAPVCLVSLVVQLVPDPPPSSNVSSVSSNVSSVQFHDHQWLVVDFPDDDPCVQLPHTRGGNCSSVDPSVVVSLPPLDDVVVLVVLVVSLVVDALRGGLSSLSVNLCNVPHPQLVSLLSSLVSCLVSVSLVSSLSSLVVCVVPPNSCVVDQVLSSLQSNLVSCVSVVVLVVSLVSLVVSVVSPPQQLSSLQSNLVSCLVVVVLVVSLVSLVSSLVSLVCQVPDPHDRALQSNLVSLLSNLLSLQPRPPDRDPVSLVSSLVSLVSSCVSPPQDLSSLQSNLSSCVSVVVLVVSLVSLVSSLVRDPDPVVNVVSVVSNVVSVVVDDDD